Protein AF-A0A2D7NX02-F1 (afdb_monomer)

Mean predicted aligned error: 20.48 Å

Secondary structure (DSSP, 8-state):
-HHHHHHHHHHHHHHHHHHHHHHHHTHHHHHHHHHHHHHHHHHHHHHHHHHHHHHH----TT---TTS---SS-EEEEETTEEEEES--B----HHHH--S-SEEEEEETTEEEEEEEEEEE-TTS-EEEEEEEEEEEEEEE-TTS-EEEEE-HHHHTTEEEEEEEEEEEEEETTEEEEEEEEEE------HHHHHHHHHHHHHHHHHHHHHHHHTT---TTHHHHHHHHHHHHHHHHHHHHHSSTTTT-----TTS-TTGGGS-HHHHHHHHHHHHHHHHHHHHHHHH-HHHHHHHHHH-HHHHHHHHHHHHHHHHHHHHHHHHHHHHH--S---TTT-----HHHHHHHHHHHHHHHHHHHHHHHHHHHHHHHS-HHHHHHHHHHHHHHHHHSTTTT-HHHHHHHHHHHHHHHHHT----TTS--THHHHHHHHHHHHHHHHHHHHHHHHHHHHHHHHHHHHHHHHHT---HHHHHHHHHHHHHHHT-HHHHHHTT-TTT-HHHHHHHHHHHS-GGGGGEEEEEEEE-TTS-B-S--SS------THHHHTPEE-SSTTEEEEE-TTTS-EEEEEEEEEE-SS-EEEEEEEEEE-S-----TTHHHHS---TTS------EEEEEETTEEEEEESSS---SBSTTT-TT-SSEEEEEETTEEEEEEE-TTSPEEEEEEEPPPHHHHHHHHHHHHHHHHHHHHHHHHHHHHHS--S---HHHHHHHHHHHHHHHHHHHHHHHHHHHHHHHHHHHHHHHHHHHHHHHHHHHHHHHHHHHHTT--HHHHHHHHHHHHHHHTS--EEE-TTSBEEEES--HHHHTTSB-SBPPHHHIIIIIIS--SEEEEEEEETTEEEEEEEEEEE-SSSS-EEEEEEEEE---HHHHHHHHHHHHHHHHHHHHHHHHHHHHHHHHHHHHHHHHHHHHHHHHHHHTT--S----------SHHHHHHHHHHHHHHHHHHHHHHHHHHHHHHHHHHHHHHHHHHHHHHHHHHHHHHHHHHHHTTTS---HHHHHHHHHHHHHHHHHHHHHHHHHT-PPP--EEEEHHHHHHHHHHTT--TTEEEEEEE-S--EEEE-HHHHHHHHHHHHHHHHTT-SSSSEEEEEEEEEETTEEEEEEEE-SS---TTTGGGTTSTT--SSTT--S-HHHHHHHHHHHTT-EEEEEEETTTEEEEEEEEE--

Nearest PDB structures (foldseek):
  3sl2-assembly1_A  TM=9.189E-01  e=1.001E-09  Bacillus subtilis
  3a0w-assembly1_A  TM=8.840E-01  e=5.091E-09  Thermotoga maritima
  4q20-assembly1_A  TM=6.364E-01  e=1.798E-10  Caulobacter vibrioides CB15
  4gcz-assembly1_A  TM=3.694E-01  e=6.933E-14  Bacillus subtilis subsp. subtilis str. 168
  4i5s-assembly1_B  TM=4.166E-01  e=5.068E-12  Streptococcus mutans UA159

Sequence (1190 aa):
MSLRLIKIAILWFFSIGIIAFMLYVGKESKVSLKINQKISTTISNQLTDLQIFLDQSVFDEFTYPQDYFKSNYPIYGYRDGNLIFWNSNSYFPAYEKVKSDDKVRFIVDDNISIVCLKVSKQEDSGALLELYSIIPIASTFLSNDHQLINVFNKQLFSEVEVDFDALGFPVSYDSKILFKLSATPKRTVISSVNLVLLFVLVFNLFYTINFMSNFTAVKKLKSHFLILVLLLCFWIIYFVLMKMGGISSFILFEYQLIPNLISLNLEQVFFYFLFLLIILFKLTISLFKSKKAAQLALIRFRTFTAVFSFLSGIIIAHLLFSSIELIAHYSQVNLDVTESVLFTNHRVLYYIVLMLLSSCYFFLNHSFYKFFIKTFNFPQHIGFIVILLLSYFISPFGSQWYILISQLMIWGIMFLTDCSFQLNKLKYITLFYLMLISIFVSVMNARVIFISHERSELVQKQDYAIKIQISTDSIGEYFISSLGEKIENDPIISLRFKNELLATDVIEDRIRELQASYLNKYELKTYLLDANGNAYGFTRTEGDIFSKDLLLNAKTTIFNNIYSVPMIENGYHKYYSVIPIISETNKGEIVLEYTKKRHLIQTVFSSFFEVENNNSRKLKNYDYGIYENGILRHQLGNYKFPLKLSDSCSNSNDQGICTQENQSIYLTKTNDGRMLMIISSAYSNYAIFVNIAFVFILSLFFFGSIFFIMTRLRPIESFSLTNKIQLYVGLSFLVPTAIVSGLILSQLTSSYRAEINRSYQKKAVNIAQNFKKDLTLFFNNNTNKYQLTQKLLEIANLSRSDILLYGVTGKILGSSNHDVFDQNILSNNIHPLVYEHIINRRGQTKIIEENLAGIKFKTVYVAVYGHEIDELMGILAFPFFDSKNHVNDQQIEVFNNFMVFFTSIFILTLLVGYFGMKGIISPIKMIAERMRRTQFMSGYIAPLLYKEKDEIGMLVFEYNQMLSKLERSKDELAKIQKETAWRELAQQVAHEIKNPLTPMKLKIQQMQRSMKGTGANHEVLDSLLGQIDNLSSIADSFSSFAQLPAPQNKVFNFSKLVKETLSLYTSDQLQIHLEITEEVMVHADVDLMRQVLNNLILNAIQSYIEKPYYLEISLQVKAHKFLLTIKDRGQGISDLDIPNVFKPYFTTKENGTGIGLAFAKKGIEQAGGDIWFDTEKEVGTTFFITMPLA

pLDDT: mean 70.17, std 14.48, range [26.16, 93.81]

Radius of gyration: 57.94 Å; Cα contacts (8 Å, |Δi|>4): 1368; chains: 1; bounding box: 139×77×174 Å

Solvent-accessible surface area (backbone atoms only — not comparable to full-atom values): 67223 Å² total; per-residue (Å²): 120,70,71,60,59,50,52,50,52,50,53,51,53,52,50,53,51,52,50,52,50,60,64,58,71,60,42,66,70,53,51,52,50,52,51,34,50,51,52,39,49,51,52,52,51,52,53,49,54,50,46,54,48,64,73,67,55,76,89,60,87,88,74,78,68,92,79,79,75,89,63,97,51,45,39,39,30,25,50,77,83,42,80,77,44,56,73,47,39,58,47,73,79,59,63,81,80,68,67,65,91,61,51,66,44,65,47,78,53,101,38,38,33,32,39,40,36,50,48,73,50,73,44,97,86,70,47,47,37,37,40,37,34,46,46,72,49,31,38,52,42,80,41,83,84,77,42,79,43,70,50,58,36,54,89,81,43,69,76,42,44,67,47,85,30,98,86,30,55,75,34,49,53,94,93,41,75,62,53,41,36,34,71,47,70,53,83,75,69,72,38,73,64,53,55,49,48,52,50,53,48,53,51,48,51,50,49,53,51,52,49,53,61,54,52,79,71,56,92,72,81,72,62,63,59,56,53,50,49,51,51,49,50,56,46,48,51,54,47,49,51,68,69,64,64,73,46,74,84,64,56,87,67,65,95,82,80,68,87,69,74,77,68,65,58,63,67,54,60,48,50,54,50,53,50,54,48,53,49,51,54,48,50,50,52,56,66,71,69,38,69,66,61,50,57,62,47,51,75,80,40,49,66,61,55,48,53,50,51,50,54,50,45,53,53,51,47,51,53,49,51,50,50,55,49,50,51,36,70,71,48,89,65,85,75,49,53,81,82,44,78,80,78,47,76,66,54,53,50,50,54,52,52,51,49,53,52,44,48,48,48,49,54,52,54,49,56,45,48,57,55,51,59,77,74,54,58,76,76,59,53,56,56,51,53,52,50,50,56,50,50,46,70,74,34,97,60,59,87,51,62,65,61,54,54,54,53,51,49,53,51,48,56,45,65,78,59,71,67,74,87,48,87,90,60,73,49,63,63,54,63,61,47,52,48,53,49,19,52,52,39,7,55,54,47,28,51,42,35,51,58,31,46,59,51,53,52,49,52,44,52,50,54,50,49,50,56,62,67,58,52,72,58,53,63,56,53,49,53,54,46,55,39,42,58,51,55,64,69,32,69,65,47,64,61,37,74,73,45,86,91,74,26,60,69,56,42,53,52,48,52,62,67,67,45,60,48,79,55,66,54,31,46,79,45,76,43,43,24,41,76,86,60,46,80,54,73,85,63,95,75,72,98,66,81,78,57,74,71,66,58,74,76,32,47,75,53,97,50,84,58,34,33,39,34,82,37,88,81,79,70,41,50,33,38,37,36,59,38,69,44,84,52,102,88,52,51,30,35,41,36,38,37,34,40,68,50,94,76,79,73,84,28,60,73,60,54,70,75,56,75,67,59,95,81,64,71,86,70,78,90,62,30,36,34,38,25,50,98,51,33,56,75,40,74,47,66,90,71,84,73,66,64,54,60,84,85,84,64,92,84,49,95,61,60,40,77,46,77,55,97,68,28,41,35,41,40,38,61,42,97,89,71,32,38,40,37,38,42,44,80,42,87,52,72,65,54,47,51,30,37,24,26,48,43,26,56,54,37,46,52,52,54,49,49,52,49,54,51,48,43,70,78,47,71,69,95,64,71,52,68,70,40,51,53,53,50,49,56,52,47,66,52,50,52,55,51,53,51,51,53,51,51,50,54,50,50,49,53,53,49,52,55,53,49,49,56,51,50,54,44,54,50,49,48,53,51,42,62,65,44,38,62,58,52,53,47,41,76,73,58,77,53,57,69,66,62,56,30,51,49,34,35,51,51,18,63,76,66,61,29,43,35,37,32,25,34,74,87,35,38,62,74,43,40,44,59,49,48,48,48,77,60,54,58,36,33,63,45,56,46,41,74,49,47,48,39,36,67,72,64,64,38,60,68,50,79,46,83,45,74,56,101,87,49,71,34,32,30,38,36,31,58,29,57,50,94,80,58,95,44,67,63,26,34,41,33,37,45,40,60,75,57,62,66,72,51,43,55,60,49,28,53,54,50,41,54,46,36,38,54,53,42,53,52,50,53,50,51,49,50,51,51,54,56,53,47,54,65,59,48,53,59,55,51,52,52,53,55,51,55,58,55,62,76,63,80,78,67,91,85,72,79,74,89,66,92,57,92,49,75,65,31,52,52,43,50,54,52,44,51,53,50,55,52,52,54,52,54,50,55,52,50,52,51,52,52,52,53,52,52,50,34,54,51,42,38,52,53,23,52,62,55,47,63,61,46,55,58,50,50,51,53,51,54,48,49,58,62,73,44,70,89,53,100,65,74,58,68,61,57,52,52,51,48,52,52,47,51,48,52,46,51,38,34,52,52,49,28,51,65,46,57,67,65,85,74,68,60,41,78,43,56,50,48,56,52,54,53,59,58,52,62,79,65,72,46,102,53,47,50,73,48,79,46,70,83,65,86,41,47,28,53,33,31,66,68,60,52,50,50,34,51,49,41,54,53,50,50,45,61,67,39,47,92,69,84,71,41,54,41,41,37,38,41,46,80,56,95,69,27,38,40,40,36,46,34,27,64,19,44,36,55,55,82,89,47,61,90,40,55,60,38,71,65,42,61,96,50,100,86,52,62,17,39,57,52,25,48,32,45,53,55,34,46,75,47,69,24,50,70,53,72,53,61,40,64,73,54,10,36,34,40,39,37,36,35,50,56,96

Structure (mmCIF, N/CA/C/O backbone):
data_AF-A0A2D7NX02-F1
#
_entry.id   AF-A0A2D7NX02-F1
#
loop_
_atom_site.group_PDB
_atom_site.id
_atom_site.type_symbol
_atom_site.label_atom_id
_atom_site.label_alt_id
_atom_site.label_comp_id
_atom_site.label_asym_id
_atom_site.label_entity_id
_atom_site.label_seq_id
_atom_site.pdbx_PDB_ins_code
_atom_site.Cartn_x
_atom_site.Cartn_y
_atom_site.Cartn_z
_atom_site.occupancy
_atom_site.B_iso_or_equiv
_atom_site.auth_seq_id
_atom_site.auth_comp_id
_atom_site.auth_asym_id
_atom_site.auth_atom_id
_atom_site.pdbx_PDB_model_num
ATOM 1 N N . MET A 1 1 ? 26.135 -35.093 36.097 1.00 40.03 1 MET A N 1
ATOM 2 C CA . MET A 1 1 ? 26.124 -35.877 34.836 1.00 40.03 1 MET A CA 1
ATOM 3 C C . MET A 1 1 ? 25.812 -35.023 33.593 1.00 40.03 1 MET A C 1
ATOM 5 O O . MET A 1 1 ? 26.404 -35.269 32.552 1.00 40.03 1 MET A O 1
ATOM 9 N N . SER A 1 2 ? 24.987 -33.969 33.693 1.00 48.62 2 SER A N 1
ATOM 10 C CA . SER A 1 2 ? 24.584 -33.093 32.570 1.00 48.62 2 SER A CA 1
ATOM 11 C C . SER A 1 2 ? 25.717 -32.306 31.885 1.00 48.62 2 SER A C 1
ATOM 13 O O . SER A 1 2 ? 25.666 -32.099 30.678 1.00 48.62 2 SER A O 1
ATOM 15 N N . LEU A 1 3 ? 26.781 -31.916 32.602 1.00 37.94 3 LEU A N 1
ATOM 16 C CA . LEU A 1 3 ? 27.862 -31.094 32.027 1.00 37.94 3 LEU A CA 1
ATOM 17 C C . LEU A 1 3 ? 28.737 -31.821 30.982 1.00 37.94 3 LEU A C 1
ATOM 19 O O . LEU A 1 3 ? 29.302 -31.168 30.108 1.00 37.94 3 LEU A O 1
ATOM 23 N N . ARG A 1 4 ? 28.873 -33.156 31.060 1.00 40.62 4 ARG A N 1
ATOM 24 C CA . ARG A 1 4 ? 29.702 -33.942 30.119 1.00 40.62 4 ARG A CA 1
ATOM 25 C C . ARG A 1 4 ? 28.995 -34.174 28.781 1.00 40.62 4 ARG A C 1
ATOM 27 O O . ARG A 1 4 ? 29.615 -33.978 27.744 1.00 40.62 4 ARG A O 1
ATOM 34 N N . LEU A 1 5 ? 27.699 -34.488 28.805 1.00 42.81 5 LEU A N 1
ATOM 35 C CA . LEU A 1 5 ? 26.865 -34.618 27.600 1.00 42.81 5 LEU A CA 1
ATOM 36 C C . LEU A 1 5 ? 26.793 -33.307 26.804 1.00 42.81 5 LEU A C 1
ATOM 38 O O . LEU A 1 5 ? 26.832 -33.321 25.579 1.00 42.81 5 LEU A O 1
ATOM 42 N N . ILE A 1 6 ? 26.787 -32.165 27.497 1.00 47.53 6 ILE A N 1
ATOM 43 C CA . ILE A 1 6 ? 26.763 -30.840 26.862 1.00 47.53 6 ILE A CA 1
ATOM 44 C C . ILE A 1 6 ? 28.113 -30.500 26.209 1.00 47.53 6 ILE A C 1
ATOM 46 O O . ILE A 1 6 ? 28.130 -29.959 25.108 1.00 47.53 6 ILE A O 1
ATOM 50 N N . LYS A 1 7 ? 29.251 -30.866 26.820 1.00 45.34 7 LYS A N 1
ATOM 51 C CA . LYS A 1 7 ? 30.571 -30.711 26.177 1.00 45.34 7 LYS A CA 1
ATOM 52 C C . LYS A 1 7 ? 30.703 -31.568 24.914 1.00 45.34 7 LYS A C 1
ATOM 54 O O . LYS A 1 7 ? 31.284 -31.108 23.937 1.00 45.34 7 LYS A O 1
ATOM 59 N N . ILE A 1 8 ? 30.126 -32.771 24.921 1.00 50.88 8 ILE A N 1
ATOM 60 C CA . ILE A 1 8 ? 30.093 -33.667 23.756 1.00 50.88 8 ILE A CA 1
ATOM 61 C C . ILE A 1 8 ? 29.213 -33.076 22.646 1.00 50.88 8 ILE A C 1
ATOM 63 O O . ILE A 1 8 ? 29.632 -33.072 21.494 1.00 50.88 8 ILE A O 1
ATOM 67 N N . ALA A 1 9 ? 28.059 -32.490 22.985 1.00 49.72 9 ALA A N 1
ATOM 68 C CA . ALA A 1 9 ? 27.197 -31.803 22.020 1.00 49.72 9 ALA A CA 1
ATOM 69 C C . ALA A 1 9 ? 27.869 -30.564 21.395 1.00 49.72 9 ALA A C 1
ATOM 71 O O . ALA A 1 9 ? 27.716 -30.323 20.200 1.00 49.72 9 ALA A O 1
ATOM 72 N N . ILE A 1 10 ? 28.656 -29.811 22.175 1.00 47.22 10 ILE A N 1
ATOM 73 C CA . ILE A 1 10 ? 29.439 -28.664 21.683 1.00 47.22 10 ILE A CA 1
ATOM 74 C C . ILE A 1 10 ? 30.535 -29.128 20.713 1.00 47.22 10 ILE A C 1
ATOM 76 O O . ILE A 1 10 ? 30.680 -28.545 19.644 1.00 47.22 10 ILE A O 1
ATOM 80 N N . LEU A 1 11 ? 31.260 -30.202 21.041 1.00 50.28 11 LEU A N 1
ATOM 81 C CA . LEU A 1 11 ? 32.268 -30.806 20.158 1.00 50.28 11 LEU A CA 1
ATOM 82 C C . LEU A 1 11 ? 31.653 -31.375 18.866 1.00 50.28 11 LEU A C 1
ATOM 84 O O . LEU A 1 11 ? 32.238 -31.236 17.792 1.00 50.28 11 LEU A O 1
ATOM 88 N N . TRP A 1 12 ? 30.452 -31.951 18.948 1.00 59.09 12 TRP A N 1
ATOM 89 C CA . TRP A 1 12 ? 29.684 -32.418 17.788 1.00 59.09 12 TRP A CA 1
ATOM 90 C C . TRP A 1 12 ? 29.231 -31.267 16.880 1.00 59.09 12 TRP A C 1
ATOM 92 O O . TRP A 1 12 ? 29.401 -31.330 15.668 1.00 59.09 12 TRP A O 1
ATOM 102 N N . PHE A 1 13 ? 28.725 -30.169 17.445 1.00 50.59 13 PHE A N 1
ATOM 103 C CA . PHE A 1 13 ? 28.343 -28.999 16.646 1.00 50.59 13 PHE A CA 1
ATOM 104 C C . PHE A 1 13 ? 29.549 -28.294 16.013 1.00 50.59 13 PHE A C 1
ATOM 106 O O . PHE A 1 13 ? 29.460 -27.832 14.876 1.00 50.59 13 PHE A O 1
ATOM 113 N N . PHE A 1 14 ? 30.685 -28.239 16.716 1.00 49.25 14 PHE A N 1
ATOM 114 C CA . PHE A 1 14 ? 31.917 -27.639 16.198 1.00 49.25 14 PHE A CA 1
ATOM 115 C C . PHE A 1 14 ? 32.512 -28.467 15.049 1.00 49.25 14 PHE A C 1
ATOM 117 O O . PHE A 1 14 ? 32.925 -27.911 14.033 1.00 49.25 14 PHE A O 1
ATOM 124 N N . SER A 1 15 ? 32.487 -29.798 15.165 1.00 51.44 15 SER A N 1
ATOM 125 C CA . SER A 1 15 ? 32.921 -30.703 14.091 1.00 51.44 15 SER A CA 1
ATOM 126 C C . SER A 1 15 ? 31.988 -30.649 12.878 1.00 51.44 15 SER A C 1
ATOM 128 O O . SER A 1 15 ? 32.480 -30.551 11.758 1.00 51.44 15 SER A O 1
ATOM 130 N N . ILE A 1 16 ? 30.665 -30.583 13.071 1.00 55.69 16 ILE A N 1
ATOM 131 C CA . ILE A 1 16 ? 29.699 -30.367 11.976 1.00 55.69 16 ILE A CA 1
ATOM 132 C C . ILE A 1 16 ? 29.938 -29.019 11.278 1.00 55.69 16 ILE A C 1
ATOM 134 O O . ILE A 1 16 ? 29.881 -28.951 10.052 1.00 55.69 16 ILE A O 1
ATOM 138 N N . GLY A 1 17 ? 30.257 -27.958 12.029 1.00 46.97 17 GLY A N 1
ATOM 139 C CA . GLY A 1 17 ? 30.581 -26.639 11.474 1.00 46.97 17 GLY A CA 1
ATOM 140 C C . GLY A 1 17 ? 31.850 -26.636 10.614 1.00 46.97 17 GLY A C 1
ATOM 141 O O . GLY A 1 17 ? 31.854 -26.059 9.528 1.00 46.97 17 GLY A O 1
ATOM 142 N N . ILE A 1 18 ? 32.902 -27.333 11.054 1.00 52.50 18 ILE A N 1
ATOM 143 C CA . ILE A 1 18 ? 34.151 -27.492 10.290 1.00 52.50 18 ILE A CA 1
ATOM 144 C C . ILE A 1 18 ? 33.925 -28.357 9.043 1.00 52.50 18 ILE A C 1
ATOM 146 O O . ILE A 1 18 ? 34.430 -28.028 7.972 1.00 52.50 18 ILE A O 1
ATOM 150 N N . ILE A 1 19 ? 33.121 -29.419 9.145 1.00 52.28 19 ILE A N 1
ATOM 151 C CA . ILE A 1 19 ? 32.751 -30.264 8.000 1.00 52.28 19 ILE A CA 1
ATOM 152 C C . ILE A 1 19 ? 31.921 -29.462 6.984 1.00 52.28 19 ILE A C 1
ATOM 154 O O . ILE A 1 19 ? 32.179 -29.545 5.787 1.00 52.28 19 ILE A O 1
ATOM 158 N N . ALA A 1 20 ? 30.982 -28.625 7.435 1.00 46.94 20 ALA A N 1
ATOM 159 C CA . ALA A 1 20 ? 30.210 -27.736 6.566 1.00 46.94 20 ALA A CA 1
ATOM 160 C C . ALA A 1 20 ? 31.088 -26.664 5.890 1.00 46.94 20 ALA A C 1
ATOM 162 O O . ALA A 1 20 ? 30.881 -26.358 4.717 1.00 46.94 20 ALA A O 1
ATOM 163 N N . PHE A 1 21 ? 32.094 -26.136 6.596 1.00 46.31 21 PHE A N 1
ATOM 164 C CA . PHE A 1 21 ? 33.083 -25.204 6.045 1.00 46.31 21 PHE A CA 1
ATOM 165 C C . PHE A 1 21 ? 33.976 -25.874 4.988 1.00 46.31 21 PHE A C 1
ATOM 167 O O . PHE A 1 21 ? 34.123 -25.347 3.889 1.00 46.31 21 PHE A O 1
ATOM 174 N N . MET A 1 22 ? 34.485 -27.080 5.259 1.00 45.56 22 MET A N 1
ATOM 175 C CA . MET A 1 22 ? 35.245 -27.882 4.289 1.00 45.56 22 MET A CA 1
ATOM 176 C C . MET A 1 22 ? 34.403 -28.243 3.051 1.00 45.56 22 MET A C 1
ATOM 178 O O . MET A 1 22 ? 34.888 -28.165 1.925 1.00 45.56 22 MET A O 1
ATOM 182 N N . LEU A 1 23 ? 33.114 -28.560 3.228 1.00 48.41 23 LEU A N 1
ATOM 183 C CA . LEU A 1 23 ? 32.176 -28.816 2.125 1.00 48.41 23 LEU A CA 1
ATOM 184 C C . LEU A 1 23 ? 31.854 -27.560 1.294 1.00 48.41 23 LEU A C 1
ATOM 186 O O . LEU A 1 23 ? 31.461 -27.690 0.133 1.00 48.41 23 LEU A O 1
ATOM 190 N N . TYR A 1 24 ? 32.016 -26.363 1.867 1.00 48.12 24 TYR A N 1
ATOM 191 C CA . TYR A 1 24 ? 31.787 -25.082 1.194 1.00 48.12 24 TYR A CA 1
ATOM 192 C C . TYR A 1 24 ? 32.961 -24.665 0.293 1.00 48.12 24 TYR A C 1
ATOM 194 O O . TYR A 1 24 ? 32.735 -24.027 -0.734 1.00 48.12 24 TYR A O 1
ATOM 202 N N . VAL A 1 25 ? 34.194 -25.057 0.637 1.00 45.22 25 VAL A N 1
ATOM 203 C CA . VAL A 1 25 ? 35.420 -24.711 -0.110 1.00 45.22 25 VAL A CA 1
ATOM 204 C C . VAL A 1 25 ? 35.534 -25.476 -1.444 1.00 45.22 25 VAL A C 1
ATOM 206 O O . VAL A 1 25 ? 36.130 -24.975 -2.388 1.00 45.22 25 VAL A O 1
ATOM 209 N N . GLY A 1 26 ? 34.871 -26.626 -1.604 1.00 48.22 26 GLY A N 1
ATOM 210 C CA . GLY A 1 26 ? 34.865 -27.407 -2.856 1.00 48.22 26 GLY A CA 1
ATOM 211 C C . GLY A 1 26 ? 33.846 -26.968 -3.926 1.00 48.22 26 GLY A C 1
ATOM 212 O O . GLY A 1 26 ? 33.320 -27.824 -4.636 1.00 48.22 26 GLY A O 1
ATOM 213 N N . LYS A 1 27 ? 33.467 -25.683 -4.000 1.00 54.22 27 LYS A N 1
ATOM 214 C CA . LYS A 1 27 ? 32.298 -25.232 -4.787 1.00 54.22 27 LYS A CA 1
ATOM 215 C C . LYS A 1 27 ? 32.526 -25.072 -6.293 1.00 54.22 27 LYS A C 1
ATOM 217 O O . LYS A 1 27 ? 31.583 -25.327 -7.036 1.00 54.22 27 LYS A O 1
ATOM 222 N N . GLU A 1 28 ? 33.719 -24.708 -6.758 1.00 51.62 28 GLU A N 1
ATOM 223 C CA . GLU A 1 28 ? 33.943 -24.441 -8.192 1.00 51.62 28 GLU A CA 1
ATOM 224 C C . GLU A 1 28 ? 33.705 -25.685 -9.066 1.00 51.62 28 GLU A C 1
ATOM 226 O O . GLU A 1 28 ? 33.021 -25.597 -10.085 1.00 51.62 28 GLU A O 1
ATOM 231 N N . SER A 1 29 ? 34.129 -26.871 -8.611 1.00 56.34 29 SER A N 1
ATOM 232 C CA . SER A 1 29 ? 33.907 -28.134 -9.335 1.00 56.34 29 SER A CA 1
ATOM 233 C C . SER A 1 29 ? 32.454 -28.625 -9.301 1.00 56.34 29 SER A C 1
ATOM 235 O O . SER A 1 29 ? 32.002 -29.287 -10.229 1.00 56.34 29 SER A O 1
ATOM 237 N N . LYS A 1 30 ? 31.682 -28.301 -8.254 1.00 64.19 30 LYS A N 1
ATOM 238 C CA . LYS A 1 30 ? 30.248 -28.643 -8.182 1.00 64.19 30 LYS A CA 1
ATOM 239 C C . LYS A 1 30 ? 29.391 -27.704 -9.023 1.00 64.19 30 LYS A C 1
ATOM 241 O O . LYS A 1 30 ? 28.394 -28.142 -9.594 1.00 64.19 30 LYS A O 1
ATOM 246 N N . VAL A 1 31 ? 29.758 -26.424 -9.085 1.00 68.00 31 VAL A N 1
ATOM 247 C CA . VAL A 1 31 ? 29.065 -25.423 -9.905 1.00 68.00 31 VAL A CA 1
ATOM 248 C C . VAL A 1 31 ? 29.275 -25.721 -11.386 1.00 68.00 31 VAL A C 1
ATOM 250 O O . VAL A 1 31 ? 28.292 -25.749 -12.124 1.00 68.00 31 VAL A O 1
ATOM 253 N N . SER A 1 32 ? 30.504 -26.041 -11.805 1.00 68.56 32 SER A N 1
ATOM 254 C CA . SER A 1 32 ? 30.785 -26.442 -13.188 1.00 68.56 32 SER A CA 1
ATOM 255 C C . SER A 1 32 ? 30.007 -27.694 -13.599 1.00 68.56 32 SER A C 1
ATOM 257 O O . SER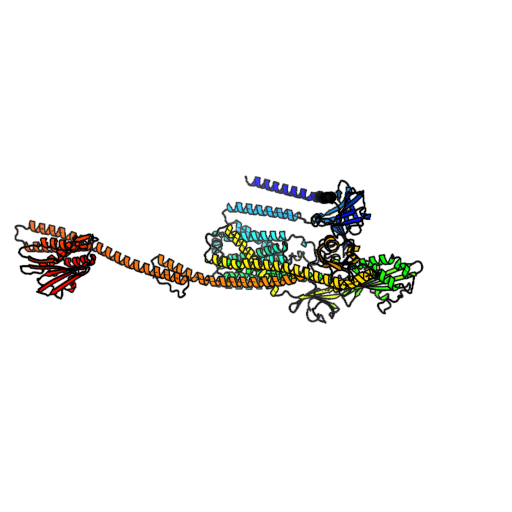 A 1 32 ? 29.385 -27.710 -14.659 1.00 68.56 32 SER A O 1
ATOM 259 N N . LEU A 1 33 ? 29.943 -28.708 -12.729 1.00 73.38 33 LEU A N 1
ATOM 260 C CA . LEU A 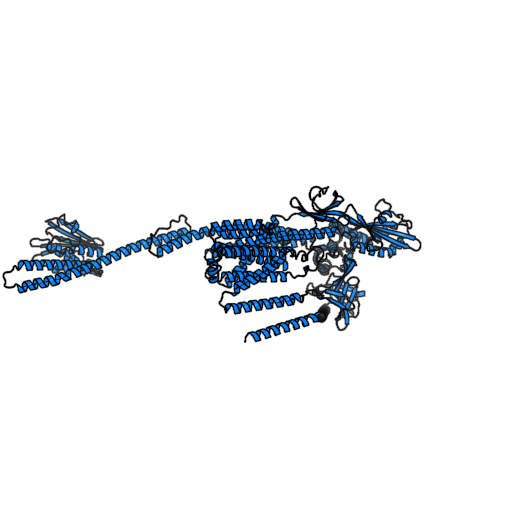1 33 ? 29.197 -29.945 -12.982 1.00 73.38 33 LEU A CA 1
ATOM 261 C C . LEU A 1 33 ? 27.681 -29.687 -13.069 1.00 73.38 33 LEU A C 1
ATOM 263 O O . LEU A 1 33 ? 27.028 -30.200 -13.974 1.00 73.38 33 LEU A O 1
ATOM 267 N N . LYS A 1 34 ? 27.127 -28.827 -12.201 1.00 77.94 34 LYS A N 1
ATOM 268 C CA . LYS A 1 34 ? 25.709 -28.418 -12.235 1.00 77.94 34 LYS A CA 1
ATOM 269 C C . LYS A 1 34 ? 25.368 -27.631 -13.506 1.00 77.94 34 LYS A C 1
ATOM 271 O O . LYS A 1 34 ? 24.319 -27.871 -14.099 1.00 77.94 34 LYS A O 1
ATOM 276 N N . ILE A 1 35 ? 26.238 -26.710 -13.930 1.00 78.00 35 ILE A N 1
ATOM 277 C CA . ILE A 1 35 ? 26.074 -25.952 -15.181 1.00 78.00 35 ILE A CA 1
ATOM 278 C C . ILE A 1 35 ? 26.115 -26.908 -16.374 1.00 78.00 35 ILE A C 1
ATOM 280 O O . ILE A 1 35 ? 25.203 -26.884 -17.198 1.00 78.00 35 ILE A O 1
ATOM 284 N N . ASN A 1 36 ? 27.115 -27.792 -16.433 1.00 81.00 36 ASN A N 1
ATOM 285 C CA . ASN A 1 36 ? 27.263 -28.739 -17.534 1.00 81.00 36 ASN A CA 1
ATOM 286 C C . ASN A 1 36 ? 26.072 -29.715 -17.605 1.00 81.00 36 ASN A C 1
ATOM 288 O O . ASN A 1 36 ? 25.518 -29.921 -18.678 1.00 81.00 36 ASN A O 1
ATOM 292 N N . GLN A 1 37 ? 25.595 -30.231 -16.462 1.00 81.69 37 GLN A N 1
ATOM 293 C CA . GLN A 1 37 ? 24.377 -31.053 -16.382 1.00 81.69 37 GLN A CA 1
ATOM 294 C C . GLN A 1 37 ? 23.123 -30.302 -16.837 1.00 81.69 37 GLN A C 1
ATOM 296 O O . GLN A 1 37 ? 22.271 -30.869 -17.516 1.00 81.69 37 GLN A O 1
ATOM 301 N N . LYS A 1 38 ? 22.978 -29.027 -16.464 1.00 82.94 38 LYS A N 1
ATOM 302 C CA . LYS A 1 38 ? 21.813 -28.223 -16.847 1.00 82.94 38 LYS A CA 1
ATOM 303 C C . LYS A 1 38 ? 21.802 -27.936 -18.347 1.00 82.94 38 LYS A C 1
ATOM 305 O O . LYS A 1 38 ? 20.756 -28.046 -18.979 1.00 82.94 38 LYS A O 1
ATOM 310 N N . ILE A 1 39 ? 22.954 -27.607 -18.926 1.00 82.81 39 ILE A N 1
ATOM 311 C CA . ILE A 1 39 ? 23.083 -27.385 -20.370 1.00 82.81 39 ILE A CA 1
ATOM 312 C C . ILE A 1 39 ? 22.852 -28.697 -21.126 1.00 82.81 39 ILE A C 1
ATOM 314 O O . ILE A 1 39 ? 22.047 -28.717 -22.052 1.00 82.81 39 ILE A O 1
ATOM 318 N N . SER A 1 40 ? 23.463 -29.806 -20.699 1.00 83.31 40 SER A N 1
ATOM 319 C CA . SER A 1 40 ? 23.300 -31.101 -21.367 1.00 83.31 40 SER A CA 1
ATOM 320 C C . SER A 1 40 ? 21.872 -31.648 -21.288 1.00 83.31 40 SER A C 1
ATOM 322 O O . SER A 1 40 ? 21.360 -32.139 -22.291 1.00 83.31 40 SER A O 1
ATOM 324 N N . THR A 1 41 ? 21.188 -31.503 -20.148 1.00 84.62 41 THR A N 1
ATOM 325 C CA . THR A 1 41 ? 19.761 -31.862 -20.027 1.00 84.62 41 THR A CA 1
ATOM 326 C C . THR A 1 41 ? 18.874 -30.967 -20.883 1.00 84.62 41 THR A C 1
ATOM 328 O O . THR A 1 41 ? 17.970 -31.472 -21.538 1.00 84.62 41 THR A O 1
ATOM 331 N N . THR A 1 42 ? 19.157 -29.663 -20.951 1.00 84.00 42 THR A N 1
ATOM 332 C CA . THR A 1 42 ? 18.419 -28.740 -21.829 1.00 84.00 42 THR A CA 1
ATOM 333 C C . THR A 1 42 ? 18.585 -29.119 -23.302 1.00 84.00 42 THR A C 1
ATOM 335 O O . THR A 1 42 ? 17.594 -29.206 -24.021 1.00 84.00 42 THR A O 1
ATOM 338 N N . ILE A 1 43 ? 19.817 -29.408 -23.737 1.00 85.31 43 ILE A N 1
ATOM 339 C CA . ILE A 1 43 ? 20.114 -29.872 -25.099 1.00 85.31 43 ILE A CA 1
ATOM 340 C C . ILE A 1 43 ? 19.392 -31.193 -25.389 1.00 85.31 43 ILE A C 1
ATOM 342 O O . ILE A 1 43 ? 18.733 -31.314 -26.417 1.00 85.31 43 ILE A O 1
ATOM 346 N N . SER A 1 44 ? 19.477 -32.169 -24.478 1.00 85.44 44 SER A N 1
ATOM 347 C CA . SER A 1 44 ? 18.849 -33.483 -24.656 1.00 85.44 44 SER A CA 1
ATOM 348 C C . SER A 1 44 ? 17.327 -33.391 -24.745 1.00 85.44 44 SER A C 1
ATOM 350 O O . SER A 1 44 ? 16.731 -34.020 -25.617 1.00 85.44 44 SER A O 1
ATOM 352 N N . ASN A 1 45 ? 16.696 -32.607 -23.867 1.00 84.62 45 ASN A N 1
ATOM 353 C CA . ASN A 1 45 ? 15.248 -32.409 -23.885 1.00 84.62 45 ASN A CA 1
ATOM 354 C C . ASN A 1 45 ? 14.817 -31.745 -25.194 1.00 84.62 45 ASN A C 1
ATOM 356 O O . ASN A 1 45 ? 13.943 -32.265 -25.873 1.00 84.62 45 ASN A O 1
ATOM 360 N N . GLN A 1 46 ? 15.498 -30.672 -25.603 1.00 84.19 46 GLN A N 1
ATOM 361 C CA . GLN A 1 46 ? 15.153 -29.954 -26.827 1.00 84.19 46 GLN A CA 1
ATOM 362 C C . GLN A 1 46 ? 15.372 -30.806 -28.090 1.00 84.19 46 GLN A C 1
ATOM 364 O O . GLN A 1 46 ? 14.563 -30.741 -29.008 1.00 84.19 46 GLN A O 1
ATOM 369 N N . LEU A 1 47 ? 16.422 -31.634 -28.149 1.00 84.31 47 LEU A N 1
ATOM 370 C CA . LEU A 1 47 ? 16.610 -32.598 -29.243 1.00 84.31 47 LEU A CA 1
ATOM 371 C C . LEU A 1 47 ? 15.502 -33.656 -29.278 1.00 84.31 47 LEU A C 1
ATOM 373 O O . LEU A 1 47 ? 15.048 -34.023 -30.358 1.00 84.31 47 LEU A O 1
ATOM 377 N N . THR A 1 48 ? 15.059 -34.129 -28.111 1.00 83.88 48 THR A N 1
ATOM 378 C CA . THR A 1 48 ? 13.955 -35.096 -28.009 1.00 83.88 48 THR A CA 1
ATOM 379 C C . THR A 1 48 ? 12.648 -34.464 -28.480 1.00 83.88 48 THR A C 1
ATOM 381 O O . THR A 1 48 ? 11.942 -35.054 -29.291 1.00 83.88 48 THR A O 1
ATOM 384 N N . ASP A 1 49 ? 12.370 -33.236 -28.044 1.00 80.88 49 ASP A N 1
ATOM 385 C CA . ASP A 1 49 ? 11.198 -32.464 -28.451 1.00 80.88 49 ASP A CA 1
ATOM 386 C C . ASP A 1 49 ? 11.201 -32.212 -29.973 1.00 80.88 49 ASP A C 1
ATOM 388 O O . ASP A 1 49 ? 10.183 -32.410 -30.637 1.00 80.88 49 ASP A O 1
ATOM 392 N N . LEU A 1 50 ? 12.351 -31.839 -30.551 1.00 80.88 50 LEU A N 1
ATOM 393 C CA . LEU A 1 50 ? 12.515 -31.680 -32.002 1.00 80.88 50 LEU A CA 1
ATOM 394 C C . LEU A 1 50 ? 12.282 -32.985 -32.768 1.00 80.88 50 LEU A C 1
ATOM 396 O O . LEU A 1 50 ? 11.640 -32.964 -33.814 1.00 80.88 50 LEU A O 1
ATOM 400 N N . GLN A 1 51 ? 12.793 -34.109 -32.260 1.00 81.19 51 GLN A N 1
ATOM 401 C CA . GLN A 1 51 ? 12.613 -35.424 -32.875 1.00 81.19 51 GLN A CA 1
ATOM 402 C C . GLN A 1 51 ? 11.139 -35.847 -32.847 1.00 81.19 51 GLN A C 1
ATOM 404 O O . GLN A 1 51 ? 10.599 -36.229 -33.879 1.00 81.19 51 GLN A O 1
ATOM 409 N N . ILE A 1 52 ? 10.462 -35.696 -31.701 1.00 79.12 52 ILE A N 1
ATOM 410 C CA . ILE A 1 52 ? 9.023 -35.967 -31.568 1.00 79.12 52 ILE A CA 1
ATOM 411 C C . ILE A 1 52 ? 8.229 -35.113 -32.558 1.00 79.12 52 ILE A C 1
ATOM 413 O O . ILE A 1 52 ? 7.332 -35.623 -33.225 1.00 79.12 52 ILE A O 1
ATOM 417 N N . PHE A 1 53 ? 8.568 -33.829 -32.686 1.00 75.44 53 PHE A N 1
ATOM 418 C CA . PHE A 1 53 ? 7.902 -32.940 -33.632 1.00 75.44 53 PHE A CA 1
ATOM 419 C C . PHE A 1 53 ? 8.115 -33.382 -35.081 1.00 75.44 53 PHE A C 1
ATOM 421 O O . PHE A 1 53 ? 7.159 -33.431 -35.852 1.00 75.44 53 PHE A O 1
ATOM 428 N N . LEU A 1 54 ? 9.343 -33.749 -35.447 1.00 77.25 54 LEU A N 1
ATOM 429 C CA . LEU A 1 54 ? 9.676 -34.256 -36.779 1.00 77.25 54 LEU A CA 1
ATOM 430 C C . LEU A 1 54 ? 8.959 -35.574 -37.110 1.00 77.25 54 LEU A C 1
ATOM 432 O O . LEU A 1 54 ? 8.632 -35.842 -38.264 1.00 77.25 54 LEU A O 1
ATOM 436 N N . ASP A 1 55 ? 8.706 -36.400 -36.096 1.00 73.88 55 ASP A N 1
ATOM 437 C CA . ASP A 1 55 ? 8.018 -37.679 -36.251 1.00 73.88 55 ASP A CA 1
ATOM 438 C C . ASP A 1 55 ? 6.490 -37.530 -36.301 1.00 73.88 55 ASP A C 1
ATOM 440 O O . ASP A 1 55 ? 5.831 -38.309 -36.988 1.00 73.88 55 ASP A O 1
ATOM 444 N N . GLN A 1 56 ? 5.930 -36.520 -35.625 1.00 67.88 56 GLN A N 1
ATOM 445 C CA . GLN A 1 56 ? 4.490 -36.226 -35.593 1.00 67.88 56 GLN A CA 1
ATOM 446 C C . GLN A 1 56 ? 4.001 -35.344 -36.750 1.00 67.88 56 GLN A C 1
ATOM 448 O O . GLN A 1 56 ? 2.808 -35.349 -37.055 1.00 67.88 56 GLN A O 1
ATOM 453 N N . SER A 1 57 ? 4.881 -34.560 -37.375 1.00 57.34 57 SER A N 1
ATOM 454 C CA . SER A 1 57 ? 4.497 -33.615 -38.425 1.00 57.34 57 SER A CA 1
ATOM 455 C C . SER A 1 57 ? 4.389 -34.297 -39.792 1.00 57.34 57 SER A C 1
ATOM 457 O O . SER A 1 57 ? 5.382 -34.592 -40.451 1.00 57.34 57 SER A O 1
ATOM 459 N N . VAL A 1 58 ? 3.152 -34.501 -40.251 1.00 53.28 58 VAL A N 1
ATOM 460 C CA . VAL A 1 58 ? 2.852 -34.575 -41.686 1.00 53.28 58 VAL A CA 1
ATOM 461 C C . VAL A 1 58 ? 2.799 -33.125 -42.160 1.00 53.28 58 VAL A C 1
ATOM 463 O O . VAL A 1 58 ? 1.848 -32.409 -41.851 1.00 53.28 58 VAL A O 1
ATOM 466 N N . PHE A 1 59 ? 3.857 -32.645 -42.812 1.00 54.50 59 PHE A N 1
ATOM 467 C CA . PHE A 1 59 ? 3.892 -31.308 -43.414 1.00 54.50 59 PHE A CA 1
ATOM 468 C C . PHE A 1 59 ? 3.011 -31.270 -44.678 1.00 54.50 59 PHE A C 1
ATOM 470 O O . PHE A 1 59 ? 3.518 -31.066 -45.784 1.00 54.50 59 PHE A O 1
ATOM 477 N N . ASP A 1 60 ? 1.703 -31.471 -44.504 1.00 46.59 60 ASP A N 1
ATOM 478 C CA . ASP A 1 60 ? 0.686 -31.112 -45.492 1.00 46.59 60 ASP A CA 1
ATOM 479 C C . ASP A 1 60 ? 0.385 -29.610 -45.363 1.00 46.59 60 ASP A C 1
ATOM 481 O O . ASP A 1 60 ? 0.376 -29.048 -44.264 1.00 46.59 60 ASP A O 1
ATOM 485 N N . GLU A 1 61 ? 0.222 -28.952 -46.511 1.00 46.97 61 GLU A N 1
ATOM 486 C CA . GLU A 1 61 ? 0.147 -27.500 -46.725 1.00 46.97 61 GLU A CA 1
ATOM 487 C C . GLU A 1 61 ? -0.331 -26.654 -45.520 1.00 46.97 61 GLU A C 1
ATOM 489 O O . GLU A 1 61 ? -1.516 -26.533 -45.229 1.00 46.97 61 GLU A O 1
ATOM 494 N N . PHE A 1 62 ? 0.627 -25.985 -44.865 1.00 48.94 62 PHE A N 1
ATOM 495 C CA . PHE A 1 62 ? 0.477 -24.729 -44.108 1.00 48.94 62 PHE A CA 1
ATOM 496 C C . PHE A 1 62 ? -0.624 -24.616 -43.029 1.00 48.94 62 PHE A C 1
ATOM 498 O O . PHE A 1 62 ? -0.940 -23.503 -42.590 1.00 48.94 62 PHE A O 1
ATOM 505 N N . THR A 1 63 ? -1.167 -25.716 -42.506 1.00 45.28 63 THR A N 1
ATOM 506 C CA . THR A 1 63 ? -1.995 -25.681 -41.288 1.00 45.28 63 THR A CA 1
ATOM 507 C C . THR A 1 63 ? -1.121 -25.630 -40.038 1.00 45.28 63 THR A C 1
ATOM 509 O O . THR A 1 63 ? -0.655 -26.655 -39.557 1.00 45.28 63 THR A O 1
ATOM 512 N N . TYR A 1 64 ? -0.912 -24.430 -39.489 1.00 53.22 64 TYR A N 1
ATOM 513 C CA . TYR A 1 64 ? -0.269 -24.217 -38.187 1.00 53.22 64 TYR A CA 1
ATOM 514 C C . TYR A 1 64 ? -1.218 -24.641 -37.048 1.00 53.22 64 TYR A C 1
ATOM 516 O O . TYR A 1 64 ? -2.190 -23.926 -36.775 1.00 53.22 64 TYR A O 1
ATOM 524 N N . PRO A 1 65 ? -0.971 -25.748 -36.323 1.00 46.28 65 PRO A N 1
ATOM 525 C CA . PRO A 1 65 ? -1.777 -26.089 -35.162 1.00 46.28 65 PRO A CA 1
ATOM 526 C C . PRO A 1 65 ? -1.347 -25.162 -34.018 1.00 46.28 65 PRO A C 1
ATOM 528 O O . PRO A 1 65 ? -0.231 -25.269 -33.511 1.00 46.28 65 PRO A O 1
ATOM 531 N N . GLN A 1 66 ? -2.224 -24.236 -33.617 1.00 44.34 66 GLN A N 1
ATOM 532 C CA . GLN A 1 66 ? -1.945 -23.204 -32.602 1.00 44.34 66 GLN A CA 1
ATOM 533 C C . GLN A 1 66 ? -1.526 -23.754 -31.220 1.00 44.34 66 GLN A C 1
ATOM 535 O O . GLN A 1 66 ? -1.025 -22.989 -30.397 1.00 44.34 66 GLN A O 1
ATOM 540 N N . ASP A 1 67 ? -1.676 -25.059 -30.977 1.00 46.97 67 ASP A N 1
ATOM 541 C CA . ASP A 1 67 ? -1.505 -25.673 -29.658 1.00 46.97 67 ASP A CA 1
ATOM 542 C C . ASP A 1 67 ? -0.245 -26.538 -29.489 1.00 46.97 67 ASP A C 1
ATOM 544 O O . ASP A 1 67 ? 0.103 -26.872 -28.356 1.00 46.97 67 ASP A O 1
ATOM 548 N N . TYR A 1 68 ? 0.471 -26.897 -30.560 1.00 47.94 68 TYR A N 1
ATOM 549 C CA . TYR A 1 68 ? 1.368 -28.059 -30.476 1.00 47.94 68 TYR A CA 1
ATOM 550 C C . TYR A 1 68 ? 2.816 -27.800 -30.045 1.00 47.94 68 TYR A C 1
ATOM 552 O O . TYR A 1 68 ? 3.486 -28.760 -29.682 1.00 47.94 68 TYR A O 1
ATOM 560 N N . PHE A 1 69 ? 3.317 -26.558 -29.984 1.00 54.72 69 PHE A N 1
ATOM 561 C CA . PHE A 1 69 ? 4.703 -26.339 -29.539 1.00 54.72 69 PHE A CA 1
ATOM 562 C C . PHE A 1 69 ? 4.927 -25.025 -28.775 1.00 54.72 69 PHE A C 1
ATOM 564 O O . PHE A 1 69 ? 5.303 -23.997 -29.334 1.00 54.72 69 PHE A O 1
ATOM 571 N N . LYS A 1 70 ? 4.770 -25.073 -27.447 1.00 54.78 70 LYS A N 1
ATOM 572 C CA . LYS A 1 70 ? 5.371 -24.092 -26.526 1.00 54.78 70 LYS A CA 1
ATOM 573 C C . LYS A 1 70 ? 6.792 -24.539 -26.174 1.00 54.78 70 LYS A C 1
ATOM 575 O O . LYS A 1 70 ? 7.043 -24.956 -25.047 1.00 54.78 70 LYS A O 1
ATOM 580 N N . SER A 1 71 ? 7.717 -24.491 -27.131 1.00 58.19 71 SER A N 1
ATOM 581 C CA . SER A 1 71 ? 9.136 -24.641 -26.785 1.00 58.19 71 SER A CA 1
ATOM 582 C C . SER A 1 71 ? 9.667 -23.342 -26.196 1.00 58.19 71 SER A C 1
ATOM 584 O O . SER A 1 71 ? 9.300 -22.250 -26.624 1.00 58.19 71 SER A O 1
ATOM 586 N N . ASN A 1 72 ? 10.553 -23.471 -25.211 1.00 65.12 72 ASN A N 1
ATOM 587 C CA . ASN A 1 72 ? 11.272 -22.338 -24.638 1.00 65.12 72 ASN A CA 1
ATOM 588 C C . ASN A 1 72 ? 12.300 -21.742 -25.615 1.00 65.12 72 ASN A C 1
ATOM 590 O O . ASN A 1 72 ? 12.797 -20.646 -25.355 1.00 65.12 72 ASN A O 1
ATOM 594 N N . TYR A 1 73 ? 12.618 -22.450 -26.708 1.00 75.31 73 TYR A N 1
ATOM 595 C CA . TYR A 1 73 ? 13.640 -22.059 -27.669 1.00 75.31 73 TYR A CA 1
ATOM 596 C C . TYR A 1 73 ? 13.090 -21.925 -29.101 1.00 75.31 73 TYR A C 1
ATOM 598 O O . TYR A 1 73 ? 12.176 -22.658 -29.492 1.00 75.31 73 TYR A O 1
ATOM 606 N N . PRO A 1 74 ? 13.659 -21.005 -29.900 1.00 75.94 74 PRO A N 1
ATOM 607 C CA . PRO A 1 74 ? 13.336 -20.836 -31.314 1.00 75.94 74 PRO A CA 1
ATOM 608 C C . PRO A 1 74 ? 13.593 -22.109 -32.122 1.00 75.94 74 PRO A C 1
ATOM 610 O O . PRO A 1 74 ? 14.599 -22.787 -31.903 1.00 75.94 74 PRO A O 1
ATOM 613 N N . ILE A 1 75 ? 12.706 -22.408 -33.067 1.00 78.56 75 ILE A N 1
ATOM 614 C CA . ILE A 1 75 ? 12.742 -23.555 -33.975 1.00 78.56 75 ILE A CA 1
ATOM 615 C C . ILE A 1 75 ? 12.448 -23.071 -35.387 1.00 78.56 75 ILE A C 1
ATOM 617 O O . ILE A 1 75 ? 11.531 -22.276 -35.593 1.00 78.56 75 ILE A O 1
ATOM 621 N N . TYR A 1 76 ? 13.221 -23.586 -36.335 1.00 80.81 76 TYR A N 1
ATOM 622 C CA . TYR A 1 76 ? 13.162 -23.275 -37.754 1.00 80.81 76 TYR A CA 1
ATOM 623 C C . TYR A 1 76 ? 13.209 -24.573 -38.557 1.00 80.81 76 TYR A C 1
ATOM 625 O O . TYR A 1 76 ? 14.070 -25.413 -38.315 1.00 80.81 76 TYR A O 1
ATOM 633 N N . GLY A 1 77 ? 12.282 -24.748 -39.492 1.00 80.50 77 GLY A N 1
ATOM 634 C CA . GLY A 1 77 ? 12.197 -25.914 -40.362 1.00 80.50 77 GLY A CA 1
ATOM 635 C C . GLY A 1 77 ? 12.514 -25.566 -41.802 1.00 80.50 77 GLY A C 1
ATOM 636 O O . GLY A 1 77 ? 11.971 -24.599 -42.338 1.00 80.50 77 GLY A O 1
ATOM 637 N N . TYR A 1 78 ? 13.368 -26.373 -42.418 1.00 81.00 78 TYR A N 1
ATOM 638 C CA . TYR A 1 78 ? 13.796 -26.256 -43.801 1.00 81.00 78 TYR A CA 1
ATOM 639 C C . TYR A 1 78 ? 13.441 -27.529 -44.567 1.00 81.00 78 TYR A C 1
ATOM 641 O O . TYR A 1 78 ? 13.623 -28.631 -44.057 1.00 81.00 78 TYR A O 1
ATOM 649 N N . ARG A 1 79 ? 12.967 -27.376 -45.803 1.00 80.81 79 ARG A N 1
ATOM 650 C CA . ARG A 1 79 ? 12.791 -28.468 -46.767 1.00 80.81 79 ARG A CA 1
ATOM 651 C C . ARG A 1 79 ? 13.691 -28.185 -47.960 1.00 80.81 79 ARG A C 1
ATOM 653 O O . ARG A 1 79 ? 13.548 -27.138 -48.589 1.00 80.81 79 ARG A O 1
ATOM 660 N N . ASP A 1 80 ? 14.661 -29.061 -48.204 1.00 78.94 80 ASP A N 1
ATOM 661 C CA . ASP A 1 80 ? 15.686 -28.902 -49.248 1.00 78.94 80 ASP A CA 1
ATOM 662 C C . ASP A 1 80 ? 16.380 -27.521 -49.220 1.00 78.94 80 ASP A C 1
ATOM 664 O O . ASP A 1 80 ? 16.671 -26.912 -50.248 1.00 78.94 80 ASP A O 1
ATOM 668 N N . GLY A 1 81 ? 16.622 -26.996 -48.014 1.00 73.81 81 GLY A N 1
ATOM 669 C CA . GLY A 1 81 ? 17.256 -25.691 -47.791 1.00 73.81 81 GLY A CA 1
ATOM 670 C C . GLY A 1 81 ? 16.319 -24.477 -47.845 1.00 73.81 81 GLY A C 1
ATOM 671 O O . GLY A 1 81 ? 16.750 -23.372 -47.520 1.00 73.81 81 GLY A O 1
ATOM 672 N N . ASN A 1 82 ? 15.034 -24.654 -48.168 1.00 78.62 82 ASN A N 1
ATOM 673 C CA . ASN A 1 82 ? 14.038 -23.580 -48.126 1.00 78.62 82 ASN A CA 1
ATOM 674 C C . ASN A 1 82 ? 13.328 -23.536 -46.773 1.00 78.62 82 ASN A C 1
ATOM 676 O O . ASN A 1 82 ? 12.819 -24.553 -46.308 1.00 78.62 82 ASN A O 1
ATOM 680 N N . LEU A 1 83 ? 13.257 -22.355 -46.155 1.00 78.44 83 LEU A N 1
ATOM 681 C CA . LEU A 1 83 ? 12.558 -22.164 -44.884 1.00 78.44 83 LEU A CA 1
ATOM 682 C C . LEU A 1 83 ? 11.045 -22.350 -45.072 1.00 78.44 83 LEU A C 1
ATOM 684 O O . LEU A 1 83 ? 10.410 -21.570 -45.777 1.00 78.44 83 LEU A O 1
ATOM 688 N N . ILE A 1 84 ? 10.477 -23.346 -44.396 1.00 75.75 84 ILE A N 1
ATOM 689 C CA . ILE A 1 84 ? 9.044 -23.673 -44.436 1.00 75.75 84 ILE A CA 1
ATOM 690 C C . ILE A 1 84 ? 8.320 -23.348 -43.124 1.00 75.75 84 ILE A C 1
ATOM 692 O O . ILE A 1 84 ? 7.111 -23.132 -43.130 1.00 75.75 84 ILE A O 1
ATOM 696 N N . PHE A 1 85 ? 9.038 -23.307 -41.998 1.00 75.81 85 PHE A N 1
ATOM 697 C CA . PHE A 1 85 ? 8.442 -23.177 -40.668 1.00 75.81 85 PHE A CA 1
ATOM 698 C C . PHE A 1 85 ? 9.345 -22.385 -39.722 1.00 75.81 85 PHE A C 1
ATOM 700 O O . PHE A 1 85 ? 10.557 -22.583 -39.713 1.00 75.81 85 PHE A O 1
ATOM 707 N N . TRP A 1 86 ? 8.762 -21.528 -38.884 1.00 80.75 86 TRP A N 1
ATOM 708 C CA . TRP A 1 86 ? 9.443 -20.931 -37.734 1.00 80.75 86 TRP A CA 1
ATOM 709 C C . TRP A 1 86 ? 8.449 -20.662 -36.599 1.00 80.75 86 TRP A C 1
ATOM 711 O O . TRP A 1 86 ? 7.275 -20.391 -36.848 1.00 80.75 86 TRP A O 1
ATOM 721 N N . ASN A 1 87 ? 8.899 -20.734 -35.343 1.00 75.19 87 ASN A N 1
ATOM 722 C CA . ASN A 1 87 ? 8.036 -20.558 -34.160 1.00 75.19 87 ASN A CA 1
ATOM 723 C C . ASN A 1 87 ? 8.324 -19.278 -33.340 1.00 75.19 87 ASN A C 1
ATOM 725 O O . ASN A 1 87 ? 7.617 -19.003 -32.373 1.00 75.19 87 ASN A O 1
ATOM 729 N N . SER A 1 88 ? 9.345 -18.502 -33.712 1.00 72.81 88 SER A N 1
ATOM 730 C CA . SER A 1 88 ? 9.837 -17.341 -32.960 1.00 72.81 88 SER A CA 1
ATOM 731 C C . SER A 1 88 ? 10.304 -16.237 -33.910 1.00 72.81 88 SER A C 1
ATOM 733 O O . SER A 1 88 ? 10.705 -16.514 -35.036 1.00 72.81 88 SER A O 1
ATOM 735 N N . ASN A 1 89 ? 10.274 -14.986 -33.451 1.00 73.19 89 ASN A N 1
ATOM 736 C CA . ASN A 1 89 ? 10.816 -13.816 -34.151 1.00 73.19 89 ASN A CA 1
ATOM 737 C C . ASN A 1 89 ? 12.238 -13.434 -33.691 1.00 73.19 89 ASN A C 1
ATOM 739 O O . ASN A 1 89 ? 12.773 -12.402 -34.093 1.00 73.19 89 ASN A O 1
ATOM 743 N N . SER A 1 90 ? 12.859 -14.251 -32.844 1.00 71.38 90 SER A N 1
ATOM 744 C CA . SER A 1 90 ? 14.268 -14.120 -32.462 1.00 71.38 90 SER A CA 1
ATOM 745 C C . SER A 1 90 ? 15.191 -14.415 -33.640 1.00 71.38 90 SER A C 1
ATOM 747 O O . SER A 1 90 ? 14.902 -15.330 -34.414 1.00 71.38 90 SER A O 1
ATOM 749 N N . TYR A 1 91 ? 16.330 -13.734 -33.713 1.00 72.56 91 TYR A N 1
ATOM 750 C CA . TYR A 1 91 ? 17.338 -13.979 -34.740 1.00 72.56 91 TYR A CA 1
ATOM 751 C C . TYR A 1 91 ? 17.716 -15.461 -34.917 1.00 72.56 91 TYR A C 1
ATOM 753 O O . TYR A 1 91 ? 17.837 -16.217 -33.948 1.00 72.56 91 TYR A O 1
ATOM 761 N N . PHE A 1 92 ? 17.913 -15.851 -36.177 1.00 72.12 92 PHE A N 1
ATOM 762 C CA . PHE A 1 92 ? 18.420 -17.155 -36.591 1.00 72.12 92 PHE A CA 1
ATOM 763 C C . PHE A 1 92 ? 19.467 -16.934 -37.693 1.00 72.12 92 PHE A C 1
ATOM 765 O O . PHE A 1 92 ? 19.147 -16.245 -38.668 1.00 72.12 92 PHE A O 1
ATOM 772 N N . PRO A 1 93 ? 20.691 -17.482 -37.569 1.00 72.94 93 PRO A N 1
ATOM 773 C CA . PRO A 1 93 ? 21.725 -17.315 -38.584 1.00 72.94 93 PRO A CA 1
ATOM 774 C C . PRO A 1 93 ? 21.297 -17.882 -39.935 1.00 72.94 93 PRO A C 1
ATOM 776 O O . PRO A 1 93 ? 20.511 -18.825 -40.009 1.00 72.94 93 PRO A O 1
ATOM 779 N N . ALA A 1 94 ? 21.854 -17.340 -41.017 1.00 74.62 94 ALA A N 1
ATOM 780 C CA . ALA A 1 94 ? 21.571 -17.826 -42.365 1.00 74.62 94 ALA A CA 1
ATOM 781 C C . ALA A 1 94 ? 21.801 -19.345 -42.478 1.00 74.62 94 ALA A C 1
ATOM 783 O O . ALA A 1 94 ? 22.769 -19.870 -41.922 1.00 74.62 94 ALA A O 1
ATOM 784 N N . TYR A 1 95 ? 20.944 -20.040 -43.236 1.00 78.00 95 TYR A N 1
ATOM 785 C CA . TYR A 1 95 ? 20.998 -21.499 -43.407 1.00 78.00 95 TYR A CA 1
ATOM 786 C C . TYR A 1 95 ? 22.407 -21.999 -43.771 1.00 78.00 95 TYR A C 1
ATOM 788 O O . TYR A 1 95 ? 22.868 -22.989 -43.214 1.00 78.00 95 TYR A O 1
ATOM 796 N N . GLU A 1 96 ? 23.144 -21.259 -44.604 1.00 77.19 96 GLU A N 1
ATOM 797 C CA . GLU A 1 96 ? 24.528 -21.571 -44.991 1.00 77.19 96 GLU A CA 1
ATOM 798 C C . GLU A 1 96 ? 25.505 -21.660 -43.807 1.00 77.19 96 GLU A C 1
ATOM 800 O O . GLU A 1 96 ? 26.388 -22.514 -43.805 1.00 77.19 96 GLU A O 1
ATOM 805 N N . LYS A 1 97 ? 25.333 -20.826 -42.772 1.00 74.56 97 LYS A N 1
ATOM 806 C CA . LYS A 1 97 ? 26.173 -20.846 -41.561 1.00 74.56 97 LYS A CA 1
ATOM 807 C C . LYS A 1 97 ? 25.828 -22.018 -40.636 1.00 74.56 97 LYS A C 1
ATOM 809 O O . LYS A 1 97 ? 26.674 -22.475 -39.866 1.00 74.56 97 LYS A O 1
ATOM 814 N N . VAL A 1 98 ? 24.585 -22.495 -40.701 1.00 76.69 98 VAL A N 1
ATOM 815 C CA . VAL A 1 98 ? 24.035 -23.513 -39.793 1.00 76.69 98 VAL A CA 1
ATOM 816 C C . VAL A 1 98 ? 24.092 -24.923 -40.396 1.00 76.69 98 VAL A C 1
ATOM 818 O O . VAL A 1 98 ? 24.175 -25.913 -39.660 1.00 76.69 98 VAL A O 1
ATOM 821 N N . LYS A 1 99 ? 24.112 -25.033 -41.729 1.00 76.44 99 LYS A N 1
ATOM 822 C CA . LYS A 1 99 ? 24.200 -26.298 -42.461 1.00 76.44 99 LYS A CA 1
ATOM 823 C C . LYS A 1 99 ? 25.445 -27.078 -42.029 1.00 76.44 99 LYS A C 1
ATOM 825 O O . LYS A 1 99 ? 26.581 -26.668 -42.255 1.00 76.44 99 LYS A O 1
ATOM 830 N N . SER A 1 100 ? 25.221 -28.205 -41.362 1.00 74.38 100 SER A N 1
ATOM 831 C CA . SER A 1 100 ? 26.264 -29.138 -40.932 1.00 74.38 100 SER A CA 1
ATOM 832 C C . SER A 1 100 ? 25.675 -30.526 -40.677 1.00 74.38 100 SER A C 1
ATOM 834 O O . SER A 1 100 ? 24.455 -30.666 -40.527 1.00 74.38 100 SER A O 1
ATOM 836 N N . ASP A 1 101 ? 26.544 -31.536 -40.636 1.00 71.69 101 ASP A N 1
ATOM 837 C CA . ASP A 1 101 ? 26.180 -32.927 -40.328 1.00 71.69 101 ASP A CA 1
ATOM 838 C C . ASP A 1 101 ? 26.083 -33.192 -38.814 1.00 71.69 101 ASP A C 1
ATOM 840 O O . ASP A 1 101 ? 25.484 -34.175 -38.379 1.00 71.69 101 ASP A O 1
ATOM 844 N N . ASP A 1 102 ? 26.632 -32.294 -37.990 1.00 78.56 102 ASP A N 1
ATOM 845 C CA . ASP A 1 102 ? 26.597 -32.391 -36.532 1.00 78.56 102 ASP A CA 1
ATOM 846 C C . ASP A 1 102 ? 25.188 -32.115 -35.970 1.00 78.56 102 ASP A C 1
ATOM 848 O O . ASP A 1 102 ? 24.568 -31.096 -36.274 1.00 78.56 102 ASP A O 1
ATOM 852 N N . LYS A 1 103 ? 24.711 -32.970 -35.051 1.00 82.38 103 LYS A N 1
ATOM 853 C CA . LYS A 1 103 ? 23.435 -32.756 -34.331 1.00 82.38 103 LYS A CA 1
ATOM 854 C C . LYS A 1 103 ? 23.465 -31.561 -33.372 1.00 82.38 103 LYS A C 1
ATOM 856 O O . LYS A 1 103 ? 22.422 -30.971 -33.106 1.00 82.38 103 LYS A O 1
ATOM 861 N N . VAL A 1 104 ? 24.635 -31.233 -32.818 1.00 84.75 104 VAL A N 1
ATOM 862 C CA . VAL A 1 104 ? 24.835 -30.136 -31.856 1.00 84.75 104 VAL A CA 1
ATOM 863 C C . VAL A 1 104 ? 26.109 -29.381 -32.207 1.00 84.75 104 VAL A C 1
ATOM 865 O O . VAL A 1 104 ? 27.184 -29.981 -32.295 1.00 84.75 104 VAL A O 1
ATOM 868 N N . ARG A 1 105 ? 26.006 -28.059 -32.361 1.00 85.19 105 ARG A N 1
ATOM 869 C CA . ARG A 1 105 ? 27.138 -27.194 -32.711 1.00 85.19 105 ARG A CA 1
ATOM 870 C C . ARG A 1 105 ? 27.077 -25.866 -31.966 1.00 85.19 105 ARG A C 1
ATOM 872 O O . ARG A 1 105 ? 26.019 -25.258 -31.869 1.00 85.19 105 ARG A O 1
ATOM 879 N N . PHE A 1 106 ? 28.219 -25.395 -31.473 1.00 83.50 106 PHE A N 1
ATOM 880 C CA . PHE A 1 106 ? 28.362 -24.028 -30.973 1.00 83.50 106 PHE A CA 1
ATOM 881 C C . PHE A 1 106 ? 28.771 -23.101 -32.123 1.00 83.50 106 PHE A C 1
ATOM 883 O O . PHE A 1 106 ? 29.697 -23.419 -32.872 1.00 83.50 106 PHE A O 1
ATOM 890 N N . ILE A 1 107 ? 28.055 -21.992 -32.287 1.00 81.56 107 ILE A N 1
ATOM 891 C CA . ILE A 1 107 ? 28.289 -20.983 -33.322 1.00 81.56 107 ILE A CA 1
ATOM 892 C C . ILE A 1 107 ? 28.415 -19.631 -32.620 1.00 81.56 107 ILE A C 1
ATOM 894 O O . ILE A 1 107 ? 27.583 -19.281 -31.781 1.00 81.56 107 ILE A O 1
ATOM 898 N N . VAL A 1 108 ? 29.459 -18.886 -32.967 1.00 75.00 108 VAL A N 1
ATOM 899 C CA . VAL A 1 108 ? 29.619 -17.478 -32.596 1.00 75.00 108 VAL A CA 1
ATOM 900 C C . VAL A 1 108 ? 29.376 -16.684 -33.869 1.00 75.00 108 VAL A C 1
ATOM 902 O O . VAL A 1 108 ? 30.121 -16.851 -34.832 1.00 75.00 108 VAL A O 1
ATOM 905 N N . ASP A 1 109 ? 28.301 -15.902 -33.891 1.00 69.12 109 ASP A N 1
ATOM 906 C CA . ASP A 1 109 ? 27.920 -15.081 -35.038 1.00 69.12 109 ASP A CA 1
ATOM 907 C C . ASP A 1 109 ? 27.846 -13.620 -34.595 1.00 69.12 109 ASP A C 1
ATOM 909 O O . ASP A 1 109 ? 26.935 -13.258 -33.850 1.00 69.12 109 ASP A O 1
ATOM 913 N N . ASP A 1 110 ? 28.848 -12.831 -34.996 1.00 67.94 110 ASP A N 1
ATOM 914 C CA . ASP A 1 110 ? 29.117 -11.430 -34.637 1.00 67.94 110 ASP A CA 1
ATOM 915 C C . ASP A 1 110 ? 28.851 -11.084 -33.159 1.00 67.94 110 ASP A C 1
ATOM 917 O O . ASP A 1 110 ? 29.766 -11.102 -32.333 1.00 67.94 110 ASP A O 1
ATOM 921 N N . ASN A 1 111 ? 27.588 -10.811 -32.821 1.00 68.06 111 ASN A N 1
ATOM 922 C CA . ASN A 1 111 ? 27.151 -10.335 -31.512 1.00 68.06 111 ASN A CA 1
ATOM 923 C C . ASN A 1 111 ? 26.430 -11.393 -30.652 1.00 68.06 111 ASN A C 1
ATOM 925 O O . ASN A 1 111 ? 25.982 -11.094 -29.543 1.00 68.06 111 ASN A O 1
ATOM 929 N N . ILE A 1 112 ? 26.259 -12.634 -31.130 1.00 71.62 112 ILE A N 1
ATOM 930 C CA . ILE A 1 112 ? 25.542 -13.688 -30.394 1.00 71.62 112 ILE A CA 1
ATOM 931 C C . ILE A 1 112 ? 26.307 -15.015 -30.430 1.00 71.62 112 ILE A C 1
ATOM 933 O O . ILE A 1 112 ? 26.684 -15.543 -31.472 1.00 71.62 112 ILE A O 1
ATOM 937 N N . SER A 1 113 ? 26.481 -15.598 -29.247 1.00 79.69 113 SER A N 1
ATOM 938 C CA . SER A 1 113 ? 26.972 -16.957 -29.039 1.00 79.69 113 SER A CA 1
ATOM 939 C C . SER A 1 113 ? 25.802 -17.910 -28.814 1.00 79.69 113 SER A C 1
ATOM 941 O O . SER A 1 113 ? 25.048 -17.766 -27.843 1.00 79.69 113 SER A O 1
ATOM 943 N N . ILE A 1 114 ? 25.659 -18.911 -29.681 1.00 83.31 114 ILE A N 1
ATOM 944 C CA . ILE A 1 114 ? 24.525 -19.837 -29.681 1.00 83.31 114 ILE A CA 1
ATOM 945 C C . ILE A 1 114 ? 24.954 -21.304 -29.755 1.00 83.31 114 ILE A C 1
ATOM 947 O O . ILE A 1 114 ? 25.966 -21.654 -30.357 1.00 83.31 114 ILE A O 1
ATOM 951 N N . VAL A 1 115 ? 24.135 -22.190 -29.189 1.00 84.69 115 VAL A N 1
ATOM 952 C CA . VAL A 1 115 ? 24.182 -23.629 -29.469 1.00 84.69 115 VAL A CA 1
ATOM 953 C C . VAL A 1 115 ? 23.042 -23.964 -30.421 1.00 84.69 115 VAL A C 1
ATOM 955 O O . VAL A 1 115 ? 21.873 -23.786 -30.083 1.00 84.69 115 VAL A O 1
ATOM 958 N N . CYS A 1 116 ? 23.387 -24.440 -31.610 1.00 85.38 116 CYS A N 1
ATOM 959 C CA . CYS A 1 116 ? 22.446 -24.905 -32.609 1.00 85.38 116 CYS A CA 1
ATOM 960 C C . CYS A 1 116 ? 22.254 -26.422 -32.513 1.00 85.38 116 CYS A C 1
ATOM 962 O O . CYS A 1 116 ? 23.220 -27.177 -32.378 1.00 85.38 116 CYS A O 1
ATOM 964 N N . LEU A 1 117 ? 20.995 -26.844 -32.580 1.00 87.00 117 LEU A N 1
ATOM 965 C CA . LEU A 1 117 ? 20.540 -28.228 -32.548 1.00 87.00 117 LEU A CA 1
ATOM 966 C C . LEU A 1 117 ? 19.897 -28.572 -33.885 1.00 87.00 117 LEU A C 1
ATOM 968 O O . LEU A 1 117 ? 19.104 -27.771 -34.373 1.00 87.00 117 LEU A O 1
ATOM 972 N N . LYS A 1 118 ? 20.200 -29.747 -34.439 1.00 87.62 118 LYS A N 1
ATOM 973 C CA . LYS A 1 118 ? 19.679 -30.225 -35.725 1.00 87.62 118 LYS A CA 1
ATOM 974 C C . LYS A 1 118 ? 19.050 -31.609 -35.590 1.00 87.62 118 LYS A C 1
ATOM 976 O O . LYS A 1 118 ? 19.659 -32.523 -35.031 1.00 87.62 118 LYS A O 1
ATOM 981 N N . VAL A 1 119 ? 17.878 -31.775 -36.198 1.00 86.31 119 VAL A N 1
ATOM 982 C CA . VAL A 1 119 ? 17.269 -33.078 -36.486 1.00 86.31 119 VAL A CA 1
ATOM 983 C C . VAL A 1 119 ? 16.825 -33.097 -37.947 1.00 86.31 119 VAL A C 1
ATOM 985 O O . VAL A 1 119 ? 16.312 -32.100 -38.442 1.00 86.31 119 VAL A O 1
ATOM 988 N N . SER A 1 120 ? 17.032 -34.207 -38.653 1.00 86.31 120 SER A N 1
ATOM 989 C CA . SER A 1 120 ? 16.653 -34.339 -40.061 1.00 86.31 120 SER A CA 1
ATOM 990 C C . SER A 1 120 ? 15.949 -35.661 -40.338 1.00 86.31 120 SER A C 1
ATOM 992 O O . SER A 1 120 ? 16.298 -36.684 -39.746 1.00 86.31 120 SER A O 1
ATOM 994 N N . LYS A 1 121 ? 14.990 -35.641 -41.262 1.00 83.94 121 LYS A N 1
ATOM 995 C CA . LYS A 1 121 ? 14.237 -36.804 -41.735 1.00 83.94 121 LYS A CA 1
ATOM 996 C C . LYS A 1 121 ? 14.095 -36.702 -43.245 1.00 83.94 121 LYS A C 1
ATOM 998 O O . LYS A 1 121 ? 13.879 -35.621 -43.782 1.00 83.94 121 LYS A O 1
ATOM 1003 N N . GLN A 1 122 ? 14.243 -37.829 -43.920 1.00 80.44 122 GLN A N 1
ATOM 1004 C CA . GLN A 1 122 ? 13.983 -37.916 -45.348 1.00 80.44 122 GLN A CA 1
ATOM 1005 C C . GLN A 1 122 ? 12.512 -38.294 -45.532 1.00 80.44 122 GLN A C 1
ATOM 1007 O O . GLN A 1 122 ? 12.055 -39.271 -44.937 1.00 80.44 122 GLN A O 1
ATOM 1012 N N . GLU A 1 123 ? 11.761 -37.479 -46.267 1.00 75.12 123 GLU A N 1
ATOM 1013 C CA . GLU A 1 123 ? 10.364 -37.769 -46.598 1.00 75.12 123 GLU A CA 1
ATOM 1014 C C . GLU A 1 123 ? 10.283 -38.876 -47.664 1.00 75.12 123 GLU A C 1
ATOM 1016 O O . GLU A 1 123 ? 11.216 -39.071 -48.447 1.00 75.12 123 GLU A O 1
ATOM 1021 N N . ASP A 1 124 ? 9.137 -39.559 -47.755 1.00 70.12 124 ASP A N 1
ATOM 1022 C CA . ASP A 1 124 ? 8.873 -40.570 -48.796 1.00 70.12 124 ASP A CA 1
ATOM 1023 C C . ASP A 1 124 ? 8.938 -39.978 -50.224 1.00 70.12 124 ASP A C 1
ATOM 1025 O O . ASP A 1 124 ? 9.152 -40.697 -51.198 1.00 70.12 124 ASP A O 1
ATOM 1029 N N . SER A 1 125 ? 8.802 -38.651 -50.344 1.00 66.88 125 SER A N 1
ATOM 1030 C CA . SER A 1 125 ? 8.970 -37.851 -51.566 1.00 66.88 125 SER A CA 1
ATOM 1031 C C . SER A 1 125 ? 10.434 -37.693 -52.015 1.00 66.88 125 SER A C 1
ATOM 1033 O O . SER A 1 125 ? 10.690 -37.207 -53.116 1.00 66.88 125 SER A O 1
ATOM 1035 N N . GLY A 1 126 ? 11.398 -38.082 -51.173 1.00 70.69 126 GLY A N 1
ATOM 1036 C CA . GLY A 1 126 ? 12.833 -37.879 -51.377 1.00 70.69 126 GLY A CA 1
ATOM 1037 C C . GLY A 1 126 ? 13.374 -36.543 -50.854 1.00 70.69 126 GLY A C 1
ATOM 1038 O O . GLY A 1 126 ? 14.595 -36.388 -50.806 1.00 70.69 126 GLY A O 1
ATOM 1039 N N . ALA A 1 127 ? 12.507 -35.616 -50.427 1.00 75.81 127 ALA A N 1
ATOM 1040 C CA . ALA A 1 127 ? 12.898 -34.320 -49.870 1.00 75.81 127 ALA A CA 1
ATOM 1041 C C . ALA A 1 127 ? 13.551 -34.465 -48.485 1.00 75.81 127 ALA A C 1
ATOM 1043 O O . ALA A 1 127 ? 13.110 -35.263 -47.647 1.00 75.81 127 ALA A O 1
ATOM 1044 N N . LEU A 1 128 ? 14.598 -33.678 -48.224 1.00 82.62 128 LEU A N 1
ATOM 1045 C CA . LEU A 1 128 ? 15.258 -33.629 -46.923 1.00 82.62 128 LEU A CA 1
ATOM 1046 C C . LEU A 1 128 ? 14.609 -32.549 -46.057 1.00 82.62 128 LEU A C 1
ATOM 1048 O O . LEU A 1 128 ? 14.714 -31.351 -46.333 1.00 82.62 128 LEU A O 1
ATOM 1052 N N . LEU A 1 129 ? 13.970 -32.985 -44.978 1.00 82.69 129 LEU A N 1
ATOM 1053 C CA . LEU A 1 129 ? 13.363 -32.122 -43.980 1.00 82.69 129 LEU A CA 1
ATOM 1054 C C . LEU A 1 129 ? 14.324 -31.957 -42.799 1.00 82.69 129 LEU A C 1
ATOM 1056 O O . LEU A 1 129 ? 14.688 -32.932 -42.142 1.00 82.69 129 LEU A O 1
ATOM 1060 N N . GLU A 1 130 ? 14.729 -30.723 -42.515 1.00 85.94 130 GLU A N 1
ATOM 1061 C CA . GLU A 1 130 ? 15.664 -30.378 -41.444 1.00 85.94 130 GLU A CA 1
ATOM 1062 C C . GLU A 1 130 ? 15.013 -29.399 -40.464 1.00 85.94 130 GLU A C 1
ATOM 1064 O O . GLU A 1 130 ? 14.553 -28.326 -40.845 1.00 85.94 130 GLU A O 1
ATOM 1069 N N . LEU A 1 131 ? 15.008 -29.739 -39.178 1.00 84.88 131 LEU A N 1
ATOM 1070 C CA . LEU A 1 131 ? 14.612 -28.842 -38.100 1.00 84.88 131 LEU A CA 1
ATOM 1071 C C . LEU A 1 131 ? 15.837 -28.394 -37.322 1.00 84.88 131 LEU A C 1
ATOM 1073 O O . LEU A 1 131 ? 16.658 -29.205 -36.889 1.00 84.88 131 LEU A O 1
ATOM 1077 N N . TYR A 1 132 ? 15.894 -27.095 -37.077 1.00 85.62 132 TYR A N 1
ATOM 1078 C CA . TYR A 1 132 ? 16.920 -26.454 -36.286 1.00 85.62 132 TYR A CA 1
ATOM 1079 C C . TYR A 1 132 ? 16.313 -25.780 -35.069 1.00 85.62 132 TYR A C 1
ATOM 1081 O O . TYR A 1 132 ? 15.271 -25.139 -35.172 1.00 85.62 132 TYR A O 1
ATOM 1089 N N . SER A 1 133 ? 16.990 -25.852 -33.928 1.00 85.94 133 SER A N 1
ATOM 1090 C CA . SER A 1 133 ? 16.671 -25.031 -32.759 1.00 85.94 133 SER A CA 1
ATOM 1091 C C . SER A 1 133 ? 17.904 -24.328 -32.226 1.00 85.94 133 SER A C 1
ATOM 1093 O O . SER A 1 133 ? 19.018 -24.837 -32.341 1.00 85.94 133 SER A O 1
ATOM 1095 N N . ILE A 1 134 ? 17.705 -23.144 -31.651 1.00 82.88 134 ILE A N 1
ATOM 1096 C CA . ILE A 1 134 ? 18.789 -22.311 -31.135 1.00 82.88 134 ILE A CA 1
ATOM 1097 C C . ILE A 1 134 ? 18.633 -22.106 -29.637 1.00 82.88 134 ILE A C 1
ATOM 1099 O O . ILE A 1 134 ? 17.632 -21.576 -29.167 1.00 82.88 134 ILE A O 1
ATOM 1103 N N . ILE A 1 135 ? 19.682 -22.433 -28.891 1.00 82.56 135 ILE A N 1
ATOM 1104 C CA . ILE A 1 135 ? 19.815 -22.086 -27.481 1.00 82.56 135 ILE A CA 1
ATOM 1105 C C . ILE A 1 135 ? 20.810 -20.921 -27.378 1.00 82.56 135 ILE A C 1
ATOM 1107 O O . ILE A 1 135 ? 22.011 -21.133 -27.568 1.00 82.56 135 ILE A O 1
ATOM 1111 N N . PRO A 1 136 ? 20.359 -19.689 -27.074 1.00 77.75 136 PRO A N 1
ATOM 1112 C CA . PRO A 1 136 ? 21.271 -18.570 -26.879 1.00 77.75 136 PRO A CA 1
ATOM 1113 C C . PRO A 1 136 ? 22.079 -18.768 -25.592 1.00 77.75 136 PRO A C 1
ATOM 1115 O O . PRO A 1 136 ? 21.506 -19.049 -24.535 1.00 77.75 136 PRO A O 1
ATOM 1118 N N . ILE A 1 137 ? 23.403 -18.623 -25.677 1.00 81.31 137 ILE A N 1
ATOM 1119 C CA . ILE A 1 137 ? 24.334 -18.744 -24.544 1.00 81.31 137 ILE A CA 1
ATOM 1120 C C . ILE A 1 137 ? 24.696 -17.364 -24.008 1.00 81.31 137 ILE A C 1
ATOM 1122 O O . ILE A 1 137 ? 24.556 -17.126 -22.807 1.00 81.31 137 ILE A O 1
ATOM 1126 N N . ALA A 1 138 ? 25.113 -16.458 -24.891 1.00 74.06 138 ALA A N 1
ATOM 1127 C CA . ALA A 1 138 ? 25.458 -15.085 -24.551 1.00 74.06 138 ALA A CA 1
ATOM 1128 C C . ALA A 1 138 ? 25.231 -14.153 -25.744 1.00 74.06 138 ALA A C 1
ATOM 1130 O O . ALA A 1 138 ? 25.347 -14.574 -26.892 1.00 74.06 138 ALA A O 1
ATOM 1131 N N . SER A 1 139 ? 24.939 -12.893 -25.459 1.00 69.31 139 SER A N 1
ATOM 1132 C CA . SER A 1 139 ? 24.909 -11.798 -26.430 1.00 69.31 139 SER A CA 1
ATOM 1133 C C . SER A 1 139 ? 25.961 -10.768 -26.039 1.00 69.31 139 SER A C 1
ATOM 1135 O O . SER A 1 139 ? 26.019 -10.385 -24.871 1.00 69.31 139 SER A O 1
ATOM 1137 N N . THR A 1 140 ? 26.792 -10.343 -26.977 1.00 66.50 140 THR A N 1
ATOM 1138 C CA . THR A 1 140 ? 27.891 -9.407 -26.753 1.00 66.50 140 THR A CA 1
ATOM 1139 C C . THR A 1 140 ? 27.451 -8.007 -27.182 1.00 66.50 140 THR A C 1
ATOM 1141 O O . THR A 1 140 ? 26.923 -7.810 -28.274 1.00 66.50 140 THR A O 1
ATOM 1144 N N . PHE A 1 141 ? 27.610 -7.024 -26.295 1.00 60.09 141 PHE A N 1
ATOM 1145 C CA . PHE A 1 141 ? 27.231 -5.633 -26.557 1.00 60.09 141 PHE A CA 1
ATOM 1146 C C . PHE A 1 141 ? 28.345 -4.678 -26.142 1.00 60.09 141 PHE A C 1
ATOM 1148 O O . PHE A 1 141 ? 29.096 -4.964 -25.211 1.00 60.09 141 PHE A O 1
ATOM 1155 N N . LEU A 1 142 ? 28.425 -3.516 -26.788 1.00 54.72 142 LEU A N 1
ATOM 1156 C CA . LEU A 1 142 ? 29.342 -2.453 -26.387 1.00 54.72 142 LEU A CA 1
ATOM 1157 C C . LEU A 1 142 ? 28.756 -1.667 -25.199 1.00 54.72 142 LEU A C 1
ATOM 1159 O O . LEU A 1 142 ? 27.638 -1.161 -25.275 1.00 54.72 142 LEU A O 1
ATOM 1163 N N . SER A 1 143 ? 29.503 -1.568 -24.100 1.00 52.06 143 SER A N 1
ATOM 1164 C CA . SER A 1 143 ? 29.146 -0.750 -22.934 1.00 52.06 143 SER A CA 1
ATOM 1165 C C . SER A 1 143 ? 29.488 0.729 -23.129 1.00 52.06 143 SER A C 1
ATOM 1167 O O . SER A 1 143 ? 30.402 1.059 -23.884 1.00 52.06 143 SER A O 1
ATOM 1169 N N . ASN A 1 144 ? 28.847 1.608 -22.347 1.00 43.84 144 ASN A N 1
ATOM 1170 C CA . ASN A 1 144 ? 29.181 3.038 -22.250 1.00 43.84 144 ASN A CA 1
ATOM 1171 C C . ASN A 1 144 ? 30.660 3.290 -21.886 1.00 43.84 144 ASN A C 1
ATOM 1173 O O . ASN A 1 144 ? 31.209 4.320 -22.273 1.00 43.84 144 ASN A O 1
ATOM 1177 N N . ASP A 1 145 ? 31.301 2.336 -21.199 1.00 46.53 145 ASP A N 1
ATOM 1178 C CA . ASP A 1 145 ? 32.720 2.368 -20.811 1.00 46.53 145 ASP A CA 1
ATOM 1179 C C . ASP A 1 145 ? 33.661 1.754 -21.873 1.00 46.53 145 ASP A C 1
ATOM 1181 O O . ASP A 1 145 ? 34.811 1.442 -21.574 1.00 46.53 145 ASP A O 1
ATOM 1185 N N . HIS A 1 146 ? 33.195 1.563 -23.114 1.00 49.84 146 HIS A N 1
ATOM 1186 C CA . HIS A 1 146 ? 33.978 1.021 -24.241 1.00 49.84 146 HIS A CA 1
ATOM 1187 C C . HIS A 1 146 ? 34.458 -0.433 -24.062 1.00 49.84 146 HIS A C 1
ATOM 1189 O O . HIS A 1 146 ? 35.381 -0.881 -24.739 1.00 49.84 146 HIS A O 1
ATOM 1195 N N . GLN A 1 147 ? 33.823 -1.197 -23.170 1.00 48.59 147 GLN A N 1
ATOM 1196 C CA . GLN A 1 147 ? 34.086 -2.627 -22.989 1.00 48.59 147 GLN A CA 1
ATOM 1197 C C . GLN A 1 147 ? 32.983 -3.465 -23.638 1.00 48.59 147 GLN A C 1
ATOM 1199 O O . GLN A 1 147 ? 31.799 -3.170 -23.471 1.00 48.59 147 GLN A O 1
ATOM 1204 N N . LEU A 1 148 ? 33.369 -4.525 -24.353 1.00 56.19 148 LEU A N 1
ATOM 1205 C CA . LEU A 1 148 ? 32.435 -5.557 -24.804 1.00 56.19 148 LEU A CA 1
ATOM 1206 C C . LEU A 1 148 ? 31.941 -6.332 -23.578 1.00 56.19 148 LEU A C 1
ATOM 1208 O O . LEU A 1 148 ? 32.717 -7.005 -22.905 1.00 56.19 148 LEU A O 1
ATOM 1212 N N . ILE A 1 149 ? 30.651 -6.217 -23.277 1.00 57.81 149 ILE A N 1
ATOM 1213 C CA . ILE A 1 149 ? 29.992 -6.942 -22.195 1.00 57.81 149 ILE A CA 1
ATOM 1214 C C . ILE A 1 149 ? 29.243 -8.130 -22.786 1.00 57.81 149 ILE A C 1
ATOM 1216 O O . ILE A 1 149 ? 28.335 -7.976 -23.604 1.00 57.81 149 ILE A O 1
ATOM 1220 N N . ASN A 1 150 ? 29.582 -9.320 -22.298 1.00 64.44 150 ASN A N 1
ATOM 1221 C CA . ASN A 1 150 ? 28.860 -10.551 -22.588 1.00 64.44 150 ASN A CA 1
ATOM 1222 C C . ASN A 1 150 ? 27.661 -10.674 -21.638 1.00 64.44 150 ASN A C 1
ATOM 1224 O O . ASN A 1 150 ? 27.802 -10.928 -20.442 1.00 64.44 150 ASN A O 1
ATOM 1228 N N . VAL A 1 151 ? 26.451 -10.514 -22.163 1.00 65.31 151 VAL A N 1
ATOM 1229 C CA . VAL A 1 151 ? 25.211 -10.768 -21.427 1.00 65.31 151 VAL A CA 1
ATOM 1230 C C . VAL A 1 151 ? 24.827 -12.233 -21.607 1.00 65.31 151 VAL A C 1
ATOM 1232 O O . VAL A 1 151 ? 24.285 -12.639 -22.633 1.00 65.31 151 VAL A O 1
ATOM 1235 N N . PHE A 1 152 ? 25.102 -13.044 -20.588 1.00 72.62 152 PHE A N 1
ATOM 1236 C CA . PHE A 1 152 ? 24.782 -14.472 -20.591 1.00 72.62 152 PHE A CA 1
ATOM 1237 C C . PHE A 1 152 ? 23.287 -14.747 -20.385 1.00 72.62 152 PHE A C 1
ATOM 1239 O O . PHE A 1 152 ? 22.577 -14.028 -19.673 1.00 72.62 152 PHE A O 1
ATOM 1246 N N . ASN A 1 153 ? 22.801 -15.845 -20.970 1.00 71.50 153 ASN A N 1
ATOM 1247 C CA . ASN A 1 153 ? 21.412 -16.273 -20.853 1.00 71.50 153 ASN A CA 1
ATOM 1248 C C . ASN A 1 153 ? 21.040 -16.559 -19.387 1.00 71.50 153 ASN A C 1
ATOM 1250 O O . ASN A 1 153 ? 21.419 -17.575 -18.796 1.00 71.50 153 ASN A O 1
ATOM 1254 N N . LYS A 1 154 ? 20.220 -15.673 -18.810 1.00 67.31 154 LYS A N 1
ATOM 1255 C CA . LYS A 1 154 ? 19.785 -15.744 -17.408 1.00 67.31 154 LYS A CA 1
ATOM 1256 C C . LYS A 1 154 ? 19.023 -17.028 -17.070 1.00 67.31 154 LYS A C 1
ATOM 1258 O O . LYS A 1 154 ? 19.064 -17.438 -15.916 1.00 67.31 154 LYS A O 1
ATOM 1263 N N . GLN A 1 155 ? 18.349 -17.681 -18.021 1.00 70.19 155 GLN A N 1
ATOM 1264 C CA . GLN A 1 155 ? 17.666 -18.957 -17.754 1.00 70.19 155 GLN A CA 1
ATOM 1265 C C . GLN A 1 155 ? 18.665 -20.086 -17.487 1.00 70.19 155 GLN A C 1
ATOM 1267 O O . GLN A 1 155 ? 18.437 -20.926 -16.612 1.00 70.19 155 GLN A O 1
ATOM 1272 N N . LEU A 1 156 ? 19.794 -20.086 -18.199 1.00 72.00 156 LEU A N 1
ATOM 1273 C CA . LEU A 1 156 ? 20.855 -21.074 -18.034 1.00 72.00 156 LEU A CA 1
ATOM 1274 C C . LEU A 1 156 ? 21.705 -20.754 -16.795 1.00 72.00 156 LEU A C 1
ATOM 1276 O O . LEU A 1 156 ? 21.885 -21.630 -15.944 1.00 72.00 156 LEU A O 1
ATOM 1280 N N . PHE A 1 157 ? 22.103 -19.488 -16.625 1.00 73.81 157 PHE A N 1
ATOM 1281 C CA . PHE A 1 157 ? 23.137 -19.057 -15.672 1.00 73.81 157 PHE A CA 1
ATOM 1282 C C . PHE A 1 157 ? 22.632 -18.188 -14.499 1.00 73.81 157 PHE A C 1
ATOM 1284 O O . PHE A 1 157 ? 23.402 -17.460 -13.887 1.00 73.81 157 PHE A O 1
ATOM 1291 N N . SER A 1 158 ? 21.345 -18.252 -14.135 1.00 62.75 158 SER A N 1
ATOM 1292 C CA . SER A 1 158 ? 20.713 -17.379 -13.118 1.00 62.75 158 SER A CA 1
ATOM 1293 C C . SER A 1 158 ? 21.485 -17.210 -11.795 1.00 62.75 158 SER A C 1
ATOM 1295 O O . SER A 1 158 ? 21.482 -16.121 -11.209 1.00 62.75 158 SER A O 1
ATOM 1297 N N . GLU A 1 159 ? 22.122 -18.283 -11.318 1.00 60.56 159 GLU A N 1
ATOM 1298 C CA . GLU A 1 159 ? 22.744 -18.392 -9.989 1.00 60.56 159 GLU A CA 1
ATOM 1299 C C . GLU A 1 159 ? 24.236 -18.002 -9.954 1.00 60.56 159 GLU A C 1
ATOM 1301 O O . GLU A 1 159 ? 24.827 -17.969 -8.875 1.00 60.56 159 GLU A O 1
ATOM 1306 N N . VAL A 1 160 ? 24.864 -17.732 -11.103 1.00 65.62 160 VAL A N 1
ATOM 1307 C CA . VAL A 1 160 ? 26.329 -17.671 -11.233 1.00 65.62 160 VAL A CA 1
ATOM 1308 C C . VAL A 1 160 ? 26.720 -16.548 -12.196 1.00 65.62 160 VAL A C 1
ATOM 1310 O O . VAL A 1 160 ? 26.022 -16.315 -13.179 1.00 65.62 160 VAL A O 1
ATOM 1313 N N . GLU A 1 161 ? 27.798 -15.826 -11.904 1.00 65.75 161 GLU A N 1
ATOM 1314 C CA . GLU A 1 161 ? 28.431 -14.931 -12.874 1.00 65.75 161 GLU A CA 1
ATOM 1315 C C . GLU A 1 161 ? 29.399 -15.755 -13.708 1.00 65.75 161 GLU A C 1
ATOM 1317 O O . GLU A 1 161 ? 30.205 -16.530 -13.196 1.00 65.75 161 GLU A O 1
ATOM 1322 N N . VAL A 1 162 ? 29.229 -15.667 -15.015 1.00 71.38 162 VAL A N 1
ATOM 1323 C CA . VAL A 1 162 ? 29.918 -16.522 -15.964 1.00 71.38 162 VAL A CA 1
ATOM 1324 C C . VAL A 1 162 ? 30.585 -15.611 -16.970 1.00 71.38 162 VAL A C 1
ATOM 1326 O O . VAL A 1 162 ? 29.987 -14.606 -17.346 1.00 71.38 162 VAL A O 1
ATOM 1329 N N . ASP A 1 163 ? 31.796 -15.961 -17.382 1.00 74.75 163 ASP A N 1
ATOM 1330 C CA . ASP A 1 163 ? 32.462 -15.317 -18.506 1.00 74.75 163 ASP A CA 1
ATOM 1331 C C . ASP A 1 163 ? 33.122 -16.360 -19.415 1.00 74.75 163 ASP A C 1
ATOM 1333 O O . ASP A 1 163 ? 33.389 -17.498 -19.004 1.00 74.75 163 ASP A O 1
ATOM 1337 N N . PHE A 1 164 ? 33.353 -15.993 -20.673 1.00 77.94 164 PHE A N 1
ATOM 1338 C CA . PHE A 1 164 ? 34.120 -16.830 -21.585 1.00 77.94 164 PHE A CA 1
ATOM 1339 C C . PHE A 1 164 ? 35.599 -16.730 -21.215 1.00 77.94 164 PHE A C 1
ATOM 1341 O O . PHE A 1 164 ? 36.196 -15.662 -21.282 1.00 77.94 164 PHE A O 1
ATOM 1348 N N . ASP A 1 165 ? 36.199 -17.859 -20.839 1.00 74.00 165 ASP A N 1
ATOM 1349 C CA . ASP A 1 165 ? 37.610 -17.928 -20.458 1.00 74.00 165 ASP A CA 1
ATOM 1350 C C . ASP A 1 165 ? 38.251 -19.184 -21.056 1.00 74.00 165 ASP A C 1
ATOM 1352 O O . ASP A 1 165 ? 37.763 -20.306 -20.877 1.00 74.00 165 ASP A O 1
ATOM 1356 N N . ALA A 1 166 ? 39.373 -19.004 -21.756 1.00 66.19 166 ALA A N 1
ATOM 1357 C CA . ALA A 1 166 ? 40.147 -20.087 -22.356 1.00 66.19 166 ALA A CA 1
ATOM 1358 C C . ALA A 1 166 ? 40.712 -21.071 -21.309 1.00 66.19 166 ALA A C 1
ATOM 1360 O O . ALA A 1 166 ? 40.921 -22.253 -21.626 1.00 66.19 166 ALA A O 1
ATOM 1361 N N . LEU A 1 167 ? 40.924 -20.602 -20.071 1.00 66.62 167 LEU A N 1
ATOM 1362 C CA . LEU A 1 167 ? 41.365 -21.390 -18.913 1.00 66.62 167 LEU A CA 1
ATOM 1363 C C . LEU A 1 167 ? 40.198 -21.946 -18.075 1.00 66.62 167 LEU A C 1
ATOM 1365 O O . LEU A 1 167 ? 40.427 -22.688 -17.119 1.00 66.62 167 LEU A O 1
ATOM 1369 N N . GLY A 1 168 ? 38.955 -21.627 -18.444 1.00 70.88 168 GLY A N 1
ATOM 1370 C CA . GLY A 1 168 ? 37.743 -22.087 -17.773 1.00 70.88 168 GLY A CA 1
ATOM 1371 C C . GLY A 1 168 ? 37.454 -23.588 -17.926 1.00 70.88 168 GLY A C 1
ATOM 1372 O O . GLY A 1 168 ? 38.118 -24.315 -18.673 1.00 70.88 168 GLY A O 1
ATOM 1373 N N . PHE A 1 169 ? 36.420 -24.076 -17.233 1.00 77.75 169 PHE A N 1
ATOM 1374 C CA . PHE A 1 169 ? 35.997 -25.475 -17.336 1.00 77.75 169 PHE A CA 1
ATOM 1375 C C . PHE A 1 169 ? 35.267 -25.737 -18.669 1.00 77.75 169 PHE A C 1
ATOM 1377 O O . PHE A 1 169 ? 34.519 -24.875 -19.141 1.00 77.75 169 PHE A O 1
ATOM 1384 N N . PRO A 1 170 ? 35.447 -26.920 -19.289 1.00 79.19 170 PRO A N 1
ATOM 1385 C CA . PRO A 1 170 ? 34.779 -27.257 -20.541 1.00 79.19 170 PRO A CA 1
ATOM 1386 C C . PRO A 1 170 ? 33.307 -27.618 -20.307 1.00 79.19 170 PRO A C 1
ATOM 1388 O O . PRO A 1 170 ? 32.989 -28.479 -19.484 1.00 79.19 170 PRO A O 1
ATOM 1391 N N . VAL A 1 171 ? 32.412 -26.995 -21.072 1.00 80.75 171 VAL A N 1
ATOM 1392 C CA . VAL A 1 171 ? 31.022 -27.432 -21.235 1.00 80.75 171 VAL A CA 1
ATOM 1393 C C . VAL A 1 171 ? 30.983 -28.400 -22.410 1.00 80.75 171 VAL A C 1
ATOM 1395 O O . VAL A 1 171 ? 31.414 -28.060 -23.515 1.00 80.75 171 VAL A O 1
ATOM 1398 N N . SER A 1 172 ? 30.498 -29.617 -22.178 1.00 81.00 172 SER A N 1
ATOM 1399 C CA . SER A 1 172 ? 30.505 -30.694 -23.166 1.00 81.00 172 SER A CA 1
ATOM 1400 C C . SER A 1 172 ? 29.157 -31.395 -23.263 1.00 81.00 172 SER A C 1
ATOM 1402 O O . SER A 1 172 ? 28.445 -31.572 -22.275 1.00 81.00 172 SER A O 1
ATOM 1404 N N . TYR A 1 173 ? 28.822 -31.820 -24.476 1.00 80.88 173 TYR A N 1
ATOM 1405 C CA . TYR A 1 173 ? 27.671 -32.665 -24.766 1.00 80.88 173 TYR A CA 1
ATOM 1406 C C . TYR A 1 173 ? 28.154 -33.855 -25.591 1.00 80.88 173 TYR A C 1
ATOM 1408 O O . TYR A 1 173 ? 28.916 -33.668 -26.536 1.00 80.88 173 TYR A O 1
ATOM 1416 N N . ASP A 1 174 ? 27.766 -35.065 -25.190 1.00 77.50 174 ASP A N 1
ATOM 1417 C CA . ASP A 1 174 ? 28.186 -36.325 -25.820 1.00 77.50 174 ASP A CA 1
ATOM 1418 C C . ASP A 1 174 ? 29.704 -36.404 -26.093 1.00 77.50 174 ASP A C 1
ATOM 1420 O O . ASP A 1 174 ? 30.175 -36.622 -27.205 1.00 77.50 174 ASP A O 1
ATOM 1424 N N . SER A 1 175 ? 30.508 -36.142 -25.057 1.00 72.50 175 SER A N 1
ATOM 1425 C CA . SER A 1 175 ? 31.986 -36.140 -25.104 1.00 72.50 175 SER A CA 1
ATOM 1426 C C . SER A 1 175 ? 32.638 -35.058 -25.984 1.00 72.50 175 SER A C 1
ATOM 1428 O O . SER A 1 175 ? 33.861 -34.921 -25.959 1.00 72.50 175 SER A O 1
ATOM 1430 N N . LYS A 1 176 ? 31.860 -34.239 -26.704 1.00 80.06 176 LYS A N 1
ATOM 1431 C CA . LYS A 1 176 ? 32.350 -33.114 -27.515 1.00 80.06 176 LYS A CA 1
ATOM 1432 C C . LYS A 1 176 ? 32.331 -31.820 -26.702 1.00 80.06 176 LYS A C 1
ATOM 1434 O O . LYS A 1 176 ? 31.309 -31.453 -26.122 1.00 80.06 176 LYS A O 1
ATOM 1439 N N . ILE A 1 177 ? 33.465 -31.119 -26.636 1.00 81.81 177 ILE A N 1
ATOM 1440 C CA . ILE A 1 177 ? 33.565 -29.824 -25.945 1.00 81.81 177 ILE A CA 1
ATOM 1441 C C . ILE A 1 177 ? 32.930 -28.753 -26.838 1.00 81.81 177 ILE A C 1
ATOM 1443 O O . ILE A 1 177 ? 33.348 -28.584 -27.980 1.00 81.81 177 ILE A O 1
ATOM 1447 N N . LEU A 1 178 ? 31.926 -28.044 -26.318 1.00 81.38 178 LEU A N 1
ATOM 1448 C CA . LEU A 1 178 ? 31.218 -26.981 -27.037 1.00 81.38 178 LEU A CA 1
ATOM 1449 C C . LEU A 1 178 ? 31.913 -25.626 -26.849 1.00 81.38 178 LEU A C 1
ATOM 1451 O O . LEU A 1 178 ? 32.178 -24.932 -27.823 1.00 81.38 178 LEU A O 1
ATOM 1455 N N . PHE A 1 179 ? 32.218 -25.260 -25.602 1.00 83.69 179 PHE A N 1
ATOM 1456 C CA . PHE A 1 179 ? 32.919 -24.026 -25.225 1.00 83.69 179 PHE A CA 1
ATOM 1457 C C . PHE A 1 179 ? 33.468 -24.142 -23.791 1.00 83.69 179 PHE A C 1
ATOM 1459 O O . PHE A 1 179 ? 33.162 -25.101 -23.076 1.00 83.69 179 PHE A O 1
ATOM 1466 N N . LYS A 1 180 ? 34.295 -23.182 -23.363 1.00 81.75 180 LYS A N 1
ATOM 1467 C CA . LYS A 1 180 ? 34.841 -23.106 -21.998 1.00 81.75 180 LYS A CA 1
ATOM 1468 C C . LYS A 1 180 ? 34.317 -21.870 -21.274 1.00 81.75 180 LYS A C 1
ATOM 1470 O O . LYS A 1 180 ? 34.196 -20.812 -21.886 1.00 81.75 180 LYS A O 1
ATOM 1475 N N . LEU A 1 181 ? 34.011 -22.017 -19.987 1.00 81.94 181 LEU A N 1
ATOM 1476 C CA . LEU A 1 181 ? 33.500 -20.940 -19.139 1.00 81.94 181 LEU A CA 1
ATOM 1477 C C . LEU A 1 181 ? 34.302 -20.827 -17.846 1.00 81.94 181 LEU A C 1
ATOM 1479 O O . LEU A 1 181 ? 34.648 -21.841 -17.236 1.00 81.94 181 LEU A O 1
ATOM 1483 N N . SER A 1 182 ? 34.517 -19.605 -17.371 1.00 78.31 182 SER A N 1
ATOM 1484 C CA . SER A 1 182 ? 34.802 -19.353 -15.961 1.00 78.31 182 SER A CA 1
ATOM 1485 C C . SER A 1 182 ? 33.479 -19.089 -15.240 1.00 78.31 182 SER A C 1
ATOM 1487 O O . SER A 1 182 ? 32.562 -18.476 -15.781 1.00 78.31 182 SER A O 1
ATOM 1489 N N . ALA A 1 183 ? 33.333 -19.621 -14.028 1.00 68.75 183 ALA A N 1
ATOM 1490 C CA . ALA A 1 183 ? 32.140 -19.428 -13.212 1.00 68.75 183 ALA A CA 1
ATOM 1491 C C . ALA A 1 183 ? 32.556 -18.898 -11.849 1.00 68.75 183 ALA A C 1
ATOM 1493 O O . ALA A 1 183 ? 33.079 -19.644 -11.019 1.00 68.75 183 ALA A O 1
ATOM 1494 N N . THR A 1 184 ? 32.271 -17.629 -11.596 1.00 62.50 184 THR A N 1
ATOM 1495 C CA . THR A 1 184 ? 32.351 -17.057 -10.261 1.00 62.50 184 THR A CA 1
ATOM 1496 C C . THR A 1 184 ? 30.953 -17.145 -9.644 1.00 62.50 184 THR A C 1
ATOM 1498 O O . THR A 1 184 ? 29.971 -16.646 -10.200 1.00 62.50 184 THR A O 1
ATOM 1501 N N . PRO A 1 185 ? 30.765 -17.833 -8.504 1.00 56.50 185 PRO A N 1
ATOM 1502 C CA . PRO A 1 185 ? 29.472 -17.792 -7.837 1.00 56.50 185 PRO A CA 1
ATOM 1503 C C . PRO A 1 185 ? 29.154 -16.327 -7.531 1.00 56.50 185 PRO A C 1
ATOM 1505 O O . PRO A 1 185 ? 29.974 -15.655 -6.897 1.00 56.50 185 PRO A O 1
ATOM 1508 N N . LYS A 1 186 ? 27.974 -15.845 -7.960 1.00 48.75 186 LYS A N 1
ATOM 1509 C CA . LYS A 1 186 ? 27.471 -14.522 -7.563 1.00 48.75 186 LYS A CA 1
ATOM 1510 C C . LYS A 1 186 ? 27.698 -14.401 -6.071 1.00 48.75 186 LYS A C 1
ATOM 1512 O O . LYS A 1 186 ? 27.245 -15.271 -5.324 1.00 48.75 186 LYS A O 1
ATOM 1517 N N . ARG A 1 187 ? 28.460 -13.392 -5.647 1.00 43.62 187 ARG A N 1
ATOM 1518 C CA . ARG A 1 187 ? 28.886 -13.201 -4.256 1.00 43.62 187 ARG A CA 1
ATOM 1519 C C . ARG A 1 187 ? 27.673 -13.054 -3.324 1.00 43.62 187 ARG A C 1
ATOM 1521 O O . ARG A 1 187 ? 27.378 -11.973 -2.839 1.00 43.62 187 ARG A O 1
ATOM 1528 N N . THR A 1 188 ? 27.031 -14.152 -2.944 1.00 42.81 188 THR A N 1
ATOM 1529 C CA . THR A 1 188 ? 26.435 -14.290 -1.619 1.00 42.81 188 THR A CA 1
ATOM 1530 C C . THR A 1 188 ? 27.548 -14.819 -0.743 1.00 42.81 188 THR A C 1
ATOM 1532 O O . THR A 1 188 ? 27.623 -16.007 -0.419 1.00 42.81 188 THR A O 1
ATOM 1535 N N . VAL A 1 189 ? 28.492 -13.937 -0.431 1.00 38.31 189 VAL A N 1
ATOM 1536 C CA . VAL A 1 189 ? 29.460 -14.196 0.620 1.00 38.31 189 VAL A CA 1
ATOM 1537 C C . VAL A 1 189 ? 28.632 -14.295 1.901 1.00 38.31 189 VAL A C 1
ATOM 1539 O O . VAL A 1 189 ? 28.378 -13.305 2.580 1.00 38.31 189 VAL A O 1
ATOM 1542 N N . ILE A 1 190 ? 28.180 -15.502 2.254 1.00 42.94 190 ILE A N 1
ATOM 1543 C CA . ILE A 1 190 ? 28.050 -15.830 3.668 1.00 42.94 190 ILE A CA 1
ATOM 1544 C C . ILE A 1 190 ? 29.496 -15.819 4.132 1.00 42.94 190 ILE A C 1
ATOM 1546 O O . ILE A 1 190 ? 30.214 -16.808 4.000 1.00 42.94 190 ILE A O 1
ATOM 1550 N N . SER A 1 191 ? 29.958 -14.635 4.527 1.00 45.56 191 SER A N 1
ATOM 1551 C CA . SER A 1 191 ? 31.301 -14.446 5.039 1.00 45.56 191 SER A CA 1
ATOM 1552 C C . SER A 1 191 ? 31.510 -15.474 6.140 1.00 45.56 191 SER A C 1
ATOM 1554 O O . SER A 1 191 ? 30.574 -15.848 6.855 1.00 45.56 191 SER A O 1
ATOM 1556 N N . SER A 1 192 ? 32.747 -15.926 6.310 1.00 41.72 192 SER A N 1
ATOM 1557 C CA . SER A 1 192 ? 33.153 -16.615 7.536 1.00 41.72 192 SER A CA 1
ATOM 1558 C C . SER A 1 192 ? 32.610 -15.882 8.774 1.00 41.72 192 SER A C 1
ATOM 1560 O O . SER A 1 192 ? 32.159 -16.522 9.714 1.00 41.72 192 SER A O 1
ATOM 1562 N N . VAL A 1 193 ? 32.506 -14.551 8.702 1.00 41.19 193 VAL A N 1
ATOM 1563 C CA . VAL A 1 193 ? 31.843 -13.673 9.674 1.00 41.19 193 VAL A CA 1
ATOM 1564 C C . VAL A 1 193 ? 30.345 -13.974 9.859 1.00 41.19 193 VAL A C 1
ATOM 1566 O O . VAL A 1 193 ? 29.917 -14.089 10.998 1.00 41.19 193 VAL A O 1
ATOM 1569 N N . ASN A 1 194 ? 29.545 -14.177 8.808 1.00 40.44 194 ASN A N 1
ATOM 1570 C CA . ASN A 1 194 ? 28.112 -14.512 8.901 1.00 40.44 194 ASN A CA 1
ATOM 1571 C C . ASN A 1 194 ? 27.858 -15.904 9.498 1.00 40.44 194 ASN A C 1
ATOM 1573 O O . ASN A 1 194 ? 26.913 -16.091 10.264 1.00 40.44 194 ASN A O 1
ATOM 1577 N N . LEU A 1 195 ? 28.710 -16.879 9.175 1.00 43.62 195 LEU A N 1
ATOM 1578 C CA . LEU A 1 195 ? 28.651 -18.228 9.746 1.00 43.62 195 LEU A CA 1
ATOM 1579 C C . LEU A 1 195 ? 29.085 -18.222 11.217 1.00 43.62 195 LEU A C 1
ATOM 1581 O O . LEU A 1 195 ? 28.395 -18.786 12.063 1.00 43.62 195 LEU A O 1
ATOM 1585 N N . VAL A 1 196 ? 30.170 -17.510 11.538 1.00 47.00 196 VAL A N 1
ATOM 1586 C CA . VAL A 1 196 ? 30.611 -17.263 12.919 1.00 47.00 196 VAL A CA 1
ATOM 1587 C C . VAL A 1 196 ? 29.534 -16.515 13.704 1.00 47.00 196 VAL A C 1
ATOM 1589 O O . VAL A 1 196 ? 29.259 -16.878 14.842 1.00 47.00 196 VAL A O 1
ATOM 1592 N N . LEU A 1 197 ? 28.854 -15.541 13.101 1.00 42.59 197 LEU A N 1
ATOM 1593 C CA . LEU A 1 197 ? 27.749 -14.810 13.717 1.00 42.59 197 LEU A CA 1
ATOM 1594 C C . LEU A 1 197 ? 26.541 -15.697 13.989 1.00 42.59 197 LEU A C 1
ATOM 1596 O O . LEU A 1 197 ? 26.012 -15.643 15.094 1.00 42.59 197 LEU A O 1
ATOM 1600 N N . LEU A 1 198 ? 26.136 -16.554 13.046 1.00 44.31 198 LEU A N 1
ATOM 1601 C CA . LEU A 1 198 ? 25.075 -17.538 13.272 1.00 44.31 198 LEU A CA 1
ATOM 1602 C C . LEU A 1 198 ? 25.448 -18.490 14.421 1.00 44.31 198 LEU A C 1
ATOM 1604 O O . LEU A 1 198 ? 24.620 -18.773 15.285 1.00 44.31 198 LEU A O 1
ATOM 1608 N N . PHE A 1 199 ? 26.712 -18.921 14.483 1.00 48.41 199 PHE A N 1
ATOM 1609 C CA . PHE A 1 199 ? 27.238 -19.743 15.574 1.00 48.41 199 PHE A CA 1
ATOM 1610 C C . PHE A 1 199 ? 27.226 -19.009 16.918 1.00 48.41 199 PHE A C 1
ATOM 1612 O O . PHE A 1 199 ? 26.781 -19.576 17.914 1.00 48.41 199 PHE A O 1
ATOM 1619 N N . VAL A 1 200 ? 27.643 -17.742 16.959 1.00 47.16 200 VAL A N 1
ATOM 1620 C CA . VAL A 1 200 ? 27.567 -16.886 18.151 1.00 47.16 200 VAL A CA 1
ATOM 1621 C C . VAL A 1 200 ? 26.110 -16.684 18.574 1.00 47.16 200 VAL A C 1
ATOM 1623 O O . VAL A 1 200 ? 25.816 -16.691 19.768 1.00 47.16 200 VAL A O 1
ATOM 1626 N N . LEU A 1 201 ? 25.178 -16.566 17.629 1.00 43.88 201 LEU A N 1
ATOM 1627 C CA . LEU A 1 201 ? 23.751 -16.369 17.888 1.00 43.88 201 LEU A CA 1
ATOM 1628 C C . LEU A 1 201 ? 23.108 -17.640 18.461 1.00 43.88 201 LEU A C 1
ATOM 1630 O O . LEU A 1 201 ? 22.427 -17.564 19.481 1.00 43.88 201 LEU A O 1
ATOM 1634 N N . VAL A 1 202 ? 23.399 -18.815 17.894 1.00 47.88 202 VAL A N 1
ATOM 1635 C CA . VAL A 1 202 ? 22.956 -20.120 18.423 1.00 47.88 202 VAL A CA 1
ATOM 1636 C C . VAL A 1 202 ? 23.595 -20.409 19.784 1.00 47.88 202 VAL A C 1
ATOM 1638 O O . VAL A 1 202 ? 22.907 -20.855 20.702 1.00 47.88 202 VAL A O 1
ATOM 1641 N N . PHE A 1 203 ? 24.880 -20.088 19.961 1.00 46.78 203 PHE A N 1
ATOM 1642 C CA . PHE A 1 203 ? 25.589 -20.234 21.233 1.00 46.78 203 PHE A CA 1
ATOM 1643 C C . PHE A 1 203 ? 24.990 -19.337 22.326 1.00 46.78 203 PHE A C 1
ATOM 1645 O O . PHE A 1 203 ? 24.755 -19.797 23.442 1.00 46.78 203 PHE A O 1
ATOM 1652 N N . ASN A 1 204 ? 24.653 -18.085 22.004 1.00 44.41 204 ASN A N 1
ATOM 1653 C CA . ASN A 1 204 ? 23.986 -17.169 22.932 1.00 44.41 204 ASN A CA 1
ATOM 1654 C C . ASN A 1 204 ? 22.520 -17.549 23.190 1.00 44.41 204 ASN A C 1
ATOM 1656 O O . ASN A 1 204 ? 22.047 -17.431 24.321 1.00 44.41 204 ASN A O 1
ATOM 1660 N N . LEU A 1 205 ? 21.790 -18.056 22.193 1.00 43.44 205 LEU A N 1
ATOM 1661 C CA . LEU A 1 205 ? 20.430 -18.573 22.375 1.00 43.44 205 LEU A CA 1
ATOM 1662 C C . LEU A 1 205 ? 20.439 -19.785 23.318 1.00 43.44 205 LEU A C 1
ATOM 1664 O O . LEU A 1 205 ? 19.652 -19.863 24.259 1.00 43.44 205 LEU A O 1
ATOM 1668 N N . PHE A 1 206 ? 21.399 -20.690 23.135 1.00 47.12 206 PHE A N 1
ATOM 1669 C CA . PHE A 1 206 ? 21.601 -21.830 24.018 1.00 47.12 206 PHE A CA 1
ATOM 1670 C C . PHE A 1 206 ? 22.016 -21.387 25.427 1.00 47.12 206 PHE A C 1
ATOM 1672 O O . PHE A 1 206 ? 21.440 -21.858 26.405 1.00 47.12 206 PHE A O 1
ATOM 1679 N N . TYR A 1 207 ? 22.942 -20.429 25.557 1.00 48.50 207 TYR A N 1
ATOM 1680 C CA . TYR A 1 207 ? 23.364 -19.894 26.855 1.00 48.50 207 TYR A CA 1
ATOM 1681 C C . TYR A 1 207 ? 22.213 -19.201 27.593 1.00 48.50 207 TYR A C 1
ATOM 1683 O O . TYR A 1 207 ? 22.017 -19.428 28.784 1.00 48.50 207 TYR A O 1
ATOM 1691 N N . THR A 1 208 ? 21.387 -18.420 26.894 1.00 45.84 208 THR A N 1
ATOM 1692 C CA . THR A 1 208 ? 20.215 -17.751 27.480 1.00 45.84 208 THR A CA 1
ATOM 1693 C C . THR A 1 208 ? 19.110 -18.736 27.870 1.00 45.84 208 THR A C 1
ATOM 1695 O O . THR A 1 208 ? 18.499 -18.556 28.924 1.00 45.84 208 THR A O 1
ATOM 1698 N N . ILE A 1 209 ? 18.874 -19.807 27.101 1.00 46.81 209 ILE A N 1
ATOM 1699 C CA . ILE A 1 209 ? 17.934 -20.888 27.460 1.00 46.81 209 ILE A CA 1
ATOM 1700 C C . ILE A 1 209 ? 18.446 -21.678 28.676 1.00 46.81 209 ILE A C 1
ATOM 1702 O O . ILE A 1 209 ? 17.690 -21.940 29.612 1.00 46.81 209 ILE A O 1
ATOM 1706 N N . ASN A 1 210 ? 19.739 -21.999 28.709 1.00 42.75 210 ASN A N 1
ATOM 1707 C CA . ASN A 1 210 ? 20.379 -22.730 29.805 1.00 42.75 210 ASN A CA 1
ATOM 1708 C C . ASN A 1 210 ? 20.417 -21.885 31.096 1.00 42.75 210 ASN A C 1
ATOM 1710 O O . ASN A 1 210 ? 20.134 -22.372 32.192 1.00 42.75 210 ASN A O 1
ATOM 1714 N N . PHE A 1 211 ? 20.642 -20.575 30.963 1.00 43.72 211 PHE A N 1
ATOM 1715 C CA . PHE A 1 211 ? 20.534 -19.620 32.062 1.00 43.72 211 PHE A CA 1
ATOM 1716 C C . PHE A 1 211 ? 19.090 -19.507 32.571 1.00 43.72 211 PHE A C 1
ATOM 1718 O O . PHE A 1 211 ? 18.882 -19.530 33.777 1.00 43.72 211 PHE A O 1
ATOM 1725 N N . MET A 1 212 ? 18.081 -19.488 31.689 1.00 41.59 212 MET A N 1
ATOM 1726 C CA . MET A 1 212 ? 16.656 -19.503 32.068 1.00 41.59 212 MET A CA 1
ATOM 1727 C C . MET A 1 212 ? 16.255 -20.779 32.828 1.00 41.59 212 MET A C 1
ATOM 1729 O O . MET A 1 212 ? 15.524 -20.685 33.813 1.00 41.59 212 MET A O 1
ATOM 1733 N N . SER A 1 213 ? 16.768 -21.945 32.418 1.00 43.31 213 SER A N 1
ATOM 1734 C CA . SER A 1 213 ? 16.542 -23.239 33.088 1.00 43.31 213 SER A CA 1
ATOM 1735 C C . SER A 1 213 ? 17.179 -23.293 34.482 1.00 43.31 213 SER A C 1
ATOM 1737 O O . SER A 1 213 ? 16.567 -23.756 35.445 1.00 43.31 213 SER A O 1
ATOM 1739 N N . ASN A 1 214 ? 18.396 -22.764 34.628 1.00 39.28 214 ASN A N 1
ATOM 1740 C CA . ASN A 1 214 ? 19.061 -22.671 35.931 1.00 39.28 214 ASN A CA 1
ATOM 1741 C C . ASN A 1 214 ? 18.435 -21.588 36.830 1.00 39.28 214 ASN A C 1
ATOM 1743 O O . ASN A 1 214 ? 18.482 -21.682 38.056 1.00 39.28 214 ASN A O 1
ATOM 1747 N N . PHE A 1 215 ? 17.786 -20.583 36.243 1.00 41.59 215 PHE A N 1
ATOM 1748 C CA . PHE A 1 215 ? 17.165 -19.476 36.965 1.00 41.59 215 PHE A CA 1
ATOM 1749 C C . PHE A 1 215 ? 15.815 -19.841 37.602 1.00 41.59 215 PHE A C 1
ATOM 1751 O O . PHE A 1 215 ? 15.475 -19.310 38.659 1.00 41.59 215 PHE A O 1
ATOM 1758 N N . THR A 1 216 ? 15.075 -20.808 37.047 1.00 46.06 216 THR A N 1
ATOM 1759 C CA . THR A 1 216 ? 13.914 -21.399 37.740 1.00 46.06 216 THR A CA 1
ATOM 1760 C C . THR A 1 216 ? 14.303 -22.169 39.006 1.00 46.06 216 THR A C 1
ATOM 1762 O O . THR A 1 216 ? 13.467 -22.331 39.894 1.00 46.06 216 THR A O 1
ATOM 1765 N N . ALA A 1 217 ? 15.570 -22.586 39.130 1.00 39.72 217 ALA A N 1
ATOM 1766 C CA . ALA A 1 217 ? 16.066 -23.370 40.258 1.00 39.72 217 ALA A CA 1
ATOM 1767 C C . ALA A 1 217 ? 16.666 -22.527 41.406 1.00 39.72 217 ALA A C 1
ATOM 1769 O O . ALA A 1 217 ? 16.701 -22.996 42.543 1.00 39.72 217 ALA A O 1
ATOM 1770 N N . VAL A 1 218 ? 17.100 -21.278 41.172 1.00 39.56 218 VAL A N 1
ATOM 1771 C CA . VAL A 1 218 ? 17.847 -20.497 42.182 1.00 39.56 218 VAL A CA 1
ATOM 1772 C C . VAL A 1 218 ? 17.055 -19.287 42.693 1.00 39.56 218 VAL A C 1
ATOM 1774 O O . VAL A 1 218 ? 17.111 -18.178 42.165 1.00 39.56 218 VAL A O 1
ATOM 1777 N N . LYS A 1 219 ? 16.355 -19.479 43.817 1.00 47.88 219 LYS A N 1
ATOM 1778 C CA . LYS A 1 219 ? 15.809 -18.398 44.657 1.00 47.88 219 LYS A CA 1
ATOM 1779 C C . LYS A 1 219 ? 16.940 -17.700 45.442 1.00 47.88 219 LYS A C 1
ATOM 1781 O O . LYS A 1 219 ? 17.239 -18.149 46.544 1.00 47.88 219 LYS A O 1
ATOM 1786 N N . LYS A 1 220 ? 17.516 -16.583 44.956 1.00 43.00 220 LYS A N 1
ATOM 1787 C CA . LYS A 1 220 ? 18.001 -15.449 45.803 1.00 43.00 220 LYS A CA 1
ATOM 1788 C C . LYS A 1 220 ? 18.506 -14.219 45.015 1.00 43.00 220 LYS A C 1
ATOM 1790 O O . LYS A 1 220 ? 19.090 -14.323 43.946 1.00 43.00 220 LYS A O 1
ATOM 1795 N N . LEU A 1 221 ? 18.283 -13.042 45.617 1.00 46.25 221 LEU A N 1
ATOM 1796 C CA . LEU A 1 221 ? 18.224 -11.684 45.039 1.00 46.25 221 LEU A CA 1
ATOM 1797 C C . LEU A 1 221 ? 19.549 -10.977 44.643 1.00 46.25 221 LEU A C 1
ATOM 1799 O O . LEU A 1 221 ? 19.476 -9.888 44.082 1.00 46.25 221 LEU A O 1
ATOM 1803 N N . LYS A 1 222 ? 20.750 -11.498 44.937 1.00 43.44 222 LYS A N 1
ATOM 1804 C CA . LYS A 1 222 ? 21.987 -10.675 44.869 1.00 43.44 222 LYS A CA 1
ATOM 1805 C C . LYS A 1 222 ? 22.643 -10.537 43.480 1.00 43.44 222 LYS A C 1
ATOM 1807 O O . LYS A 1 222 ? 23.353 -9.562 43.265 1.00 43.44 222 LYS A O 1
ATOM 1812 N N . SER A 1 223 ? 22.387 -11.425 42.514 1.00 45.34 223 SER A N 1
ATOM 1813 C CA . SER A 1 223 ? 23.066 -11.358 41.198 1.00 45.34 223 SER A CA 1
ATOM 1814 C C . SER A 1 223 ? 22.471 -10.338 40.217 1.00 45.34 223 SER A C 1
ATOM 1816 O O . SER A 1 223 ? 23.141 -9.942 39.268 1.00 45.34 223 SER A O 1
ATOM 1818 N N . HIS A 1 224 ? 21.246 -9.857 40.460 1.00 42.62 224 HIS A N 1
ATOM 1819 C CA . HIS A 1 224 ? 20.573 -8.904 39.567 1.00 42.62 224 HIS A CA 1
ATOM 1820 C C . HIS A 1 224 ? 21.239 -7.529 39.590 1.00 42.62 224 HIS A C 1
ATOM 1822 O O . HIS A 1 224 ? 21.308 -6.866 38.564 1.00 42.62 224 HIS A O 1
ATOM 1828 N N . PHE A 1 225 ? 21.763 -7.124 40.748 1.00 41.94 225 PHE A N 1
ATOM 1829 C CA . PHE A 1 225 ? 22.475 -5.860 40.903 1.00 41.94 225 PHE A CA 1
ATOM 1830 C C . PHE A 1 225 ? 23.841 -5.902 40.208 1.00 41.94 225 PHE A C 1
ATOM 1832 O O . PHE A 1 225 ? 24.209 -4.952 39.534 1.00 41.94 225 PHE A O 1
ATOM 1839 N N . LEU A 1 226 ? 24.551 -7.032 40.290 1.00 39.66 226 LEU A N 1
ATOM 1840 C CA . LEU A 1 226 ? 25.865 -7.199 39.662 1.00 39.66 226 LEU A CA 1
ATOM 1841 C C . LEU A 1 226 ? 25.772 -7.221 38.127 1.00 39.66 226 LEU A C 1
ATOM 1843 O O . LEU A 1 226 ? 26.599 -6.618 37.457 1.00 39.66 226 LEU A O 1
ATOM 1847 N N . ILE A 1 227 ? 24.734 -7.864 37.577 1.00 45.34 227 ILE A N 1
ATOM 1848 C CA . ILE A 1 227 ? 24.463 -7.896 36.130 1.00 45.34 227 ILE A CA 1
ATOM 1849 C C . ILE A 1 227 ? 23.973 -6.529 35.635 1.00 45.34 227 ILE A C 1
ATOM 1851 O O . ILE A 1 227 ? 24.384 -6.097 34.562 1.00 45.34 227 ILE A O 1
ATOM 1855 N N . LEU A 1 228 ? 23.148 -5.825 36.421 1.00 42.22 228 LEU A N 1
ATOM 1856 C CA . LEU A 1 228 ? 22.736 -4.455 36.113 1.00 42.22 228 LEU A CA 1
ATOM 1857 C C . LEU A 1 228 ? 23.951 -3.525 36.077 1.00 42.22 228 LEU A C 1
ATOM 1859 O O . LEU A 1 228 ? 24.080 -2.787 35.117 1.00 42.22 228 LEU A O 1
ATOM 1863 N N . VAL A 1 229 ? 24.856 -3.609 37.059 1.00 43.38 229 VAL A N 1
ATOM 1864 C CA . VAL A 1 229 ? 26.089 -2.806 37.126 1.00 43.38 229 VAL A CA 1
ATOM 1865 C C . VAL A 1 229 ? 27.059 -3.161 35.999 1.00 43.38 229 VAL A C 1
ATOM 1867 O O . VAL A 1 229 ? 27.587 -2.253 35.378 1.00 43.38 229 VAL A O 1
ATOM 1870 N N . LEU A 1 230 ? 27.249 -4.441 35.660 1.00 42.72 230 LEU A N 1
ATOM 1871 C CA . LEU A 1 230 ? 28.099 -4.851 34.532 1.00 42.72 230 LEU A CA 1
ATOM 1872 C C . LEU A 1 230 ? 27.549 -4.376 33.184 1.00 42.72 230 LEU A C 1
ATOM 1874 O O . LEU A 1 230 ? 28.316 -3.889 32.359 1.00 42.72 230 LEU A O 1
ATOM 1878 N N . LEU A 1 231 ? 26.231 -4.458 32.980 1.00 45.66 231 LEU A N 1
ATOM 1879 C CA . LEU A 1 231 ? 25.584 -3.920 31.784 1.00 45.66 231 LEU A CA 1
ATOM 1880 C C . LEU A 1 231 ? 25.656 -2.391 31.758 1.00 45.66 231 LEU A C 1
ATOM 1882 O O . LEU A 1 231 ? 25.977 -1.846 30.715 1.00 45.66 231 LEU A O 1
ATOM 1886 N N . LEU A 1 232 ? 25.448 -1.701 32.885 1.00 43.50 232 LEU A N 1
ATOM 1887 C CA . LEU A 1 232 ? 25.578 -0.241 32.990 1.00 43.50 232 LEU A CA 1
ATOM 1888 C C . LEU A 1 232 ? 27.020 0.224 32.781 1.00 43.50 232 LEU A C 1
ATOM 1890 O O . LEU A 1 232 ? 27.223 1.237 32.134 1.00 43.50 232 LEU A O 1
ATOM 1894 N N . CYS A 1 233 ? 28.017 -0.510 33.277 1.00 40.50 233 CYS A N 1
ATOM 1895 C CA . CYS A 1 233 ? 29.433 -0.228 33.055 1.00 40.50 233 CYS A CA 1
ATOM 1896 C C . CYS A 1 233 ? 29.817 -0.461 31.595 1.00 40.50 233 CYS A C 1
ATOM 1898 O O . CYS A 1 233 ? 30.453 0.402 31.005 1.00 40.50 233 CYS A O 1
ATOM 1900 N N . PHE A 1 234 ? 29.380 -1.564 30.982 1.00 45.09 234 PHE A N 1
ATOM 1901 C CA . PHE A 1 234 ? 29.597 -1.812 29.554 1.00 45.09 234 PHE A CA 1
ATOM 1902 C C . PHE A 1 234 ? 28.929 -0.728 28.691 1.00 45.09 234 PHE A C 1
ATOM 1904 O O . PHE A 1 234 ? 29.479 -0.293 27.683 1.00 45.09 234 PHE A O 1
ATOM 1911 N N . TRP A 1 235 ? 27.776 -0.225 29.137 1.00 43.81 235 TRP A N 1
ATOM 1912 C CA . TRP A 1 235 ? 27.022 0.829 28.465 1.00 43.81 235 TRP A CA 1
ATOM 1913 C C . TRP A 1 235 ? 27.596 2.236 28.700 1.00 43.81 235 TRP A C 1
ATOM 1915 O O . TRP A 1 235 ? 27.638 3.030 27.770 1.00 43.81 235 TRP A O 1
ATOM 1925 N N . ILE A 1 236 ? 28.110 2.539 29.898 1.00 41.50 236 ILE A N 1
ATOM 1926 C CA . ILE A 1 236 ? 28.867 3.766 30.194 1.00 41.50 236 ILE A CA 1
ATOM 1927 C C . ILE A 1 236 ? 30.179 3.763 29.411 1.00 41.50 236 ILE A C 1
ATOM 1929 O O . ILE A 1 236 ? 30.545 4.800 28.880 1.00 41.50 236 ILE A O 1
ATOM 1933 N N . ILE A 1 237 ? 30.858 2.622 29.275 1.00 42.31 237 ILE A N 1
ATOM 1934 C CA . ILE A 1 237 ? 32.062 2.488 28.443 1.00 42.31 237 ILE A CA 1
ATOM 1935 C C . ILE A 1 237 ? 31.713 2.753 26.973 1.00 42.31 237 ILE A C 1
ATOM 1937 O O . ILE A 1 237 ? 32.360 3.582 26.343 1.00 42.31 237 ILE A O 1
ATOM 1941 N N . TYR A 1 238 ? 30.641 2.151 26.450 1.00 44.00 238 TYR A N 1
ATOM 1942 C CA . TYR A 1 238 ? 30.132 2.433 25.101 1.00 44.00 238 TYR A CA 1
ATOM 1943 C C . TYR A 1 238 ? 29.742 3.916 24.911 1.00 44.00 238 TYR A C 1
ATOM 1945 O O . TYR A 1 238 ? 30.042 4.516 23.882 1.00 44.00 238 TYR A O 1
ATOM 1953 N N . PHE A 1 239 ? 29.137 4.545 25.922 1.00 40.00 239 PHE A N 1
ATOM 1954 C CA . PHE A 1 239 ? 28.718 5.951 25.902 1.00 40.00 239 PHE A CA 1
ATOM 1955 C C . PHE A 1 239 ? 29.885 6.945 26.039 1.00 40.00 239 PHE A C 1
ATOM 1957 O O . PHE A 1 239 ? 29.905 7.969 25.360 1.00 40.00 239 PHE A O 1
ATOM 1964 N N . VAL A 1 240 ? 30.878 6.652 26.881 1.00 38.41 240 VAL A N 1
ATOM 1965 C CA . VAL A 1 240 ? 32.120 7.433 27.012 1.00 38.41 240 VAL A CA 1
ATOM 1966 C C . VAL A 1 240 ? 32.930 7.335 25.717 1.00 38.41 240 VAL A C 1
ATOM 1968 O O . VAL A 1 240 ? 33.426 8.355 25.249 1.00 38.41 240 VAL A O 1
ATOM 1971 N N . LEU A 1 241 ? 32.959 6.163 25.071 1.00 35.56 241 LEU A N 1
ATOM 1972 C CA . LEU A 1 241 ? 33.552 5.975 23.741 1.00 35.56 241 LEU A CA 1
ATOM 1973 C C . LEU A 1 241 ? 32.821 6.772 22.643 1.00 35.56 241 LEU A C 1
ATOM 1975 O O . LEU A 1 241 ? 33.477 7.343 21.778 1.00 35.56 241 LEU A O 1
ATOM 1979 N N . MET A 1 242 ? 31.489 6.889 22.710 1.00 39.19 242 MET A N 1
ATOM 1980 C CA . MET A 1 242 ? 30.697 7.733 21.796 1.00 39.19 242 MET A CA 1
ATOM 1981 C C . MET A 1 242 ? 30.900 9.241 22.031 1.00 39.19 242 MET A C 1
ATOM 1983 O O . MET A 1 242 ? 30.824 10.023 21.088 1.00 39.19 242 MET A O 1
ATOM 1987 N N . LYS A 1 243 ? 31.146 9.673 23.279 1.00 35.84 243 LYS A N 1
ATOM 1988 C CA . LYS A 1 243 ? 31.217 11.098 23.663 1.00 35.84 243 LYS A CA 1
ATOM 1989 C C . LYS A 1 243 ? 32.637 11.684 23.628 1.00 35.84 243 LYS A C 1
ATOM 1991 O O . LYS A 1 243 ? 32.779 12.892 23.476 1.00 35.84 243 LYS A O 1
ATOM 1996 N N . MET A 1 244 ? 33.684 10.859 23.734 1.00 30.78 244 MET A N 1
ATOM 1997 C CA . MET A 1 244 ? 35.094 11.290 23.700 1.00 30.78 244 MET A CA 1
ATOM 1998 C C . MET A 1 244 ? 35.666 11.472 22.283 1.00 30.78 244 MET A C 1
ATOM 2000 O O . MET A 1 244 ? 36.860 11.277 22.085 1.00 30.78 244 MET A O 1
ATOM 2004 N N . GLY A 1 245 ? 34.849 11.815 21.282 1.00 29.25 245 GLY A N 1
ATOM 2005 C CA . GLY A 1 245 ? 35.331 12.207 19.945 1.00 29.25 245 GLY A CA 1
ATOM 2006 C C . GLY A 1 245 ? 36.150 11.156 19.171 1.00 29.25 245 GLY A C 1
ATOM 2007 O O . GLY A 1 245 ? 36.541 11.419 18.043 1.00 29.25 245 GLY A O 1
ATOM 2008 N N . GLY A 1 246 ? 36.375 9.958 19.722 1.00 29.53 246 GLY A N 1
ATOM 2009 C CA . GLY A 1 246 ? 37.234 8.906 19.163 1.00 29.53 246 GLY A CA 1
ATOM 2010 C C . GLY A 1 246 ? 36.593 8.065 18.059 1.00 29.53 246 GLY A C 1
ATOM 2011 O O . GLY A 1 246 ? 37.114 7.011 17.713 1.00 29.53 246 GLY A O 1
ATOM 2012 N N . ILE A 1 247 ? 35.455 8.511 17.527 1.00 35.31 247 ILE A N 1
ATOM 2013 C CA . ILE A 1 247 ? 34.752 7.897 16.393 1.00 35.31 247 ILE A CA 1
ATOM 2014 C C . ILE A 1 247 ? 34.577 8.909 15.244 1.00 35.31 247 ILE A C 1
ATOM 2016 O O . ILE A 1 247 ? 33.993 8.571 14.222 1.00 35.31 247 ILE A O 1
ATOM 2020 N N . SER A 1 248 ? 35.183 10.104 15.302 1.00 29.61 248 SER A N 1
ATOM 2021 C CA . SER A 1 248 ? 35.354 10.900 14.071 1.00 29.61 248 SER A CA 1
ATOM 2022 C C . SER A 1 248 ? 36.187 10.153 13.013 1.00 29.61 248 SER A C 1
ATOM 2024 O O . SER A 1 248 ? 36.039 10.417 11.828 1.00 29.61 248 SER A O 1
ATOM 2026 N N . SER A 1 249 ? 36.974 9.145 13.413 1.00 31.83 249 SER A N 1
ATOM 2027 C CA . SER A 1 249 ? 37.678 8.206 12.526 1.00 31.83 249 SER A CA 1
ATOM 2028 C C . SER A 1 249 ? 36.931 6.891 12.243 1.00 31.83 249 SER A C 1
ATOM 2030 O O . SER A 1 249 ? 37.397 6.087 11.443 1.00 31.83 249 SER A O 1
ATOM 2032 N N . PHE A 1 250 ? 35.760 6.668 12.853 1.00 31.45 250 PHE A N 1
ATOM 2033 C CA . PHE A 1 250 ? 34.801 5.628 12.447 1.00 31.45 250 PHE A CA 1
ATOM 2034 C C . PHE A 1 250 ? 33.571 6.243 11.752 1.00 31.45 250 PHE A C 1
ATOM 2036 O O . PHE A 1 250 ? 32.529 5.599 11.619 1.00 31.45 250 PHE A O 1
ATOM 2043 N N . ILE A 1 251 ? 33.722 7.469 11.231 1.00 32.78 251 ILE A N 1
ATOM 2044 C CA . ILE A 1 251 ? 32.982 7.948 10.062 1.00 32.78 251 ILE A CA 1
ATOM 2045 C C . ILE A 1 251 ? 33.488 7.119 8.876 1.00 32.78 251 ILE A C 1
ATOM 2047 O O . ILE A 1 251 ? 34.322 7.534 8.085 1.00 32.78 251 ILE A O 1
ATOM 2051 N N . LEU A 1 252 ? 32.990 5.889 8.778 1.00 32.12 252 LEU A N 1
ATOM 2052 C CA . LEU A 1 252 ? 33.203 4.995 7.640 1.00 32.12 252 LEU A CA 1
ATOM 2053 C C . LEU A 1 252 ? 32.268 5.347 6.466 1.00 32.12 252 LEU A C 1
ATOM 2055 O O . LEU A 1 252 ? 31.986 4.513 5.615 1.00 32.12 252 LEU A O 1
ATOM 2059 N N . PHE A 1 253 ? 31.769 6.583 6.441 1.00 36.16 253 PHE A N 1
ATOM 2060 C CA . PHE A 1 253 ? 30.876 7.119 5.423 1.00 36.16 253 PHE A CA 1
ATOM 2061 C C . PHE A 1 253 ? 31.112 8.623 5.264 1.00 36.16 253 PHE A C 1
ATOM 2063 O O . PHE A 1 253 ? 30.248 9.452 5.543 1.00 36.16 253 PHE A O 1
ATOM 2070 N N . GLU A 1 254 ? 32.300 8.976 4.779 1.00 26.16 254 GLU A N 1
ATOM 2071 C CA . GLU A 1 254 ? 32.357 10.038 3.780 1.00 26.16 254 GLU A CA 1
ATOM 2072 C C . GLU A 1 254 ? 31.660 9.510 2.519 1.00 26.16 254 GLU A C 1
ATOM 2074 O O . GLU A 1 254 ? 31.964 8.428 2.014 1.00 26.16 254 GLU A O 1
ATOM 2079 N N . TYR A 1 255 ? 30.667 10.263 2.055 1.00 34.53 255 TYR A N 1
ATOM 2080 C CA . TYR A 1 255 ? 29.659 9.881 1.062 1.00 34.53 255 TYR A CA 1
ATOM 2081 C C . TYR A 1 255 ? 30.218 9.607 -0.353 1.00 34.53 255 TYR A C 1
ATOM 2083 O O . TYR A 1 255 ? 29.455 9.324 -1.269 1.00 34.53 255 TYR A O 1
ATOM 2091 N N . GLN A 1 256 ? 31.537 9.663 -0.561 1.00 33.31 256 GLN A N 1
ATOM 2092 C CA . GLN A 1 256 ? 32.136 9.641 -1.899 1.00 33.31 256 GLN A CA 1
ATOM 2093 C C . GLN A 1 256 ? 32.977 8.411 -2.261 1.00 33.31 256 GLN A C 1
ATOM 2095 O O . GLN A 1 256 ? 33.343 8.303 -3.426 1.00 33.31 256 GLN A O 1
ATOM 2100 N N . LEU A 1 257 ? 33.269 7.461 -1.357 1.00 28.77 257 LEU A N 1
ATOM 2101 C CA . LEU A 1 257 ? 34.317 6.463 -1.662 1.00 28.77 257 LEU A CA 1
ATOM 2102 C C . LEU A 1 257 ? 34.047 4.979 -1.365 1.00 28.77 257 LEU A C 1
ATOM 2104 O O . LEU A 1 257 ? 34.958 4.177 -1.557 1.00 28.77 257 LEU A O 1
ATOM 2108 N N . ILE A 1 258 ? 32.841 4.540 -0.972 1.00 28.62 258 ILE A N 1
ATOM 2109 C CA . ILE A 1 258 ? 32.616 3.093 -0.741 1.00 28.62 258 ILE A CA 1
ATOM 2110 C C . ILE A 1 258 ? 31.275 2.578 -1.302 1.00 28.62 258 ILE A C 1
ATOM 2112 O O . ILE A 1 258 ? 30.273 2.546 -0.588 1.00 28.62 258 ILE A O 1
ATOM 2116 N N . PRO A 1 259 ? 31.263 2.035 -2.537 1.00 31.05 259 PRO A N 1
ATOM 2117 C CA . PRO A 1 259 ? 30.120 1.307 -3.102 1.00 31.05 259 PRO A CA 1
ATOM 2118 C C . PRO A 1 259 ? 29.855 -0.056 -2.429 1.00 31.05 259 PRO A C 1
ATOM 2120 O O . PRO A 1 259 ? 28.812 -0.662 -2.642 1.00 31.05 259 PRO A O 1
ATOM 2123 N N . ASN A 1 260 ? 30.781 -0.577 -1.612 1.00 28.66 260 ASN A N 1
ATOM 2124 C CA . ASN A 1 260 ? 30.768 -1.985 -1.178 1.00 28.66 260 ASN A CA 1
ATOM 2125 C C . ASN A 1 260 ? 30.276 -2.266 0.258 1.00 28.66 260 ASN A C 1
ATOM 2127 O O . ASN A 1 260 ? 30.051 -3.432 0.594 1.00 28.66 260 ASN A O 1
ATOM 2131 N N . LEU A 1 261 ? 30.018 -1.249 1.094 1.00 33.50 261 LEU A N 1
ATOM 2132 C CA . LEU A 1 261 ? 29.295 -1.441 2.371 1.00 33.50 261 LEU A CA 1
ATOM 2133 C C . LEU A 1 261 ? 27.781 -1.639 2.181 1.00 33.50 261 LEU A C 1
ATOM 2135 O O . LEU A 1 261 ? 27.075 -2.016 3.113 1.00 33.50 261 LEU A O 1
ATOM 2139 N N . ILE A 1 262 ? 27.316 -1.497 0.938 1.00 40.47 262 ILE A N 1
ATOM 2140 C CA . ILE A 1 262 ? 25.977 -1.832 0.436 1.00 40.47 262 ILE A CA 1
ATOM 2141 C C . ILE A 1 262 ? 25.669 -3.347 0.568 1.00 40.47 262 ILE A C 1
ATOM 2143 O O . ILE A 1 262 ? 24.527 -3.771 0.421 1.00 40.47 262 ILE A O 1
ATOM 2147 N N . SER A 1 263 ? 26.668 -4.173 0.908 1.00 37.19 263 SER A N 1
ATOM 2148 C CA . SER A 1 263 ? 26.566 -5.636 1.029 1.00 37.19 263 SER A CA 1
ATOM 2149 C C . SER A 1 263 ? 26.160 -6.172 2.412 1.00 37.19 263 SER A C 1
ATOM 2151 O O . SER A 1 263 ? 26.037 -7.390 2.579 1.00 37.19 263 SER A O 1
ATOM 2153 N N . LEU A 1 264 ? 25.941 -5.319 3.421 1.00 39.09 264 LEU A N 1
ATOM 2154 C CA . LEU A 1 264 ? 25.426 -5.790 4.710 1.00 39.09 264 LEU A CA 1
ATOM 2155 C C . LEU A 1 264 ? 23.938 -6.119 4.543 1.00 39.09 264 LEU A C 1
ATOM 2157 O O . LEU A 1 264 ? 23.088 -5.229 4.567 1.00 39.09 264 LEU A O 1
ATOM 2161 N N . ASN A 1 265 ? 23.630 -7.404 4.326 1.00 43.28 265 ASN A N 1
ATOM 2162 C CA . ASN A 1 265 ? 22.259 -7.877 4.151 1.00 43.28 265 ASN A CA 1
ATOM 2163 C C . ASN A 1 265 ? 21.396 -7.348 5.300 1.00 43.28 265 ASN A C 1
ATOM 2165 O O . ASN A 1 265 ? 21.596 -7.700 6.461 1.00 43.28 265 ASN A O 1
ATOM 2169 N N . LEU A 1 266 ? 20.425 -6.507 4.958 1.00 47.72 266 LEU A N 1
ATOM 2170 C CA . LEU A 1 266 ? 19.526 -5.800 5.874 1.00 47.72 266 LEU A CA 1
ATOM 2171 C C . LEU A 1 266 ? 18.754 -6.749 6.813 1.00 47.72 266 LEU A C 1
ATOM 2173 O O . LEU A 1 266 ? 18.344 -6.370 7.909 1.00 47.72 266 LEU A O 1
ATOM 2177 N N . GLU A 1 267 ? 18.642 -8.018 6.417 1.00 45.88 267 GLU A N 1
ATOM 2178 C CA . GLU A 1 267 ? 18.179 -9.139 7.236 1.00 45.88 267 GLU A CA 1
ATOM 2179 C C . GLU A 1 267 ? 18.986 -9.289 8.538 1.00 45.88 267 GLU A C 1
ATOM 2181 O O . GLU A 1 267 ? 18.420 -9.553 9.593 1.00 45.88 267 GLU A O 1
ATOM 2186 N N . GLN A 1 268 ? 20.298 -9.054 8.506 1.00 48.03 268 GLN A N 1
ATOM 2187 C CA . GLN A 1 268 ? 21.175 -9.124 9.676 1.00 48.03 268 GLN A CA 1
ATOM 2188 C C . GLN A 1 268 ? 20.902 -7.980 10.649 1.00 48.03 268 GLN A C 1
ATOM 2190 O O . GLN A 1 268 ? 20.763 -8.213 11.848 1.00 48.03 268 GLN A O 1
ATOM 2195 N N . VAL A 1 269 ? 20.752 -6.759 10.126 1.00 51.75 269 VAL A N 1
ATOM 2196 C CA . VAL A 1 269 ? 20.363 -5.574 10.904 1.00 51.75 269 VAL A CA 1
ATOM 2197 C C . VAL A 1 269 ? 19.011 -5.823 11.586 1.00 51.75 269 VAL A C 1
ATOM 2199 O O . VAL A 1 269 ? 18.873 -5.605 12.790 1.00 51.75 269 VAL A O 1
ATOM 2202 N N . PHE A 1 270 ? 18.051 -6.403 10.860 1.00 50.03 270 PHE A N 1
ATOM 2203 C CA . PHE A 1 270 ? 16.768 -6.845 11.408 1.00 50.03 270 PHE A CA 1
ATOM 2204 C C . PHE A 1 270 ? 16.917 -7.880 12.537 1.00 50.03 270 PHE A C 1
ATOM 2206 O O . PHE A 1 270 ? 16.310 -7.707 13.595 1.00 50.03 270 PHE A O 1
ATOM 2213 N N . PHE A 1 271 ? 17.742 -8.919 12.367 1.00 51.25 271 PHE A N 1
ATOM 2214 C CA . PHE A 1 271 ? 17.954 -9.933 13.406 1.00 51.25 271 PHE A CA 1
ATOM 2215 C C . PHE A 1 271 ? 18.594 -9.358 14.676 1.00 51.25 271 PHE A C 1
ATOM 2217 O O . PHE A 1 271 ? 18.162 -9.713 15.777 1.00 51.25 271 PHE A O 1
ATOM 2224 N N . TYR A 1 272 ? 19.556 -8.437 14.559 1.00 51.69 272 TYR A N 1
ATOM 2225 C CA . TYR A 1 272 ? 20.143 -7.762 15.723 1.00 51.69 272 TYR A CA 1
ATOM 2226 C C . TYR A 1 272 ? 19.116 -6.924 16.484 1.00 51.69 272 TYR A C 1
ATOM 2228 O O . TYR A 1 272 ? 19.064 -6.978 17.715 1.00 51.69 272 TYR A O 1
ATOM 2236 N N . PHE A 1 273 ? 18.258 -6.193 15.769 1.00 53.97 273 PHE A N 1
ATOM 2237 C CA . PHE A 1 273 ? 17.232 -5.367 16.399 1.00 53.97 273 PHE A CA 1
ATOM 2238 C C . PHE A 1 273 ? 16.094 -6.193 17.001 1.00 53.97 273 PHE A C 1
ATOM 2240 O O . PHE A 1 273 ? 15.681 -5.914 18.126 1.00 53.97 273 PHE A O 1
ATOM 2247 N N . LEU A 1 274 ? 15.641 -7.254 16.326 1.00 50.00 274 LEU A N 1
ATOM 2248 C CA . LEU A 1 274 ? 14.663 -8.202 16.869 1.00 50.00 274 LEU A CA 1
ATOM 2249 C C . LEU A 1 274 ? 15.195 -8.859 18.154 1.00 50.00 274 LEU A C 1
ATOM 2251 O O . LEU A 1 274 ? 14.470 -8.980 19.141 1.00 50.00 274 LEU A O 1
ATOM 2255 N N . PHE A 1 275 ? 16.474 -9.239 18.172 1.00 53.38 275 PHE A N 1
ATOM 2256 C CA . PHE A 1 275 ? 17.136 -9.810 19.344 1.00 53.38 275 PHE A CA 1
ATOM 2257 C C . PHE A 1 275 ? 17.213 -8.813 20.511 1.00 53.38 275 PHE A C 1
ATOM 2259 O O . PHE A 1 275 ? 16.827 -9.149 21.634 1.00 53.38 275 PHE A O 1
ATOM 2266 N N . LEU A 1 276 ? 17.628 -7.569 20.248 1.00 51.41 276 LEU A N 1
ATOM 2267 C CA . LEU A 1 276 ? 17.690 -6.498 21.249 1.00 51.41 276 LEU A CA 1
ATOM 2268 C C . LEU A 1 276 ? 16.300 -6.184 21.830 1.00 51.41 276 LEU A C 1
ATOM 2270 O O . LEU A 1 276 ? 16.143 -5.969 23.032 1.00 51.41 276 LEU A O 1
ATOM 2274 N N . LEU A 1 277 ? 15.271 -6.253 20.991 1.00 51.84 277 LEU A N 1
ATOM 2275 C CA . LEU A 1 277 ? 13.872 -6.039 21.339 1.00 51.84 277 LEU A CA 1
ATOM 2276 C C . LEU A 1 277 ? 13.288 -7.191 22.168 1.00 51.84 277 LEU A C 1
ATOM 2278 O O . LEU A 1 277 ? 12.616 -6.934 23.167 1.00 51.84 277 LEU A O 1
ATOM 2282 N N . ILE A 1 278 ? 13.598 -8.452 21.840 1.00 52.69 278 ILE A N 1
ATOM 2283 C CA . ILE A 1 278 ? 13.235 -9.622 22.661 1.00 52.69 278 ILE A CA 1
ATOM 2284 C C . ILE A 1 278 ? 13.890 -9.524 24.041 1.00 52.69 278 ILE A C 1
ATOM 2286 O O . ILE A 1 278 ? 13.239 -9.794 25.054 1.00 52.69 278 ILE A O 1
ATOM 2290 N N . ILE A 1 279 ? 15.158 -9.104 24.098 1.00 50.56 279 ILE A N 1
ATOM 2291 C CA . ILE A 1 279 ? 15.867 -8.876 25.358 1.00 50.56 279 ILE A CA 1
ATOM 2292 C C . ILE A 1 279 ? 15.166 -7.781 26.158 1.00 50.56 279 ILE A C 1
ATOM 2294 O O . ILE A 1 279 ? 14.780 -8.046 27.292 1.00 50.56 279 ILE A O 1
ATOM 2298 N N . LEU A 1 280 ? 14.919 -6.601 25.582 1.00 50.72 280 LEU A N 1
ATOM 2299 C CA . LEU A 1 280 ? 14.251 -5.480 26.257 1.00 50.72 280 LEU A CA 1
ATOM 2300 C C . LEU A 1 280 ? 12.832 -5.833 26.733 1.00 50.72 280 LEU A C 1
ATOM 2302 O O . LEU A 1 280 ? 12.451 -5.518 27.864 1.00 50.72 280 LEU A O 1
ATOM 2306 N N . PHE A 1 281 ? 12.055 -6.544 25.916 1.00 50.50 281 PHE A N 1
ATOM 2307 C CA . PHE A 1 281 ? 10.709 -7.002 26.263 1.00 50.50 281 PHE A CA 1
ATOM 2308 C C . PHE A 1 281 ? 10.725 -8.033 27.404 1.00 50.50 281 PHE A C 1
ATOM 2310 O O . PHE A 1 281 ? 9.895 -8.008 28.313 1.00 50.50 281 PHE A O 1
ATOM 2317 N N . LYS A 1 282 ? 11.714 -8.929 27.423 1.00 52.44 282 LYS A N 1
ATOM 2318 C CA . LYS A 1 282 ? 11.865 -9.917 28.497 1.00 52.44 282 LYS A CA 1
ATOM 2319 C C . LYS A 1 282 ? 12.431 -9.294 29.776 1.00 52.44 282 LYS A C 1
ATOM 2321 O O . LYS A 1 282 ? 12.028 -9.697 30.867 1.00 52.44 282 LYS A O 1
ATOM 2326 N N . LEU A 1 283 ? 13.301 -8.291 29.656 1.00 47.56 283 LEU A N 1
ATOM 2327 C CA . LEU A 1 283 ? 13.869 -7.518 30.765 1.00 47.56 283 LEU A CA 1
ATOM 2328 C C . LEU A 1 283 ? 12.774 -6.705 31.461 1.00 47.56 283 LEU A C 1
ATOM 2330 O O . LEU A 1 283 ? 12.650 -6.765 32.682 1.00 47.56 283 LEU A O 1
ATOM 2334 N N . THR A 1 284 ? 11.897 -6.061 30.689 1.00 48.78 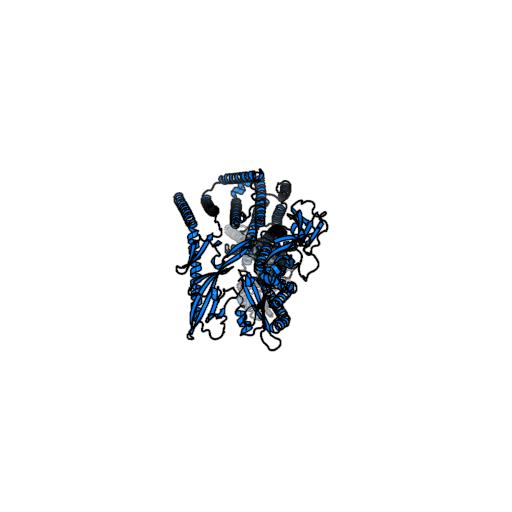284 THR A N 1
ATOM 2335 C CA . THR A 1 284 ? 10.702 -5.395 31.224 1.00 48.78 284 THR A CA 1
ATOM 2336 C C . THR A 1 284 ? 9.760 -6.399 31.895 1.00 48.78 284 THR A C 1
ATOM 2338 O O . THR A 1 284 ? 9.466 -6.246 33.078 1.00 48.78 284 THR A O 1
ATOM 2341 N N . ILE A 1 285 ? 9.362 -7.498 31.240 1.00 49.44 285 ILE A N 1
ATOM 2342 C CA . ILE A 1 285 ? 8.502 -8.527 31.869 1.00 49.44 285 ILE A CA 1
ATOM 2343 C C . ILE A 1 285 ? 9.114 -9.097 33.163 1.00 49.44 285 ILE A C 1
ATOM 2345 O O . ILE A 1 285 ? 8.389 -9.333 34.135 1.00 49.44 285 ILE A O 1
ATOM 2349 N N . SER A 1 286 ? 10.432 -9.313 33.190 1.00 48.00 286 SER A N 1
ATOM 2350 C CA . SER A 1 286 ? 11.171 -9.817 34.354 1.00 48.00 286 SER A CA 1
ATOM 2351 C C . SER A 1 286 ? 11.158 -8.820 35.519 1.00 48.00 286 SER A C 1
ATOM 2353 O O . SER A 1 286 ? 10.808 -9.193 36.643 1.00 48.00 286 SER A O 1
ATOM 2355 N N . LEU A 1 287 ? 11.425 -7.537 35.243 1.00 47.81 287 LEU A N 1
ATOM 2356 C CA . LEU A 1 287 ? 11.307 -6.453 36.223 1.00 47.81 287 LEU A CA 1
ATOM 2357 C C . LEU A 1 287 ? 9.873 -6.339 36.774 1.00 47.81 287 LEU A C 1
ATOM 2359 O O . LEU A 1 287 ? 9.685 -6.112 37.969 1.00 47.81 287 LEU A O 1
ATOM 2363 N N . PHE A 1 288 ? 8.855 -6.568 35.936 1.00 47.78 288 PHE A N 1
ATOM 2364 C CA . PHE A 1 288 ? 7.447 -6.355 36.292 1.00 47.78 288 PHE A CA 1
ATOM 2365 C C . PHE A 1 288 ? 6.727 -7.563 36.929 1.00 47.78 288 PHE A C 1
ATOM 2367 O O . PHE A 1 288 ? 5.702 -7.370 37.588 1.00 47.78 288 PHE A O 1
ATOM 2374 N N . LYS A 1 289 ? 7.228 -8.805 36.804 1.00 45.34 289 LYS A N 1
ATOM 2375 C CA . LYS A 1 289 ? 6.622 -9.993 37.458 1.00 45.34 289 LYS A CA 1
ATOM 2376 C C . LYS A 1 289 ? 6.966 -10.126 38.946 1.00 45.34 289 LYS A C 1
ATOM 2378 O O . LYS A 1 289 ? 6.241 -10.787 39.694 1.00 45.34 289 LYS A O 1
ATOM 2383 N N . SER A 1 290 ? 8.043 -9.497 39.406 1.00 47.38 290 SER A N 1
ATOM 2384 C CA . SER A 1 290 ? 8.530 -9.633 40.779 1.00 47.38 290 SER A CA 1
ATOM 2385 C C . SER A 1 290 ? 7.822 -8.678 41.753 1.00 47.38 290 SER A C 1
ATOM 2387 O O . SER A 1 290 ? 8.357 -7.639 42.141 1.00 47.38 290 SER A O 1
ATOM 2389 N N . LYS A 1 291 ? 6.613 -9.043 42.213 1.00 48.50 291 LYS A N 1
ATOM 2390 C CA . LYS A 1 291 ? 5.872 -8.282 43.249 1.00 48.50 291 LYS A CA 1
ATOM 2391 C C . LYS A 1 291 ? 6.714 -8.004 44.510 1.00 48.50 291 LYS A C 1
ATOM 2393 O O . LYS A 1 291 ? 6.570 -6.941 45.105 1.00 48.50 291 LYS A O 1
ATOM 2398 N N . LYS A 1 292 ? 7.611 -8.928 44.889 1.00 43.81 292 LYS A N 1
ATOM 2399 C CA . LYS A 1 292 ? 8.462 -8.818 46.089 1.00 43.81 292 LYS A CA 1
ATOM 2400 C C . LYS A 1 292 ? 9.696 -7.923 45.900 1.00 43.81 292 LYS A C 1
ATOM 2402 O O . LYS A 1 292 ? 10.037 -7.205 46.832 1.00 43.81 292 LYS A O 1
ATOM 2407 N N . ALA A 1 293 ? 10.345 -7.913 44.729 1.00 42.66 293 ALA A N 1
ATOM 2408 C CA . ALA A 1 293 ? 11.486 -7.013 44.492 1.00 42.66 293 ALA A CA 1
ATOM 2409 C C . ALA A 1 293 ? 11.035 -5.558 44.299 1.00 42.66 293 ALA A C 1
ATOM 2411 O O . ALA A 1 293 ? 11.689 -4.650 44.805 1.00 42.66 293 ALA A O 1
ATOM 2412 N N . ALA A 1 294 ? 9.881 -5.347 43.652 1.00 47.78 294 ALA A N 1
ATOM 2413 C CA . ALA A 1 294 ? 9.269 -4.027 43.545 1.00 47.78 294 ALA A CA 1
ATOM 2414 C C . ALA A 1 294 ? 8.933 -3.460 44.934 1.00 47.78 294 ALA A C 1
ATOM 2416 O O . ALA A 1 294 ? 9.354 -2.355 45.243 1.00 47.78 294 ALA A O 1
ATOM 2417 N N . GLN A 1 295 ? 8.273 -4.225 45.815 1.00 48.41 295 GLN A N 1
ATOM 2418 C CA . GLN A 1 295 ? 7.942 -3.757 47.171 1.00 48.41 295 GLN A CA 1
ATOM 2419 C C . GLN A 1 295 ? 9.175 -3.408 48.026 1.00 48.41 295 GLN A C 1
ATOM 2421 O O . GLN A 1 295 ? 9.144 -2.411 48.738 1.00 48.41 295 GLN A O 1
ATOM 2426 N N . LEU A 1 296 ? 10.269 -4.174 47.937 1.00 42.53 296 LEU A N 1
ATOM 2427 C CA . LEU A 1 296 ? 11.492 -3.927 48.718 1.00 42.53 296 LEU A CA 1
ATOM 2428 C C . LEU A 1 296 ? 12.306 -2.716 48.224 1.00 42.53 296 LEU A C 1
ATOM 2430 O O . LEU A 1 296 ? 12.861 -1.987 49.043 1.00 42.53 296 LEU A O 1
ATOM 2434 N N . ALA A 1 297 ? 12.352 -2.465 46.911 1.00 46.44 297 ALA A N 1
ATOM 2435 C CA . ALA A 1 297 ? 12.999 -1.275 46.349 1.00 46.44 297 ALA A CA 1
ATOM 2436 C C . ALA A 1 297 ? 12.145 0.002 46.523 1.00 46.44 297 ALA A C 1
ATOM 2438 O O . ALA A 1 297 ? 12.691 1.077 46.788 1.00 46.44 297 ALA A O 1
ATOM 2439 N N . LEU A 1 298 ? 10.808 -0.121 46.443 1.00 44.75 298 LEU A N 1
ATOM 2440 C CA . LEU A 1 298 ? 9.854 0.992 46.566 1.00 44.75 298 LEU A CA 1
ATOM 2441 C C . LEU A 1 298 ? 9.815 1.638 47.957 1.00 44.75 298 LEU A C 1
ATOM 2443 O O . LEU A 1 298 ? 9.416 2.794 48.054 1.00 44.75 298 LEU A O 1
ATOM 2447 N N . ILE A 1 299 ? 10.192 0.926 49.023 1.00 52.25 299 ILE A N 1
ATOM 2448 C CA . ILE A 1 299 ? 10.105 1.463 50.392 1.00 52.25 299 ILE A CA 1
ATOM 2449 C C . ILE A 1 299 ? 11.324 2.333 50.740 1.00 52.25 299 ILE A C 1
ATOM 2451 O O . ILE A 1 299 ? 11.180 3.292 51.489 1.00 52.25 299 ILE A O 1
ATOM 2455 N N . ARG A 1 300 ? 12.514 2.047 50.186 1.00 44.28 300 ARG A N 1
ATOM 2456 C CA . ARG A 1 300 ? 13.772 2.700 50.607 1.00 44.28 300 ARG A CA 1
ATOM 2457 C C . ARG A 1 300 ? 14.343 3.717 49.605 1.00 44.28 300 ARG A C 1
ATOM 2459 O O . ARG A 1 300 ? 15.032 4.631 50.031 1.00 44.28 300 ARG A O 1
ATOM 2466 N N . PHE A 1 301 ? 14.037 3.601 48.305 1.00 52.72 301 PHE A N 1
ATOM 2467 C CA . PHE A 1 301 ? 14.582 4.466 47.236 1.00 52.72 301 PHE A CA 1
ATOM 2468 C C . PHE A 1 301 ? 13.534 4.832 46.162 1.00 52.72 301 PHE A C 1
ATOM 2470 O O . PHE A 1 301 ? 13.805 4.789 44.958 1.00 52.72 301 PHE A O 1
ATOM 2477 N N . ARG A 1 302 ? 12.304 5.167 46.580 1.00 53.91 302 ARG A N 1
ATOM 2478 C CA . ARG A 1 302 ? 11.147 5.376 45.681 1.00 53.91 302 ARG A CA 1
ATOM 2479 C C . ARG A 1 302 ? 11.367 6.458 44.618 1.00 53.91 302 ARG A C 1
ATOM 2481 O O . ARG A 1 302 ? 10.978 6.280 43.471 1.00 53.91 302 ARG A O 1
ATOM 2488 N N . THR A 1 303 ? 11.999 7.567 44.990 1.00 55.25 303 THR A N 1
ATOM 2489 C CA . THR A 1 303 ? 12.276 8.694 44.086 1.00 55.25 303 THR A CA 1
ATOM 2490 C C . THR A 1 303 ? 13.402 8.368 43.108 1.00 55.25 303 THR A C 1
ATOM 2492 O O . THR A 1 303 ? 13.240 8.565 41.910 1.00 55.25 303 THR A O 1
ATOM 2495 N N . PHE A 1 304 ? 14.505 7.782 43.583 1.00 52.66 304 PHE A N 1
ATOM 2496 C CA . PHE A 1 304 ? 15.656 7.429 42.745 1.00 52.66 304 PHE A CA 1
ATOM 2497 C C . PHE A 1 304 ? 15.325 6.343 41.711 1.00 52.66 304 PHE A C 1
ATOM 2499 O O . PHE A 1 304 ? 15.652 6.475 40.535 1.00 52.66 304 PHE A O 1
ATOM 2506 N N . THR A 1 305 ? 14.615 5.288 42.123 1.00 52.94 305 THR A N 1
ATOM 2507 C CA . THR A 1 305 ? 14.189 4.208 41.213 1.00 52.94 305 THR A CA 1
ATOM 2508 C C . THR A 1 305 ? 13.194 4.691 40.159 1.00 52.94 305 THR A C 1
ATOM 2510 O O . THR A 1 305 ? 13.252 4.245 39.014 1.00 52.94 305 THR A O 1
ATOM 2513 N N . ALA A 1 306 ? 12.329 5.646 40.507 1.00 54.06 306 ALA A N 1
ATOM 2514 C CA . ALA A 1 306 ? 11.434 6.289 39.557 1.00 54.06 306 ALA A CA 1
ATOM 2515 C C . ALA A 1 306 ? 12.160 7.181 38.551 1.00 54.06 306 ALA A C 1
ATOM 2517 O O . ALA A 1 306 ? 11.944 7.027 37.352 1.00 54.06 306 ALA A O 1
ATOM 2518 N N . VAL A 1 307 ? 13.045 8.064 39.022 1.00 58.16 307 VAL A N 1
ATOM 2519 C CA . VAL A 1 307 ? 13.841 8.950 38.159 1.00 58.16 307 VAL A CA 1
ATOM 2520 C C . VAL A 1 307 ? 14.715 8.124 37.213 1.00 58.16 307 VAL A C 1
ATOM 2522 O O . VAL A 1 307 ? 14.747 8.394 36.019 1.00 58.16 307 VAL A O 1
ATOM 2525 N N . PHE A 1 308 ? 15.353 7.059 37.704 1.00 55.88 308 PHE A N 1
ATOM 2526 C CA . PHE A 1 308 ? 16.170 6.165 36.881 1.00 55.88 308 PHE A CA 1
ATOM 2527 C C . PHE A 1 308 ? 15.340 5.368 35.859 1.00 55.88 308 PHE A C 1
ATOM 2529 O O . PHE A 1 308 ? 15.722 5.260 34.692 1.00 55.88 308 PHE A O 1
ATOM 2536 N N . SER A 1 309 ? 14.176 4.836 36.254 1.00 56.53 309 SER A N 1
ATOM 2537 C CA . SER A 1 309 ? 13.262 4.159 35.320 1.00 56.53 309 SER A CA 1
ATOM 2538 C C . SER A 1 309 ? 12.718 5.112 34.251 1.00 56.53 309 SER A C 1
ATOM 2540 O O . SER A 1 309 ? 12.448 4.687 33.132 1.00 56.53 309 SER A O 1
ATOM 2542 N N . PHE A 1 310 ? 12.544 6.384 34.595 1.00 60.06 310 PHE A N 1
ATOM 2543 C CA . PHE A 1 310 ? 12.083 7.425 33.688 1.00 60.06 310 PHE A CA 1
ATOM 2544 C C . PHE A 1 310 ? 13.177 7.829 32.693 1.00 60.06 310 PHE A C 1
ATOM 2546 O O . PHE A 1 310 ? 12.942 7.814 31.488 1.00 60.06 310 PHE A O 1
ATOM 2553 N N . LEU A 1 311 ? 14.400 8.085 33.177 1.00 60.34 311 LEU A N 1
ATOM 2554 C CA . LEU A 1 311 ? 15.555 8.413 32.334 1.00 60.34 311 LEU A CA 1
ATOM 2555 C C . LEU A 1 311 ? 15.903 7.266 31.375 1.00 60.34 311 LEU A C 1
ATOM 2557 O O . LEU A 1 311 ? 16.116 7.490 30.187 1.00 60.34 311 LEU A O 1
ATOM 2561 N N . SER A 1 312 ? 15.914 6.026 31.876 1.00 59.41 312 SER A N 1
ATOM 2562 C CA . SER A 1 312 ? 16.139 4.840 31.039 1.00 59.41 312 SER A CA 1
ATOM 2563 C C . SER A 1 312 ? 15.036 4.650 29.997 1.00 59.41 312 SER A C 1
ATOM 2565 O O . SER A 1 312 ? 15.337 4.271 28.869 1.00 59.41 312 SER A O 1
ATOM 2567 N N . GLY A 1 313 ? 13.781 4.982 30.320 1.00 64.56 313 GLY A N 1
ATOM 2568 C CA . GLY A 1 313 ? 12.684 4.989 29.353 1.00 64.56 313 GLY A CA 1
ATOM 2569 C C . GLY A 1 313 ? 12.892 5.984 28.209 1.00 64.56 313 GLY A C 1
ATOM 2570 O O . GLY A 1 313 ? 12.704 5.619 27.051 1.00 64.56 313 GLY A O 1
ATOM 2571 N N . ILE A 1 314 ? 13.341 7.207 28.510 1.00 65.50 314 ILE A N 1
ATOM 2572 C CA . ILE A 1 314 ? 13.664 8.237 27.503 1.00 65.50 314 ILE A CA 1
ATOM 2573 C C . ILE A 1 314 ? 14.817 7.778 26.605 1.00 65.50 314 ILE A C 1
ATOM 2575 O O . ILE A 1 314 ? 14.730 7.865 25.382 1.00 65.50 314 ILE A O 1
ATOM 2579 N N . ILE A 1 315 ? 15.871 7.228 27.203 1.00 64.50 315 ILE A N 1
ATOM 2580 C CA . ILE A 1 315 ? 17.038 6.718 26.479 1.00 64.50 315 ILE A CA 1
ATOM 2581 C C . ILE A 1 315 ? 16.646 5.578 25.525 1.00 64.50 315 ILE A C 1
ATOM 2583 O O . ILE A 1 315 ? 17.031 5.584 24.358 1.00 64.50 315 ILE A O 1
ATOM 2587 N N . ILE A 1 316 ? 15.852 4.610 25.995 1.00 64.00 316 ILE A N 1
ATOM 2588 C CA . ILE A 1 316 ? 15.386 3.484 25.170 1.00 64.00 316 ILE A CA 1
ATOM 2589 C C . ILE A 1 316 ? 14.466 3.975 24.046 1.00 64.00 316 ILE A C 1
ATOM 2591 O O . ILE A 1 316 ? 14.574 3.495 22.919 1.00 64.00 316 ILE A O 1
ATOM 2595 N N . ALA A 1 317 ? 13.586 4.940 24.328 1.00 67.81 317 ALA A N 1
ATOM 2596 C CA . ALA A 1 317 ? 12.728 5.554 23.319 1.00 67.81 317 ALA A CA 1
ATOM 2597 C C . ALA A 1 317 ? 13.561 6.229 22.217 1.00 67.81 317 ALA A C 1
ATOM 2599 O O . ALA A 1 317 ? 13.315 6.002 21.034 1.00 67.81 317 ALA A O 1
ATOM 2600 N N . HIS A 1 318 ? 14.586 6.990 22.594 1.00 70.69 318 HIS A N 1
ATOM 2601 C CA . HIS A 1 318 ? 15.490 7.650 21.657 1.00 70.69 318 HIS A CA 1
ATOM 2602 C C . HIS A 1 318 ? 16.279 6.655 20.792 1.00 70.69 318 HIS A C 1
ATOM 2604 O O . HIS A 1 318 ? 16.359 6.825 19.576 1.00 70.69 318 HIS A O 1
ATOM 2610 N N . LEU A 1 319 ? 16.798 5.574 21.388 1.00 64.81 319 LEU A N 1
ATOM 2611 C CA . LEU A 1 319 ? 17.480 4.504 20.650 1.00 64.81 319 LEU A CA 1
ATOM 2612 C C . LEU A 1 319 ? 16.561 3.829 19.628 1.00 64.81 319 LEU A C 1
ATOM 2614 O O . LEU A 1 319 ? 16.953 3.617 18.483 1.00 64.81 319 LEU A O 1
ATOM 2618 N N . LEU A 1 320 ? 15.331 3.500 20.032 1.00 68.69 320 LEU A N 1
ATOM 2619 C CA . LEU A 1 320 ? 14.359 2.869 19.141 1.00 68.69 320 LEU A CA 1
ATOM 2620 C C . LEU A 1 320 ? 13.952 3.804 18.008 1.00 68.69 320 LEU A C 1
ATOM 2622 O O . LEU A 1 320 ? 13.913 3.376 16.859 1.00 68.69 320 LEU A O 1
ATOM 2626 N N . PHE A 1 321 ? 13.707 5.077 18.303 1.00 72.94 321 PHE A N 1
ATOM 2627 C CA . PHE A 1 321 ? 13.400 6.055 17.266 1.00 72.94 321 PHE A CA 1
ATOM 2628 C C . PHE A 1 321 ? 14.565 6.197 16.274 1.00 72.94 321 PHE A C 1
ATOM 2630 O O . PHE A 1 321 ? 14.361 6.088 15.067 1.00 72.94 321 PHE A O 1
ATOM 2637 N N . SER A 1 322 ? 15.795 6.327 16.779 1.00 68.50 322 SER A N 1
ATOM 2638 C CA . SER A 1 322 ? 17.002 6.411 15.946 1.00 68.50 322 SER A CA 1
ATOM 2639 C C . SER A 1 322 ? 17.181 5.168 15.070 1.00 68.50 322 SER A C 1
ATOM 2641 O O . SER A 1 322 ? 17.591 5.277 13.920 1.00 68.50 322 SER A O 1
ATOM 2643 N N . SER A 1 323 ? 16.827 3.979 15.573 1.00 68.06 323 SER A N 1
ATOM 2644 C CA . SER A 1 323 ? 16.887 2.742 14.782 1.00 68.06 323 SER A CA 1
ATOM 2645 C C . SER A 1 323 ? 15.886 2.721 13.622 1.00 68.06 323 SER A C 1
ATOM 2647 O O . SER A 1 323 ? 16.224 2.266 12.531 1.00 68.06 323 SER A O 1
ATOM 2649 N N . ILE A 1 324 ? 14.679 3.258 13.831 1.00 72.06 324 ILE A N 1
ATOM 2650 C CA . ILE A 1 324 ? 13.658 3.378 12.784 1.00 72.06 324 ILE A CA 1
ATOM 2651 C C . ILE A 1 324 ? 14.150 4.338 11.690 1.00 72.06 324 ILE A C 1
ATOM 2653 O O . ILE A 1 324 ? 14.043 4.031 10.504 1.00 72.06 324 ILE A O 1
ATOM 2657 N N . GLU A 1 325 ? 14.745 5.466 12.081 1.00 70.19 325 GLU A N 1
ATOM 2658 C CA . GLU A 1 325 ? 15.308 6.442 11.143 1.00 70.19 325 GLU A CA 1
ATOM 2659 C C . GLU A 1 325 ? 16.516 5.886 10.371 1.00 70.19 325 GLU A C 1
ATOM 2661 O O . GLU A 1 325 ? 16.667 6.144 9.176 1.00 70.19 325 GLU A O 1
ATOM 2666 N N . LEU A 1 326 ? 17.348 5.066 11.020 1.00 68.31 326 LEU A N 1
ATOM 2667 C CA . LEU A 1 326 ? 18.505 4.430 10.391 1.00 68.31 326 LEU A CA 1
ATOM 2668 C C . LEU A 1 326 ? 18.090 3.431 9.300 1.00 68.31 326 LEU A C 1
ATOM 2670 O O . LEU A 1 326 ? 18.688 3.406 8.227 1.00 68.31 326 LEU A O 1
ATOM 2674 N N . ILE A 1 327 ? 17.033 2.646 9.534 1.00 67.12 327 ILE A N 1
ATOM 2675 C CA . ILE A 1 327 ? 16.483 1.735 8.514 1.00 67.12 327 ILE A CA 1
ATOM 2676 C C . ILE A 1 327 ? 16.014 2.522 7.291 1.00 67.12 327 ILE A C 1
ATOM 2678 O O . ILE A 1 327 ? 16.256 2.093 6.169 1.00 67.12 327 ILE A O 1
ATOM 2682 N N . ALA A 1 328 ? 15.396 3.682 7.502 1.00 65.00 328 ALA A N 1
ATOM 2683 C CA . ALA A 1 328 ? 14.929 4.548 6.425 1.00 65.00 328 ALA A CA 1
ATOM 2684 C C . ALA A 1 328 ? 16.059 5.266 5.680 1.00 65.00 328 ALA A C 1
ATOM 2686 O O . ALA A 1 328 ? 15.915 5.585 4.502 1.00 65.00 328 ALA A O 1
ATOM 2687 N N . HIS A 1 329 ? 17.180 5.519 6.361 1.00 63.41 329 HIS A N 1
ATOM 2688 C CA . HIS A 1 329 ? 18.382 6.080 5.751 1.00 63.41 329 HIS A CA 1
ATOM 2689 C C . HIS A 1 329 ? 19.030 5.098 4.769 1.00 63.41 329 HIS A C 1
ATOM 2691 O O . HIS A 1 329 ? 19.421 5.495 3.676 1.00 63.41 329 HIS A O 1
ATOM 2697 N N . TYR A 1 330 ? 19.111 3.818 5.142 1.00 60.50 330 TYR A N 1
ATOM 2698 C CA . TYR A 1 330 ? 19.775 2.788 4.339 1.00 60.50 330 TYR A CA 1
ATOM 2699 C C . TYR A 1 330 ? 18.817 1.956 3.468 1.00 60.50 330 TYR A C 1
ATOM 2701 O O . TYR A 1 330 ? 19.269 1.101 2.703 1.00 60.50 330 TYR A O 1
ATOM 2709 N N . SER A 1 331 ? 17.498 2.167 3.550 1.00 61.06 331 SER A N 1
ATOM 2710 C CA . SER A 1 331 ? 16.541 1.453 2.704 1.00 61.06 331 SER A CA 1
ATOM 2711 C C . SER A 1 331 ? 16.663 1.913 1.254 1.00 61.06 331 SER A C 1
ATOM 2713 O O . SER A 1 331 ? 16.370 3.057 0.919 1.00 61.06 331 SER A O 1
ATOM 2715 N N . GLN A 1 332 ? 17.034 0.994 0.365 1.00 58.97 332 GLN A N 1
ATOM 2716 C CA . GLN A 1 332 ? 17.055 1.248 -1.078 1.00 58.97 332 GLN A CA 1
ATOM 2717 C C . GLN A 1 332 ? 15.661 1.198 -1.722 1.00 58.97 332 GLN A C 1
ATOM 2719 O O . GLN A 1 332 ? 15.508 1.583 -2.880 1.00 58.97 332 GLN A O 1
ATOM 2724 N N . VAL A 1 333 ? 14.659 0.706 -0.986 1.00 63.03 333 VAL A N 1
ATOM 2725 C CA . VAL A 1 333 ? 13.276 0.569 -1.444 1.00 63.03 333 VAL A CA 1
ATOM 2726 C C . VAL A 1 333 ? 12.515 1.854 -1.168 1.00 63.03 333 VAL A C 1
ATOM 2728 O O . VAL A 1 333 ? 12.488 2.327 -0.036 1.00 63.03 333 VAL A O 1
ATOM 2731 N N . ASN A 1 334 ? 11.840 2.368 -2.192 1.00 71.88 334 ASN A N 1
ATOM 2732 C CA . ASN A 1 334 ? 10.911 3.471 -2.030 1.00 71.88 334 ASN A CA 1
ATOM 2733 C C . ASN A 1 334 ? 9.684 3.022 -1.218 1.00 71.88 334 ASN A C 1
ATOM 2735 O O . ASN A 1 334 ? 8.929 2.138 -1.634 1.00 71.88 334 ASN A O 1
ATOM 2739 N N . LEU A 1 335 ? 9.519 3.610 -0.035 1.00 76.12 335 LEU A N 1
ATOM 2740 C CA . LEU A 1 335 ? 8.411 3.328 0.877 1.00 76.12 335 LEU A CA 1
ATOM 2741 C C . LEU A 1 335 ? 7.223 4.270 0.661 1.00 76.12 335 LEU A C 1
ATOM 2743 O O . LEU A 1 335 ? 6.193 4.095 1.306 1.00 76.12 335 LEU A O 1
ATOM 2747 N N . ASP A 1 336 ? 7.332 5.238 -0.242 1.00 81.69 336 ASP A N 1
ATOM 2748 C CA . ASP A 1 336 ? 6.253 6.166 -0.532 1.00 81.69 336 ASP A CA 1
ATOM 2749 C C . ASP A 1 336 ? 5.211 5.539 -1.464 1.00 81.69 336 ASP A C 1
ATOM 2751 O O . ASP A 1 336 ? 5.488 5.069 -2.573 1.00 81.69 336 ASP A O 1
ATOM 2755 N N . VAL A 1 337 ? 3.979 5.478 -0.975 1.00 80.44 337 VAL A N 1
ATOM 2756 C CA . VAL A 1 337 ? 2.828 4.942 -1.707 1.00 80.44 337 VAL A CA 1
ATOM 2757 C C . VAL A 1 337 ? 2.401 5.877 -2.837 1.00 80.44 337 VAL A C 1
ATOM 2759 O O . VAL A 1 337 ? 1.882 5.409 -3.849 1.00 80.44 337 VAL A O 1
ATOM 2762 N N . THR A 1 338 ? 2.691 7.175 -2.713 1.00 79.06 338 THR A N 1
ATOM 2763 C CA . THR A 1 338 ? 2.341 8.179 -3.722 1.00 79.06 338 THR A CA 1
ATOM 2764 C C . THR A 1 338 ? 3.235 8.170 -4.956 1.00 79.06 338 THR A C 1
ATOM 2766 O O . THR A 1 338 ? 2.936 8.859 -5.921 1.00 79.06 338 THR A O 1
ATOM 2769 N N . GLU A 1 339 ? 4.291 7.358 -4.970 1.00 74.31 339 GLU A N 1
ATOM 2770 C CA . GLU A 1 339 ? 5.152 7.186 -6.145 1.00 74.31 339 GLU A CA 1
ATOM 2771 C C . GLU A 1 339 ? 5.002 5.811 -6.799 1.00 74.31 339 GLU A C 1
ATOM 2773 O O . GLU A 1 339 ? 5.341 5.628 -7.968 1.00 74.31 339 GLU A O 1
ATOM 2778 N N . SER A 1 340 ? 4.524 4.807 -6.059 1.00 72.19 340 SER A N 1
ATOM 2779 C CA . SER A 1 340 ? 4.279 3.476 -6.616 1.00 72.19 340 SER A CA 1
ATOM 2780 C C . SER A 1 340 ? 3.301 2.664 -5.769 1.00 72.19 340 SER A C 1
ATOM 2782 O O . SER A 1 340 ? 3.477 2.534 -4.559 1.00 72.19 340 SER A O 1
ATOM 2784 N N . VAL A 1 341 ? 2.326 2.020 -6.423 1.00 65.88 341 VAL A N 1
ATOM 2785 C CA . VAL A 1 341 ? 1.376 1.075 -5.786 1.00 65.88 341 VAL A CA 1
ATOM 2786 C C . VAL A 1 341 ? 1.889 -0.376 -5.826 1.00 65.88 341 VAL A C 1
ATOM 2788 O O . VAL A 1 341 ? 1.331 -1.269 -5.193 1.00 65.88 341 VAL A O 1
ATOM 2791 N N . LEU A 1 342 ? 2.975 -0.655 -6.556 1.00 66.56 342 LEU A N 1
ATOM 2792 C CA . LEU A 1 342 ? 3.516 -2.011 -6.675 1.00 66.56 342 LEU A CA 1
ATOM 2793 C C . LEU A 1 342 ? 4.234 -2.442 -5.385 1.00 66.56 342 LEU A C 1
ATOM 2795 O O . LEU A 1 342 ? 5.195 -1.813 -4.933 1.00 66.56 342 LEU A O 1
ATOM 2799 N N . PHE A 1 343 ? 3.784 -3.565 -4.822 1.00 65.62 343 PHE A N 1
ATOM 2800 C CA . PHE A 1 343 ? 4.393 -4.194 -3.654 1.00 65.62 343 PHE A CA 1
ATOM 2801 C C . PHE A 1 343 ? 5.363 -5.289 -4.090 1.00 65.62 343 PHE A C 1
ATOM 2803 O O . PHE A 1 343 ? 4.958 -6.370 -4.510 1.00 65.62 343 PHE A O 1
ATOM 2810 N N . THR A 1 344 ? 6.661 -5.016 -3.971 1.00 69.88 344 THR A N 1
ATOM 2811 C CA . THR A 1 344 ? 7.683 -6.068 -4.020 1.00 69.88 344 THR A CA 1
ATOM 2812 C C . THR A 1 344 ? 7.739 -6.792 -2.673 1.00 69.88 344 THR A C 1
ATOM 2814 O O . THR A 1 344 ? 7.431 -6.204 -1.633 1.00 69.88 344 THR A O 1
ATOM 2817 N N . ASN A 1 345 ? 8.179 -8.055 -2.661 1.00 73.06 345 ASN A N 1
ATOM 2818 C CA . ASN A 1 345 ? 8.323 -8.833 -1.420 1.00 73.06 345 ASN A CA 1
ATOM 2819 C C . ASN A 1 345 ? 9.177 -8.093 -0.374 1.00 73.06 345 ASN A C 1
ATOM 2821 O O . ASN A 1 345 ? 8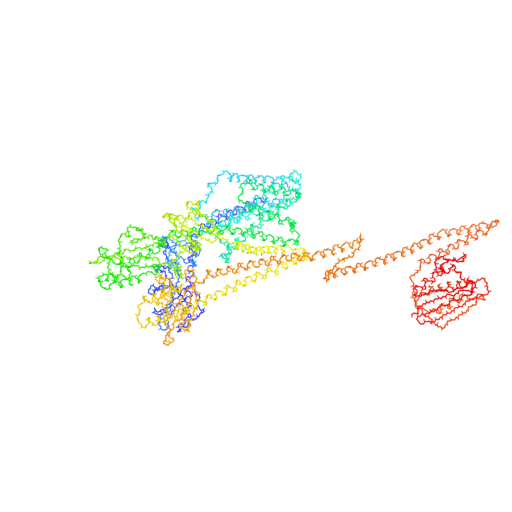.852 -8.091 0.812 1.00 73.06 345 ASN A O 1
ATOM 2825 N N . HIS A 1 346 ? 10.225 -7.395 -0.825 1.00 68.25 346 HIS A N 1
ATOM 2826 C CA . HIS A 1 346 ? 11.063 -6.563 0.035 1.00 68.25 346 HIS A CA 1
ATOM 2827 C C . HIS A 1 346 ? 10.278 -5.401 0.648 1.00 68.25 346 HIS A C 1
ATOM 2829 O O . HIS A 1 346 ? 10.350 -5.199 1.856 1.00 68.25 346 HIS A O 1
ATOM 2835 N N . ARG A 1 347 ? 9.475 -4.672 -0.138 1.00 77.12 347 ARG A N 1
ATOM 2836 C CA . ARG A 1 347 ? 8.663 -3.551 0.362 1.00 77.12 347 ARG A CA 1
ATOM 2837 C C . ARG A 1 347 ? 7.677 -3.983 1.449 1.00 77.12 347 ARG A C 1
ATOM 2839 O O . ARG A 1 347 ? 7.536 -3.295 2.456 1.00 77.12 347 ARG A O 1
ATOM 2846 N N . VAL A 1 348 ? 7.038 -5.141 1.278 1.00 78.56 348 VAL A N 1
ATOM 2847 C CA . VAL A 1 348 ? 6.142 -5.715 2.297 1.00 78.56 348 VAL A CA 1
ATOM 2848 C C . VAL A 1 348 ? 6.910 -6.023 3.583 1.00 78.56 348 VAL A C 1
ATOM 2850 O O . VAL A 1 348 ? 6.463 -5.647 4.667 1.00 78.56 348 VAL A O 1
ATOM 2853 N N . LEU A 1 349 ? 8.088 -6.646 3.468 1.00 74.75 349 LEU A N 1
ATOM 2854 C CA . LEU A 1 349 ? 8.954 -6.914 4.614 1.00 74.75 349 LEU A CA 1
ATOM 2855 C C . LEU A 1 349 ? 9.323 -5.614 5.349 1.00 74.75 349 LEU A C 1
ATOM 2857 O O . LEU A 1 349 ? 9.211 -5.566 6.571 1.00 74.75 349 LEU A O 1
ATOM 2861 N N . TYR A 1 350 ? 9.676 -4.544 4.629 1.00 77.19 350 TYR A N 1
ATOM 2862 C CA . TYR A 1 350 ? 9.994 -3.246 5.234 1.00 77.19 350 TYR A CA 1
ATOM 2863 C C . TYR A 1 350 ? 8.835 -2.664 6.047 1.00 77.19 350 TYR A C 1
ATOM 2865 O O . TYR A 1 350 ? 9.054 -2.264 7.191 1.00 77.19 350 TYR A O 1
ATOM 2873 N N . TYR A 1 351 ? 7.605 -2.660 5.518 1.00 82.19 351 TYR A N 1
ATOM 2874 C CA . TYR A 1 351 ? 6.447 -2.184 6.286 1.00 82.19 351 TYR A CA 1
ATOM 2875 C C . TYR A 1 351 ? 6.210 -3.018 7.548 1.00 82.19 351 TYR A C 1
ATOM 2877 O O . TYR A 1 351 ? 5.943 -2.449 8.604 1.00 82.19 351 TYR A O 1
ATOM 2885 N N . ILE A 1 352 ? 6.353 -4.346 7.475 1.00 79.81 352 ILE A N 1
ATOM 2886 C CA . ILE A 1 352 ? 6.201 -5.225 8.646 1.00 79.81 352 ILE A CA 1
ATOM 2887 C C . ILE A 1 352 ? 7.253 -4.897 9.714 1.00 79.81 352 ILE A C 1
ATOM 2889 O O . ILE A 1 352 ? 6.919 -4.776 10.894 1.00 79.81 352 ILE A O 1
ATOM 2893 N N . VAL A 1 353 ? 8.516 -4.726 9.315 1.00 76.81 353 VAL A N 1
ATOM 2894 C CA . VAL A 1 353 ? 9.619 -4.392 10.231 1.00 76.81 353 VAL A CA 1
ATOM 2895 C C . VAL A 1 353 ? 9.390 -3.038 10.895 1.00 76.81 353 VAL A C 1
ATOM 2897 O O . VAL A 1 353 ? 9.482 -2.922 12.118 1.00 76.81 353 VAL A O 1
ATOM 2900 N N . LEU A 1 354 ? 9.042 -2.029 10.100 1.00 79.94 354 LEU A N 1
ATOM 2901 C CA . LEU A 1 354 ? 8.731 -0.690 10.579 1.00 79.94 354 LEU A CA 1
ATOM 2902 C C . LEU A 1 354 ? 7.564 -0.705 11.573 1.00 79.94 354 LEU A C 1
ATOM 2904 O O . LEU A 1 354 ? 7.682 -0.166 12.674 1.00 79.94 354 LEU A O 1
ATOM 2908 N N . MET A 1 355 ? 6.481 -1.421 11.260 1.00 81.56 355 MET A N 1
ATOM 2909 C CA . MET A 1 355 ? 5.354 -1.585 12.177 1.00 81.56 355 MET A CA 1
ATOM 2910 C C . MET A 1 355 ? 5.741 -2.279 13.478 1.00 81.56 355 MET A C 1
ATOM 2912 O O . MET A 1 355 ? 5.326 -1.825 14.546 1.00 81.56 355 MET A O 1
ATOM 2916 N N . LEU A 1 356 ? 6.545 -3.343 13.428 1.00 78.31 356 LEU A N 1
ATOM 2917 C CA . LEU A 1 356 ? 7.026 -4.042 14.623 1.00 78.31 356 LEU A CA 1
ATOM 2918 C C . LEU A 1 356 ? 7.853 -3.117 15.525 1.00 78.31 356 LEU A C 1
ATOM 2920 O O . LEU A 1 356 ? 7.625 -3.078 16.738 1.00 78.31 356 LEU A O 1
ATOM 2924 N N . LEU A 1 357 ? 8.772 -2.342 14.945 1.00 76.94 357 LEU A N 1
ATOM 2925 C CA . LEU A 1 357 ? 9.612 -1.400 15.686 1.00 76.94 357 LEU A CA 1
ATOM 2926 C C . LEU A 1 357 ? 8.789 -0.262 16.299 1.00 76.94 357 LEU A C 1
ATOM 2928 O O . LEU A 1 357 ? 8.912 -0.004 17.499 1.00 76.94 357 LEU A O 1
ATOM 2932 N N . SER A 1 358 ? 7.887 0.359 15.529 1.00 82.06 358 SER A N 1
ATOM 2933 C CA . SER A 1 358 ? 6.980 1.396 16.042 1.00 82.06 358 SER A CA 1
ATOM 2934 C C . SER A 1 358 ? 6.060 0.861 17.147 1.00 82.06 358 SER A C 1
ATOM 2936 O O . SER A 1 358 ? 5.836 1.534 18.155 1.00 82.06 358 SER A O 1
ATOM 2938 N N . SER A 1 359 ? 5.565 -0.373 17.007 1.00 78.19 359 SER A N 1
ATOM 2939 C CA . SER A 1 359 ? 4.749 -1.038 18.035 1.00 78.19 359 SER A CA 1
ATOM 2940 C C . SER A 1 359 ? 5.532 -1.223 19.330 1.00 78.19 359 SER A C 1
ATOM 2942 O O . SER A 1 359 ? 5.018 -0.992 20.424 1.00 78.19 359 SER A O 1
ATOM 2944 N N . CYS A 1 360 ? 6.799 -1.620 19.227 1.00 75.81 360 CYS A N 1
ATOM 2945 C CA . CYS A 1 360 ? 7.639 -1.843 20.396 1.00 75.81 360 CYS A CA 1
ATOM 2946 C C . CYS A 1 360 ? 8.028 -0.542 21.088 1.00 75.81 360 CYS A C 1
ATOM 2948 O O . CYS A 1 360 ? 7.987 -0.490 22.319 1.00 75.81 360 CYS A O 1
ATOM 2950 N N . TYR A 1 361 ? 8.299 0.519 20.323 1.00 78.38 361 TYR A N 1
ATOM 2951 C CA . TYR A 1 361 ? 8.433 1.871 20.863 1.00 78.38 361 TYR A CA 1
ATOM 2952 C C . TYR A 1 361 ? 7.206 2.249 21.705 1.00 78.38 361 TYR A C 1
ATOM 2954 O O . TYR A 1 361 ? 7.347 2.707 22.843 1.00 78.38 361 TYR A O 1
ATOM 2962 N N . PHE A 1 362 ? 5.999 1.995 21.192 1.00 78.12 362 PHE A N 1
ATOM 2963 C CA . PHE A 1 362 ? 4.759 2.283 21.906 1.00 78.12 362 PHE A CA 1
ATOM 2964 C C . PHE A 1 362 ? 4.613 1.453 23.196 1.00 78.12 362 PHE A C 1
ATOM 2966 O O . PHE A 1 362 ? 4.385 2.015 24.269 1.00 78.12 362 PHE A O 1
ATOM 2973 N N . PHE A 1 363 ? 4.781 0.126 23.135 1.00 73.50 363 PHE A N 1
ATOM 2974 C CA . PHE A 1 363 ? 4.587 -0.755 24.299 1.00 73.50 363 PHE A CA 1
ATOM 2975 C C . PHE A 1 363 ? 5.620 -0.545 25.414 1.00 73.50 363 PHE A C 1
ATOM 2977 O O . PHE A 1 363 ? 5.292 -0.684 26.601 1.00 73.50 363 PHE A O 1
ATOM 2984 N N . LEU A 1 364 ? 6.862 -0.204 25.062 1.00 71.19 364 LEU A N 1
ATOM 2985 C CA . LEU A 1 364 ? 7.891 0.133 26.043 1.00 71.19 364 LEU A CA 1
ATOM 2986 C C . LEU A 1 364 ? 7.540 1.437 26.760 1.00 71.19 364 LEU A C 1
ATOM 2988 O O . LEU A 1 364 ? 7.458 1.442 27.990 1.00 71.19 364 LEU A O 1
ATOM 2992 N N . ASN A 1 365 ? 7.219 2.500 26.015 1.00 72.81 365 ASN A N 1
ATOM 2993 C CA . ASN A 1 365 ? 6.763 3.770 26.589 1.00 72.81 365 ASN A CA 1
ATOM 2994 C C . ASN A 1 365 ? 5.516 3.605 27.465 1.00 72.81 365 ASN A C 1
ATOM 2996 O O . ASN A 1 365 ? 5.445 4.164 28.560 1.00 72.81 365 ASN A O 1
ATOM 3000 N N . HIS A 1 366 ? 4.572 2.772 27.032 1.00 73.50 366 HIS A N 1
ATOM 3001 C CA . HIS A 1 366 ? 3.394 2.412 27.811 1.00 73.50 366 HIS A CA 1
ATOM 3002 C C . HIS A 1 366 ? 3.751 1.759 29.157 1.00 73.50 366 HIS A C 1
ATOM 3004 O O . HIS A 1 366 ? 3.205 2.116 30.205 1.00 73.50 366 HIS A O 1
ATOM 3010 N N . SER A 1 367 ? 4.685 0.803 29.144 1.00 67.94 367 SER A N 1
ATOM 3011 C CA . SER A 1 367 ? 5.134 0.095 30.348 1.00 67.94 367 SER A CA 1
ATOM 3012 C C . SER A 1 367 ? 5.805 1.039 31.352 1.00 67.94 367 SER A C 1
ATOM 3014 O O . SER A 1 367 ? 5.538 0.946 32.553 1.00 67.94 367 SER A O 1
ATOM 3016 N N . PHE A 1 368 ? 6.613 1.986 30.866 1.00 68.50 368 PHE A N 1
ATOM 3017 C CA . PHE A 1 368 ? 7.228 3.026 31.695 1.00 68.50 368 PHE A CA 1
ATOM 3018 C C . PHE A 1 368 ? 6.197 3.990 32.288 1.00 68.50 368 PHE A C 1
ATOM 3020 O O . PHE A 1 368 ? 6.220 4.253 33.490 1.00 68.50 368 PHE A O 1
ATOM 3027 N N . TYR A 1 369 ? 5.236 4.457 31.491 1.00 70.00 369 TYR A N 1
ATOM 3028 C CA . TYR A 1 369 ? 4.190 5.361 31.970 1.00 70.00 369 TYR A CA 1
ATOM 3029 C C . TYR A 1 369 ? 3.301 4.718 33.045 1.00 70.00 369 TYR A C 1
ATOM 3031 O O . TYR A 1 369 ? 2.977 5.333 34.062 1.00 70.00 369 TYR A O 1
ATOM 3039 N N . LYS A 1 370 ? 2.962 3.432 32.888 1.00 66.44 370 LYS A N 1
ATOM 3040 C CA . LYS A 1 370 ? 2.200 2.685 33.900 1.00 66.44 370 LYS A CA 1
ATOM 3041 C C . LYS A 1 370 ? 2.944 2.585 35.235 1.00 66.44 370 LYS A C 1
ATOM 3043 O O . LYS A 1 370 ? 2.317 2.626 36.295 1.00 66.44 370 LYS A O 1
ATOM 3048 N N . PHE A 1 371 ? 4.267 2.435 35.195 1.00 61.66 371 PHE A N 1
ATOM 3049 C CA . PHE A 1 371 ? 5.106 2.479 36.392 1.00 61.66 371 PHE A CA 1
ATOM 3050 C C . PHE A 1 371 ? 5.102 3.878 37.022 1.00 61.66 371 PHE A C 1
ATOM 3052 O O . PHE A 1 371 ? 4.983 4.005 38.241 1.00 61.66 371 PHE A O 1
ATOM 3059 N N . PHE A 1 372 ? 5.144 4.917 36.190 1.00 63.84 372 PHE A N 1
ATOM 3060 C CA . PHE A 1 372 ? 5.132 6.310 36.616 1.00 63.84 372 PHE A CA 1
ATOM 3061 C C . PHE A 1 372 ? 3.836 6.704 37.354 1.00 63.84 372 PHE A C 1
ATOM 3063 O O . PHE A 1 372 ? 3.924 7.170 38.491 1.00 63.84 372 PHE A O 1
ATOM 3070 N N . ILE A 1 373 ? 2.643 6.424 36.798 1.00 63.12 373 ILE A N 1
ATOM 3071 C CA . ILE A 1 373 ? 1.355 6.722 37.472 1.00 63.12 373 ILE A CA 1
ATOM 3072 C C . ILE A 1 373 ? 1.231 5.990 38.808 1.00 63.12 373 ILE A C 1
ATOM 3074 O O . ILE A 1 373 ? 0.778 6.552 39.797 1.00 63.12 373 ILE A O 1
ATOM 3078 N N . LYS A 1 374 ? 1.629 4.715 38.869 1.00 60.81 374 LYS A N 1
ATOM 3079 C CA . LYS A 1 374 ? 1.421 3.904 40.077 1.00 60.81 374 LYS A CA 1
ATOM 3080 C C . LYS A 1 374 ? 2.260 4.375 41.277 1.00 60.81 374 LYS A C 1
ATOM 3082 O O . LYS A 1 374 ? 2.026 3.921 42.395 1.00 60.81 374 LYS A O 1
ATOM 3087 N N . THR A 1 375 ? 3.246 5.239 41.043 1.00 59.25 375 THR A N 1
ATOM 3088 C CA . THR A 1 375 ? 4.267 5.615 42.029 1.00 59.25 375 THR A CA 1
ATOM 3089 C C . THR A 1 375 ? 4.084 7.036 42.587 1.00 59.25 375 THR A C 1
ATOM 3091 O O . THR A 1 375 ? 4.583 7.317 43.680 1.00 59.25 375 THR A O 1
ATOM 3094 N N . PHE A 1 376 ? 3.361 7.924 41.893 1.00 58.97 376 PHE A N 1
ATOM 3095 C CA . PHE A 1 376 ? 3.223 9.344 42.257 1.00 58.97 376 PHE A CA 1
ATOM 3096 C C . PHE A 1 376 ? 1.771 9.827 42.204 1.00 58.97 376 PHE A C 1
ATOM 3098 O O . PHE A 1 376 ? 0.941 9.239 41.523 1.00 58.97 376 PHE A O 1
ATOM 3105 N N . ASN A 1 377 ? 1.479 10.905 42.938 1.00 61.03 377 ASN A N 1
ATOM 3106 C CA . ASN A 1 377 ? 0.165 11.551 42.927 1.00 61.03 377 ASN A CA 1
ATOM 3107 C C . ASN A 1 377 ? 0.087 12.608 41.810 1.00 61.03 377 ASN A C 1
ATOM 3109 O O . ASN A 1 377 ? 1.103 13.184 41.422 1.00 61.03 377 ASN A O 1
ATOM 3113 N N . PHE A 1 378 ? -1.133 12.930 41.369 1.00 58.19 378 PHE A N 1
ATOM 3114 C CA . PHE A 1 378 ? -1.439 13.857 40.269 1.00 58.19 378 PHE A CA 1
ATOM 3115 C C . PHE A 1 378 ? -0.558 15.130 40.159 1.00 58.19 378 PHE A C 1
ATOM 3117 O O . PHE A 1 378 ? 0.010 15.347 39.088 1.00 58.19 378 PHE A O 1
ATOM 3124 N N . PRO A 1 379 ? -0.335 15.940 41.219 1.00 59.94 379 PRO A N 1
ATOM 3125 C CA . PRO A 1 379 ? 0.481 17.159 41.111 1.00 59.94 379 PRO A CA 1
ATOM 3126 C C . PRO A 1 379 ? 1.971 16.896 40.834 1.00 59.94 379 PRO A C 1
ATOM 3128 O O . PRO A 1 379 ? 2.651 17.725 40.235 1.00 59.94 379 PRO A O 1
ATOM 3131 N N . GLN A 1 380 ? 2.493 15.727 41.213 1.00 61.22 380 GLN A N 1
ATOM 3132 C CA . GLN A 1 380 ? 3.892 15.359 40.973 1.00 61.22 380 GLN A CA 1
ATOM 3133 C C . GLN A 1 380 ? 4.134 14.962 39.508 1.00 61.22 380 GLN A C 1
ATOM 3135 O O . GLN A 1 380 ? 5.254 15.091 39.020 1.00 61.22 380 GLN A O 1
ATOM 3140 N N . HIS A 1 381 ? 3.099 14.542 38.771 1.00 63.78 381 HIS A N 1
ATOM 3141 C CA . HIS A 1 381 ? 3.220 14.233 37.342 1.00 63.78 381 HIS A CA 1
ATOM 3142 C C . HIS A 1 381 ? 3.503 15.478 36.494 1.00 63.78 381 HIS A C 1
ATOM 3144 O O . HIS A 1 381 ? 4.323 15.413 35.581 1.00 63.78 381 HIS A O 1
ATOM 3150 N N . ILE A 1 382 ? 2.891 16.616 36.835 1.00 64.69 382 ILE A N 1
ATOM 3151 C CA . ILE A 1 382 ? 3.094 17.892 36.133 1.00 64.69 382 ILE A CA 1
ATOM 3152 C C . ILE A 1 382 ? 4.548 18.358 36.289 1.00 64.69 382 ILE A C 1
ATOM 3154 O O . ILE A 1 382 ? 5.193 18.693 35.298 1.00 64.69 382 ILE A O 1
ATOM 3158 N N . GLY A 1 383 ? 5.105 18.279 37.504 1.00 61.28 383 GLY A N 1
ATOM 3159 C CA . GLY A 1 383 ? 6.503 18.641 37.764 1.00 61.28 383 GLY A CA 1
ATOM 3160 C C . GLY A 1 383 ? 7.508 17.818 36.950 1.00 61.28 383 GLY A C 1
ATOM 3161 O O . GLY A 1 383 ? 8.473 18.362 36.425 1.00 61.28 383 GLY A O 1
ATOM 3162 N N . PHE A 1 384 ? 7.261 16.522 36.760 1.00 62.34 384 PHE A N 1
ATOM 3163 C CA . PHE A 1 384 ? 8.120 15.662 35.939 1.00 62.34 384 PHE A CA 1
ATOM 3164 C C . PHE A 1 384 ? 7.978 15.902 34.432 1.00 62.34 384 PHE A C 1
ATOM 3166 O O . PHE A 1 384 ? 8.970 15.769 33.723 1.00 62.34 384 PHE A O 1
ATOM 3173 N N . ILE A 1 385 ? 6.792 16.274 33.935 1.00 64.25 385 ILE A N 1
ATOM 3174 C CA . ILE A 1 385 ? 6.616 16.700 32.534 1.00 64.25 385 ILE A CA 1
ATOM 3175 C C . ILE A 1 385 ? 7.421 17.979 32.273 1.00 64.25 385 ILE A C 1
ATOM 3177 O O . ILE A 1 385 ? 8.113 18.070 31.261 1.00 64.25 385 ILE A O 1
ATOM 3181 N N . VAL A 1 386 ? 7.402 18.926 33.217 1.00 62.84 386 VAL A N 1
ATOM 3182 C CA . VAL A 1 386 ? 8.213 20.152 33.149 1.00 62.84 386 VAL A CA 1
ATOM 3183 C C . VAL A 1 386 ? 9.713 19.836 33.209 1.00 62.84 386 VAL A C 1
ATOM 3185 O O . VAL A 1 386 ? 10.477 20.364 32.406 1.00 62.84 386 VAL A O 1
ATOM 3188 N N . ILE A 1 387 ? 10.142 18.916 34.081 1.00 63.28 387 ILE A N 1
ATOM 3189 C CA . ILE A 1 387 ? 11.538 18.439 34.134 1.00 63.28 387 ILE A CA 1
ATOM 3190 C C . ILE A 1 387 ? 11.936 17.726 32.833 1.00 63.28 387 ILE A C 1
ATOM 3192 O O . ILE A 1 387 ? 13.066 17.884 32.384 1.00 63.28 387 ILE A O 1
ATOM 3196 N N . LEU A 1 388 ? 11.033 16.973 32.198 1.00 63.69 388 LEU A N 1
ATOM 3197 C CA . LEU A 1 388 ? 11.291 16.300 30.922 1.00 63.69 388 LEU A CA 1
ATOM 3198 C C . LEU A 1 388 ? 11.484 17.334 29.801 1.00 63.69 388 LEU A C 1
ATOM 3200 O O . LEU A 1 388 ? 12.487 17.266 29.090 1.00 63.69 388 LEU A O 1
ATOM 3204 N N . LEU A 1 389 ? 10.602 18.335 29.712 1.00 63.97 389 LEU A N 1
ATOM 3205 C CA . LEU A 1 389 ? 10.736 19.467 28.786 1.00 63.97 389 LEU A CA 1
ATOM 3206 C C . LEU A 1 389 ? 12.068 20.210 28.985 1.00 63.97 389 LEU A C 1
ATOM 3208 O O . LEU A 1 389 ? 12.803 20.414 28.021 1.00 63.97 389 LEU A O 1
ATOM 3212 N N . LEU A 1 390 ? 12.427 20.528 30.233 1.00 60.62 390 LEU A N 1
ATOM 3213 C CA . LEU A 1 390 ? 13.703 21.169 30.577 1.00 60.62 390 LEU A CA 1
ATOM 3214 C C . LEU A 1 390 ? 14.912 20.282 30.243 1.00 60.62 390 LEU A C 1
ATOM 3216 O O . LEU A 1 390 ? 15.898 20.765 29.692 1.00 60.62 390 LEU A O 1
ATOM 3220 N N . SER A 1 391 ? 14.838 18.977 30.521 1.00 60.75 391 SER A N 1
ATOM 3221 C CA . SER A 1 391 ? 15.930 18.037 30.244 1.00 60.75 391 SER A CA 1
ATOM 3222 C C . SER A 1 391 ? 16.225 17.908 28.752 1.00 60.75 391 SER A C 1
ATOM 3224 O O . SER A 1 391 ? 17.378 17.726 28.383 1.00 60.75 391 SER A O 1
ATOM 3226 N N . TYR A 1 392 ? 15.214 18.053 27.892 1.00 60.31 392 TYR A N 1
ATOM 3227 C CA . TYR A 1 392 ? 15.382 18.003 26.441 1.00 60.31 392 TYR A CA 1
ATOM 3228 C C . TYR A 1 392 ? 15.942 19.316 25.872 1.00 60.31 392 TYR A C 1
ATOM 3230 O O . TYR A 1 392 ? 16.683 19.275 24.895 1.00 60.31 392 TYR A O 1
ATOM 3238 N N . PHE A 1 393 ? 15.667 20.454 26.529 1.00 58.25 393 PHE A N 1
ATOM 3239 C CA . PHE A 1 393 ? 16.262 21.762 26.200 1.00 58.25 393 PHE A CA 1
ATOM 3240 C C . PHE A 1 393 ? 17.756 21.820 26.541 1.00 58.25 393 PHE A C 1
ATOM 3242 O O . PHE A 1 393 ? 18.518 22.473 25.838 1.00 58.25 393 PHE A O 1
ATOM 3249 N N . ILE A 1 394 ? 18.169 21.139 27.614 1.00 55.09 394 ILE A N 1
ATOM 3250 C CA . ILE A 1 394 ? 19.546 21.169 28.143 1.00 55.09 394 ILE A CA 1
ATOM 3251 C C . ILE A 1 394 ? 20.402 20.009 27.589 1.00 55.09 394 ILE A C 1
ATOM 3253 O O . ILE A 1 394 ? 21.630 20.024 27.652 1.00 55.09 394 ILE A O 1
ATOM 3257 N N . SER A 1 395 ? 19.760 18.975 27.053 1.00 52.09 395 SER A N 1
ATOM 3258 C CA . SER A 1 395 ? 20.402 17.762 26.556 1.00 52.09 395 SER A CA 1
ATOM 3259 C C . SER A 1 395 ? 21.139 17.968 25.217 1.00 52.09 395 SER A C 1
ATOM 3261 O O . SER A 1 395 ? 20.672 18.733 24.373 1.00 52.09 395 SER A O 1
ATOM 3263 N N . PRO A 1 396 ? 22.217 17.198 24.935 1.00 52.44 396 PRO A N 1
ATOM 3264 C CA . PRO A 1 396 ? 22.865 17.158 23.614 1.00 52.44 396 PRO A CA 1
ATOM 3265 C C . PRO A 1 396 ? 21.938 16.699 22.466 1.00 52.44 396 PRO A C 1
ATOM 3267 O O . PRO A 1 396 ? 22.336 16.735 21.308 1.00 52.44 396 PRO A O 1
ATOM 3270 N N . PHE A 1 397 ? 20.706 16.274 22.768 1.00 50.62 397 PHE A N 1
ATOM 3271 C CA . PHE A 1 397 ? 19.683 15.830 21.812 1.00 50.62 397 PHE A CA 1
ATOM 3272 C C . PHE A 1 397 ? 18.774 16.965 21.288 1.00 50.62 397 PHE A C 1
ATOM 3274 O O . PHE A 1 397 ? 17.747 16.686 20.666 1.00 50.62 397 PHE A O 1
ATOM 3281 N N . GLY A 1 398 ? 19.124 18.235 21.530 1.00 50.38 398 GLY A N 1
ATOM 3282 C CA . GLY A 1 398 ? 18.289 19.424 21.294 1.00 50.38 398 GLY A CA 1
ATOM 3283 C C . GLY A 1 398 ? 17.811 19.697 19.857 1.00 50.38 398 GLY A C 1
ATOM 3284 O O . GLY A 1 398 ? 17.033 20.621 19.660 1.00 50.38 398 GLY A O 1
ATOM 3285 N N . SER A 1 399 ? 18.204 18.917 18.846 1.00 57.84 399 SER A N 1
ATOM 3286 C CA . SER A 1 399 ? 17.613 18.976 17.493 1.00 57.84 399 SER A CA 1
ATOM 3287 C C . SER A 1 399 ? 16.450 17.991 17.287 1.00 57.84 399 SER A C 1
ATOM 3289 O O . SER A 1 399 ? 15.747 18.056 16.280 1.00 57.84 399 SER A O 1
ATOM 3291 N N . GLN A 1 400 ? 16.199 17.087 18.242 1.00 66.88 400 GLN A N 1
ATOM 3292 C CA . GLN A 1 400 ? 15.274 15.958 18.087 1.00 66.88 400 GLN A CA 1
ATOM 3293 C C . GLN A 1 400 ? 13.965 16.095 18.885 1.00 66.88 400 GLN A C 1
ATOM 3295 O O . GLN A 1 400 ? 13.448 15.117 19.432 1.00 66.88 400 GLN A O 1
ATOM 3300 N N . TRP A 1 401 ? 13.416 17.312 18.976 1.00 67.38 401 TRP A N 1
ATOM 3301 C CA . TRP A 1 401 ? 12.189 17.649 19.729 1.00 67.38 401 TRP A CA 1
ATOM 3302 C C . TRP A 1 401 ? 10.973 16.775 19.404 1.00 67.38 401 TRP A C 1
ATOM 3304 O O . TRP A 1 401 ? 10.089 16.555 20.229 1.00 67.38 401 TRP A O 1
ATOM 3314 N N . TYR A 1 402 ? 10.931 16.239 18.194 1.00 67.88 402 TYR A N 1
ATOM 3315 C CA . TYR A 1 402 ? 9.851 15.388 17.718 1.00 67.88 402 TYR A CA 1
ATOM 3316 C C . TYR A 1 402 ? 9.732 14.045 18.455 1.00 67.88 402 TYR A C 1
ATOM 3318 O O . TYR A 1 402 ? 8.623 13.525 18.583 1.00 67.88 402 TYR A O 1
ATOM 3326 N N . ILE A 1 403 ? 10.830 13.497 18.989 1.00 69.19 403 ILE A N 1
ATOM 3327 C CA . ILE A 1 403 ? 10.786 12.273 19.809 1.00 69.19 403 ILE A CA 1
ATOM 3328 C C . ILE A 1 403 ? 10.012 12.562 21.097 1.00 69.19 403 ILE A C 1
ATOM 3330 O O . ILE A 1 403 ? 9.149 11.780 21.497 1.00 69.19 403 ILE A O 1
ATOM 3334 N N . LEU A 1 404 ? 10.246 13.732 21.693 1.00 69.12 404 LEU A N 1
ATOM 3335 C CA . LEU A 1 404 ? 9.555 14.192 22.891 1.00 69.12 404 LEU A CA 1
ATOM 3336 C C . LEU A 1 404 ? 8.061 14.425 22.637 1.00 69.12 404 LEU A C 1
ATOM 3338 O O . LEU A 1 404 ? 7.238 13.959 23.423 1.00 69.12 404 LEU A O 1
ATOM 3342 N N . ILE A 1 405 ? 7.698 15.052 21.512 1.00 72.06 405 ILE A N 1
ATOM 3343 C CA . ILE A 1 405 ? 6.290 15.217 21.104 1.00 72.06 405 ILE A CA 1
ATOM 3344 C C . ILE A 1 405 ? 5.594 13.856 21.022 1.00 72.06 405 ILE A C 1
ATOM 3346 O O . ILE A 1 405 ? 4.501 13.684 21.557 1.00 72.06 405 ILE A O 1
ATOM 3350 N N . SER A 1 406 ? 6.239 12.860 20.415 1.00 71.38 406 SER A N 1
ATOM 3351 C CA . SER A 1 406 ? 5.645 11.530 20.291 1.00 71.38 406 SER A CA 1
ATOM 3352 C C . SER A 1 406 ? 5.478 10.797 21.622 1.00 71.38 406 SER A C 1
ATOM 3354 O O . SER A 1 406 ? 4.479 10.109 21.836 1.00 71.38 406 SER A O 1
ATOM 3356 N N . GLN A 1 407 ? 6.413 10.995 22.549 1.00 71.25 407 GLN A N 1
ATOM 3357 C CA . GLN A 1 407 ? 6.361 10.409 23.881 1.00 71.25 407 GLN A CA 1
ATOM 3358 C C . GLN A 1 407 ? 5.268 11.069 24.735 1.00 71.25 407 GLN A C 1
ATOM 3360 O O . GLN A 1 407 ? 4.485 10.369 25.380 1.00 71.25 407 GLN A O 1
ATOM 3365 N N . LEU A 1 408 ? 5.141 12.399 24.659 1.00 73.56 408 LEU A N 1
ATOM 3366 C CA . LEU A 1 408 ? 4.040 13.151 25.265 1.00 73.56 408 LEU A CA 1
ATOM 3367 C C . LEU A 1 408 ? 2.687 12.756 24.674 1.00 73.56 408 LEU A C 1
ATOM 3369 O O . LEU A 1 408 ? 1.717 12.644 25.417 1.00 73.56 408 LEU A O 1
ATOM 3373 N N . MET A 1 409 ? 2.615 12.490 23.368 1.00 71.44 409 MET A N 1
ATOM 3374 C CA . MET A 1 409 ? 1.389 12.041 22.712 1.00 71.44 409 MET A CA 1
ATOM 3375 C C . MET A 1 409 ? 0.947 10.670 23.242 1.00 71.44 409 MET A C 1
ATOM 3377 O O . MET A 1 409 ? -0.220 10.505 23.591 1.00 71.44 409 MET A O 1
ATOM 3381 N N . ILE A 1 410 ? 1.870 9.711 23.404 1.00 71.25 410 ILE A N 1
ATOM 3382 C CA . ILE A 1 410 ? 1.570 8.417 24.044 1.00 71.25 410 ILE A CA 1
ATOM 3383 C C . ILE A 1 410 ? 1.069 8.632 25.473 1.00 71.25 410 ILE A C 1
ATOM 3385 O O . ILE A 1 410 ? 0.060 8.048 25.866 1.00 71.25 410 ILE A O 1
ATOM 3389 N N . TRP A 1 411 ? 1.749 9.466 26.259 1.00 74.88 411 TRP A N 1
ATOM 3390 C CA . TRP A 1 411 ? 1.362 9.711 27.650 1.00 74.88 411 TRP A CA 1
ATOM 3391 C C . TRP A 1 411 ? 0.026 10.443 27.760 1.00 74.88 411 TRP A C 1
ATOM 3393 O O . TRP A 1 411 ? -0.764 10.105 28.634 1.00 74.88 411 TRP A O 1
ATOM 3403 N N . GLY A 1 412 ? -0.267 11.373 26.851 1.00 69.81 412 GLY A N 1
ATOM 3404 C CA . GLY A 1 412 ? -1.555 12.054 26.741 1.00 69.81 412 GLY A CA 1
ATOM 3405 C C . GLY A 1 412 ? -2.681 11.092 26.367 1.00 69.81 412 GLY A C 1
ATOM 3406 O O . GLY A 1 412 ? -3.712 11.071 27.035 1.00 69.81 412 GLY A O 1
ATOM 3407 N N . ILE A 1 413 ? -2.459 10.221 25.374 1.00 68.81 413 ILE A N 1
ATOM 3408 C CA . ILE A 1 413 ? -3.397 9.147 25.012 1.00 68.81 413 ILE A CA 1
ATOM 3409 C C . ILE A 1 413 ? -3.667 8.253 26.225 1.00 68.81 413 ILE A C 1
ATOM 3411 O O . ILE A 1 413 ? -4.809 7.895 26.506 1.00 68.81 413 ILE A O 1
ATOM 3415 N N . MET A 1 414 ? -2.628 7.892 26.973 1.00 68.62 414 MET A N 1
ATOM 3416 C CA . MET A 1 414 ? -2.774 7.049 28.153 1.00 68.62 414 MET A CA 1
ATOM 3417 C C . MET A 1 414 ? -3.479 7.744 29.318 1.00 68.62 414 MET A C 1
ATOM 3419 O O . MET A 1 414 ? -4.287 7.106 29.990 1.00 68.62 414 MET A O 1
ATOM 3423 N N . PHE A 1 415 ? -3.196 9.028 29.531 1.00 67.56 415 PHE A N 1
ATOM 3424 C CA . PHE A 1 415 ? -3.842 9.852 30.543 1.00 67.56 415 PHE A CA 1
ATOM 3425 C C . PHE A 1 415 ? -5.344 9.988 30.268 1.00 67.56 415 PHE A C 1
ATOM 3427 O O . PHE A 1 415 ? -6.158 9.749 31.150 1.00 67.56 415 PHE A O 1
ATOM 3434 N N . LEU A 1 416 ? -5.718 10.287 29.021 1.00 62.50 416 LEU A N 1
ATOM 3435 C CA . LEU A 1 416 ? -7.115 10.449 28.608 1.00 62.50 416 LEU A CA 1
ATOM 3436 C C . LEU A 1 416 ? -7.922 9.145 28.661 1.00 62.50 416 LEU A C 1
ATOM 3438 O O . LEU A 1 416 ? -9.149 9.182 28.736 1.00 62.50 416 LEU A O 1
ATOM 3442 N N . THR A 1 417 ? -7.258 7.991 28.569 1.00 63.09 417 THR A N 1
ATOM 3443 C CA . THR A 1 417 ? -7.940 6.697 28.438 1.00 63.09 417 THR A CA 1
ATOM 3444 C C . THR A 1 417 ? -8.008 5.887 29.732 1.00 63.09 417 THR A C 1
ATOM 3446 O O . THR A 1 417 ? -8.704 4.871 29.743 1.00 63.09 417 THR A O 1
ATOM 3449 N N . ASP A 1 418 ? -7.313 6.283 30.810 1.00 59.56 418 ASP A N 1
ATOM 3450 C CA . ASP A 1 418 ? -7.220 5.543 32.090 1.00 59.56 418 ASP A CA 1
ATOM 3451 C C . ASP A 1 418 ? -6.873 4.042 31.922 1.00 59.56 418 ASP A C 1
ATOM 3453 O O . ASP A 1 418 ? -7.134 3.171 32.765 1.00 59.56 418 ASP A O 1
ATOM 3457 N N . CYS A 1 419 ? -6.257 3.702 30.788 1.00 57.19 419 CYS A N 1
ATOM 3458 C CA . CYS A 1 419 ? -6.069 2.333 30.336 1.00 57.19 419 CYS A CA 1
ATOM 3459 C C . CYS A 1 419 ? -4.865 1.684 31.017 1.00 57.19 419 CYS A C 1
ATOM 3461 O O . CYS A 1 419 ? -3.775 1.564 30.453 1.00 57.19 419 CYS A O 1
ATOM 3463 N N . SER A 1 420 ? -5.066 1.185 32.236 1.00 51.28 420 SER A N 1
ATOM 3464 C CA . SER A 1 420 ? -4.108 0.267 32.850 1.00 51.28 420 SER A CA 1
ATOM 3465 C C . SER A 1 420 ? -4.243 -1.118 32.202 1.00 51.28 420 SER A C 1
ATOM 3467 O O . SER A 1 420 ? -5.135 -1.906 32.502 1.00 51.28 420 SER A O 1
ATOM 3469 N N . PHE A 1 421 ? -3.347 -1.417 31.266 1.00 47.03 421 PHE A N 1
ATOM 3470 C CA . PHE A 1 421 ? -3.295 -2.666 30.504 1.00 47.03 421 PHE A CA 1
ATOM 3471 C C . PHE A 1 421 ? -3.345 -3.892 31.433 1.00 47.03 421 PHE A C 1
ATOM 3473 O O . PHE A 1 421 ? -2.361 -4.236 32.099 1.00 47.03 421 PHE A O 1
ATOM 3480 N N . GLN A 1 422 ? -4.515 -4.524 31.531 1.00 46.81 422 GLN A N 1
ATOM 3481 C CA . GLN A 1 422 ? -4.703 -5.864 32.077 1.00 46.81 422 GLN A CA 1
ATOM 3482 C C . GLN A 1 422 ? -5.055 -6.779 30.900 1.00 46.81 422 GLN A C 1
ATOM 3484 O O . GLN A 1 422 ? -6.224 -7.055 30.660 1.00 46.81 422 GLN A O 1
ATOM 3489 N N . LEU A 1 423 ? -4.036 -7.280 30.189 1.00 45.69 423 LEU A N 1
ATOM 3490 C CA . LEU A 1 423 ? -4.172 -8.317 29.144 1.00 45.69 423 LEU A CA 1
ATOM 3491 C C . LEU A 1 423 ? -5.001 -9.533 29.595 1.00 45.69 423 LEU A C 1
ATOM 3493 O O . LEU A 1 423 ? -5.569 -10.233 28.768 1.00 45.69 423 LEU A O 1
ATOM 3497 N N . ASN A 1 424 ? -5.088 -9.779 30.905 1.00 41.62 424 ASN A N 1
ATOM 3498 C CA . ASN A 1 424 ? -5.845 -10.897 31.464 1.00 41.62 424 ASN A CA 1
ATOM 3499 C C . ASN A 1 424 ? -7.369 -10.676 31.480 1.00 41.62 424 ASN A C 1
ATOM 3501 O O . ASN A 1 424 ? -8.096 -11.629 31.725 1.00 41.62 424 ASN A O 1
ATOM 3505 N N . LYS A 1 425 ? -7.870 -9.449 31.268 1.00 49.84 425 LYS A N 1
ATOM 3506 C CA . LYS A 1 425 ? -9.310 -9.150 31.202 1.00 49.84 425 LYS A CA 1
ATOM 3507 C C . LYS A 1 425 ? -9.564 -8.232 30.011 1.00 49.84 425 LYS A C 1
ATOM 3509 O O . LYS A 1 425 ? -9.495 -7.013 30.139 1.00 49.84 425 LYS A O 1
ATOM 3514 N N . LEU A 1 426 ? -9.823 -8.828 28.849 1.00 51.31 426 LEU A N 1
ATOM 3515 C CA . LEU A 1 426 ? -10.114 -8.119 27.601 1.00 51.31 426 LEU A CA 1
ATOM 3516 C C . LEU A 1 426 ? -11.444 -7.359 27.722 1.00 51.31 426 LEU A C 1
ATOM 3518 O O . LEU A 1 426 ? -12.523 -7.905 27.508 1.00 51.31 426 LEU A O 1
ATOM 3522 N N . LYS A 1 427 ? -11.358 -6.095 28.144 1.00 53.38 427 LYS A N 1
ATOM 3523 C CA . LYS A 1 427 ? -12.479 -5.153 28.276 1.00 53.38 427 LYS A CA 1
ATOM 3524 C C . LYS A 1 427 ? -12.564 -4.245 27.047 1.00 53.38 427 LYS A C 1
ATOM 3526 O O . LYS A 1 427 ? -11.573 -4.074 26.361 1.00 53.38 427 LYS A O 1
ATOM 3531 N N . TYR A 1 428 ? -13.714 -3.597 26.861 1.00 54.88 428 TYR A N 1
ATOM 3532 C CA . TYR A 1 428 ? -14.050 -2.546 25.879 1.00 54.88 428 TYR A CA 1
ATOM 3533 C C . TYR A 1 428 ? -12.879 -1.708 25.364 1.00 54.88 428 TYR A C 1
ATOM 3535 O O . TYR A 1 428 ? -12.675 -1.533 24.168 1.00 54.88 428 TYR A O 1
ATOM 3543 N N . ILE A 1 429 ? -12.067 -1.252 26.308 1.00 58.16 429 ILE A N 1
ATOM 3544 C CA . ILE A 1 429 ? -10.846 -0.490 26.104 1.00 58.16 429 ILE A CA 1
ATOM 3545 C C . ILE A 1 429 ? -9.896 -1.103 25.065 1.00 58.16 429 ILE A C 1
ATOM 3547 O O . ILE A 1 429 ? -9.212 -0.355 24.383 1.00 58.16 429 ILE A O 1
ATOM 3551 N N . THR A 1 430 ? -9.836 -2.426 24.901 1.00 65.75 430 THR A N 1
ATOM 3552 C CA . THR A 1 430 ? -8.791 -3.073 24.099 1.00 65.75 430 THR A CA 1
ATOM 3553 C C . THR A 1 430 ? -8.886 -2.759 22.612 1.00 65.75 430 THR A C 1
ATOM 3555 O O . THR A 1 430 ? -7.849 -2.545 22.001 1.00 65.75 430 THR A O 1
ATOM 3558 N N . LEU A 1 431 ? -10.084 -2.693 22.022 1.00 65.44 431 LEU A N 1
ATOM 3559 C CA . LEU A 1 431 ? -10.226 -2.454 20.577 1.00 65.44 431 LEU A CA 1
ATOM 3560 C C . LEU A 1 431 ? -9.986 -0.979 20.220 1.00 65.44 431 LEU A C 1
ATOM 3562 O O . LEU A 1 431 ? -9.225 -0.676 19.306 1.00 65.44 431 LEU A O 1
ATOM 3566 N N . PHE A 1 432 ? -10.535 -0.062 21.022 1.00 69.69 432 PHE A N 1
ATOM 3567 C CA . PHE A 1 432 ? -10.234 1.371 20.934 1.00 69.69 432 PHE A CA 1
ATOM 3568 C C . PHE A 1 432 ? -8.737 1.658 21.147 1.00 69.69 432 PHE A C 1
ATOM 3570 O O . PHE A 1 432 ? -8.135 2.476 20.457 1.00 69.69 432 PHE A O 1
ATOM 3577 N N . TYR A 1 433 ? -8.106 0.930 22.066 1.00 71.81 433 TYR A N 1
ATOM 3578 C CA . TYR A 1 433 ? -6.677 1.031 22.326 1.00 71.81 433 TYR A CA 1
ATOM 3579 C C . TYR A 1 433 ? -5.821 0.490 21.167 1.00 71.81 433 TYR A C 1
ATOM 3581 O O . TYR A 1 433 ? -4.839 1.129 20.803 1.00 71.81 433 TYR A O 1
ATOM 3589 N N . LEU A 1 434 ? -6.204 -0.627 20.531 1.00 74.06 434 LEU A N 1
ATOM 3590 C CA . LEU A 1 434 ? -5.546 -1.124 19.309 1.00 74.06 434 LEU A CA 1
ATOM 3591 C C . LEU A 1 434 ? -5.636 -0.115 18.151 1.00 74.06 434 LEU A C 1
ATOM 3593 O O . LEU A 1 434 ? -4.675 0.041 17.397 1.00 74.06 434 LEU A O 1
ATOM 3597 N N . MET A 1 435 ? -6.746 0.618 18.036 1.00 73.88 435 MET A N 1
ATOM 3598 C CA . MET A 1 435 ? -6.879 1.705 17.060 1.00 73.88 435 MET A CA 1
ATOM 3599 C C . MET A 1 435 ? -5.908 2.852 17.361 1.00 73.88 435 MET A C 1
ATOM 3601 O O . MET A 1 435 ? -5.204 3.303 16.464 1.00 73.88 435 MET A O 1
ATOM 3605 N N . LEU A 1 436 ? -5.828 3.302 18.615 1.00 76.44 436 LEU A N 1
ATOM 3606 C CA . LEU A 1 436 ? -4.892 4.358 19.017 1.00 76.44 436 LEU A CA 1
ATOM 3607 C C . LEU A 1 436 ? -3.433 3.964 18.753 1.00 76.44 436 LEU A C 1
ATOM 3609 O O . LEU A 1 436 ? -2.649 4.797 18.299 1.00 76.44 436 LEU A O 1
ATOM 3613 N N . ILE A 1 437 ? -3.087 2.690 18.972 1.00 79.56 437 ILE A N 1
ATOM 3614 C CA . ILE A 1 437 ? -1.782 2.142 18.584 1.00 79.56 437 ILE A CA 1
ATOM 3615 C C . ILE A 1 437 ? -1.588 2.255 17.071 1.00 79.56 437 ILE A C 1
ATOM 3617 O O . ILE A 1 437 ? -0.546 2.724 16.625 1.00 79.56 437 ILE A O 1
ATOM 3621 N N . SER A 1 438 ? -2.588 1.857 16.285 1.00 85.12 438 SER A N 1
ATOM 3622 C CA . SER A 1 438 ? -2.527 1.896 14.819 1.00 85.12 438 SER A CA 1
ATOM 3623 C C . SER A 1 438 ? -2.325 3.328 14.307 1.00 85.12 438 SER A C 1
ATOM 3625 O O . SER A 1 438 ? -1.455 3.557 13.472 1.00 85.12 438 SER A O 1
ATOM 3627 N N . ILE A 1 439 ? -3.031 4.320 14.867 1.00 85.62 439 ILE A N 1
ATOM 3628 C CA . ILE A 1 439 ? -2.840 5.748 14.540 1.00 85.62 439 ILE A CA 1
ATOM 3629 C C . ILE A 1 439 ? -1.407 6.184 14.861 1.00 85.62 439 ILE A C 1
ATOM 3631 O O . ILE A 1 439 ? -0.736 6.771 14.015 1.00 85.62 439 ILE A O 1
ATOM 3635 N N . PHE A 1 440 ? -0.913 5.856 16.058 1.00 85.12 440 PHE A N 1
ATOM 3636 C CA . PHE A 1 440 ? 0.445 6.204 16.473 1.00 85.12 440 PHE A CA 1
ATOM 3637 C C . PHE A 1 440 ? 1.510 5.600 15.544 1.00 85.12 440 PHE A C 1
ATOM 3639 O O . PHE A 1 440 ? 2.397 6.308 15.067 1.00 85.12 440 PHE A O 1
ATOM 3646 N N . VAL A 1 441 ? 1.397 4.301 15.250 1.00 86.25 441 VAL A N 1
ATOM 3647 C CA . VAL A 1 441 ? 2.291 3.580 14.330 1.00 86.25 441 VAL A CA 1
ATOM 3648 C C . VAL A 1 441 ? 2.259 4.211 12.937 1.00 86.25 441 VAL A C 1
ATOM 3650 O O . VAL A 1 441 ? 3.294 4.299 12.280 1.00 86.25 441 VAL A O 1
ATOM 3653 N N . SER A 1 442 ? 1.102 4.699 12.499 1.00 88.75 442 SER A N 1
ATOM 3654 C CA . SER A 1 442 ? 0.934 5.303 11.174 1.00 88.75 442 SER A CA 1
ATOM 3655 C C . SER A 1 442 ? 1.587 6.669 11.059 1.00 88.75 442 SER A C 1
ATOM 3657 O O . SER A 1 442 ? 2.333 6.907 10.114 1.00 88.75 442 SER A O 1
ATOM 3659 N N . VAL A 1 443 ? 1.385 7.540 12.050 1.00 87.31 443 VAL A N 1
ATOM 3660 C CA . VAL A 1 443 ? 2.028 8.864 12.100 1.00 87.31 443 VAL A CA 1
ATOM 3661 C C . VAL A 1 443 ? 3.550 8.727 12.175 1.00 87.31 443 VAL A C 1
ATOM 3663 O O . VAL A 1 443 ? 4.274 9.436 11.477 1.00 87.31 443 VAL A O 1
ATOM 3666 N N . MET A 1 444 ? 4.039 7.778 12.980 1.00 83.50 444 MET A N 1
ATOM 3667 C CA . MET A 1 444 ? 5.467 7.481 13.079 1.00 83.50 444 MET A CA 1
ATOM 3668 C C . MET A 1 444 ? 6.061 7.062 11.739 1.00 83.50 444 MET A C 1
ATOM 3670 O O . MET A 1 444 ? 7.038 7.652 11.288 1.00 83.50 444 MET A O 1
ATOM 3674 N N . ASN A 1 445 ? 5.459 6.078 11.078 1.00 85.44 445 ASN A N 1
ATOM 3675 C CA . ASN A 1 445 ? 5.988 5.571 9.817 1.00 85.44 445 ASN A CA 1
ATOM 3676 C C . ASN A 1 445 ? 5.824 6.558 8.660 1.00 85.44 445 ASN A C 1
ATOM 3678 O O . ASN A 1 445 ? 6.710 6.630 7.819 1.00 85.44 445 ASN A O 1
ATOM 3682 N N . ALA A 1 446 ? 4.772 7.378 8.635 1.00 87.56 446 ALA A N 1
ATOM 3683 C CA . ALA A 1 446 ? 4.627 8.424 7.623 1.00 87.56 446 ALA A CA 1
ATOM 3684 C C . ALA A 1 446 ? 5.773 9.447 7.671 1.00 87.56 446 ALA A C 1
ATOM 3686 O O . ALA A 1 446 ? 6.288 9.848 6.631 1.00 87.56 446 ALA A O 1
ATOM 3687 N N . ARG A 1 447 ? 6.241 9.812 8.871 1.00 84.44 447 ARG A N 1
ATOM 3688 C CA . ARG A 1 447 ? 7.432 10.660 9.029 1.00 84.44 447 ARG A CA 1
ATOM 3689 C C . ARG A 1 447 ? 8.686 9.989 8.471 1.00 84.44 447 ARG A C 1
ATOM 3691 O O . ARG A 1 447 ? 9.513 10.630 7.834 1.00 84.44 447 ARG A O 1
ATOM 3698 N N . VAL A 1 448 ? 8.840 8.703 8.753 1.00 81.75 448 VAL A N 1
ATOM 3699 C CA . VAL A 1 448 ? 9.988 7.914 8.304 1.00 81.75 448 VAL A CA 1
ATOM 3700 C C . VAL A 1 448 ? 10.009 7.829 6.776 1.00 81.75 448 VAL A C 1
ATOM 3702 O O . VAL A 1 448 ? 11.061 8.008 6.168 1.00 81.75 448 VAL A O 1
ATOM 3705 N N . ILE A 1 449 ? 8.837 7.647 6.162 1.00 84.75 449 ILE A N 1
ATOM 3706 C CA . ILE A 1 449 ? 8.643 7.682 4.709 1.00 84.75 449 ILE A CA 1
ATOM 3707 C C . ILE A 1 449 ? 9.008 9.061 4.146 1.00 84.75 449 ILE A C 1
ATOM 3709 O O . ILE A 1 449 ? 9.759 9.122 3.182 1.00 84.75 449 ILE A O 1
ATOM 3713 N N . PHE A 1 450 ? 8.570 10.153 4.779 1.00 84.31 450 PHE A N 1
ATOM 3714 C CA . PHE A 1 450 ? 8.921 11.519 4.372 1.00 84.31 450 PHE A CA 1
ATOM 3715 C C . PHE A 1 450 ? 10.442 11.766 4.367 1.00 84.31 450 PHE A C 1
ATOM 3717 O O . PHE A 1 450 ? 10.991 12.210 3.364 1.00 84.31 450 PHE A O 1
ATOM 3724 N N . ILE A 1 451 ? 11.146 11.401 5.447 1.00 77.38 451 ILE A N 1
ATOM 3725 C CA . ILE A 1 451 ? 12.612 11.557 5.534 1.00 77.38 451 ILE A CA 1
ATOM 3726 C C . ILE A 1 451 ? 13.323 10.686 4.487 1.00 77.38 451 ILE A C 1
ATOM 3728 O O . ILE A 1 451 ? 14.332 11.090 3.905 1.00 77.38 451 ILE A O 1
ATOM 3732 N N . SER A 1 452 ? 12.817 9.472 4.257 1.00 77.81 452 SER A N 1
ATOM 3733 C CA . SER A 1 452 ? 13.343 8.574 3.225 1.00 77.81 452 SER A CA 1
ATOM 3734 C C . SER A 1 452 ? 13.151 9.161 1.823 1.00 77.81 452 SER A C 1
ATOM 3736 O O . SER A 1 452 ? 14.074 9.109 1.010 1.00 77.81 452 SER A O 1
ATOM 3738 N N . HIS A 1 453 ? 11.996 9.783 1.566 1.00 80.62 453 HIS A N 1
ATOM 3739 C CA . HIS A 1 453 ? 11.683 10.452 0.308 1.00 80.62 453 HIS A CA 1
ATOM 3740 C C . HIS A 1 453 ? 12.637 11.620 0.036 1.00 80.62 453 HIS A C 1
ATOM 3742 O O . HIS A 1 453 ? 13.296 11.601 -0.999 1.00 80.62 453 HIS A O 1
ATOM 3748 N N . GLU A 1 454 ? 12.789 12.579 0.961 1.00 76.06 454 GLU A N 1
ATOM 3749 C CA . GLU A 1 454 ? 13.679 13.742 0.762 1.00 76.06 454 GLU A CA 1
ATOM 3750 C C . GLU A 1 454 ? 15.115 13.318 0.423 1.00 76.06 454 GLU A C 1
ATOM 3752 O O . GLU A 1 454 ? 15.769 13.892 -0.449 1.00 76.06 454 GLU A O 1
ATOM 3757 N N . ARG A 1 455 ? 15.609 12.263 1.082 1.00 73.25 455 ARG A N 1
ATOM 3758 C CA . ARG A 1 455 ? 16.942 11.716 0.806 1.00 73.25 455 ARG A CA 1
ATOM 3759 C C . ARG A 1 455 ? 17.010 11.017 -0.543 1.00 73.25 455 ARG A C 1
ATOM 3761 O O . ARG A 1 455 ? 17.953 11.245 -1.293 1.00 73.25 455 ARG A O 1
ATOM 3768 N N . SER A 1 456 ? 16.040 10.159 -0.851 1.00 74.38 456 SER A N 1
ATOM 3769 C CA . SER A 1 456 ? 15.982 9.479 -2.148 1.00 74.38 456 SER A CA 1
ATOM 3770 C C . SER A 1 456 ? 15.909 10.488 -3.297 1.00 74.38 456 SER A C 1
ATOM 3772 O O . SER A 1 456 ? 16.592 10.318 -4.305 1.00 74.38 456 SER A O 1
ATOM 3774 N N . GLU A 1 457 ? 15.126 11.550 -3.128 1.00 76.00 457 GLU A N 1
ATOM 3775 C CA . GLU A 1 457 ? 14.990 12.640 -4.088 1.00 76.00 457 GLU A CA 1
ATOM 3776 C C . GLU A 1 457 ? 16.310 13.396 -4.281 1.00 76.00 457 GLU A C 1
ATOM 3778 O O . GLU A 1 457 ? 16.700 13.677 -5.413 1.00 76.00 457 GLU A O 1
ATOM 3783 N N . LEU A 1 458 ? 17.049 13.661 -3.203 1.00 74.69 458 LEU A N 1
ATOM 3784 C CA . LEU A 1 458 ? 18.382 14.254 -3.284 1.00 74.69 458 LEU A CA 1
ATOM 3785 C C . LEU A 1 458 ? 19.352 13.384 -4.089 1.00 74.69 458 LEU A C 1
ATOM 3787 O O . LEU A 1 458 ? 20.024 13.904 -4.978 1.00 74.69 458 LEU A O 1
ATOM 3791 N N . VAL A 1 459 ? 19.409 12.075 -3.815 1.00 73.50 459 VAL A N 1
ATOM 3792 C CA . VAL A 1 459 ? 20.278 11.151 -4.568 1.00 73.50 459 VAL A CA 1
ATOM 3793 C C . VAL A 1 459 ? 19.901 11.149 -6.049 1.00 73.50 459 VAL A C 1
ATOM 3795 O O . VAL A 1 459 ? 20.771 11.242 -6.904 1.00 73.50 459 VAL A O 1
ATOM 3798 N N . GLN A 1 460 ? 18.603 11.133 -6.367 1.00 73.88 460 GLN A N 1
ATOM 3799 C CA . GLN A 1 460 ? 18.142 11.199 -7.757 1.00 73.88 460 GLN A CA 1
ATOM 3800 C C . GLN A 1 460 ? 18.542 12.509 -8.447 1.00 73.88 460 GLN A C 1
ATOM 3802 O O . GLN A 1 460 ? 18.926 12.479 -9.613 1.00 73.88 460 GLN A O 1
ATOM 3807 N N . LYS A 1 461 ? 18.503 13.652 -7.752 1.00 75.31 461 LYS A N 1
ATOM 3808 C CA . LYS A 1 461 ? 18.989 14.931 -8.299 1.00 75.31 461 LYS A CA 1
ATOM 3809 C C . LYS A 1 461 ? 20.498 14.939 -8.516 1.00 75.31 461 LYS A C 1
ATOM 3811 O O . LYS A 1 461 ? 20.948 15.505 -9.507 1.00 75.31 461 LYS A O 1
ATOM 3816 N N . GLN A 1 462 ? 21.266 14.312 -7.625 1.00 74.31 462 GLN A N 1
ATOM 3817 C CA . GLN A 1 462 ? 22.712 14.138 -7.788 1.00 74.31 462 GLN A CA 1
ATOM 3818 C C . GLN A 1 462 ? 23.027 13.270 -9.008 1.00 74.31 462 GLN A C 1
ATOM 3820 O O . GLN A 1 462 ? 23.782 13.695 -9.876 1.00 74.31 462 GLN A O 1
ATOM 3825 N N . ASP A 1 463 ? 22.392 12.104 -9.122 1.00 67.06 463 ASP A N 1
ATOM 3826 C CA . ASP A 1 463 ? 22.564 11.200 -10.261 1.00 67.06 463 ASP A CA 1
ATOM 3827 C C . ASP A 1 463 ? 22.141 11.879 -11.580 1.00 67.06 463 ASP A C 1
ATOM 3829 O O . ASP A 1 463 ? 22.816 11.753 -12.603 1.00 67.06 463 ASP A O 1
ATOM 3833 N N . TYR A 1 464 ? 21.057 12.666 -11.560 1.00 71.81 464 TYR A N 1
ATOM 3834 C CA . TYR A 1 464 ? 20.598 13.434 -12.721 1.00 71.81 464 TYR A CA 1
ATOM 3835 C C . TYR A 1 464 ? 21.565 14.562 -13.089 1.00 71.81 464 TYR A C 1
ATOM 3837 O O . TYR A 1 464 ? 21.849 14.770 -14.268 1.00 71.81 464 TYR A O 1
ATOM 3845 N N . ALA A 1 465 ? 22.126 15.255 -12.095 1.00 69.88 465 ALA A N 1
ATOM 3846 C CA . ALA A 1 465 ? 23.174 16.240 -12.320 1.00 69.88 465 ALA A CA 1
ATOM 3847 C C . ALA A 1 465 ? 24.411 15.614 -12.966 1.00 69.88 465 ALA A C 1
ATOM 3849 O O . ALA A 1 465 ? 24.924 16.155 -13.943 1.00 69.88 465 ALA A O 1
ATOM 3850 N N . ILE A 1 466 ? 24.855 14.463 -12.455 1.00 66.56 466 ILE A N 1
ATOM 3851 C CA . ILE A 1 466 ? 25.986 13.707 -12.998 1.00 66.56 466 ILE A CA 1
ATOM 3852 C C . ILE A 1 466 ? 25.695 13.298 -14.451 1.00 66.56 466 ILE A C 1
ATOM 3854 O O . ILE A 1 466 ? 26.541 13.493 -15.320 1.00 66.56 466 ILE A O 1
ATOM 3858 N N . LYS A 1 467 ? 24.475 12.833 -14.756 1.00 65.56 467 LYS A N 1
ATOM 3859 C CA . LYS A 1 467 ? 24.049 12.506 -16.129 1.00 65.56 467 LYS A CA 1
ATOM 3860 C C . LYS A 1 467 ? 24.121 13.710 -17.075 1.00 65.56 467 LYS A C 1
ATOM 3862 O O . LYS A 1 467 ? 24.555 13.558 -18.213 1.00 65.56 467 LYS A O 1
ATOM 3867 N N . ILE A 1 468 ? 23.718 14.898 -16.621 1.00 65.06 468 ILE A N 1
ATOM 3868 C CA . ILE A 1 468 ? 23.839 16.140 -17.406 1.00 65.06 468 ILE A CA 1
ATOM 3869 C C . ILE A 1 468 ? 25.314 16.536 -17.580 1.00 65.06 468 ILE A C 1
ATOM 3871 O O . ILE A 1 468 ? 25.694 17.045 -18.631 1.00 65.06 468 ILE A O 1
ATOM 3875 N N . GLN A 1 469 ? 26.155 16.294 -16.573 1.00 61.34 469 GLN A N 1
ATOM 3876 C CA . GLN A 1 469 ? 27.581 16.630 -16.601 1.00 61.34 469 GLN A CA 1
ATOM 3877 C C . GLN A 1 469 ? 28.414 15.702 -17.508 1.00 61.34 469 GLN A C 1
ATOM 3879 O O . GLN A 1 469 ? 29.355 16.181 -18.135 1.00 61.34 469 GLN A O 1
ATOM 3884 N N . ILE A 1 470 ? 28.066 14.414 -17.631 1.00 57.91 470 ILE A N 1
ATOM 3885 C CA . ILE A 1 470 ? 28.783 13.397 -18.441 1.00 57.91 470 ILE A CA 1
ATOM 3886 C C . ILE A 1 470 ? 28.331 13.407 -19.924 1.00 57.91 470 ILE A C 1
ATOM 3888 O O . ILE A 1 470 ? 28.384 12.400 -20.607 1.00 57.91 470 ILE A O 1
ATOM 3892 N N . SER A 1 471 ? 27.854 14.527 -20.477 1.00 55.22 471 SER A N 1
ATOM 3893 C CA . SER A 1 471 ? 27.128 14.571 -21.771 1.00 55.22 471 SER A CA 1
ATOM 3894 C C . SER A 1 471 ? 27.879 14.161 -23.070 1.00 55.22 471 SER A C 1
ATOM 3896 O O . SER A 1 471 ? 27.391 14.463 -24.163 1.00 55.22 471 SER A O 1
ATOM 3898 N N . THR A 1 472 ? 29.018 13.468 -22.995 1.00 58.91 472 THR A N 1
ATOM 3899 C CA . THR A 1 472 ? 29.651 12.766 -24.124 1.00 58.91 472 THR A CA 1
ATOM 3900 C C . THR A 1 472 ? 28.947 11.430 -24.389 1.00 58.91 472 THR A C 1
ATOM 3902 O O . THR A 1 472 ? 28.909 10.549 -23.532 1.00 58.91 472 THR A O 1
ATOM 3905 N N . ASP A 1 473 ? 28.367 11.281 -25.576 1.00 65.00 473 ASP A N 1
ATOM 3906 C CA . ASP A 1 473 ? 27.704 10.068 -26.049 1.00 65.00 473 ASP A CA 1
ATOM 3907 C C . ASP A 1 473 ? 28.726 9.068 -26.608 1.00 65.00 473 ASP A C 1
ATOM 3909 O O . ASP A 1 473 ? 28.940 9.002 -27.817 1.00 65.00 473 ASP A O 1
ATOM 3913 N N . SER A 1 474 ? 29.356 8.284 -25.731 1.00 65.06 474 SER A N 1
ATOM 3914 C CA . SER A 1 474 ? 30.410 7.327 -26.109 1.00 65.06 474 SER A CA 1
ATOM 3915 C C . SER A 1 474 ? 29.963 6.292 -27.146 1.00 65.06 474 SER A C 1
ATOM 3917 O O . SER A 1 474 ? 30.714 5.954 -28.060 1.00 65.06 474 SER A O 1
ATOM 3919 N N . ILE A 1 475 ? 28.715 5.823 -27.061 1.00 66.62 475 ILE A N 1
ATOM 3920 C CA . ILE A 1 475 ? 28.135 4.922 -28.067 1.00 66.62 475 ILE A CA 1
ATOM 3921 C C . ILE A 1 475 ? 27.995 5.645 -29.418 1.00 66.62 475 ILE A C 1
ATOM 3923 O O . ILE A 1 475 ? 28.279 5.066 -30.467 1.00 66.62 475 ILE A O 1
ATOM 3927 N N . GLY A 1 476 ? 27.585 6.916 -29.412 1.00 72.50 476 GLY A N 1
ATOM 3928 C CA . GLY A 1 476 ? 27.543 7.743 -30.619 1.00 72.50 476 GLY A CA 1
ATOM 3929 C C . GLY A 1 476 ? 28.922 7.911 -31.239 1.00 72.50 476 GLY A C 1
ATOM 3930 O O . GLY A 1 476 ? 29.068 7.724 -32.442 1.00 72.50 476 GLY A O 1
ATOM 3931 N N . GLU A 1 477 ? 29.939 8.178 -30.421 1.00 76.94 477 GLU A N 1
ATOM 3932 C CA . GLU A 1 477 ? 31.336 8.279 -30.857 1.00 76.94 477 GLU A CA 1
ATOM 3933 C C . GLU A 1 477 ? 31.815 6.978 -31.529 1.00 76.94 477 GLU A C 1
ATOM 3935 O O . GLU A 1 477 ? 32.405 7.034 -32.609 1.00 76.94 477 GLU A O 1
ATOM 3940 N N . TYR A 1 478 ? 31.465 5.809 -30.980 1.00 76.38 478 TYR A N 1
ATOM 3941 C CA . TYR A 1 478 ? 31.750 4.511 -31.606 1.00 76.38 478 TYR A CA 1
ATOM 3942 C C . TYR A 1 478 ? 31.080 4.353 -32.977 1.00 76.38 478 TYR A C 1
ATOM 3944 O O . TYR A 1 478 ? 31.742 3.992 -33.950 1.00 76.38 478 TYR A O 1
ATOM 3952 N N . PHE A 1 479 ? 29.777 4.634 -33.086 1.00 75.56 479 PHE A N 1
ATOM 3953 C CA . PHE A 1 479 ? 29.070 4.490 -34.363 1.00 75.56 479 PHE A CA 1
ATOM 3954 C C . PHE A 1 479 ? 29.554 5.491 -35.416 1.00 75.56 479 PHE A C 1
ATOM 3956 O O . PHE A 1 479 ? 29.618 5.141 -36.594 1.00 75.56 479 PHE A O 1
ATOM 3963 N N . ILE A 1 480 ? 29.921 6.712 -35.010 1.00 83.00 480 ILE A N 1
ATOM 3964 C CA . ILE A 1 480 ? 30.543 7.699 -35.902 1.00 83.00 480 ILE A CA 1
ATOM 3965 C C . ILE A 1 480 ? 31.895 7.167 -36.400 1.00 83.00 480 ILE A C 1
ATOM 3967 O O . ILE A 1 480 ? 32.187 7.271 -37.590 1.00 83.00 480 ILE A O 1
ATOM 3971 N N . SER A 1 481 ? 32.687 6.544 -35.523 1.00 82.44 481 SER A N 1
ATOM 3972 C CA . SER A 1 481 ? 33.989 5.965 -35.879 1.00 82.44 481 SER A CA 1
ATOM 3973 C C . SER A 1 481 ? 33.841 4.787 -36.843 1.00 82.44 481 SER A C 1
ATOM 3975 O O . SER A 1 481 ? 34.487 4.767 -37.889 1.00 82.44 481 SER A O 1
ATOM 3977 N N . SER A 1 482 ? 32.925 3.859 -36.546 1.00 79.81 482 SER A N 1
ATOM 3978 C CA . SER A 1 482 ? 32.618 2.713 -37.409 1.00 79.81 482 SER A CA 1
ATOM 3979 C C . SER A 1 482 ? 32.100 3.144 -38.784 1.00 79.81 482 SER A C 1
ATOM 3981 O O . SER A 1 482 ? 32.435 2.529 -39.795 1.00 79.81 482 SER A O 1
ATOM 3983 N N . LEU A 1 483 ? 31.303 4.217 -38.853 1.00 83.25 483 LEU A N 1
ATOM 3984 C CA . LEU A 1 483 ? 30.874 4.773 -40.133 1.00 83.25 483 LEU A CA 1
ATOM 3985 C C . LEU A 1 483 ? 32.060 5.324 -40.934 1.00 83.25 483 LEU A C 1
ATOM 3987 O O . LEU A 1 483 ? 32.110 5.112 -42.142 1.00 83.25 483 LEU A O 1
ATOM 3991 N N . GLY A 1 484 ? 33.011 5.993 -40.278 1.00 81.94 484 GLY A N 1
ATOM 3992 C CA . GLY A 1 484 ? 34.221 6.491 -40.931 1.00 81.94 484 GLY A CA 1
ATOM 3993 C C . GLY A 1 484 ? 35.003 5.387 -41.641 1.00 81.94 484 GLY A C 1
ATOM 3994 O O . GLY A 1 484 ? 35.325 5.526 -42.818 1.00 81.94 484 GLY A O 1
ATOM 3995 N N . GLU A 1 485 ? 35.193 4.250 -40.969 1.00 80.75 485 GLU A N 1
ATOM 3996 C CA . GLU A 1 485 ? 35.858 3.067 -41.533 1.00 80.75 485 GLU A CA 1
ATOM 3997 C C . GLU A 1 485 ? 35.079 2.461 -42.717 1.00 80.75 485 GLU A C 1
ATOM 3999 O O . GLU A 1 485 ? 35.670 2.039 -43.714 1.00 80.75 485 GLU A O 1
ATOM 4004 N N . LYS A 1 486 ? 33.739 2.449 -42.655 1.00 82.06 486 LYS A N 1
ATOM 4005 C CA . LYS A 1 486 ? 32.893 1.992 -43.773 1.00 82.06 486 LYS A CA 1
ATOM 4006 C C . LYS A 1 486 ? 32.969 2.925 -44.980 1.00 82.06 486 LYS A C 1
ATOM 4008 O O . LYS A 1 486 ? 32.944 2.443 -46.106 1.00 82.06 486 LYS A O 1
ATOM 4013 N N . ILE A 1 487 ? 33.050 4.237 -44.755 1.00 83.44 487 ILE A N 1
ATOM 4014 C CA . ILE A 1 487 ? 33.144 5.244 -45.821 1.00 83.44 487 ILE A CA 1
ATOM 4015 C C . ILE A 1 487 ? 34.502 5.169 -46.520 1.00 83.44 487 ILE A C 1
ATOM 4017 O O . ILE A 1 487 ? 34.545 5.213 -47.748 1.00 83.44 487 ILE A O 1
ATOM 4021 N N . GLU A 1 488 ? 35.591 5.016 -45.761 1.00 81.75 488 GLU A N 1
ATOM 4022 C CA . GLU A 1 488 ? 36.950 4.891 -46.308 1.00 81.75 488 GLU A CA 1
ATOM 4023 C C . GLU A 1 488 ? 37.076 3.681 -47.252 1.00 81.75 488 GLU A C 1
ATOM 4025 O O . GLU A 1 488 ? 37.730 3.763 -48.292 1.00 81.75 488 GLU A O 1
ATOM 4030 N N . ASN A 1 489 ? 36.374 2.587 -46.935 1.00 81.00 489 ASN A N 1
ATOM 4031 C CA . ASN A 1 489 ? 36.399 1.339 -47.698 1.00 81.00 489 ASN A CA 1
ATOM 4032 C C . ASN A 1 489 ? 35.283 1.204 -48.760 1.00 81.00 489 ASN A C 1
ATOM 4034 O O . ASN A 1 489 ? 35.242 0.186 -49.458 1.00 81.00 489 ASN A O 1
ATOM 4038 N N . ASP A 1 490 ? 34.365 2.172 -48.912 1.00 83.06 490 ASP A N 1
ATOM 4039 C CA . ASP A 1 490 ? 33.244 2.040 -49.857 1.00 83.06 490 ASP A CA 1
ATOM 4040 C C . ASP A 1 490 ? 33.682 2.357 -51.315 1.00 83.06 490 ASP A C 1
ATOM 4042 O O . ASP A 1 490 ? 34.146 3.464 -51.635 1.00 83.06 490 ASP A O 1
ATOM 4046 N N . PRO A 1 491 ? 33.518 1.399 -52.252 1.00 78.12 491 PRO A N 1
ATOM 4047 C CA . PRO A 1 491 ? 33.960 1.555 -53.636 1.00 78.12 491 PRO A CA 1
ATOM 4048 C C . PRO A 1 491 ? 33.110 2.554 -54.437 1.00 78.12 491 PRO A C 1
ATOM 4050 O O . PRO A 1 491 ? 33.587 3.108 -55.424 1.00 78.12 491 PRO A O 1
ATOM 4053 N N . ILE A 1 492 ? 31.857 2.805 -54.045 1.00 79.75 492 ILE A N 1
ATOM 4054 C CA . ILE A 1 492 ? 30.967 3.764 -54.714 1.00 79.75 492 ILE A CA 1
ATOM 4055 C C . ILE A 1 492 ? 31.373 5.182 -54.325 1.00 79.75 492 ILE A C 1
ATOM 4057 O O . ILE A 1 492 ? 31.472 6.039 -55.204 1.00 79.75 492 ILE A O 1
ATOM 4061 N N . ILE A 1 493 ? 31.651 5.423 -53.041 1.00 79.50 493 ILE A N 1
ATOM 4062 C CA . ILE A 1 493 ? 32.082 6.736 -52.548 1.00 79.50 493 ILE A CA 1
ATOM 4063 C C . ILE A 1 493 ? 33.428 7.113 -53.176 1.00 79.50 493 ILE A C 1
ATOM 4065 O O . ILE A 1 493 ? 33.528 8.164 -53.808 1.00 79.50 493 ILE A O 1
ATOM 4069 N N . SER A 1 494 ? 34.428 6.230 -53.109 1.00 74.62 494 SER A N 1
ATOM 4070 C CA . SER A 1 494 ? 35.760 6.477 -53.688 1.00 74.62 494 SER A CA 1
ATOM 4071 C C . SER A 1 494 ? 35.744 6.677 -55.213 1.00 74.62 494 SER A C 1
ATOM 4073 O O . SER A 1 494 ? 36.491 7.504 -55.742 1.00 74.62 494 SER A O 1
ATOM 4075 N N . LEU A 1 495 ? 34.875 5.968 -55.944 1.00 73.56 495 LEU A N 1
ATOM 4076 C CA . LEU A 1 495 ? 34.751 6.092 -57.401 1.00 73.56 495 LEU A CA 1
ATOM 4077 C C . LEU A 1 495 ? 33.964 7.342 -57.818 1.00 73.56 495 LEU A C 1
ATOM 4079 O O . LEU A 1 495 ? 34.309 7.973 -58.817 1.00 73.56 495 LEU A O 1
ATOM 4083 N N . ARG A 1 496 ? 32.929 7.728 -57.060 1.00 74.50 496 ARG A N 1
ATOM 4084 C CA . ARG A 1 496 ? 32.119 8.929 -57.330 1.00 74.50 496 ARG A CA 1
ATOM 4085 C C . ARG A 1 496 ? 32.819 10.216 -56.918 1.00 74.50 496 ARG A C 1
ATOM 4087 O O . ARG A 1 496 ? 32.644 11.210 -57.614 1.00 74.50 496 ARG A O 1
ATOM 4094 N N . PHE A 1 497 ? 33.686 10.177 -55.907 1.00 73.19 497 PHE A N 1
ATOM 4095 C CA . PHE A 1 497 ? 34.534 11.308 -55.504 1.00 73.19 497 PHE A CA 1
ATOM 4096 C C . PHE A 1 497 ? 35.481 11.786 -56.632 1.00 73.19 497 PHE A C 1
ATOM 4098 O O . PHE A 1 497 ? 36.064 12.860 -56.544 1.00 73.19 497 PHE A O 1
ATOM 4105 N N . LYS A 1 498 ? 35.618 11.018 -57.729 1.00 67.31 498 LYS A N 1
ATOM 4106 C CA . LYS A 1 498 ? 36.400 11.382 -58.924 1.00 67.31 498 LYS A CA 1
ATOM 4107 C C . LYS A 1 498 ? 35.694 12.350 -59.893 1.00 67.31 498 LYS A C 1
ATOM 4109 O O . LYS A 1 498 ? 36.388 12.931 -60.721 1.00 67.31 498 LYS A O 1
ATOM 4114 N N . ASN A 1 499 ? 34.364 12.514 -59.841 1.00 66.00 499 ASN A N 1
ATOM 4115 C CA . ASN A 1 499 ? 33.589 13.251 -60.861 1.00 66.00 499 ASN A CA 1
ATOM 4116 C C . ASN A 1 499 ? 32.829 14.475 -60.297 1.00 66.00 499 ASN A C 1
ATOM 4118 O O . ASN A 1 499 ? 31.881 14.317 -59.536 1.00 66.00 499 ASN A O 1
ATOM 4122 N N . GLU A 1 500 ? 33.167 15.680 -60.775 1.00 56.56 500 GLU A N 1
ATOM 4123 C CA . GLU A 1 500 ? 32.738 16.994 -60.236 1.00 56.56 500 GLU A CA 1
ATOM 4124 C C . GLU A 1 500 ? 31.247 17.315 -60.208 1.00 56.56 500 GLU A C 1
ATOM 4126 O O . GLU A 1 500 ? 30.760 17.896 -59.243 1.00 56.56 500 GLU A O 1
ATOM 4131 N N . LEU A 1 501 ? 30.499 16.962 -61.248 1.00 54.25 501 LEU A N 1
ATOM 4132 C CA . LEU A 1 501 ? 29.209 17.618 -61.501 1.00 54.25 501 LEU A CA 1
ATOM 4133 C C . LEU A 1 501 ? 27.971 16.844 -61.011 1.00 54.25 501 LEU A C 1
ATOM 4135 O O . LEU A 1 501 ? 26.870 17.378 -61.084 1.00 54.25 501 LEU A O 1
ATOM 4139 N N . LEU A 1 502 ? 28.120 15.600 -60.534 1.00 53.81 502 LEU A N 1
ATOM 4140 C CA . LEU A 1 502 ? 26.993 14.702 -60.192 1.00 53.81 502 LEU A CA 1
ATOM 4141 C C . LEU A 1 502 ? 27.239 13.820 -58.947 1.00 53.81 502 LEU A C 1
ATOM 4143 O O . LEU A 1 502 ? 26.491 12.873 -58.702 1.00 53.81 502 LEU A O 1
ATOM 4147 N N . ALA A 1 503 ? 28.313 14.062 -58.192 1.00 58.50 503 ALA A N 1
ATOM 4148 C CA . ALA A 1 503 ? 28.742 13.167 -57.116 1.00 58.50 503 ALA A CA 1
ATOM 4149 C C . ALA A 1 503 ? 28.116 13.468 -55.747 1.00 58.50 503 ALA A C 1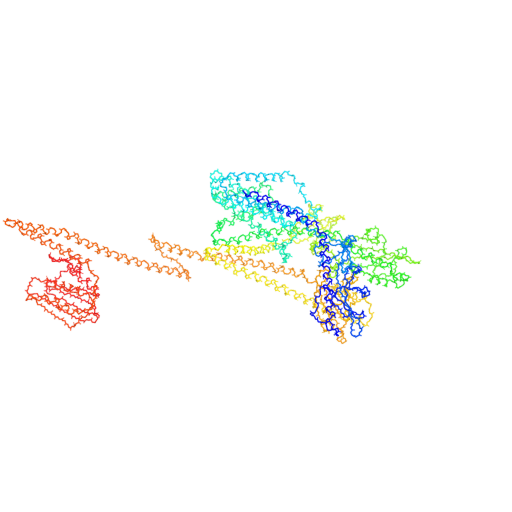
ATOM 4151 O O . ALA A 1 503 ? 27.959 12.541 -54.957 1.00 58.50 503 ALA A O 1
ATOM 4152 N N . THR A 1 504 ? 27.746 14.722 -55.467 1.00 65.31 504 THR A N 1
ATOM 4153 C CA . THR A 1 504 ? 27.360 15.171 -54.118 1.00 65.31 504 THR A CA 1
ATOM 4154 C C . THR A 1 504 ? 26.112 14.449 -53.610 1.00 65.31 504 THR A C 1
ATOM 4156 O O . THR A 1 504 ? 26.176 13.809 -52.566 1.00 65.31 504 THR A O 1
ATOM 4159 N N . ASP A 1 505 ? 25.027 14.430 -54.392 1.00 65.62 505 ASP A N 1
ATOM 4160 C CA . ASP A 1 505 ? 23.766 13.785 -53.991 1.00 65.62 505 ASP A CA 1
ATOM 4161 C C . ASP A 1 505 ? 23.928 12.271 -53.770 1.00 65.62 505 ASP A C 1
ATOM 4163 O O . ASP A 1 505 ? 23.420 11.710 -52.804 1.00 65.62 505 ASP A O 1
ATOM 4167 N N . VAL A 1 506 ? 24.693 11.598 -54.637 1.00 74.25 506 VAL A N 1
ATOM 4168 C CA . VAL A 1 506 ? 24.897 10.142 -54.566 1.00 74.25 506 VAL A CA 1
ATOM 4169 C C . VAL A 1 506 ? 25.786 9.757 -53.382 1.00 74.25 506 VAL A C 1
ATOM 4171 O O . VAL A 1 506 ? 25.541 8.737 -52.742 1.00 74.25 506 VAL A O 1
ATOM 4174 N N . ILE A 1 507 ? 26.820 10.553 -53.087 1.00 77.12 507 ILE A N 1
ATOM 4175 C CA . ILE A 1 507 ? 27.699 10.331 -51.933 1.00 77.12 507 ILE A CA 1
ATOM 4176 C C . ILE A 1 507 ? 26.933 10.591 -50.634 1.00 77.12 507 ILE A C 1
ATOM 4178 O O . ILE A 1 507 ? 27.024 9.778 -49.719 1.00 77.12 507 ILE A O 1
ATOM 4182 N N . GLU A 1 508 ? 26.144 11.665 -50.552 1.00 75.88 508 GLU A N 1
ATOM 4183 C CA . GLU A 1 508 ? 25.318 11.946 -49.374 1.00 75.88 508 GLU A CA 1
ATOM 4184 C C . GLU A 1 508 ? 24.270 10.856 -49.132 1.00 75.88 508 GLU A C 1
ATOM 4186 O O . GLU A 1 508 ? 24.149 10.367 -48.006 1.00 75.88 508 GLU A O 1
ATOM 4191 N N . ASP A 1 509 ? 23.560 10.418 -50.175 1.00 75.12 509 ASP A N 1
ATOM 4192 C CA . ASP A 1 509 ? 22.590 9.325 -50.071 1.00 75.12 509 ASP A CA 1
ATOM 4193 C C . ASP A 1 509 ? 23.268 8.014 -49.646 1.00 75.12 509 ASP A C 1
ATOM 4195 O O . ASP A 1 509 ? 22.743 7.297 -48.791 1.00 75.12 509 ASP A O 1
ATOM 4199 N N . ARG A 1 510 ? 24.470 7.723 -50.166 1.00 82.12 510 ARG A N 1
ATOM 4200 C CA . ARG A 1 510 ? 25.238 6.528 -49.791 1.00 82.12 510 ARG A CA 1
ATOM 4201 C C . ARG A 1 510 ? 25.751 6.589 -48.352 1.00 82.12 510 ARG A C 1
ATOM 4203 O O . ARG A 1 510 ? 25.654 5.597 -47.637 1.00 82.12 510 ARG A O 1
ATOM 4210 N N . ILE A 1 511 ? 26.246 7.740 -47.895 1.00 81.94 511 ILE A N 1
ATOM 4211 C CA . ILE A 1 511 ? 26.660 7.947 -46.497 1.00 81.94 511 ILE A CA 1
ATOM 4212 C C . ILE A 1 511 ? 25.464 7.750 -45.560 1.00 81.94 511 ILE A C 1
ATOM 4214 O O . ILE A 1 511 ? 25.586 7.068 -44.545 1.00 81.94 511 ILE A O 1
ATOM 4218 N N . ARG A 1 512 ? 24.292 8.289 -45.918 1.00 76.44 512 ARG A N 1
ATOM 4219 C CA . ARG A 1 512 ? 23.054 8.120 -45.141 1.00 76.44 512 ARG A CA 1
ATOM 4220 C C . ARG A 1 512 ? 22.524 6.686 -45.158 1.00 76.44 512 ARG A C 1
ATOM 4222 O O . ARG A 1 512 ? 21.844 6.300 -44.214 1.00 76.44 512 ARG A O 1
ATOM 4229 N N . GLU A 1 513 ? 22.812 5.907 -46.200 1.00 74.31 513 GLU A N 1
ATOM 4230 C CA . GLU A 1 513 ? 22.502 4.473 -46.265 1.00 74.31 513 GLU A CA 1
ATOM 4231 C C . GLU A 1 513 ? 23.441 3.636 -45.380 1.00 74.31 513 GLU A C 1
ATOM 4233 O O . GLU A 1 513 ? 23.000 2.683 -44.745 1.00 74.31 513 GLU A O 1
ATOM 4238 N N . LEU A 1 514 ? 24.727 3.998 -45.313 1.00 77.31 514 LEU A N 1
ATOM 4239 C CA . LEU A 1 514 ? 25.731 3.312 -44.488 1.00 77.31 514 LEU A CA 1
ATOM 4240 C C . LEU A 1 514 ? 25.636 3.667 -42.993 1.00 77.31 514 LEU A C 1
ATOM 4242 O O . LEU A 1 514 ? 26.142 2.921 -42.147 1.00 77.31 514 LEU A O 1
ATOM 4246 N N . GLN A 1 515 ? 25.029 4.811 -42.669 1.00 76.69 515 GLN A N 1
ATOM 4247 C CA . GLN A 1 515 ? 24.876 5.325 -41.310 1.00 76.69 515 GLN A CA 1
ATOM 4248 C C . GLN A 1 515 ? 24.006 4.398 -40.446 1.00 76.69 515 GLN A C 1
ATOM 4250 O O . GLN A 1 515 ? 22.899 4.022 -40.822 1.00 76.69 515 GLN A O 1
ATOM 4255 N N . ALA A 1 516 ? 24.481 4.087 -39.235 1.00 67.75 516 ALA A N 1
ATOM 4256 C CA . ALA A 1 516 ? 23.691 3.357 -38.244 1.00 67.75 516 ALA A CA 1
ATOM 4257 C C . ALA A 1 516 ? 22.456 4.168 -37.811 1.00 67.75 516 ALA A C 1
ATOM 4259 O O . ALA A 1 516 ? 22.534 5.385 -37.603 1.00 67.75 516 ALA A O 1
ATOM 4260 N N . SER A 1 517 ? 21.328 3.492 -37.587 1.00 64.50 517 SER A N 1
ATOM 4261 C CA . SER A 1 517 ? 20.069 4.113 -37.152 1.00 64.50 517 SER A CA 1
ATOM 4262 C C . SER A 1 517 ? 20.221 4.843 -35.815 1.00 64.50 517 SER A C 1
ATOM 4264 O O . SER A 1 517 ? 19.546 5.843 -35.580 1.00 64.50 517 SER A O 1
ATOM 4266 N N . TYR A 1 518 ? 21.150 4.408 -34.963 1.00 66.50 518 TYR A N 1
ATOM 4267 C CA . TYR A 1 518 ? 21.516 5.040 -33.702 1.00 66.50 518 TYR A CA 1
ATOM 4268 C C . TYR A 1 518 ? 21.907 6.507 -33.891 1.00 66.50 518 TYR A C 1
ATOM 4270 O O . TYR A 1 518 ? 21.552 7.367 -33.082 1.00 66.50 518 TYR A O 1
ATOM 4278 N N . LEU A 1 519 ? 22.588 6.819 -34.997 1.00 73.62 519 LEU A N 1
ATOM 4279 C CA . LEU A 1 519 ? 23.022 8.171 -35.323 1.00 73.62 519 LEU A CA 1
ATOM 4280 C C . LEU A 1 519 ? 21.886 9.047 -35.870 1.00 73.62 519 LEU A C 1
ATOM 4282 O O . LEU A 1 519 ? 22.079 10.252 -35.993 1.00 73.62 519 LEU A O 1
ATOM 4286 N N . ASN A 1 520 ? 20.681 8.512 -36.116 1.00 69.69 520 ASN A N 1
ATOM 4287 C CA . ASN A 1 520 ? 19.519 9.312 -36.538 1.00 69.69 520 ASN A CA 1
ATOM 4288 C C . ASN A 1 520 ? 19.088 10.348 -35.492 1.00 69.69 520 ASN A C 1
ATOM 4290 O O . ASN A 1 520 ? 18.368 11.295 -35.827 1.00 69.69 520 ASN A O 1
ATOM 4294 N N . LYS A 1 521 ? 19.529 10.196 -34.235 1.00 68.06 521 LYS A N 1
ATOM 4295 C CA . LYS A 1 521 ? 19.366 11.209 -33.180 1.00 68.06 521 LYS A CA 1
ATOM 4296 C C . LYS A 1 521 ? 20.207 12.465 -33.402 1.00 68.06 521 LYS A C 1
ATOM 4298 O O . LYS A 1 521 ? 19.983 13.471 -32.729 1.00 68.06 521 LYS A O 1
ATOM 4303 N N . TYR A 1 522 ? 21.144 12.415 -34.337 1.00 74.81 522 TYR A N 1
ATOM 4304 C CA . TYR A 1 522 ? 21.914 13.546 -34.808 1.00 74.81 522 TYR A CA 1
ATOM 4305 C C . TYR A 1 522 ? 21.406 13.990 -36.183 1.00 74.81 522 TYR A C 1
ATOM 4307 O O . TYR A 1 522 ? 20.918 13.210 -37.000 1.00 74.81 522 TYR A O 1
ATOM 4315 N N . GLU A 1 523 ? 21.463 15.287 -36.416 1.00 76.81 523 GLU A N 1
ATOM 4316 C CA . GLU A 1 523 ? 21.402 15.906 -37.723 1.00 76.81 523 GLU A CA 1
ATOM 4317 C C . GLU A 1 523 ? 22.809 15.851 -38.314 1.00 76.81 523 GLU A C 1
ATOM 4319 O O . GLU A 1 523 ? 23.751 16.368 -37.708 1.00 76.81 523 GLU A O 1
ATOM 4324 N N . LEU A 1 524 ? 22.936 15.156 -39.445 1.00 81.94 524 LEU A N 1
ATOM 4325 C CA . LEU A 1 524 ? 24.185 15.000 -40.175 1.00 81.94 524 LEU A CA 1
ATOM 4326 C C . LEU A 1 524 ? 24.292 16.101 -41.230 1.00 81.94 524 LEU A C 1
ATOM 4328 O O . LEU A 1 524 ? 23.417 16.215 -42.091 1.00 81.94 524 LEU A O 1
ATOM 4332 N N . LYS A 1 525 ? 25.390 16.851 -41.191 1.00 80.31 525 LYS A N 1
ATOM 4333 C CA . LYS A 1 525 ? 25.851 17.679 -42.305 1.00 80.31 525 LYS A CA 1
ATOM 4334 C C . LYS A 1 525 ? 27.146 17.102 -42.860 1.00 80.31 525 LYS A C 1
ATOM 4336 O O . LYS A 1 525 ? 28.035 16.709 -42.108 1.00 80.31 525 LYS A O 1
ATOM 4341 N N . THR A 1 526 ? 27.224 17.035 -44.175 1.00 79.50 526 THR A N 1
ATOM 4342 C CA . THR A 1 526 ? 28.331 16.464 -44.939 1.00 79.50 526 THR A CA 1
ATOM 4343 C C . THR A 1 526 ? 29.079 17.590 -45.631 1.00 79.50 526 THR A C 1
ATOM 4345 O O . THR A 1 526 ? 28.476 18.378 -46.350 1.00 79.50 526 THR A O 1
ATOM 4348 N N . TYR A 1 527 ? 30.391 17.661 -45.433 1.00 78.81 527 TYR A N 1
ATOM 4349 C CA . TYR A 1 527 ? 31.266 18.593 -46.135 1.00 78.81 527 TYR A CA 1
ATOM 4350 C C . TYR A 1 527 ? 32.312 17.790 -46.907 1.00 78.81 527 TYR A C 1
ATOM 4352 O O . TYR A 1 527 ? 33.034 16.982 -46.323 1.00 78.81 527 TYR A O 1
ATOM 4360 N N . LEU A 1 528 ? 32.385 17.990 -48.221 1.00 78.62 528 LEU A N 1
ATOM 4361 C CA . LEU A 1 528 ? 33.404 17.380 -49.075 1.00 78.62 528 LEU A CA 1
ATOM 4362 C C . LEU A 1 528 ? 34.525 18.401 -49.274 1.00 78.62 528 LEU A C 1
ATOM 4364 O O . LEU A 1 528 ? 34.256 19.505 -49.744 1.00 78.62 528 LEU A O 1
ATOM 4368 N N . LEU A 1 529 ? 35.755 18.056 -48.899 1.00 76.81 529 LEU A N 1
ATOM 4369 C CA . LEU A 1 529 ? 36.924 18.931 -48.972 1.00 76.81 529 LEU A CA 1
ATOM 4370 C C . LEU A 1 529 ? 37.953 18.388 -49.972 1.00 76.81 529 LEU A C 1
ATOM 4372 O O . LEU A 1 529 ? 38.233 17.186 -50.006 1.00 76.81 529 LEU A O 1
ATOM 4376 N N . ASP A 1 530 ? 38.543 19.282 -50.763 1.00 71.56 530 ASP A N 1
ATOM 4377 C CA . ASP A 1 530 ? 39.664 18.970 -51.655 1.00 71.56 530 ASP A CA 1
ATOM 4378 C C . ASP A 1 530 ? 41.007 18.854 -50.895 1.00 71.56 530 ASP A C 1
ATOM 4380 O O . ASP A 1 530 ? 41.091 19.067 -49.683 1.00 71.56 530 ASP A O 1
ATOM 4384 N N . ALA A 1 531 ? 42.096 18.544 -51.610 1.00 68.44 531 ALA A N 1
ATOM 4385 C CA . ALA A 1 531 ? 43.448 18.447 -51.041 1.00 68.44 531 ALA A CA 1
ATOM 4386 C C . ALA A 1 531 ? 43.950 19.749 -50.381 1.00 68.44 531 ALA A C 1
ATOM 4388 O O . ALA A 1 531 ? 44.880 19.707 -49.574 1.00 68.44 531 ALA A O 1
ATOM 4389 N N . ASN A 1 532 ? 43.357 20.894 -50.732 1.00 65.12 532 ASN A N 1
ATOM 4390 C CA . ASN A 1 532 ? 43.696 22.213 -50.207 1.00 65.12 532 ASN A CA 1
ATOM 4391 C C . ASN A 1 532 ? 42.792 22.613 -49.023 1.00 65.12 532 ASN A C 1
ATOM 4393 O O . ASN A 1 532 ? 43.015 23.661 -48.418 1.00 65.12 532 ASN A O 1
ATOM 4397 N N . GLY A 1 533 ? 41.807 21.780 -48.663 1.00 64.00 533 GLY A N 1
ATOM 4398 C CA . GLY A 1 533 ? 40.841 22.036 -47.597 1.00 64.00 533 GLY A CA 1
ATOM 4399 C C . GLY A 1 533 ? 39.674 22.939 -48.004 1.00 64.00 533 GLY A C 1
ATOM 4400 O O . GLY A 1 533 ? 38.959 23.407 -47.121 1.00 64.00 533 GLY A O 1
ATOM 4401 N N . ASN A 1 534 ? 39.469 23.190 -49.300 1.00 66.75 534 ASN A N 1
ATOM 4402 C CA . ASN A 1 534 ? 38.327 23.951 -49.800 1.00 66.75 534 ASN A CA 1
ATOM 4403 C C . ASN A 1 534 ? 37.111 23.040 -49.976 1.00 66.75 534 ASN A C 1
ATOM 4405 O O . ASN A 1 534 ? 37.239 21.904 -50.436 1.00 66.75 534 ASN A O 1
ATOM 4409 N N . ALA A 1 535 ? 35.926 23.555 -49.646 1.00 66.00 535 ALA A N 1
ATOM 4410 C CA . ALA A 1 535 ? 34.673 22.841 -49.858 1.00 66.00 535 ALA A CA 1
ATOM 4411 C C . ALA A 1 535 ? 34.358 22.676 -51.354 1.00 66.00 535 ALA A C 1
ATOM 4413 O O . ALA A 1 535 ? 34.543 23.600 -52.147 1.00 66.00 535 ALA A O 1
ATOM 4414 N N . TYR A 1 536 ? 33.851 21.503 -51.721 1.00 64.88 536 TYR A N 1
ATOM 4415 C CA . TYR A 1 536 ? 33.573 21.091 -53.091 1.00 64.88 536 TYR A CA 1
ATOM 4416 C C . TYR A 1 536 ? 32.125 20.592 -53.243 1.00 64.88 536 TYR A C 1
ATOM 4418 O O . TYR A 1 536 ? 31.668 19.742 -52.478 1.00 64.88 536 TYR A O 1
ATOM 4426 N N . GLY A 1 537 ? 31.411 21.089 -54.262 1.00 57.06 537 GLY A N 1
ATOM 4427 C CA . GLY A 1 537 ? 30.004 20.761 -54.549 1.00 57.06 537 GLY A CA 1
ATOM 4428 C C . GLY A 1 537 ? 28.973 21.663 -53.846 1.00 57.06 537 GLY A C 1
ATOM 4429 O O . GLY A 1 537 ? 29.291 22.391 -52.909 1.00 57.06 537 GLY A O 1
ATOM 4430 N N . PHE A 1 538 ? 27.719 21.633 -54.316 1.00 51.47 538 PHE A N 1
ATOM 4431 C CA . PHE A 1 538 ? 26.591 22.309 -53.658 1.00 51.47 538 PHE A CA 1
ATOM 4432 C C . PHE A 1 538 ? 26.030 21.399 -52.562 1.00 51.47 538 PHE A C 1
ATOM 4434 O O . PHE A 1 538 ? 25.241 20.502 -52.847 1.00 51.47 538 PHE A O 1
ATOM 4441 N N . THR A 1 539 ? 26.402 21.625 -51.306 1.00 49.59 539 THR A N 1
ATOM 4442 C CA . THR A 1 539 ? 25.668 21.034 -50.183 1.00 49.59 539 THR A CA 1
ATOM 4443 C C . THR A 1 539 ? 24.342 21.784 -50.025 1.00 49.59 539 THR A C 1
ATOM 4445 O O . THR A 1 539 ? 24.280 23.013 -50.084 1.00 49.59 539 THR A O 1
ATOM 4448 N N . ARG A 1 540 ? 23.233 21.054 -49.855 1.00 45.59 540 ARG A N 1
ATOM 4449 C CA . ARG A 1 540 ? 21.868 21.622 -49.786 1.00 45.59 540 ARG A CA 1
ATOM 4450 C C . ARG A 1 540 ? 21.632 22.547 -48.579 1.00 45.59 540 ARG A C 1
ATOM 4452 O O . ARG A 1 540 ? 20.579 23.173 -48.488 1.00 45.59 540 ARG A O 1
ATOM 4459 N N . THR A 1 541 ? 22.579 22.611 -47.646 1.00 46.19 541 THR A N 1
ATOM 4460 C CA . THR A 1 541 ? 22.475 23.312 -46.363 1.00 46.19 541 THR A CA 1
ATOM 4461 C C . THR A 1 541 ? 23.532 24.416 -46.259 1.00 46.19 541 THR A C 1
ATOM 4463 O O . THR A 1 541 ? 24.588 24.191 -45.687 1.00 46.19 541 THR A O 1
ATOM 4466 N N . GLU A 1 542 ? 23.221 25.574 -46.847 1.00 40.62 542 GLU A N 1
ATOM 4467 C CA . GLU A 1 542 ? 23.784 26.925 -46.633 1.00 40.62 542 GLU A CA 1
ATOM 4468 C C . GLU A 1 542 ? 25.295 27.114 -46.327 1.00 40.62 542 GLU A C 1
ATOM 4470 O O . GLU A 1 542 ? 25.795 26.787 -45.256 1.00 40.62 542 GLU A O 1
ATOM 4475 N N . GLY A 1 543 ? 25.964 27.876 -47.204 1.00 42.94 543 GLY A N 1
ATOM 4476 C CA . GLY A 1 543 ? 26.421 29.240 -46.878 1.00 42.94 543 GLY A CA 1
ATOM 4477 C C . GLY A 1 543 ? 27.814 29.460 -46.280 1.00 42.94 543 GLY A C 1
ATOM 4478 O O . GLY A 1 543 ? 28.442 30.449 -46.653 1.00 42.94 543 GLY A O 1
ATOM 4479 N N . ASP A 1 544 ? 28.318 28.582 -45.416 1.00 47.91 544 ASP A N 1
ATOM 4480 C CA . ASP A 1 544 ? 29.594 28.823 -44.728 1.00 47.91 544 ASP A CA 1
ATOM 4481 C C . ASP A 1 544 ? 30.705 27.889 -45.217 1.00 47.91 544 ASP A C 1
ATOM 4483 O O . ASP A 1 544 ? 30.577 26.665 -45.248 1.00 47.91 544 ASP A O 1
ATOM 4487 N N . ILE A 1 545 ? 31.841 28.489 -45.572 1.00 53.78 545 ILE A N 1
ATOM 4488 C CA . ILE A 1 545 ? 33.109 27.785 -45.750 1.00 53.78 545 ILE A CA 1
ATOM 4489 C C . ILE A 1 545 ? 33.425 27.123 -44.405 1.00 53.78 545 ILE A C 1
ATOM 4491 O O . ILE A 1 545 ? 33.691 27.821 -43.426 1.00 53.78 545 ILE A O 1
ATOM 4495 N N . PHE A 1 546 ? 33.385 25.789 -44.337 1.00 59.12 546 PHE A N 1
ATOM 4496 C CA . PHE A 1 546 ? 33.848 25.057 -43.159 1.00 59.12 546 PHE A CA 1
ATOM 4497 C C . PHE A 1 546 ? 35.301 25.464 -42.867 1.00 59.12 546 PHE A C 1
ATOM 4499 O O . PHE A 1 546 ? 36.211 25.127 -43.624 1.00 59.12 546 PHE A O 1
ATOM 4506 N N . SER A 1 547 ? 35.529 26.228 -41.796 1.00 59.69 547 SER A N 1
ATOM 4507 C CA . SER A 1 547 ? 36.870 26.656 -41.407 1.00 59.69 547 SER A CA 1
ATOM 4508 C C . SER A 1 547 ? 37.514 25.595 -40.516 1.00 59.69 547 SER A C 1
ATOM 4510 O O . SER A 1 547 ? 36.968 25.204 -39.481 1.00 59.69 547 SER A O 1
ATOM 4512 N N . LYS A 1 548 ? 38.724 25.148 -40.879 1.00 62.16 548 LYS A N 1
ATOM 4513 C CA . LYS A 1 548 ? 39.528 24.247 -40.028 1.00 62.16 548 LYS A CA 1
ATOM 4514 C C . LYS A 1 548 ? 39.825 24.855 -38.641 1.00 62.16 548 LYS A C 1
ATOM 4516 O O . LYS A 1 548 ? 40.128 24.108 -37.714 1.00 62.16 548 LYS A O 1
ATOM 4521 N N . ASP A 1 549 ? 39.639 26.166 -38.460 1.00 60.22 549 ASP A N 1
ATOM 4522 C CA . ASP A 1 549 ? 39.750 26.866 -37.172 1.00 60.22 549 ASP A CA 1
ATOM 4523 C C . ASP A 1 549 ? 38.761 26.362 -36.104 1.00 60.22 549 ASP A C 1
ATOM 4525 O O . ASP A 1 549 ? 39.076 26.379 -34.914 1.00 60.22 549 ASP A O 1
ATOM 4529 N N . LEU A 1 550 ? 37.589 25.845 -36.497 1.00 64.12 550 LEU A N 1
ATOM 4530 C CA . LEU A 1 550 ? 36.627 25.236 -35.565 1.00 64.12 550 LEU A CA 1
ATOM 4531 C C . LEU A 1 550 ? 37.173 23.963 -34.897 1.00 64.12 550 LEU A C 1
ATOM 4533 O O . LEU A 1 550 ? 36.809 23.667 -33.756 1.00 64.12 550 LEU A O 1
ATOM 4537 N N . LEU A 1 551 ? 38.069 23.235 -35.572 1.00 66.19 551 LEU A N 1
ATOM 4538 C CA . LEU A 1 551 ? 38.710 22.031 -35.037 1.00 66.19 551 LEU A CA 1
ATOM 4539 C C . LEU A 1 551 ? 39.840 22.359 -34.045 1.00 66.19 551 LEU A C 1
ATOM 4541 O O . LEU A 1 551 ? 40.146 21.523 -33.198 1.00 66.19 551 LEU A O 1
ATOM 4545 N N . LEU A 1 552 ? 40.414 23.573 -34.076 1.00 61.41 552 LEU A N 1
ATOM 4546 C CA . LEU A 1 552 ? 41.470 23.999 -33.138 1.00 61.41 552 LEU A CA 1
ATOM 4547 C C . LEU A 1 552 ? 40.973 24.098 -31.687 1.00 61.41 552 LEU A C 1
ATOM 4549 O O . LEU A 1 552 ? 41.743 23.879 -30.755 1.00 61.41 552 LEU A O 1
ATOM 4553 N N . ASN A 1 553 ? 39.684 24.393 -31.493 1.00 60.31 553 ASN A N 1
ATOM 4554 C CA . ASN A 1 553 ? 39.046 24.485 -30.175 1.00 60.31 553 ASN A CA 1
ATOM 4555 C C . ASN A 1 553 ? 38.353 23.177 -29.743 1.00 60.31 553 ASN A C 1
ATOM 4557 O O . ASN A 1 553 ? 37.694 23.139 -28.700 1.00 60.31 553 ASN A O 1
ATOM 4561 N N . ALA A 1 554 ? 38.457 22.112 -30.542 1.00 66.19 554 ALA A N 1
ATOM 4562 C CA . ALA A 1 554 ? 37.768 20.855 -30.295 1.00 66.19 554 ALA A CA 1
ATOM 4563 C C . ALA A 1 554 ? 38.596 19.904 -29.417 1.00 66.19 554 ALA A C 1
ATOM 4565 O O . ALA A 1 554 ? 39.815 19.801 -29.551 1.00 66.19 554 ALA A O 1
ATOM 4566 N N . LYS A 1 555 ? 37.931 19.162 -28.525 1.00 66.88 555 LYS A N 1
ATOM 4567 C CA . LYS A 1 555 ? 38.570 18.102 -27.731 1.00 66.88 555 LYS A CA 1
ATOM 4568 C C . LYS A 1 555 ? 38.567 16.801 -28.532 1.00 66.88 555 LYS A C 1
ATOM 4570 O O . LYS A 1 555 ? 37.505 16.369 -28.986 1.00 66.88 555 LYS A O 1
ATOM 4575 N N . THR A 1 556 ? 39.724 16.161 -28.678 1.00 67.88 556 THR A N 1
ATOM 4576 C CA . THR A 1 556 ? 39.833 14.816 -29.265 1.00 67.88 556 THR A CA 1
ATOM 4577 C C . THR A 1 556 ? 39.134 13.793 -28.375 1.00 67.88 556 THR A C 1
ATOM 4579 O O . THR A 1 556 ? 39.305 13.818 -27.154 1.00 67.88 556 THR A O 1
ATOM 4582 N N . THR A 1 557 ? 38.346 12.909 -28.979 1.00 70.81 557 THR A N 1
ATOM 4583 C CA . THR A 1 557 ? 37.704 11.791 -28.267 1.00 70.81 557 THR A CA 1
ATOM 4584 C C . THR A 1 557 ? 38.645 10.581 -28.166 1.00 70.81 557 THR A C 1
ATOM 4586 O O . THR A 1 557 ? 39.802 10.651 -28.581 1.00 70.81 557 THR A O 1
ATOM 4589 N N . ILE A 1 558 ? 38.167 9.474 -27.587 1.00 65.44 558 ILE A N 1
ATOM 4590 C CA . ILE A 1 558 ? 38.913 8.204 -27.491 1.00 65.44 558 ILE A CA 1
ATOM 4591 C C . ILE A 1 558 ? 39.107 7.570 -28.882 1.00 65.44 558 ILE A C 1
ATOM 4593 O O . ILE A 1 558 ? 40.076 6.844 -29.103 1.00 65.44 558 ILE A O 1
ATOM 4597 N N . PHE A 1 559 ? 38.210 7.864 -29.826 1.00 70.25 559 PHE A N 1
ATOM 4598 C CA . PHE A 1 559 ? 38.296 7.403 -31.206 1.00 70.25 559 PHE A CA 1
ATOM 4599 C C . PHE A 1 559 ? 39.085 8.396 -32.062 1.00 70.25 559 PHE A C 1
ATOM 4601 O O . PHE A 1 559 ? 38.816 9.602 -32.074 1.00 70.25 559 PHE A O 1
ATOM 4608 N N . ASN A 1 560 ? 40.055 7.873 -32.812 1.00 65.94 560 ASN A N 1
ATOM 4609 C CA . ASN A 1 560 ? 40.841 8.672 -33.745 1.00 65.94 560 ASN A CA 1
ATOM 4610 C C . ASN A 1 560 ? 39.922 9.303 -34.803 1.00 65.94 560 ASN A C 1
ATOM 4612 O O . ASN A 1 560 ? 38.950 8.689 -35.239 1.00 65.94 560 ASN A O 1
ATOM 4616 N N . ASN A 1 561 ? 40.245 10.532 -35.215 1.00 73.19 561 ASN A N 1
ATOM 4617 C CA . ASN A 1 561 ? 39.506 11.322 -36.207 1.00 73.19 561 ASN A CA 1
ATOM 4618 C C . ASN A 1 561 ? 38.107 11.812 -35.780 1.00 73.19 561 ASN A C 1
ATOM 4620 O O . ASN A 1 561 ? 37.345 12.267 -36.636 1.00 73.19 561 ASN A O 1
ATOM 4624 N N . ILE A 1 562 ? 37.772 11.768 -34.483 1.00 81.50 562 ILE A N 1
ATOM 4625 C CA . ILE A 1 562 ? 36.538 12.353 -33.935 1.00 81.50 562 ILE A CA 1
ATOM 4626 C C . ILE A 1 562 ? 36.858 13.460 -32.931 1.00 81.50 562 ILE A C 1
ATOM 4628 O O . ILE A 1 562 ? 37.550 13.263 -31.926 1.00 81.50 562 ILE A O 1
ATOM 4632 N N . TYR A 1 563 ? 36.273 14.624 -33.189 1.00 82.44 563 TYR A N 1
ATOM 4633 C CA . TYR A 1 563 ? 36.442 15.847 -32.425 1.00 82.44 563 TYR A CA 1
ATOM 4634 C C . TYR A 1 563 ? 35.111 16.264 -31.807 1.00 82.44 563 TYR A C 1
ATOM 4636 O O . TYR A 1 563 ? 34.095 16.358 -32.493 1.00 82.44 563 TYR A O 1
ATOM 4644 N N . SER A 1 564 ? 35.113 16.540 -30.506 1.00 77.38 564 SER A N 1
ATOM 4645 C CA . SER A 1 564 ? 33.938 17.022 -29.782 1.00 77.38 564 SER A CA 1
ATOM 4646 C C . SER A 1 564 ? 34.072 18.514 -29.475 1.00 77.38 564 SER A C 1
ATOM 4648 O O . SER A 1 564 ? 35.063 18.969 -28.899 1.00 77.38 564 SER A O 1
ATOM 4650 N N . VAL A 1 565 ? 33.057 19.291 -29.850 1.00 74.94 565 VAL A N 1
ATOM 4651 C CA . VAL A 1 565 ? 32.963 20.725 -29.558 1.00 74.94 565 VAL A CA 1
ATOM 4652 C C . VAL A 1 565 ? 31.766 20.946 -28.633 1.00 74.94 565 VAL A C 1
ATOM 4654 O O . VAL A 1 565 ? 30.630 20.688 -29.042 1.00 74.94 565 VAL A O 1
ATOM 4657 N N . PRO A 1 566 ? 31.969 21.401 -27.385 1.00 63.50 566 PRO A N 1
ATOM 4658 C CA . PRO A 1 566 ? 30.856 21.693 -26.491 1.00 63.50 566 PRO A CA 1
ATOM 4659 C C . PRO A 1 566 ? 30.061 22.890 -27.030 1.00 63.50 566 PRO A C 1
ATOM 4661 O O . PRO A 1 566 ? 30.617 23.968 -27.235 1.00 63.50 566 PRO A O 1
ATOM 4664 N N . MET A 1 567 ? 28.756 22.724 -27.257 1.00 61.72 567 MET A N 1
ATOM 4665 C CA . MET A 1 567 ? 27.895 23.830 -27.678 1.00 61.72 567 MET A CA 1
ATOM 4666 C C . MET A 1 567 ? 27.267 24.554 -26.494 1.00 61.72 567 MET A C 1
ATOM 4668 O O . MET A 1 567 ? 26.577 23.968 -25.658 1.00 61.72 567 MET A O 1
ATOM 4672 N N . ILE A 1 568 ? 27.478 25.870 -26.485 1.00 50.06 568 ILE A N 1
ATOM 4673 C CA . ILE A 1 568 ? 27.072 26.799 -25.425 1.00 50.06 568 ILE A CA 1
ATOM 4674 C C . ILE A 1 568 ? 25.539 26.946 -25.359 1.00 50.06 568 ILE A C 1
ATOM 4676 O O . ILE A 1 568 ? 24.991 27.128 -24.276 1.00 50.06 568 ILE A O 1
ATOM 4680 N N . GLU A 1 569 ? 24.835 26.806 -26.486 1.00 48.91 569 GLU A N 1
ATOM 4681 C CA . GLU A 1 569 ? 23.397 27.107 -26.581 1.00 48.91 569 GLU A CA 1
ATOM 4682 C C . GLU A 1 569 ? 22.468 25.993 -26.076 1.00 48.91 569 GLU A C 1
ATOM 4684 O O . GLU A 1 569 ? 21.386 26.301 -25.588 1.00 48.91 569 GLU A O 1
ATOM 4689 N N . ASN A 1 570 ? 22.868 24.715 -26.157 1.00 50.22 570 ASN A N 1
ATOM 4690 C CA . ASN A 1 570 ? 21.974 23.574 -25.877 1.00 50.22 570 ASN A CA 1
ATOM 4691 C C . ASN A 1 570 ? 22.542 22.554 -24.865 1.00 50.22 570 ASN A C 1
ATOM 4693 O O . ASN A 1 570 ? 21.887 21.553 -24.582 1.00 50.22 570 ASN A O 1
ATOM 4697 N N . GLY A 1 571 ? 23.761 22.756 -24.345 1.00 49.88 571 GLY A N 1
ATOM 4698 C CA . GLY A 1 571 ? 24.376 21.844 -23.368 1.00 49.88 571 GLY A CA 1
ATOM 4699 C C . GLY A 1 571 ? 24.769 20.463 -23.916 1.00 49.88 571 GLY A C 1
ATOM 4700 O O . GLY A 1 571 ? 24.985 19.547 -23.132 1.00 49.88 571 GLY A O 1
ATOM 4701 N N . TYR A 1 572 ? 24.864 20.310 -25.240 1.00 62.31 572 TYR A N 1
ATOM 4702 C CA . TYR A 1 572 ? 25.309 19.083 -25.909 1.00 62.31 572 TYR A CA 1
ATOM 4703 C C . TYR A 1 572 ? 26.629 19.304 -26.651 1.00 62.31 572 TYR A C 1
ATOM 4705 O O . TYR A 1 572 ? 26.975 20.431 -27.006 1.00 62.31 572 TYR A O 1
ATOM 4713 N N . HIS A 1 573 ? 27.344 18.217 -26.930 1.00 68.88 573 HIS A N 1
ATOM 4714 C CA . HIS A 1 573 ? 28.513 18.231 -27.803 1.00 68.88 573 HIS A CA 1
ATOM 4715 C C . HIS A 1 573 ? 28.078 18.126 -29.273 1.00 68.88 573 HIS A C 1
ATOM 4717 O O . HIS A 1 573 ? 27.225 17.303 -29.616 1.00 68.88 573 HIS A O 1
ATOM 4723 N N . LYS A 1 574 ? 28.659 18.963 -30.138 1.00 77.50 574 LYS A N 1
ATOM 4724 C CA . LYS A 1 574 ? 28.730 18.692 -31.578 1.00 77.50 574 LYS A CA 1
ATOM 4725 C C . LYS A 1 574 ? 29.910 17.767 -31.832 1.00 77.50 574 LYS A C 1
ATOM 4727 O O . LYS A 1 574 ? 30.983 17.987 -31.270 1.00 77.50 574 LYS A O 1
ATOM 4732 N N . TYR A 1 575 ? 29.709 16.772 -32.683 1.00 82.94 575 TYR A N 1
ATOM 4733 C CA . TYR A 1 575 ? 30.767 15.856 -33.088 1.00 82.94 575 TYR A CA 1
ATOM 4734 C C . TYR A 1 575 ? 31.161 16.126 -34.531 1.00 82.94 575 TYR A C 1
ATOM 4736 O O . TYR A 1 575 ? 30.295 16.246 -35.392 1.00 82.94 575 TYR A O 1
ATOM 4744 N N . TYR A 1 576 ? 32.460 16.197 -34.785 1.00 84.44 576 TYR A N 1
ATOM 4745 C CA . TYR A 1 576 ? 33.029 16.281 -36.121 1.00 84.44 576 TYR A CA 1
ATOM 4746 C C . TYR A 1 576 ? 33.873 15.039 -36.368 1.00 84.44 576 TYR A C 1
ATOM 4748 O O . TYR A 1 576 ? 34.745 14.726 -35.559 1.00 84.44 576 TYR A O 1
ATOM 4756 N N . SER A 1 577 ? 33.623 14.341 -37.470 1.00 85.75 577 SER A N 1
ATOM 4757 C CA . SER A 1 577 ? 34.460 13.235 -37.931 1.00 85.75 577 SER A CA 1
ATOM 4758 C C . SER A 1 577 ? 35.149 13.6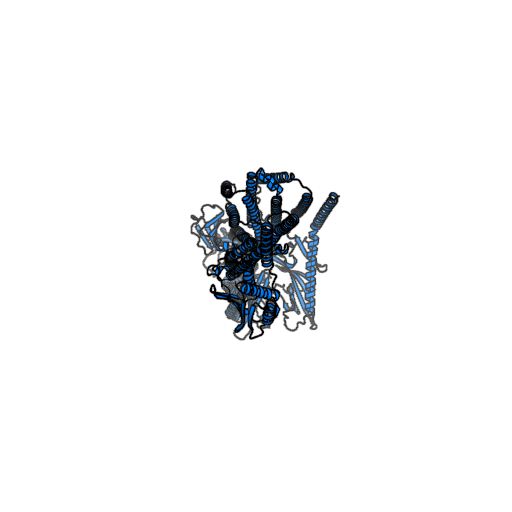24 -39.227 1.00 85.75 577 SER A C 1
ATOM 4760 O O . SER A 1 577 ? 34.481 14.090 -40.147 1.00 85.75 577 SER A O 1
ATOM 4762 N N . VAL A 1 578 ? 36.471 13.471 -39.283 1.00 83.50 578 VAL A N 1
ATOM 4763 C CA . VAL A 1 578 ? 37.286 13.824 -40.455 1.00 83.50 578 VAL A CA 1
ATOM 4764 C C . VAL A 1 578 ? 37.805 12.541 -41.096 1.00 83.50 578 VAL A C 1
ATOM 4766 O O . VAL A 1 578 ? 38.636 11.851 -40.516 1.00 83.50 578 VAL A O 1
ATOM 4769 N N . ILE A 1 579 ? 37.311 12.206 -42.283 1.00 85.25 579 ILE A N 1
ATOM 4770 C CA . ILE A 1 579 ? 37.601 10.938 -42.960 1.00 85.25 579 ILE A CA 1
ATOM 4771 C C . ILE A 1 579 ? 38.439 11.228 -44.211 1.00 85.25 579 ILE A C 1
ATOM 4773 O O . ILE A 1 579 ? 37.937 11.871 -45.137 1.00 85.25 579 ILE A O 1
ATOM 4777 N N . PRO A 1 580 ? 39.704 10.787 -44.274 1.00 80.25 580 PRO A N 1
ATOM 4778 C CA . PRO A 1 580 ? 40.522 10.965 -45.466 1.00 80.25 580 PRO A CA 1
ATOM 4779 C C . PRO A 1 580 ? 40.094 9.986 -46.570 1.00 80.25 580 PRO A C 1
ATOM 4781 O O . PRO A 1 580 ? 39.942 8.795 -46.327 1.00 80.25 580 PRO A O 1
ATOM 4784 N N . ILE A 1 581 ? 39.951 10.472 -47.804 1.00 76.94 581 ILE A N 1
ATOM 4785 C CA . ILE A 1 581 ? 39.783 9.637 -49.000 1.00 76.94 581 ILE A CA 1
ATOM 4786 C C . ILE A 1 581 ? 41.058 9.742 -49.832 1.00 76.94 581 ILE A C 1
ATOM 4788 O O . ILE A 1 581 ? 41.397 10.802 -50.369 1.00 76.94 581 ILE A O 1
ATOM 4792 N N . ILE A 1 582 ? 41.773 8.622 -49.946 1.00 68.75 582 ILE A N 1
ATOM 4793 C CA . ILE A 1 582 ? 43.018 8.525 -50.711 1.00 68.75 582 ILE A CA 1
ATOM 4794 C C . ILE A 1 582 ? 42.754 7.670 -51.953 1.00 68.75 582 ILE A C 1
ATOM 4796 O O . ILE A 1 582 ? 42.576 6.461 -51.857 1.00 68.75 582 ILE A O 1
ATOM 4800 N N . SER A 1 583 ? 42.760 8.292 -53.134 1.00 62.81 583 SER A N 1
ATOM 4801 C CA . SER A 1 583 ? 42.790 7.594 -54.426 1.00 62.81 583 SER A CA 1
ATOM 4802 C C . SER A 1 583 ? 44.113 7.894 -55.138 1.00 62.81 583 SER A C 1
ATOM 4804 O O . SER A 1 583 ? 44.733 8.925 -54.889 1.00 62.81 583 SER A O 1
ATOM 4806 N N . GLU A 1 584 ? 44.532 7.029 -56.069 1.00 59.50 584 GLU A N 1
ATOM 4807 C CA . GLU A 1 584 ? 45.828 7.116 -56.778 1.00 59.50 584 GLU A CA 1
ATOM 4808 C C . GLU A 1 584 ? 46.141 8.486 -57.423 1.00 59.50 584 GLU A C 1
ATOM 4810 O O . GLU A 1 584 ? 47.311 8.815 -57.606 1.00 59.50 584 GLU A O 1
ATOM 4815 N N . THR A 1 585 ? 45.126 9.304 -57.738 1.00 57.38 585 THR A N 1
ATOM 4816 C CA . THR A 1 585 ? 45.281 10.612 -58.403 1.00 57.38 585 THR A CA 1
ATOM 4817 C C . THR A 1 585 ? 44.683 11.809 -57.651 1.00 57.38 585 THR A C 1
ATOM 4819 O O . THR A 1 585 ? 45.048 12.932 -57.976 1.00 57.38 585 THR A O 1
ATOM 4822 N N . ASN A 1 586 ? 43.818 11.606 -56.646 1.00 62.09 586 ASN A N 1
ATOM 4823 C CA . ASN A 1 586 ? 43.158 12.676 -55.878 1.00 62.09 586 ASN A CA 1
ATOM 4824 C C . ASN A 1 586 ? 43.187 12.355 -54.374 1.00 62.09 586 ASN A C 1
ATOM 4826 O O . ASN A 1 586 ? 42.879 11.232 -53.970 1.00 62.09 586 ASN A O 1
ATOM 4830 N N . LYS A 1 587 ? 43.509 13.362 -53.554 1.00 68.19 587 LYS A N 1
ATOM 4831 C CA . LYS A 1 587 ? 43.398 13.328 -52.088 1.00 68.19 587 LYS A CA 1
ATOM 4832 C C . LYS A 1 587 ? 42.332 14.332 -51.657 1.00 68.19 587 LYS A C 1
ATOM 4834 O O . LYS A 1 587 ? 42.364 15.467 -52.119 1.00 68.19 587 LYS A O 1
ATOM 4839 N N . GLY A 1 588 ? 41.412 13.922 -50.796 1.00 73.81 588 GLY A N 1
ATOM 4840 C CA . GLY A 1 588 ? 40.387 14.797 -50.228 1.00 73.81 588 GLY A CA 1
ATOM 4841 C C . GLY A 1 588 ? 39.941 14.302 -48.859 1.00 73.81 588 GLY A C 1
ATOM 4842 O O . GLY A 1 588 ? 40.312 13.206 -48.439 1.00 73.81 588 GLY A O 1
ATOM 4843 N N . GLU A 1 589 ? 39.163 15.112 -48.155 1.00 80.94 589 GLU A N 1
ATOM 4844 C CA . GLU A 1 589 ? 38.641 14.794 -46.823 1.00 80.94 589 GLU A CA 1
ATOM 4845 C C . GLU A 1 589 ? 37.112 14.916 -46.843 1.00 80.94 589 GLU A C 1
ATOM 4847 O O . GLU A 1 589 ? 36.567 15.883 -47.368 1.00 80.94 589 GLU A O 1
ATOM 4852 N N . ILE A 1 590 ? 36.400 13.951 -46.264 1.00 83.19 590 ILE A N 1
ATOM 4853 C CA . ILE A 1 590 ? 34.978 14.095 -45.939 1.00 83.19 590 ILE A CA 1
ATOM 4854 C C . ILE A 1 590 ? 34.877 14.470 -44.467 1.00 83.19 590 ILE A C 1
ATOM 4856 O O . ILE A 1 590 ? 35.342 13.730 -43.601 1.00 83.19 590 ILE A O 1
ATOM 4860 N N . VAL A 1 591 ? 34.241 15.602 -44.174 1.00 83.38 591 VAL A N 1
ATOM 4861 C CA . VAL A 1 591 ? 33.923 16.006 -42.804 1.00 83.38 591 VAL A CA 1
ATOM 4862 C C . VAL A 1 591 ? 32.442 15.787 -42.543 1.00 83.38 591 VAL A C 1
ATOM 4864 O O . VAL A 1 591 ? 31.583 16.312 -43.249 1.00 83.38 591 VAL A O 1
ATOM 4867 N N . LEU A 1 592 ? 32.141 15.013 -41.506 1.00 85.88 592 LEU A N 1
ATOM 4868 C CA . LEU A 1 592 ? 30.786 14.773 -41.025 1.00 85.88 592 LEU A CA 1
ATOM 4869 C C . LEU A 1 592 ? 30.561 15.581 -39.748 1.00 85.88 592 LEU A C 1
ATOM 4871 O O . LEU A 1 592 ? 31.249 15.362 -38.752 1.00 85.88 592 LEU A O 1
ATOM 4875 N N . GLU A 1 593 ? 29.592 16.490 -39.758 1.00 85.00 593 GLU A N 1
ATOM 4876 C CA . GLU A 1 593 ? 29.124 17.202 -38.568 1.00 85.00 593 GLU A CA 1
ATOM 4877 C C . GLU A 1 593 ? 27.843 16.552 -38.051 1.00 85.00 593 GLU A C 1
ATOM 4879 O O . GLU A 1 593 ? 26.832 16.484 -38.748 1.00 85.00 593 GLU A O 1
ATOM 4884 N N . TYR A 1 594 ? 27.872 16.140 -36.790 1.00 83.19 594 TYR A N 1
ATOM 4885 C CA . TYR A 1 594 ? 26.739 15.582 -36.074 1.00 83.19 594 TYR A CA 1
ATOM 4886 C C . TYR A 1 594 ? 26.264 16.556 -34.998 1.00 83.19 594 TYR A C 1
ATOM 4888 O O . TYR A 1 594 ? 26.932 16.785 -33.984 1.00 83.19 594 TYR A O 1
ATOM 4896 N N . THR A 1 595 ? 25.060 17.092 -35.198 1.00 79.06 595 THR A N 1
ATOM 4897 C CA . THR A 1 595 ? 24.382 17.964 -34.231 1.00 79.06 595 THR A CA 1
ATOM 4898 C C . THR A 1 595 ? 23.197 17.238 -33.617 1.00 79.06 595 THR A C 1
ATOM 4900 O O . THR A 1 595 ? 22.303 16.797 -34.324 1.00 79.06 595 THR A O 1
ATOM 4903 N N . LYS A 1 596 ? 23.146 17.087 -32.292 1.00 72.31 596 LYS A N 1
ATOM 4904 C CA . LYS A 1 596 ? 22.052 16.348 -31.642 1.00 72.31 596 LYS A CA 1
ATOM 4905 C C . LYS A 1 596 ? 20.695 17.021 -31.910 1.00 72.31 596 LYS A C 1
ATOM 4907 O O . LYS A 1 596 ? 20.526 18.206 -31.623 1.00 72.31 596 LYS A O 1
ATOM 4912 N N . LYS A 1 597 ? 19.715 16.268 -32.424 1.00 67.25 597 LYS A N 1
ATOM 4913 C CA . LYS A 1 597 ? 18.349 16.758 -32.672 1.00 67.25 597 LYS A CA 1
ATOM 4914 C C . LYS A 1 597 ? 17.663 17.097 -31.344 1.00 67.25 597 LYS A C 1
ATOM 4916 O O . LYS A 1 597 ? 17.782 16.365 -30.363 1.00 67.25 597 LYS A O 1
ATOM 4921 N N . ARG A 1 598 ? 16.896 18.195 -31.318 1.00 52.69 598 ARG A N 1
ATOM 4922 C CA . ARG A 1 598 ? 16.225 18.725 -30.107 1.00 52.69 598 ARG A CA 1
ATOM 4923 C C . ARG A 1 598 ? 15.138 17.810 -29.519 1.00 52.69 598 ARG A C 1
ATOM 4925 O O . ARG A 1 598 ? 14.779 17.966 -28.355 1.00 52.69 598 ARG A O 1
ATOM 4932 N N . HIS A 1 599 ? 14.612 16.861 -30.291 1.00 50.03 599 HIS A N 1
ATOM 4933 C CA . HIS A 1 599 ? 13.574 15.930 -29.848 1.00 50.03 599 HIS A CA 1
ATOM 4934 C C . HIS A 1 599 ? 14.013 14.488 -30.092 1.00 50.03 599 HIS A C 1
ATOM 4936 O O . HIS A 1 599 ? 13.868 13.957 -31.188 1.00 50.03 599 HIS A O 1
ATOM 4942 N N . LEU A 1 600 ? 14.548 13.859 -29.047 1.00 49.88 600 LEU A N 1
ATOM 4943 C CA . LEU A 1 600 ? 14.749 12.416 -28.990 1.00 49.88 600 LEU A CA 1
ATOM 4944 C C . LEU A 1 600 ? 13.452 11.768 -28.508 1.00 49.88 600 LEU A C 1
ATOM 4946 O O . LEU A 1 600 ? 12.986 12.034 -27.401 1.00 49.88 600 LEU A O 1
ATOM 4950 N N . ILE A 1 601 ? 12.858 10.936 -29.353 1.00 49.72 601 ILE A N 1
ATOM 4951 C CA . ILE A 1 601 ? 11.718 10.105 -28.980 1.00 49.72 601 ILE A CA 1
ATOM 4952 C C . ILE A 1 601 ? 12.299 8.781 -28.493 1.00 49.72 601 ILE A C 1
ATOM 4954 O O . ILE A 1 601 ? 12.913 8.062 -29.274 1.00 49.72 601 ILE A O 1
ATOM 4958 N N . GLN A 1 602 ? 12.113 8.463 -27.210 1.00 53.81 602 GLN A N 1
ATOM 4959 C CA . GLN A 1 602 ? 12.368 7.112 -26.716 1.00 53.81 602 GLN A CA 1
ATOM 4960 C C . GLN A 1 602 ? 11.301 6.180 -27.294 1.00 53.81 602 GLN A C 1
ATOM 4962 O O . GLN A 1 602 ? 10.126 6.257 -26.925 1.00 53.81 602 GLN A O 1
ATOM 4967 N N . THR A 1 603 ? 11.708 5.332 -28.227 1.00 65.75 603 THR A N 1
ATOM 4968 C CA . THR A 1 603 ? 10.892 4.271 -28.805 1.00 65.75 603 THR A CA 1
ATOM 4969 C C . THR A 1 603 ? 11.240 2.925 -28.159 1.00 65.75 603 THR A C 1
ATOM 4971 O O . THR A 1 603 ? 12.123 2.839 -27.299 1.00 65.75 603 THR A O 1
ATOM 4974 N N . VAL A 1 604 ? 10.514 1.857 -28.507 1.00 70.06 604 VAL A N 1
ATOM 4975 C CA . VAL A 1 604 ? 10.753 0.531 -27.915 1.00 70.06 604 VAL A CA 1
ATOM 4976 C C . VAL A 1 604 ? 12.170 0.071 -28.231 1.00 70.06 604 VAL A C 1
ATOM 4978 O O . VAL A 1 604 ? 12.901 -0.321 -27.325 1.00 70.06 604 VAL A O 1
ATOM 4981 N N . PHE A 1 605 ? 12.591 0.211 -29.483 1.00 70.81 605 PHE A N 1
ATOM 4982 C CA . PHE A 1 605 ? 13.901 -0.219 -29.943 1.00 70.81 605 PHE A CA 1
ATOM 4983 C C . PHE A 1 605 ? 15.044 0.680 -29.474 1.00 70.81 605 PHE A C 1
ATOM 4985 O O . PHE A 1 605 ? 16.103 0.163 -29.127 1.00 70.81 605 PHE A O 1
ATOM 4992 N N . SER A 1 606 ? 14.838 1.997 -29.358 1.00 62.09 606 SER A N 1
ATOM 4993 C CA . SER A 1 606 ? 15.889 2.885 -28.839 1.00 62.09 606 SER A CA 1
ATOM 4994 C C . SER A 1 606 ? 16.247 2.582 -27.377 1.00 62.09 606 SER A C 1
ATOM 4996 O O . SER A 1 606 ? 17.400 2.730 -26.984 1.00 62.09 606 SER A O 1
ATOM 4998 N N . SER A 1 607 ? 15.281 2.115 -26.576 1.00 61.41 607 SER A N 1
ATOM 4999 C CA . SER A 1 607 ? 15.503 1.791 -25.159 1.00 61.41 607 SER A CA 1
ATOM 5000 C C . SER A 1 607 ? 16.373 0.549 -24.913 1.00 61.41 607 SER A C 1
ATOM 5002 O O . SER A 1 607 ? 16.904 0.398 -23.819 1.00 61.41 607 SER A O 1
ATOM 5004 N N . PHE A 1 608 ? 16.556 -0.331 -25.908 1.00 61.00 608 PHE A N 1
ATOM 5005 C CA . PHE A 1 608 ? 17.449 -1.493 -25.774 1.00 61.00 608 PHE A CA 1
ATOM 5006 C C . PHE A 1 608 ? 18.929 -1.107 -25.818 1.00 61.00 608 PHE A C 1
ATOM 5008 O O . PHE A 1 608 ? 19.751 -1.775 -25.197 1.00 61.00 608 PHE A O 1
ATOM 5015 N N . PHE A 1 609 ? 19.260 -0.041 -26.550 1.00 55.62 609 PHE A N 1
ATOM 5016 C CA . PHE A 1 609 ? 20.634 0.431 -26.726 1.00 55.62 609 PHE A CA 1
ATOM 5017 C C . PHE A 1 609 ? 21.037 1.481 -25.685 1.00 55.62 609 PHE A C 1
ATOM 5019 O O . PHE A 1 609 ? 22.223 1.723 -25.475 1.00 55.62 609 PHE A O 1
ATOM 5026 N N . GLU A 1 610 ? 20.068 2.077 -24.985 1.00 54.84 610 GLU A N 1
ATOM 5027 C CA . GLU A 1 610 ? 20.306 2.801 -23.737 1.00 54.84 610 GLU A CA 1
ATOM 5028 C C . GLU A 1 610 ? 20.453 1.773 -22.606 1.00 54.84 610 GLU A C 1
ATOM 5030 O O . GLU A 1 610 ? 19.515 1.523 -21.852 1.00 54.84 610 GLU A O 1
ATOM 5035 N N . VAL A 1 611 ? 21.622 1.128 -22.499 1.00 43.41 611 VAL A N 1
ATOM 5036 C CA . VAL A 1 611 ? 21.934 0.248 -21.363 1.00 43.41 611 VAL A CA 1
ATOM 5037 C C . VAL A 1 611 ? 22.024 1.110 -20.102 1.00 43.41 611 VAL A C 1
ATOM 5039 O O . VAL A 1 611 ? 23.093 1.547 -19.678 1.00 43.41 611 VAL A O 1
ATOM 5042 N N . GLU A 1 612 ? 20.874 1.380 -19.487 1.00 45.62 612 GLU A N 1
ATOM 5043 C CA . GLU A 1 612 ? 20.820 1.761 -18.087 1.00 45.62 612 GLU A CA 1
ATOM 5044 C C . GLU A 1 612 ? 21.360 0.574 -17.296 1.00 45.62 612 GLU A C 1
ATOM 5046 O O . GLU A 1 612 ? 20.857 -0.553 -17.367 1.00 45.62 612 GLU A O 1
ATOM 5051 N N . ASN A 1 613 ? 22.428 0.829 -16.544 1.00 36.94 613 ASN A N 1
ATOM 5052 C CA . ASN A 1 613 ? 22.901 -0.086 -15.525 1.00 36.94 613 ASN A CA 1
ATOM 5053 C C . ASN A 1 613 ? 21.672 -0.527 -14.714 1.00 36.94 613 ASN A C 1
ATOM 5055 O O . ASN A 1 613 ? 20.986 0.317 -14.149 1.00 36.94 613 ASN A O 1
ATOM 5059 N N . ASN A 1 614 ? 21.376 -1.829 -14.631 1.00 32.19 614 ASN A N 1
ATOM 5060 C CA . ASN A 1 614 ? 20.173 -2.366 -13.959 1.00 32.19 614 ASN A CA 1
ATOM 5061 C C . ASN A 1 614 ? 20.032 -1.951 -12.469 1.00 32.19 614 ASN A C 1
ATOM 5063 O O . ASN A 1 614 ? 19.045 -2.296 -11.821 1.00 32.19 614 ASN A O 1
ATOM 5067 N N . ASN A 1 615 ? 21.011 -1.217 -11.929 1.00 32.75 615 ASN A N 1
ATOM 5068 C CA . ASN A 1 615 ? 21.040 -0.656 -10.585 1.00 32.75 615 ASN A CA 1
ATOM 5069 C C . ASN A 1 615 ? 20.760 0.859 -10.519 1.00 32.75 615 ASN A C 1
ATOM 5071 O O . ASN A 1 615 ? 20.586 1.373 -9.413 1.00 32.75 615 ASN A O 1
ATOM 5075 N N . SER A 1 616 ? 20.706 1.593 -11.638 1.00 36.19 616 SER A N 1
ATOM 5076 C CA . SER A 1 616 ? 20.342 3.011 -11.611 1.00 36.19 616 SER A CA 1
ATOM 5077 C C . SER A 1 616 ? 18.830 3.138 -11.495 1.00 36.19 616 SER A C 1
ATOM 5079 O O . SER A 1 616 ? 18.069 2.721 -12.368 1.00 36.19 616 SER A O 1
ATOM 5081 N N . ARG A 1 617 ? 18.392 3.698 -10.368 1.00 45.66 617 ARG A N 1
ATOM 5082 C CA . ARG A 1 617 ? 17.007 4.107 -10.133 1.00 45.66 617 ARG A CA 1
ATOM 5083 C C . ARG A 1 617 ? 16.519 4.895 -11.346 1.00 45.66 617 ARG A C 1
ATOM 5085 O O . ARG A 1 617 ? 17.232 5.761 -11.836 1.00 45.66 617 ARG A O 1
ATOM 5092 N N . LYS A 1 618 ? 15.296 4.609 -11.789 1.00 47.00 618 LYS A N 1
ATOM 5093 C CA . LYS A 1 618 ? 14.626 5.337 -12.866 1.00 47.00 618 LYS A CA 1
ATOM 5094 C C . LYS A 1 618 ? 14.664 6.836 -12.557 1.00 47.00 618 LYS A C 1
ATOM 5096 O O . LYS A 1 618 ? 13.973 7.292 -11.646 1.00 47.00 618 LYS A O 1
ATOM 5101 N N . LEU A 1 619 ? 15.526 7.566 -13.253 1.00 50.94 619 LEU A N 1
ATOM 5102 C CA . LEU A 1 619 ? 15.749 8.985 -13.008 1.00 50.94 619 LEU A CA 1
ATOM 5103 C C . LEU A 1 619 ? 14.493 9.755 -13.416 1.00 50.94 619 LEU A C 1
ATOM 5105 O O . LEU A 1 619 ? 14.038 9.648 -14.555 1.00 50.94 619 LEU A O 1
ATOM 5109 N N . LYS A 1 620 ? 13.905 10.506 -12.480 1.00 57.78 620 LYS A N 1
ATOM 5110 C CA . LYS A 1 620 ? 12.844 11.463 -12.811 1.00 57.78 620 LYS A CA 1
ATOM 5111 C C . LYS A 1 620 ? 13.427 12.537 -13.733 1.00 57.78 620 LYS A C 1
ATOM 5113 O O . LYS A 1 620 ? 14.553 12.985 -13.528 1.00 57.78 620 LYS A O 1
ATOM 5118 N N . ASN A 1 621 ? 12.653 12.965 -14.727 1.00 64.44 621 ASN A N 1
ATOM 5119 C CA . ASN A 1 621 ? 13.009 14.140 -15.516 1.00 64.44 621 ASN A CA 1
ATOM 5120 C C . ASN A 1 621 ? 12.757 15.374 -14.652 1.00 64.44 621 ASN A C 1
ATOM 5122 O O . ASN A 1 621 ? 11.611 15.659 -14.307 1.00 64.44 621 ASN A O 1
ATOM 5126 N N . TYR A 1 622 ? 13.830 16.063 -14.282 1.00 73.81 622 TYR A N 1
ATOM 5127 C CA . TYR A 1 622 ? 13.758 17.298 -13.514 1.00 73.81 622 TYR A CA 1
ATOM 5128 C C . TYR A 1 622 ? 13.899 18.513 -14.423 1.00 73.81 622 TYR A C 1
ATOM 5130 O O . TYR A 1 622 ? 14.643 18.479 -15.411 1.00 73.81 622 TYR A O 1
ATOM 5138 N N . ASP A 1 623 ? 13.240 19.597 -14.025 1.00 78.56 623 ASP A N 1
ATOM 5139 C CA . ASP A 1 623 ? 13.464 20.912 -14.605 1.00 78.56 623 ASP A CA 1
ATOM 5140 C C . ASP A 1 623 ? 14.833 21.415 -14.127 1.00 78.56 623 ASP A C 1
ATOM 5142 O O . ASP A 1 623 ? 15.139 21.363 -12.930 1.00 78.56 623 ASP A O 1
ATOM 5146 N N . TYR A 1 624 ? 15.678 21.893 -15.041 1.00 79.75 624 TYR A N 1
ATOM 5147 C CA . TYR A 1 624 ? 17.013 22.379 -14.700 1.00 79.75 624 TYR A CA 1
ATOM 5148 C C . TYR A 1 624 ? 17.400 23.661 -15.441 1.00 79.75 624 TYR A C 1
ATOM 5150 O O . TYR A 1 624 ? 17.005 23.893 -16.582 1.00 79.75 624 TYR A O 1
ATOM 5158 N N . GLY A 1 625 ? 18.218 24.481 -14.787 1.00 77.94 625 GLY A N 1
ATOM 5159 C CA . GLY A 1 625 ? 18.799 25.711 -15.313 1.00 77.94 625 GLY A CA 1
ATOM 5160 C C . GLY A 1 625 ? 20.321 25.676 -15.206 1.00 77.94 625 GLY A C 1
ATOM 5161 O O . GLY A 1 625 ? 20.865 25.268 -14.181 1.00 77.94 625 GLY A O 1
ATOM 5162 N N . ILE A 1 626 ? 21.017 26.092 -16.261 1.00 76.31 626 ILE A N 1
ATOM 5163 C CA . ILE A 1 626 ? 22.477 26.219 -16.296 1.00 76.31 626 ILE A CA 1
ATOM 5164 C C . ILE A 1 626 ? 22.833 27.702 -16.240 1.00 76.31 626 ILE A C 1
ATOM 5166 O O . ILE A 1 626 ? 22.412 28.495 -17.088 1.00 76.31 626 ILE A O 1
ATOM 5170 N N . TYR A 1 627 ? 23.648 28.051 -15.251 1.00 74.88 627 TYR A N 1
ATOM 5171 C CA . TYR A 1 627 ? 24.142 29.394 -15.003 1.00 74.88 627 TYR A CA 1
ATOM 5172 C C . TYR A 1 627 ? 25.641 29.469 -15.257 1.00 74.88 627 TYR A C 1
ATOM 5174 O O . TYR A 1 627 ? 26.418 28.616 -14.828 1.00 74.88 627 TYR A O 1
ATOM 5182 N N . GLU A 1 628 ? 26.058 30.544 -15.904 1.00 73.56 628 GLU A N 1
ATOM 5183 C CA . GLU A 1 628 ? 27.455 30.862 -16.161 1.00 73.56 628 GLU A CA 1
ATOM 5184 C C . GLU A 1 628 ? 27.721 32.255 -15.596 1.00 73.56 628 GLU A C 1
ATOM 5186 O O . GLU A 1 628 ? 26.978 33.193 -15.883 1.00 73.56 628 GLU A O 1
ATOM 5191 N N . ASN A 1 629 ? 28.726 32.388 -14.727 1.00 69.62 629 ASN A N 1
ATOM 5192 C CA . ASN A 1 629 ? 29.025 33.644 -14.023 1.00 69.62 629 ASN A CA 1
ATOM 5193 C C . ASN A 1 629 ? 27.793 34.271 -13.327 1.00 69.62 629 ASN A C 1
ATOM 5195 O O . ASN A 1 629 ? 27.657 35.489 -13.248 1.00 69.62 629 ASN A O 1
ATOM 5199 N N . GLY A 1 630 ? 26.868 33.431 -12.845 1.00 67.69 630 GLY A N 1
ATOM 5200 C CA . GLY A 1 630 ? 25.647 33.855 -12.153 1.00 67.69 630 GLY A CA 1
ATOM 5201 C C . GLY A 1 630 ? 24.487 34.303 -13.053 1.00 67.69 630 GLY A C 1
ATOM 5202 O O . GLY A 1 630 ? 23.461 34.716 -12.515 1.00 67.69 630 GLY A O 1
ATOM 5203 N N . ILE A 1 631 ? 24.606 34.204 -14.383 1.00 76.06 631 ILE A N 1
ATOM 5204 C CA . ILE A 1 631 ? 23.548 34.536 -15.354 1.00 76.06 631 ILE A CA 1
ATOM 5205 C C . ILE A 1 631 ? 22.986 33.249 -15.963 1.00 76.06 631 ILE A C 1
ATOM 5207 O O . ILE A 1 631 ? 23.748 32.358 -16.345 1.00 76.06 631 ILE A O 1
ATOM 5211 N N . LEU A 1 632 ? 21.659 33.153 -16.065 1.00 75.88 632 LEU A N 1
ATOM 5212 C CA . LEU A 1 632 ? 20.987 32.025 -16.709 1.00 75.88 632 LEU A CA 1
ATOM 5213 C C . LEU A 1 632 ? 21.305 32.017 -18.210 1.00 75.88 632 LEU A C 1
ATOM 5215 O O . LEU A 1 632 ? 20.984 32.966 -18.925 1.00 75.88 632 LEU A O 1
ATOM 5219 N N . ARG A 1 633 ? 21.919 30.935 -18.691 1.00 72.81 633 ARG A N 1
ATOM 5220 C CA . ARG A 1 633 ? 22.187 30.721 -20.123 1.00 72.81 633 ARG A CA 1
ATOM 5221 C C . ARG A 1 633 ? 21.166 29.799 -20.759 1.00 72.81 633 ARG A C 1
ATOM 5223 O O . ARG A 1 633 ? 20.724 30.046 -21.874 1.00 72.81 633 ARG A O 1
ATOM 5230 N N . HIS A 1 634 ? 20.803 28.743 -20.040 1.00 67.75 634 HIS A N 1
ATOM 5231 C CA . HIS A 1 634 ? 19.962 27.680 -20.562 1.00 67.75 634 HIS A CA 1
ATOM 5232 C C . HIS A 1 634 ? 19.011 27.175 -19.483 1.00 67.75 634 HIS A C 1
ATOM 5234 O O . HIS A 1 634 ? 19.396 27.057 -18.322 1.00 67.75 634 HIS A O 1
ATOM 5240 N N . GLN A 1 635 ? 17.789 26.833 -19.876 1.00 73.88 635 GLN A N 1
ATOM 5241 C CA . GLN A 1 635 ? 16.809 26.177 -19.018 1.00 73.88 635 GLN A CA 1
ATOM 5242 C C . GLN A 1 635 ? 16.092 25.074 -19.791 1.00 73.88 635 GLN A C 1
ATOM 5244 O O . GLN A 1 635 ? 15.854 25.206 -20.991 1.00 73.88 635 GLN A O 1
ATOM 5249 N N . LEU A 1 636 ? 15.731 24.005 -19.094 1.00 67.25 636 LEU A N 1
ATOM 5250 C CA . LEU A 1 636 ? 14.944 22.906 -19.628 1.00 67.25 636 LEU A CA 1
ATOM 5251 C C . LEU A 1 636 ? 13.881 22.527 -18.604 1.00 67.25 636 LEU A C 1
ATOM 5253 O O . LEU A 1 636 ? 14.200 22.334 -17.434 1.00 67.25 636 LEU A O 1
ATOM 5257 N N . GLY A 1 637 ? 12.629 22.445 -19.047 1.00 67.75 637 GLY A N 1
ATOM 5258 C CA . GLY A 1 637 ? 11.487 22.233 -18.165 1.00 67.75 637 GLY A CA 1
ATOM 5259 C C . GLY A 1 637 ? 10.406 23.296 -18.312 1.00 67.75 637 GLY A C 1
ATOM 5260 O O . GLY A 1 637 ? 10.518 24.211 -19.130 1.00 67.75 637 GLY A O 1
ATOM 5261 N N . ASN A 1 638 ? 9.349 23.165 -17.516 1.00 70.44 638 ASN A N 1
ATOM 5262 C CA . ASN A 1 638 ? 8.239 24.122 -17.500 1.00 70.44 638 ASN A CA 1
ATOM 5263 C C . ASN A 1 638 ? 8.467 25.252 -16.487 1.00 70.44 638 ASN A C 1
ATOM 5265 O O . ASN A 1 638 ? 7.830 26.305 -16.573 1.00 70.44 638 ASN A O 1
ATOM 5269 N N . TYR A 1 639 ? 9.366 25.040 -15.525 1.00 74.38 639 TYR A N 1
ATOM 5270 C CA . TYR A 1 639 ? 9.753 26.042 -14.550 1.00 74.38 639 TYR A CA 1
ATOM 5271 C C . TYR A 1 639 ? 10.565 27.179 -15.185 1.00 74.38 639 TYR A C 1
ATOM 5273 O O . TYR A 1 639 ? 11.513 26.956 -15.937 1.00 74.38 639 TYR A O 1
ATOM 5281 N N . LYS A 1 640 ? 10.205 28.423 -14.850 1.00 78.38 640 LYS A N 1
ATOM 5282 C CA . LYS A 1 640 ? 10.905 29.627 -15.315 1.00 78.38 640 LYS A CA 1
ATOM 5283 C C . LYS A 1 640 ? 12.019 29.980 -14.335 1.00 78.38 640 LYS A C 1
ATOM 5285 O O . LYS A 1 640 ? 11.747 30.484 -13.247 1.00 78.38 640 LYS A O 1
ATOM 5290 N N . PHE A 1 641 ? 13.263 29.727 -14.727 1.00 78.31 641 PHE A N 1
ATOM 5291 C CA . PHE A 1 641 ? 14.425 30.006 -13.889 1.00 78.31 641 PHE A CA 1
ATOM 5292 C C . PHE A 1 641 ? 14.715 31.519 -13.809 1.00 78.31 641 PHE A C 1
ATOM 5294 O O . PHE A 1 641 ? 14.524 32.233 -14.798 1.00 78.31 641 PHE A O 1
ATOM 5301 N N . PRO A 1 642 ? 15.167 32.039 -12.651 1.00 76.12 642 PRO A N 1
ATOM 5302 C CA . PRO A 1 642 ? 15.542 33.446 -12.526 1.00 76.12 642 PRO A CA 1
ATOM 5303 C C . PRO A 1 642 ? 16.751 33.787 -13.411 1.00 76.12 642 PRO A C 1
ATOM 5305 O O . PRO A 1 642 ? 17.674 32.998 -13.561 1.00 76.12 642 PRO A O 1
ATOM 5308 N N . LEU A 1 643 ? 16.775 34.995 -13.986 1.00 76.12 643 LEU A N 1
ATOM 5309 C CA . LEU A 1 643 ? 17.836 35.428 -14.914 1.00 76.12 643 LEU A CA 1
ATOM 5310 C C . LEU A 1 643 ? 19.204 35.635 -14.236 1.00 76.12 643 LEU A C 1
ATOM 5312 O O . LEU A 1 643 ? 20.238 35.488 -14.888 1.00 76.12 643 LEU A O 1
ATOM 5316 N N . LYS A 1 644 ? 19.216 35.973 -12.942 1.00 74.31 644 LYS A N 1
ATOM 5317 C CA . LYS A 1 644 ? 20.419 36.086 -12.105 1.00 74.31 644 LYS A CA 1
ATOM 5318 C C . LYS A 1 644 ? 20.266 35.219 -10.860 1.00 74.31 644 LYS A C 1
ATOM 5320 O O . LYS A 1 644 ? 19.201 35.203 -10.252 1.00 74.31 644 LYS A O 1
ATOM 5325 N N . LEU A 1 645 ? 21.347 34.551 -10.462 1.00 66.50 645 LEU A N 1
ATOM 5326 C CA . LEU A 1 645 ? 21.376 33.617 -9.328 1.00 66.50 645 LEU A CA 1
ATOM 5327 C C . LEU A 1 645 ? 21.342 34.316 -7.943 1.00 66.50 645 LEU A C 1
ATOM 5329 O O . LEU A 1 645 ? 21.315 33.644 -6.917 1.00 66.50 645 LEU A O 1
ATOM 5333 N N . SER A 1 646 ? 21.392 35.654 -7.891 1.00 55.62 646 SER A N 1
ATOM 5334 C CA . SER A 1 646 ? 21.887 36.411 -6.729 1.00 55.62 646 SER A CA 1
ATOM 5335 C C . SER A 1 646 ? 20.926 36.645 -5.555 1.00 55.62 646 SER A C 1
ATOM 5337 O O . SER A 1 646 ? 21.395 37.185 -4.562 1.00 55.62 646 SER A O 1
ATOM 5339 N N . ASP A 1 647 ? 19.657 36.215 -5.584 1.00 55.09 647 ASP A N 1
ATOM 5340 C CA . ASP A 1 647 ? 18.696 36.584 -4.516 1.00 55.09 647 ASP A CA 1
ATOM 5341 C C . ASP A 1 647 ? 18.042 35.414 -3.749 1.00 55.09 647 ASP A C 1
ATOM 5343 O O . ASP A 1 647 ? 17.296 35.655 -2.801 1.00 55.09 647 ASP A O 1
ATOM 5347 N N . SER A 1 648 ? 18.315 34.145 -4.082 1.00 54.38 648 SER A N 1
ATOM 5348 C CA . SER A 1 648 ? 17.580 33.005 -3.489 1.00 54.38 648 SER A CA 1
ATOM 5349 C C . SER A 1 648 ? 18.404 31.965 -2.717 1.00 54.38 648 SER A C 1
ATOM 5351 O O . SER A 1 648 ? 17.836 31.258 -1.883 1.00 54.38 648 SER A O 1
ATOM 5353 N N . CYS A 1 649 ? 19.720 31.866 -2.943 1.00 58.09 649 CYS A N 1
ATOM 5354 C CA . CYS A 1 649 ? 20.577 30.792 -2.407 1.00 58.09 649 CYS A CA 1
ATOM 5355 C C . CYS A 1 649 ? 22.023 31.259 -2.158 1.00 58.09 649 CYS A C 1
ATOM 5357 O O . CYS A 1 649 ? 22.953 30.832 -2.836 1.00 58.09 649 CYS A O 1
ATOM 5359 N N . SER A 1 650 ? 22.244 32.164 -1.206 1.00 51.56 650 SER A N 1
ATOM 5360 C CA . SER A 1 650 ? 23.540 32.845 -1.031 1.00 51.56 650 SER A CA 1
ATOM 5361 C C . SER A 1 650 ? 24.619 32.070 -0.250 1.00 51.56 650 SER A C 1
ATOM 5363 O O . SER A 1 650 ? 25.746 32.547 -0.175 1.00 51.56 650 SER A O 1
ATOM 5365 N N . ASN A 1 651 ? 24.329 30.883 0.306 1.00 53.41 651 ASN A N 1
ATOM 5366 C CA . ASN A 1 651 ? 25.216 30.216 1.282 1.00 53.41 651 ASN A CA 1
ATOM 5367 C C . ASN A 1 651 ? 25.848 28.874 0.851 1.00 53.41 651 ASN A C 1
ATOM 5369 O O . ASN A 1 651 ? 26.480 28.222 1.680 1.00 53.41 651 ASN A O 1
ATOM 5373 N N . SER A 1 652 ? 25.728 28.436 -0.406 1.00 52.69 652 SER A N 1
ATOM 5374 C CA . SER A 1 652 ? 26.337 27.173 -0.866 1.00 52.69 652 SER A CA 1
ATOM 5375 C C . SER A 1 652 ? 27.357 27.412 -1.978 1.00 52.69 652 SER A C 1
ATOM 5377 O O . SER A 1 652 ? 27.001 27.420 -3.154 1.00 52.69 652 SER A O 1
ATOM 5379 N N . ASN A 1 653 ? 28.624 27.611 -1.608 1.00 52.34 653 ASN A N 1
ATOM 5380 C CA . ASN A 1 653 ? 29.678 27.982 -2.557 1.00 52.34 653 ASN A CA 1
ATOM 5381 C C . ASN A 1 653 ? 30.158 26.855 -3.489 1.00 52.34 653 ASN A C 1
ATOM 5383 O O . ASN A 1 653 ? 30.828 27.180 -4.458 1.00 52.34 653 ASN A O 1
ATOM 5387 N N . ASP A 1 654 ? 29.780 25.585 -3.287 1.00 55.03 654 ASP A N 1
ATOM 5388 C CA . ASP A 1 654 ? 30.193 24.502 -4.205 1.00 55.03 654 ASP A CA 1
ATOM 5389 C C . ASP A 1 654 ? 29.102 23.445 -4.479 1.00 55.03 654 ASP A C 1
ATOM 5391 O O . ASP A 1 654 ? 28.913 23.050 -5.631 1.00 55.03 654 ASP A O 1
ATOM 5395 N N . GLN A 1 655 ? 28.327 23.026 -3.467 1.00 60.97 655 GLN A N 1
ATOM 5396 C CA . GLN A 1 655 ? 27.135 22.172 -3.607 1.00 60.97 655 GLN A CA 1
ATOM 5397 C C . GLN A 1 655 ? 26.142 22.477 -2.479 1.00 60.97 655 GLN A C 1
ATOM 5399 O O . GLN A 1 655 ? 26.551 22.655 -1.330 1.00 60.97 655 GLN A O 1
ATOM 5404 N N . GLY A 1 656 ? 24.842 22.542 -2.771 1.00 63.16 656 GLY A N 1
ATOM 5405 C CA . GLY A 1 656 ? 23.852 22.879 -1.746 1.00 63.16 656 GLY A CA 1
ATOM 5406 C C . GLY A 1 656 ? 22.410 22.585 -2.121 1.00 63.16 656 GLY A C 1
ATOM 5407 O O . GLY A 1 656 ? 22.055 22.484 -3.294 1.00 63.16 656 GLY A O 1
ATOM 5408 N N . ILE A 1 657 ? 21.581 22.450 -1.087 1.00 66.00 657 ILE A N 1
ATOM 5409 C CA . ILE A 1 657 ? 20.129 22.329 -1.204 1.00 66.00 657 ILE A CA 1
ATOM 5410 C C . ILE A 1 657 ? 19.530 23.635 -0.703 1.00 66.00 657 ILE A C 1
ATOM 5412 O O . ILE A 1 657 ? 19.858 24.083 0.396 1.00 66.00 657 ILE A O 1
ATOM 5416 N N . CYS A 1 658 ? 18.615 24.202 -1.474 1.00 69.25 658 CYS A N 1
ATOM 5417 C CA . CYS A 1 658 ? 17.750 25.273 -1.007 1.00 69.25 658 CYS A CA 1
ATOM 5418 C C . CYS A 1 658 ? 16.295 24.853 -1.149 1.00 69.25 658 CYS A C 1
ATOM 5420 O O . CYS A 1 658 ? 15.923 24.173 -2.102 1.00 69.25 658 CYS A O 1
ATOM 5422 N N . THR A 1 659 ? 15.449 25.311 -0.238 1.00 62.59 659 THR A N 1
ATOM 5423 C CA . THR A 1 659 ? 13.997 25.164 -0.351 1.00 62.59 659 THR A CA 1
ATOM 5424 C C . THR A 1 659 ? 13.368 26.545 -0.460 1.00 62.59 659 THR A C 1
ATOM 5426 O O . THR A 1 659 ? 13.531 27.356 0.452 1.00 62.59 659 THR A O 1
ATOM 5429 N N . GLN A 1 660 ? 12.647 26.811 -1.547 1.00 64.94 660 GLN A N 1
ATOM 5430 C CA . GLN A 1 660 ? 11.870 28.040 -1.747 1.00 64.94 660 GLN A CA 1
ATOM 5431 C C . GLN A 1 660 ? 10.446 27.686 -2.163 1.00 64.94 660 GLN A C 1
ATOM 5433 O O . GLN A 1 660 ? 10.273 26.797 -2.984 1.00 64.94 660 GLN A O 1
ATOM 5438 N N . GLU A 1 661 ? 9.444 28.362 -1.587 1.00 60.91 661 GLU A N 1
ATOM 5439 C CA . GLU A 1 661 ? 8.026 28.315 -2.000 1.00 60.91 661 GLU A CA 1
ATOM 5440 C C . GLU A 1 661 ? 7.525 26.936 -2.478 1.00 60.91 661 GLU A C 1
ATOM 5442 O O . GLU A 1 661 ? 6.932 26.800 -3.546 1.00 60.91 661 GLU A O 1
ATOM 5447 N N . ASN A 1 662 ? 7.735 25.891 -1.667 1.00 64.44 662 ASN A N 1
ATOM 5448 C CA . ASN A 1 662 ? 7.277 24.528 -1.969 1.00 64.44 662 ASN A CA 1
ATOM 5449 C C . ASN A 1 662 ? 8.015 23.838 -3.140 1.00 64.44 662 ASN A C 1
ATOM 5451 O O . ASN A 1 662 ? 7.482 22.933 -3.786 1.00 64.44 662 ASN A O 1
ATOM 5455 N N . GLN A 1 663 ? 9.261 24.233 -3.388 1.00 72.12 663 GLN A N 1
ATOM 5456 C CA . GLN A 1 663 ? 10.173 23.623 -4.348 1.00 72.12 663 GLN A CA 1
ATOM 5457 C C . GLN A 1 663 ? 11.509 23.307 -3.684 1.00 72.12 663 GLN A C 1
ATOM 5459 O O . GLN A 1 663 ? 12.030 24.094 -2.887 1.00 72.12 663 GLN A O 1
ATOM 5464 N N . SER A 1 664 ? 12.074 22.148 -4.015 1.00 72.75 664 SER A N 1
ATOM 5465 C CA . SER A 1 664 ? 13.405 21.759 -3.565 1.00 72.75 664 SER A CA 1
ATOM 5466 C C . SER A 1 664 ? 14.400 21.949 -4.710 1.00 72.75 664 SER A C 1
ATOM 5468 O O . SER A 1 664 ? 14.266 21.395 -5.803 1.00 72.75 664 SER A O 1
ATOM 5470 N N . ILE A 1 665 ? 15.417 22.762 -4.455 1.00 77.25 665 ILE A N 1
ATOM 5471 C CA . ILE A 1 665 ? 16.432 23.183 -5.415 1.00 77.25 665 ILE A CA 1
ATOM 5472 C C . ILE A 1 665 ? 17.743 22.502 -5.034 1.00 77.25 665 ILE A C 1
ATOM 5474 O O . ILE A 1 665 ? 18.169 22.573 -3.883 1.00 77.25 665 ILE A O 1
ATOM 5478 N N . TYR A 1 666 ? 18.392 21.862 -5.999 1.00 80.19 666 TYR A N 1
ATOM 5479 C CA . TYR A 1 666 ? 19.737 21.316 -5.863 1.00 80.19 666 TYR A CA 1
ATOM 5480 C C . TYR A 1 666 ? 20.702 22.091 -6.760 1.00 80.19 666 TYR A C 1
ATOM 5482 O O . TYR A 1 666 ? 20.446 22.251 -7.953 1.00 80.19 666 TYR A O 1
ATOM 5490 N N . LEU A 1 667 ? 21.794 22.582 -6.178 1.00 77.44 667 LEU A N 1
ATOM 5491 C CA . LEU A 1 667 ? 22.835 23.349 -6.857 1.00 77.44 667 LEU A CA 1
ATOM 5492 C C . LEU A 1 667 ? 24.136 22.549 -6.871 1.00 77.44 667 LEU A C 1
ATOM 5494 O O . LEU A 1 667 ? 24.580 22.065 -5.827 1.00 77.44 667 LEU A O 1
ATOM 5498 N N . THR A 1 668 ? 24.765 22.447 -8.039 1.00 77.88 668 THR A N 1
ATOM 5499 C CA . THR A 1 668 ? 26.086 21.826 -8.190 1.00 77.88 668 THR A CA 1
ATOM 5500 C C . THR A 1 668 ? 26.918 22.523 -9.256 1.00 77.88 668 THR A C 1
ATOM 5502 O O . THR A 1 668 ? 26.385 23.019 -10.249 1.00 77.88 668 THR A O 1
ATOM 5505 N N . LYS A 1 669 ? 28.236 22.558 -9.072 1.00 71.75 669 LYS A N 1
ATOM 5506 C CA . LYS A 1 669 ? 29.177 23.096 -10.055 1.00 71.75 669 LYS A CA 1
ATOM 5507 C C . LYS A 1 669 ? 29.609 22.005 -11.038 1.00 71.75 669 LYS A C 1
ATOM 5509 O O . LYS A 1 669 ? 29.881 20.873 -10.654 1.00 71.75 669 LYS A O 1
ATOM 5514 N N . THR A 1 670 ? 29.645 22.344 -12.319 1.00 64.75 670 THR A N 1
ATOM 5515 C CA . THR A 1 670 ? 30.153 21.492 -13.404 1.00 64.75 670 THR A CA 1
ATOM 5516 C C . THR A 1 670 ? 31.677 21.599 -13.511 1.00 64.75 670 THR A C 1
ATOM 5518 O O . THR A 1 670 ? 32.257 22.607 -13.101 1.00 64.75 670 THR A O 1
ATOM 5521 N N . ASN A 1 671 ? 32.324 20.599 -14.119 1.00 60.97 671 ASN A N 1
ATOM 5522 C CA . ASN A 1 671 ? 33.779 20.582 -14.336 1.00 60.97 671 ASN A CA 1
ATOM 5523 C C . ASN A 1 671 ? 34.285 21.777 -15.171 1.00 60.97 671 ASN A C 1
ATOM 5525 O O . ASN A 1 671 ? 35.422 22.202 -14.997 1.00 60.97 671 ASN A O 1
ATOM 5529 N N . ASP A 1 672 ? 33.429 22.364 -16.015 1.00 58.75 672 ASP A N 1
ATOM 5530 C CA . ASP A 1 672 ? 33.737 23.561 -16.813 1.00 58.75 672 ASP A CA 1
ATOM 5531 C C . ASP A 1 672 ? 33.513 24.882 -16.039 1.00 58.75 672 ASP A C 1
ATOM 5533 O O . ASP A 1 672 ? 33.567 25.963 -16.617 1.00 58.75 672 ASP A O 1
ATOM 5537 N N . GLY A 1 673 ? 33.197 24.822 -14.739 1.00 62.12 673 GLY A N 1
ATOM 5538 C CA . GLY A 1 673 ? 32.988 25.993 -13.878 1.00 62.12 673 GLY A CA 1
ATOM 5539 C C . GLY A 1 673 ? 31.568 26.580 -13.870 1.00 62.12 673 GLY A C 1
ATOM 5540 O O . GLY A 1 673 ? 31.306 27.498 -13.094 1.00 62.12 673 GLY A O 1
ATOM 5541 N N . ARG A 1 674 ? 30.635 26.044 -14.671 1.00 70.00 674 ARG A N 1
ATOM 5542 C CA . ARG A 1 674 ? 29.214 26.464 -14.731 1.00 70.00 674 ARG A CA 1
ATOM 5543 C C . ARG A 1 674 ? 28.418 25.916 -13.543 1.00 70.00 674 ARG A C 1
ATOM 5545 O O . ARG A 1 674 ? 28.718 24.820 -13.079 1.00 70.00 674 ARG A O 1
ATOM 5552 N N . MET A 1 675 ? 27.382 26.618 -13.091 1.00 71.00 675 MET A N 1
ATOM 5553 C CA . MET A 1 675 ? 26.483 26.176 -12.014 1.00 71.00 675 MET A CA 1
ATOM 5554 C C . MET A 1 675 ? 25.214 25.544 -12.594 1.00 71.00 675 MET A C 1
ATOM 5556 O O . MET A 1 675 ? 24.510 26.165 -13.386 1.00 71.00 675 MET A O 1
ATOM 5560 N N . LEU A 1 676 ? 24.904 24.318 -12.187 1.00 73.94 676 LEU A N 1
ATOM 5561 C CA . LEU A 1 676 ? 23.687 23.595 -12.536 1.00 73.94 676 LEU A CA 1
ATOM 5562 C C . LEU A 1 676 ? 22.690 23.687 -11.377 1.00 73.94 676 LEU A C 1
ATOM 5564 O O . LEU A 1 676 ? 23.016 23.345 -10.241 1.00 73.94 676 LEU A O 1
ATOM 5568 N N . MET A 1 677 ? 21.473 24.128 -11.680 1.00 75.50 677 MET A N 1
ATOM 5569 C CA . MET A 1 677 ? 20.348 24.220 -10.756 1.00 75.50 677 MET A CA 1
ATOM 5570 C C . MET A 1 677 ? 19.277 23.223 -11.184 1.00 75.50 677 MET A C 1
ATOM 5572 O O . MET A 1 677 ? 18.789 23.303 -12.303 1.00 75.50 677 MET A O 1
ATOM 5576 N N . ILE A 1 678 ? 18.898 22.302 -10.305 1.00 76.88 678 ILE A N 1
ATOM 5577 C CA . ILE A 1 678 ? 17.864 21.291 -10.552 1.00 76.88 678 ILE A CA 1
ATOM 5578 C C . ILE A 1 678 ? 16.709 21.527 -9.588 1.00 76.88 678 ILE A C 1
ATOM 5580 O O . ILE A 1 678 ? 16.929 21.670 -8.386 1.00 76.88 678 ILE A O 1
ATOM 5584 N N . ILE A 1 679 ? 15.481 21.540 -10.101 1.00 76.75 679 ILE A N 1
ATOM 5585 C CA . ILE A 1 679 ? 14.273 21.839 -9.330 1.00 76.75 679 ILE A CA 1
ATOM 5586 C C . ILE A 1 679 ? 13.324 20.648 -9.350 1.00 76.75 679 ILE A C 1
ATOM 5588 O O . ILE A 1 679 ? 13.141 19.980 -10.367 1.00 76.75 679 ILE A O 1
ATOM 5592 N N . SER A 1 680 ? 12.694 20.400 -8.205 1.00 77.38 680 SER A N 1
ATOM 5593 C CA . SER A 1 680 ? 11.536 19.518 -8.107 1.00 77.38 680 SER A CA 1
ATOM 5594 C C . SER A 1 680 ? 10.461 20.101 -7.195 1.00 77.38 680 SER A C 1
ATOM 5596 O O . SER A 1 680 ? 10.714 20.987 -6.373 1.00 77.38 680 SER A O 1
ATOM 5598 N N . SER A 1 681 ? 9.238 19.597 -7.359 1.00 71.69 681 SER A N 1
ATOM 5599 C CA . SER A 1 681 ? 8.120 19.886 -6.464 1.00 71.69 681 SER A CA 1
ATOM 5600 C C . SER A 1 681 ? 8.411 19.358 -5.063 1.00 71.69 681 SER A C 1
ATOM 5602 O O . SER A 1 681 ? 8.806 18.202 -4.926 1.00 71.69 681 SER A O 1
ATOM 5604 N N . ALA A 1 682 ? 8.155 20.157 -4.027 1.00 69.50 682 ALA A N 1
ATOM 5605 C CA . ALA A 1 682 ? 8.240 19.668 -2.659 1.00 69.50 682 ALA A CA 1
ATOM 5606 C C . ALA A 1 682 ? 7.194 18.581 -2.383 1.00 69.50 682 ALA A C 1
ATOM 5608 O O . ALA A 1 682 ? 6.127 18.515 -3.005 1.00 69.50 682 ALA A O 1
ATOM 5609 N N . TYR A 1 683 ? 7.501 17.754 -1.389 1.00 77.25 683 TYR A N 1
ATOM 5610 C CA . TYR A 1 683 ? 6.608 16.713 -0.916 1.00 77.25 683 TYR A CA 1
ATOM 5611 C C . TYR A 1 683 ? 5.275 17.297 -0.434 1.00 77.25 683 TYR A C 1
ATOM 5613 O O . TYR A 1 683 ? 5.228 18.123 0.479 1.00 77.25 683 TYR A O 1
ATOM 5621 N N . SER A 1 684 ? 4.170 16.866 -1.042 1.00 81.62 684 SER A N 1
ATOM 5622 C CA . SER A 1 684 ? 2.859 17.434 -0.731 1.00 81.62 684 SER A CA 1
ATOM 5623 C C . SER A 1 684 ? 2.355 17.015 0.657 1.00 81.62 684 SER A C 1
ATOM 5625 O O . SER A 1 684 ? 2.494 15.865 1.078 1.00 81.62 684 SER A O 1
ATOM 5627 N N . ASN A 1 685 ? 1.654 17.920 1.351 1.00 85.12 685 ASN A N 1
ATOM 5628 C CA . ASN A 1 685 ? 0.942 17.574 2.591 1.00 85.12 685 ASN A CA 1
ATOM 5629 C C . ASN A 1 685 ? -0.080 16.451 2.363 1.00 85.12 685 ASN A C 1
ATOM 5631 O O . ASN A 1 685 ? -0.285 15.603 3.230 1.00 85.12 685 ASN A O 1
ATOM 5635 N N . TYR A 1 686 ? -0.691 16.419 1.175 1.00 84.12 686 TYR A N 1
ATOM 5636 C CA . TYR A 1 686 ? -1.583 15.344 0.760 1.00 84.12 686 TYR A CA 1
ATOM 5637 C C . TYR A 1 686 ? -0.878 13.977 0.782 1.00 84.12 686 TYR A C 1
ATOM 5639 O O . TYR A 1 686 ? -1.414 13.025 1.348 1.00 84.12 686 TYR A O 1
ATOM 5647 N N . ALA A 1 687 ? 0.360 13.890 0.284 1.00 84.62 687 ALA A N 1
ATOM 5648 C CA . ALA A 1 687 ? 1.144 12.658 0.314 1.00 84.62 687 ALA A CA 1
ATOM 5649 C C . ALA A 1 687 ? 1.458 12.177 1.740 1.00 84.62 687 ALA A C 1
ATOM 5651 O O . ALA A 1 687 ? 1.467 10.969 1.995 1.00 84.62 687 ALA A O 1
ATOM 5652 N N . ILE A 1 688 ? 1.640 13.088 2.705 1.00 87.75 688 ILE A N 1
ATOM 5653 C CA . ILE A 1 688 ? 1.767 12.716 4.126 1.00 87.75 688 ILE A CA 1
ATOM 5654 C C . ILE A 1 688 ? 0.484 12.016 4.601 1.00 87.75 688 ILE A C 1
ATOM 5656 O O . ILE A 1 688 ? 0.555 10.929 5.175 1.00 87.75 688 ILE A O 1
ATOM 5660 N N . PHE A 1 689 ? -0.689 12.599 4.331 1.00 88.44 689 PHE A N 1
ATOM 5661 C CA . PHE A 1 689 ? -1.977 12.022 4.735 1.00 88.44 689 PHE A CA 1
ATOM 5662 C C . PHE A 1 689 ? -2.250 10.663 4.092 1.00 88.44 689 PHE A C 1
ATOM 5664 O O . PHE A 1 689 ? -2.707 9.749 4.779 1.00 88.44 689 PHE A O 1
ATOM 5671 N N . VAL A 1 690 ? -1.931 10.505 2.807 1.00 88.50 690 VAL A N 1
ATOM 5672 C CA . VAL A 1 690 ? -2.073 9.229 2.095 1.00 88.50 690 VAL A CA 1
ATOM 5673 C C . VAL A 1 690 ? -1.218 8.142 2.744 1.00 88.50 690 VAL A C 1
ATOM 5675 O O . VAL A 1 690 ? -1.710 7.046 3.014 1.00 88.50 690 VAL A O 1
ATOM 5678 N N . ASN A 1 691 ? 0.046 8.440 3.055 1.00 89.25 691 ASN A N 1
ATOM 5679 C CA . ASN A 1 691 ? 0.926 7.471 3.703 1.00 89.25 691 ASN A CA 1
ATOM 5680 C C . ASN A 1 691 ? 0.463 7.137 5.134 1.00 89.25 691 ASN A C 1
ATOM 5682 O O . ASN A 1 691 ? 0.523 5.972 5.530 1.00 89.25 691 ASN A O 1
ATOM 5686 N N . ILE A 1 692 ? -0.075 8.106 5.891 1.00 90.31 692 ILE A N 1
ATOM 5687 C CA . ILE A 1 692 ? -0.720 7.835 7.191 1.00 90.31 692 ILE A CA 1
ATOM 5688 C C . ILE A 1 692 ? -1.904 6.876 7.008 1.00 90.31 692 ILE A C 1
ATOM 5690 O O . ILE A 1 692 ? -1.992 5.879 7.721 1.00 90.31 692 ILE A O 1
ATOM 5694 N N . ALA A 1 693 ? -2.796 7.153 6.056 1.00 89.31 693 ALA A N 1
ATOM 5695 C CA . ALA A 1 693 ? -3.980 6.342 5.783 1.00 89.31 693 ALA A CA 1
ATOM 5696 C C . ALA A 1 693 ? -3.620 4.899 5.392 1.00 89.31 693 ALA A C 1
ATOM 5698 O O . ALA A 1 693 ? -4.155 3.935 5.947 1.00 89.31 693 ALA A O 1
ATOM 5699 N N . PHE A 1 694 ? -2.645 4.744 4.497 1.00 87.25 694 PHE A N 1
ATOM 5700 C CA . PHE A 1 694 ? -2.179 3.439 4.045 1.00 87.25 694 PHE A CA 1
ATOM 5701 C C . PHE A 1 694 ? -1.591 2.599 5.191 1.00 87.25 694 PHE A C 1
ATOM 5703 O O . PHE A 1 694 ? -2.005 1.458 5.420 1.00 87.25 694 PHE A O 1
ATOM 5710 N N . VAL A 1 695 ? -0.653 3.168 5.959 1.00 88.44 695 VAL A N 1
ATOM 5711 C CA . VAL A 1 695 ? -0.027 2.470 7.095 1.00 88.44 695 VAL A CA 1
ATOM 5712 C C . VAL A 1 695 ? -1.060 2.173 8.192 1.00 88.44 695 VAL A C 1
ATOM 5714 O O . VAL A 1 695 ? -0.976 1.142 8.866 1.00 88.44 695 VAL A O 1
ATOM 5717 N N . PHE A 1 696 ? -2.079 3.017 8.345 1.00 88.62 696 PHE A N 1
ATOM 5718 C CA . PHE A 1 696 ? -3.159 2.808 9.306 1.00 88.62 696 PHE A CA 1
ATOM 5719 C C . PHE A 1 696 ? -3.995 1.577 8.979 1.00 88.62 696 PHE A C 1
ATOM 5721 O O . PHE A 1 696 ? -4.174 0.716 9.841 1.00 88.62 696 PHE A O 1
ATOM 5728 N N . ILE A 1 697 ? -4.429 1.427 7.728 1.00 84.12 697 ILE A N 1
ATOM 5729 C CA . ILE A 1 697 ? -5.170 0.236 7.299 1.00 84.12 697 ILE A CA 1
ATOM 5730 C C . ILE A 1 697 ? -4.308 -1.020 7.479 1.00 84.12 697 ILE A C 1
ATOM 5732 O O . ILE A 1 697 ? -4.765 -2.011 8.052 1.00 84.12 697 ILE A O 1
ATOM 5736 N N . LEU A 1 698 ? -3.039 -0.975 7.064 1.00 85.38 698 LEU A N 1
ATOM 5737 C CA . LEU A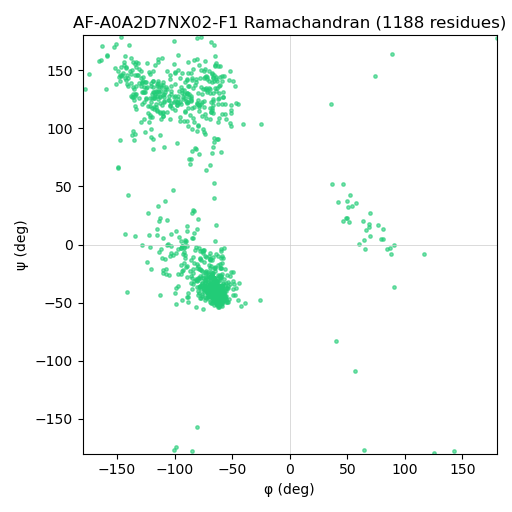 1 698 ? -2.148 -2.133 7.158 1.00 85.38 698 LEU A CA 1
ATOM 5738 C C . LEU A 1 698 ? -1.843 -2.506 8.625 1.00 85.38 698 LEU A C 1
ATOM 5740 O O . LEU A 1 698 ? -1.817 -3.690 8.969 1.00 85.38 698 LEU A O 1
ATOM 5744 N N . SER A 1 699 ? -1.721 -1.521 9.521 1.00 84.81 699 SER A N 1
ATOM 5745 C CA . SER A 1 699 ? -1.512 -1.767 10.954 1.00 84.81 699 SER A CA 1
ATOM 5746 C C . SER A 1 699 ? -2.762 -2.322 11.638 1.00 84.81 699 SER A C 1
ATOM 5748 O O . SER A 1 699 ? -2.641 -3.229 12.461 1.00 84.81 699 SER A O 1
ATOM 5750 N N . LEU A 1 700 ? -3.965 -1.887 11.248 1.00 81.81 700 LEU A N 1
ATOM 5751 C CA . LEU A 1 700 ? -5.215 -2.485 11.725 1.00 81.81 700 LEU A CA 1
ATOM 5752 C C . LEU A 1 700 ? -5.317 -3.970 11.363 1.00 81.81 700 LEU A C 1
ATOM 5754 O O . LEU A 1 700 ? -5.673 -4.780 12.220 1.00 81.81 700 LEU A O 1
ATOM 5758 N N . PHE A 1 701 ? -4.964 -4.346 10.130 1.00 80.44 701 PHE A N 1
ATOM 5759 C CA . PHE A 1 701 ? -4.911 -5.754 9.723 1.00 80.44 701 PHE A CA 1
ATOM 5760 C C . PHE A 1 701 ? -3.870 -6.541 10.522 1.00 80.44 701 PHE A C 1
ATOM 5762 O O . PHE A 1 701 ? -4.156 -7.649 10.985 1.00 80.44 701 PHE A O 1
ATOM 5769 N N . PHE A 1 702 ? -2.684 -5.967 10.731 1.00 81.50 702 PHE A N 1
ATOM 5770 C CA . PHE A 1 702 ? -1.611 -6.590 11.502 1.00 81.50 702 PHE A CA 1
ATOM 5771 C C . PHE A 1 702 ? -2.027 -6.855 12.959 1.00 81.50 702 PHE A C 1
ATOM 5773 O O . PHE A 1 702 ? -1.984 -7.995 13.430 1.00 81.50 702 PHE A O 1
ATOM 5780 N N . PHE A 1 703 ? -2.509 -5.832 13.668 1.00 77.69 703 PHE A N 1
ATOM 5781 C CA . PHE A 1 703 ? -2.954 -5.970 15.054 1.00 77.69 703 PHE A CA 1
ATOM 5782 C C . PHE A 1 703 ? -4.236 -6.790 15.190 1.00 77.69 703 PHE A C 1
ATOM 5784 O O . PHE A 1 703 ? -4.365 -7.548 16.152 1.00 77.69 703 PHE A O 1
ATOM 5791 N N . GLY A 1 704 ? -5.159 -6.688 14.231 1.00 74.56 704 GLY A N 1
ATOM 5792 C CA . GLY A 1 704 ? -6.362 -7.517 14.165 1.00 74.56 704 GLY A CA 1
ATOM 5793 C C . GLY A 1 704 ? -6.030 -9.002 14.008 1.00 74.56 704 GLY A C 1
ATOM 5794 O O . GLY A 1 704 ? -6.606 -9.839 14.702 1.00 74.56 704 GLY A O 1
ATOM 5795 N N . SER A 1 705 ? -5.034 -9.331 13.180 1.00 76.25 705 SER A N 1
ATOM 5796 C CA . SER A 1 705 ? -4.543 -10.703 13.000 1.00 76.25 705 SER A CA 1
ATOM 5797 C C . SER A 1 705 ? -3.865 -11.234 14.262 1.00 76.25 705 SER A C 1
ATOM 5799 O O . SER A 1 705 ? -4.158 -12.347 14.696 1.00 76.25 705 SER A O 1
ATOM 5801 N N . ILE A 1 706 ? -3.015 -10.427 14.910 1.00 73.12 706 ILE A N 1
ATOM 5802 C CA . ILE A 1 706 ? -2.410 -10.781 16.206 1.00 73.12 706 ILE A CA 1
ATOM 5803 C C . ILE A 1 706 ? -3.500 -11.023 17.249 1.00 73.12 706 ILE A C 1
ATOM 5805 O O . ILE A 1 706 ? -3.459 -12.024 17.963 1.00 73.12 706 ILE A O 1
ATOM 5809 N N . PHE A 1 707 ? -4.493 -10.137 17.318 1.00 73.25 707 PHE A N 1
ATOM 5810 C CA . PHE A 1 707 ? -5.621 -10.271 18.228 1.00 73.25 707 PHE A CA 1
ATOM 5811 C C . PHE A 1 707 ? -6.381 -11.581 17.983 1.00 73.25 707 PHE A C 1
ATOM 5813 O O . PHE A 1 707 ? -6.603 -12.332 18.930 1.00 73.25 707 PHE A O 1
ATOM 5820 N N . PHE A 1 708 ? -6.695 -11.907 16.726 1.00 72.50 708 PHE A N 1
ATOM 5821 C CA . PHE A 1 708 ? -7.356 -13.156 16.337 1.00 72.50 708 PHE A CA 1
ATOM 5822 C C . PHE A 1 708 ? -6.532 -14.411 16.679 1.00 72.50 708 PHE A C 1
ATOM 5824 O O . PHE A 1 708 ? -7.062 -15.404 17.175 1.00 72.50 708 PHE A O 1
ATOM 5831 N N . ILE A 1 709 ? -5.213 -14.376 16.477 1.00 69.44 709 ILE A N 1
ATOM 5832 C CA . ILE A 1 709 ? -4.324 -15.481 16.862 1.00 69.44 709 ILE A CA 1
ATOM 5833 C C . ILE A 1 709 ? -4.297 -15.637 18.389 1.00 69.44 709 ILE A C 1
ATOM 5835 O O . ILE A 1 709 ? -4.381 -16.754 18.905 1.00 69.44 709 ILE A O 1
ATOM 5839 N N . MET A 1 710 ? -4.226 -14.529 19.133 1.00 64.44 710 MET A N 1
ATOM 5840 C CA . MET A 1 710 ? -4.236 -14.552 20.596 1.00 64.44 710 MET A CA 1
ATOM 5841 C C . MET A 1 710 ? -5.548 -15.109 21.157 1.00 64.44 710 MET A C 1
ATOM 5843 O O . MET A 1 710 ? -5.497 -15.886 22.112 1.00 64.44 710 MET A O 1
ATOM 5847 N N . THR A 1 711 ? -6.700 -14.770 20.564 1.00 67.12 711 THR A N 1
ATOM 5848 C CA . THR A 1 711 ? -8.005 -15.303 20.994 1.00 67.12 711 THR A CA 1
ATOM 5849 C C . THR A 1 711 ? -8.133 -16.806 20.732 1.00 67.12 711 THR A C 1
ATOM 5851 O O . THR A 1 711 ? -8.803 -17.497 21.496 1.00 67.12 711 THR A O 1
ATOM 5854 N N . ARG A 1 712 ? -7.455 -17.336 19.702 1.00 66.69 712 ARG A N 1
ATOM 5855 C CA . ARG A 1 712 ? -7.414 -18.776 19.398 1.00 66.69 712 ARG A CA 1
ATOM 5856 C C . ARG A 1 712 ? -6.472 -19.556 20.317 1.00 66.69 712 ARG A C 1
ATOM 5858 O O . ARG A 1 712 ? -6.797 -20.670 20.712 1.00 66.69 712 ARG A O 1
ATOM 5865 N N . LEU A 1 713 ? -5.317 -18.982 20.665 1.00 68.00 713 LEU A N 1
ATOM 5866 C CA . LEU A 1 713 ? -4.337 -19.611 21.564 1.00 68.00 713 LEU A CA 1
ATOM 5867 C C . LEU A 1 713 ? -4.766 -19.576 23.037 1.00 68.00 713 LEU A C 1
ATOM 5869 O O . LEU A 1 713 ? -4.367 -20.437 23.820 1.00 68.00 713 LEU A O 1
ATOM 5873 N N . ARG A 1 714 ? -5.547 -18.568 23.433 1.00 63.09 714 ARG A N 1
ATOM 5874 C CA . ARG A 1 714 ? -6.162 -18.466 24.759 1.00 63.09 714 ARG A CA 1
ATOM 5875 C C . ARG A 1 714 ? -7.623 -18.055 24.591 1.00 63.09 714 ARG A C 1
ATOM 5877 O O . ARG A 1 714 ? -7.880 -16.851 24.490 1.00 63.09 714 ARG A O 1
ATOM 5884 N N . PRO A 1 715 ? -8.564 -19.017 24.558 1.00 58.56 715 PRO A N 1
ATOM 5885 C CA . PRO A 1 715 ? -9.976 -18.695 24.449 1.00 58.56 715 PRO A CA 1
ATOM 5886 C C . PRO A 1 715 ? -10.374 -17.794 25.615 1.00 58.56 715 PRO A C 1
ATOM 5888 O O . PRO A 1 715 ? -10.077 -18.056 26.780 1.00 58.56 715 PRO A O 1
ATOM 5891 N N . ILE A 1 716 ? -10.980 -16.668 25.270 1.00 60.97 716 ILE A N 1
ATOM 5892 C CA . ILE A 1 716 ? -11.315 -15.613 26.216 1.00 60.97 716 ILE A CA 1
ATOM 5893 C C . ILE A 1 716 ? -12.573 -16.054 26.952 1.00 60.97 716 ILE A C 1
ATOM 5895 O O . ILE A 1 716 ? -13.611 -16.239 26.324 1.00 60.97 716 ILE A O 1
ATOM 5899 N N . GLU A 1 717 ? -12.484 -16.190 28.275 1.00 54.75 717 GLU A N 1
ATOM 5900 C CA . GLU A 1 717 ? -13.556 -16.751 29.113 1.00 54.75 717 GLU A CA 1
ATOM 5901 C C . GLU A 1 717 ? -14.880 -15.966 29.049 1.00 54.75 717 GLU A C 1
ATOM 5903 O O . GLU A 1 717 ? -15.923 -16.499 29.405 1.00 54.75 717 GLU A O 1
ATOM 5908 N N . SER A 1 718 ? -14.882 -14.718 28.566 1.00 58.44 718 SER A N 1
ATOM 5909 C CA . SER A 1 718 ? -16.068 -14.062 27.991 1.00 58.44 718 SER A CA 1
ATOM 5910 C C . SER A 1 718 ? -15.732 -12.663 27.471 1.00 58.44 718 SER A C 1
ATOM 5912 O O . SER A 1 718 ? -15.113 -11.848 28.154 1.00 58.44 718 SER A O 1
ATOM 5914 N N . PHE A 1 719 ? -16.188 -12.345 26.260 1.00 59.41 719 PHE A N 1
ATOM 5915 C CA . PHE A 1 719 ? -16.305 -10.954 25.824 1.00 59.41 719 PHE A CA 1
ATOM 5916 C C . PHE A 1 719 ? -17.575 -10.343 26.417 1.00 59.41 719 PHE A C 1
ATOM 5918 O O . PHE A 1 719 ? -18.656 -10.911 26.249 1.00 59.41 719 PHE A O 1
ATOM 5925 N N . SER A 1 720 ? -17.476 -9.161 27.034 1.00 64.62 720 SER A N 1
ATOM 5926 C CA . SER A 1 720 ? -18.668 -8.362 27.342 1.00 64.62 720 SER A CA 1
ATOM 5927 C C . SER A 1 720 ? -19.424 -8.032 26.053 1.00 64.62 720 SER A C 1
ATOM 5929 O O . SER A 1 720 ? -18.796 -7.805 25.017 1.00 64.62 720 SER A O 1
ATOM 5931 N N . LEU A 1 721 ? -20.759 -7.975 26.118 1.00 67.44 721 LEU A N 1
ATOM 5932 C CA . LEU A 1 721 ? -21.644 -7.667 24.982 1.00 67.44 721 LEU A CA 1
ATOM 5933 C C . LEU A 1 721 ? -21.165 -6.431 24.200 1.00 67.44 721 LEU A C 1
ATOM 5935 O O . LEU A 1 721 ? -21.025 -6.461 22.983 1.00 67.44 721 LEU A O 1
ATOM 5939 N N . THR A 1 722 ? -20.776 -5.397 24.939 1.00 63.56 722 THR A N 1
ATOM 5940 C CA . THR A 1 722 ? -20.095 -4.191 24.470 1.00 63.56 722 THR A CA 1
ATOM 5941 C C . THR A 1 722 ? -18.939 -4.439 23.498 1.00 63.56 722 THR A C 1
ATOM 5943 O O . THR A 1 722 ? -18.847 -3.793 22.459 1.00 63.56 722 THR A O 1
ATOM 5946 N N . ASN A 1 723 ? -18.045 -5.371 23.828 1.00 65.62 723 ASN A N 1
ATOM 5947 C CA . ASN A 1 723 ? -16.841 -5.621 23.038 1.00 65.62 723 ASN A CA 1
ATOM 5948 C C . ASN A 1 723 ? -17.191 -6.403 21.777 1.00 65.62 723 ASN A C 1
ATOM 5950 O O . ASN A 1 723 ? -16.556 -6.200 20.750 1.00 65.62 723 ASN A O 1
ATOM 5954 N N . LYS A 1 724 ? -18.194 -7.290 21.860 1.00 69.62 724 LYS A N 1
ATOM 5955 C CA . LYS A 1 724 ? -18.689 -8.040 20.703 1.00 69.62 724 LYS A CA 1
ATOM 5956 C C . LYS A 1 724 ? -19.302 -7.091 19.681 1.00 69.62 724 LYS A C 1
ATOM 5958 O O . LYS A 1 724 ? -18.897 -7.120 18.529 1.00 69.62 724 LYS A O 1
ATOM 5963 N N . ILE A 1 725 ? -20.196 -6.204 20.122 1.00 69.12 725 ILE A N 1
ATOM 5964 C CA . ILE A 1 725 ? -20.864 -5.234 19.244 1.00 69.12 725 ILE A CA 1
ATOM 5965 C C . ILE A 1 725 ? -19.839 -4.327 18.561 1.00 69.12 725 ILE A C 1
ATOM 5967 O O . ILE A 1 725 ? -19.862 -4.199 17.344 1.00 69.12 725 ILE A O 1
ATOM 5971 N N . GLN A 1 726 ? -18.889 -3.755 19.302 1.00 65.81 726 GLN A N 1
ATOM 5972 C CA . GLN A 1 726 ? -17.868 -2.899 18.690 1.00 65.81 726 GLN A CA 1
ATOM 5973 C C . GLN A 1 726 ? -16.923 -3.641 17.751 1.00 65.81 726 GLN A C 1
ATOM 5975 O O . GLN A 1 726 ? -16.507 -3.077 16.744 1.00 65.81 726 GLN A O 1
ATOM 5980 N N . LEU A 1 727 ? -16.582 -4.892 18.060 1.00 70.38 727 LEU A N 1
ATOM 5981 C CA . LEU A 1 727 ? -15.791 -5.723 17.161 1.00 70.38 727 LEU A CA 1
ATOM 5982 C C . LEU A 1 727 ? -16.566 -6.021 15.873 1.00 70.38 727 LEU A C 1
ATOM 5984 O O . LEU A 1 727 ? -15.981 -5.942 14.797 1.00 70.38 727 LEU A O 1
ATOM 5988 N N . TYR A 1 728 ? -17.869 -6.302 15.965 1.00 75.00 728 TYR A N 1
ATOM 5989 C CA . TYR A 1 728 ? -18.719 -6.516 14.794 1.00 75.00 728 TYR A CA 1
ATOM 5990 C C . TYR A 1 728 ? -18.877 -5.248 13.960 1.00 75.00 728 TYR A C 1
ATOM 5992 O O . TYR A 1 728 ? -18.694 -5.329 12.753 1.00 75.00 728 TYR A O 1
ATOM 6000 N N . VAL A 1 729 ? -19.113 -4.088 14.583 1.00 74.38 729 VAL A N 1
ATOM 6001 C CA . VAL A 1 729 ? -19.163 -2.796 13.879 1.00 74.38 729 VAL A CA 1
ATOM 6002 C C . VAL A 1 729 ? -17.804 -2.471 13.249 1.00 74.38 729 VAL A C 1
ATOM 6004 O O . VAL A 1 729 ? -17.728 -2.100 12.090 1.00 74.38 729 VAL A O 1
ATOM 6007 N N . GLY A 1 730 ? -16.691 -2.662 13.957 1.00 69.38 730 GLY A N 1
ATOM 6008 C CA . GLY A 1 730 ? -15.362 -2.432 13.382 1.00 69.38 730 GLY A CA 1
ATOM 6009 C C . GLY A 1 730 ? -15.080 -3.333 12.173 1.00 69.38 730 GLY A C 1
ATOM 6010 O O . GLY A 1 730 ? -14.640 -2.854 11.127 1.00 69.38 730 GLY A O 1
ATOM 6011 N N . LEU A 1 731 ? -15.375 -4.632 12.282 1.00 72.56 731 LEU A N 1
ATOM 6012 C CA . LEU A 1 731 ? -15.184 -5.591 11.189 1.00 72.56 731 LEU A CA 1
ATOM 6013 C C . LEU A 1 731 ? -16.153 -5.371 10.022 1.00 72.56 731 LEU A C 1
ATOM 6015 O O . LEU A 1 731 ? -15.743 -5.553 8.876 1.00 72.56 731 LEU A O 1
ATOM 6019 N N . SER A 1 732 ? -17.398 -4.958 10.289 1.00 74.81 732 SER A N 1
ATOM 6020 C CA . SER A 1 732 ? -18.413 -4.734 9.254 1.00 74.81 732 SER A CA 1
ATOM 6021 C C . SER A 1 732 ? -18.049 -3.593 8.314 1.00 74.81 732 SER A C 1
ATOM 6023 O O . SER A 1 732 ? -18.529 -3.578 7.190 1.00 74.81 732 SER A O 1
ATOM 6025 N N . PHE A 1 733 ? -17.189 -2.665 8.738 1.00 73.31 733 PHE A N 1
ATOM 6026 C CA . PHE A 1 733 ? -16.678 -1.610 7.866 1.00 73.31 733 PHE A CA 1
ATOM 6027 C C . PHE A 1 733 ? -15.285 -1.924 7.317 1.00 73.31 733 PHE A C 1
ATOM 6029 O O . PHE A 1 733 ? -15.035 -1.655 6.145 1.00 73.31 733 PHE A O 1
ATOM 6036 N N . LEU A 1 734 ? -14.392 -2.542 8.100 1.00 72.88 734 LEU A N 1
ATOM 6037 C CA . LEU A 1 734 ? -13.021 -2.835 7.661 1.00 72.88 734 LEU A CA 1
ATOM 6038 C C . LEU A 1 734 ? -12.967 -3.845 6.507 1.00 72.88 734 LEU A C 1
ATOM 6040 O O . LEU A 1 734 ? -12.274 -3.612 5.516 1.00 72.88 734 LEU A O 1
ATOM 6044 N N . VAL A 1 735 ? -13.694 -4.963 6.621 1.00 76.75 735 VAL A N 1
ATOM 6045 C CA . VAL A 1 735 ? -13.617 -6.057 5.639 1.00 76.75 735 VAL A CA 1
ATOM 6046 C C . VAL A 1 735 ? -14.201 -5.642 4.282 1.00 76.75 735 VAL A C 1
ATOM 6048 O O . VAL A 1 735 ? -13.488 -5.785 3.287 1.00 76.75 735 VAL A O 1
ATOM 6051 N N . PRO A 1 736 ? -15.419 -5.064 4.192 1.00 79.19 736 PRO A N 1
ATOM 6052 C CA . PRO A 1 736 ? -15.948 -4.606 2.908 1.00 79.19 736 PRO A CA 1
ATOM 6053 C C . PRO A 1 736 ? -15.094 -3.506 2.285 1.00 79.19 736 PRO A C 1
ATOM 6055 O O . PRO A 1 736 ? -14.840 -3.550 1.089 1.00 79.19 736 PRO A O 1
ATOM 6058 N N . THR A 1 737 ? -14.578 -2.571 3.087 1.00 73.75 737 THR A N 1
ATOM 6059 C CA . THR A 1 737 ? -13.682 -1.502 2.621 1.00 73.75 737 THR A CA 1
ATOM 6060 C C . THR A 1 737 ? -12.432 -2.053 1.936 1.00 73.75 737 THR A C 1
ATOM 6062 O O . THR A 1 737 ? -12.082 -1.621 0.837 1.00 73.75 737 THR A O 1
ATOM 6065 N N . ALA A 1 738 ? -11.771 -3.040 2.544 1.00 71.69 738 ALA A N 1
ATOM 6066 C CA . ALA A 1 738 ? -10.594 -3.667 1.954 1.00 71.69 738 ALA A CA 1
ATOM 6067 C C . ALA A 1 738 ? -10.932 -4.462 0.682 1.00 71.69 738 ALA A C 1
ATOM 6069 O O . ALA A 1 738 ? -10.206 -4.370 -0.308 1.00 71.69 738 ALA A O 1
ATOM 6070 N N . ILE A 1 739 ? -12.052 -5.197 0.682 1.00 79.94 739 ILE A N 1
ATOM 6071 C CA . ILE A 1 739 ? -12.506 -5.968 -0.486 1.00 79.94 739 ILE A CA 1
ATOM 6072 C C . ILE A 1 739 ? -12.845 -5.030 -1.647 1.00 79.94 739 ILE A C 1
ATOM 6074 O O . ILE A 1 739 ? -12.348 -5.230 -2.751 1.00 79.94 739 ILE A O 1
ATOM 6078 N N . VAL A 1 740 ? -13.639 -3.986 -1.400 1.00 77.81 740 VAL A N 1
ATOM 6079 C CA . VAL A 1 740 ? -14.028 -2.991 -2.408 1.00 77.81 740 VAL A CA 1
ATOM 6080 C C . VAL A 1 740 ? -12.794 -2.275 -2.954 1.00 77.81 740 VAL A C 1
ATOM 6082 O O . VAL A 1 740 ? -12.663 -2.161 -4.168 1.00 77.81 740 VAL A O 1
ATOM 6085 N N . SER A 1 741 ? -11.846 -1.879 -2.097 1.00 71.75 741 SER A N 1
ATOM 6086 C CA . SER A 1 741 ? -10.594 -1.248 -2.542 1.00 71.75 741 SER A CA 1
ATOM 6087 C C . SER A 1 741 ? -9.781 -2.167 -3.463 1.00 71.75 741 SER A C 1
ATOM 6089 O O . SER A 1 741 ? -9.302 -1.730 -4.508 1.00 71.75 741 SER A O 1
ATOM 6091 N N . GLY A 1 742 ? -9.660 -3.455 -3.113 1.00 71.62 742 GLY A N 1
ATOM 6092 C CA . GLY A 1 742 ? -8.966 -4.449 -3.937 1.00 71.62 742 GLY A CA 1
ATOM 6093 C C . GLY A 1 742 ? -9.677 -4.742 -5.262 1.00 71.62 742 GLY A C 1
ATOM 6094 O O . GLY A 1 742 ? -9.026 -4.814 -6.305 1.00 71.62 742 GLY A O 1
ATOM 6095 N N . LEU A 1 743 ? -11.009 -4.864 -5.243 1.00 79.31 743 LEU A N 1
ATOM 6096 C CA . LEU A 1 743 ? -11.825 -5.082 -6.442 1.00 79.31 743 LEU A CA 1
ATOM 6097 C C . LEU A 1 743 ? -11.757 -3.890 -7.396 1.00 79.31 743 LEU A C 1
ATOM 6099 O O . LEU A 1 743 ? -11.569 -4.090 -8.592 1.00 79.31 743 LEU A O 1
ATOM 6103 N N . ILE A 1 744 ? -11.855 -2.664 -6.878 1.00 74.38 744 ILE A N 1
ATOM 6104 C CA . ILE A 1 744 ? -11.750 -1.441 -7.676 1.00 74.38 744 ILE A CA 1
ATOM 6105 C C . ILE A 1 744 ? -10.358 -1.336 -8.307 1.00 74.38 744 ILE A C 1
ATOM 6107 O O . ILE A 1 744 ? -10.266 -1.130 -9.514 1.00 74.38 744 ILE A O 1
ATOM 6111 N N . LEU A 1 745 ? -9.281 -1.552 -7.539 1.00 71.69 745 LEU A N 1
ATOM 6112 C CA . LEU A 1 745 ? -7.911 -1.519 -8.064 1.00 71.69 745 LEU A CA 1
ATOM 6113 C C . LEU A 1 745 ? -7.691 -2.576 -9.157 1.00 71.69 745 LEU A C 1
ATOM 6115 O O . LEU A 1 745 ? -7.092 -2.286 -10.195 1.00 71.69 745 LEU A O 1
ATOM 6119 N N . SER A 1 746 ? -8.204 -3.790 -8.945 1.00 77.44 746 SER A N 1
ATOM 6120 C CA . SER A 1 746 ? -8.153 -4.877 -9.927 1.00 77.44 746 SER A CA 1
ATOM 6121 C C . SER A 1 746 ? -8.930 -4.526 -11.201 1.00 77.44 746 SER A C 1
ATOM 6123 O O . SER A 1 746 ? -8.389 -4.605 -12.307 1.00 77.44 746 SER A O 1
ATOM 6125 N N . GLN A 1 747 ? -10.172 -4.055 -11.054 1.00 79.88 747 GLN A N 1
ATOM 6126 C CA . GLN A 1 747 ? -11.045 -3.707 -12.172 1.00 79.88 747 GLN A CA 1
ATOM 6127 C C . GLN A 1 747 ? -10.500 -2.525 -12.978 1.00 79.88 747 GLN A C 1
ATOM 6129 O O . GLN A 1 747 ? -10.470 -2.597 -14.205 1.00 79.88 747 GLN A O 1
ATOM 6134 N N . LEU A 1 748 ? -10.014 -1.472 -12.313 1.00 73.00 748 LEU A N 1
ATOM 6135 C CA . LEU A 1 748 ? -9.340 -0.344 -12.961 1.00 73.00 748 LEU A CA 1
ATOM 6136 C C . LEU A 1 748 ? -8.107 -0.818 -13.719 1.00 73.00 748 LEU A C 1
ATOM 6138 O O . LEU A 1 748 ? -7.935 -0.461 -14.879 1.00 73.00 748 LEU A O 1
ATOM 6142 N N . THR A 1 749 ? -7.279 -1.668 -13.107 1.00 72.31 749 THR A N 1
ATOM 6143 C CA . THR A 1 749 ? -6.077 -2.198 -13.764 1.00 72.31 749 THR A CA 1
ATOM 6144 C C . THR A 1 749 ? -6.432 -2.962 -15.037 1.00 72.31 749 THR A C 1
ATOM 6146 O O . THR A 1 749 ? -5.798 -2.759 -16.073 1.00 72.31 749 THR A O 1
ATOM 6149 N N . SER A 1 750 ? -7.459 -3.813 -14.988 1.00 79.88 750 SER A N 1
ATOM 6150 C CA . SER A 1 750 ? -7.932 -4.550 -16.162 1.00 79.88 750 SER A CA 1
ATOM 6151 C C . SER A 1 750 ? -8.518 -3.615 -17.226 1.00 79.88 750 SER A C 1
ATOM 6153 O O . SER A 1 750 ? -8.177 -3.731 -18.404 1.00 79.88 750 SER A O 1
ATOM 6155 N N . SER A 1 751 ? -9.356 -2.659 -16.814 1.00 82.19 751 SER A N 1
ATOM 6156 C CA . SER A 1 751 ? -10.004 -1.694 -17.708 1.00 82.19 751 SER A CA 1
ATOM 6157 C C . SER A 1 751 ? -8.984 -0.822 -18.439 1.00 82.19 751 SER A C 1
ATOM 6159 O O . SER A 1 751 ? -9.021 -0.737 -19.664 1.00 82.19 751 SER A O 1
ATOM 6161 N N . TYR A 1 752 ? -8.016 -0.253 -17.716 1.00 75.00 752 TYR A N 1
ATOM 6162 C CA . TYR A 1 752 ? -6.970 0.583 -18.303 1.00 75.00 752 TYR A CA 1
ATOM 6163 C C . TYR A 1 752 ? -6.090 -0.188 -19.284 1.00 75.00 752 TYR A C 1
ATOM 6165 O O . TYR A 1 752 ? -5.812 0.297 -20.378 1.00 75.00 752 TYR A O 1
ATOM 6173 N N . ARG A 1 753 ? -5.679 -1.418 -18.942 1.00 77.19 753 ARG A N 1
ATOM 6174 C CA . ARG A 1 753 ? -4.898 -2.257 -19.868 1.00 77.19 753 ARG A CA 1
ATOM 6175 C C . ARG A 1 753 ? -5.666 -2.538 -21.160 1.00 77.19 753 ARG A C 1
ATOM 6177 O O . ARG A 1 753 ? -5.078 -2.505 -22.240 1.00 77.19 753 ARG A O 1
ATOM 6184 N N . ALA A 1 754 ? -6.970 -2.798 -21.061 1.00 83.31 754 ALA A N 1
ATOM 6185 C CA . ALA A 1 754 ? -7.822 -3.003 -22.227 1.00 83.31 754 ALA A CA 1
ATOM 6186 C C . ALA A 1 754 ? -7.971 -1.722 -23.067 1.00 83.31 754 ALA A C 1
ATOM 6188 O O . ALA A 1 754 ? -7.923 -1.785 -24.297 1.00 83.31 754 ALA A O 1
ATOM 6189 N N . GLU A 1 755 ? -8.118 -0.567 -22.420 1.00 83.69 755 GLU A N 1
ATOM 6190 C CA . GLU A 1 755 ? -8.213 0.735 -23.081 1.00 83.69 755 GLU A CA 1
ATOM 6191 C C . GLU A 1 755 ? -6.926 1.107 -23.824 1.00 83.69 755 GLU A C 1
ATOM 6193 O O . GLU A 1 755 ? -6.988 1.526 -24.978 1.00 83.69 755 GLU A O 1
ATOM 6198 N N . ILE A 1 756 ? -5.762 0.856 -23.226 1.00 78.12 756 ILE A N 1
ATOM 6199 C CA . ILE A 1 756 ? -4.455 1.070 -23.860 1.00 78.12 756 ILE A CA 1
ATOM 6200 C C . ILE A 1 756 ? -4.297 0.200 -25.096 1.00 78.12 756 ILE A C 1
ATOM 6202 O O . ILE A 1 756 ? -4.012 0.727 -26.169 1.00 78.12 756 ILE A O 1
ATOM 6206 N N . ASN A 1 757 ? -4.554 -1.107 -24.982 1.00 85.12 757 ASN A N 1
ATOM 6207 C CA . ASN A 1 757 ? -4.489 -2.011 -26.131 1.00 85.12 757 ASN A CA 1
ATOM 6208 C C . ASN A 1 757 ? -5.396 -1.517 -27.276 1.00 85.12 757 ASN A C 1
ATOM 6210 O O . ASN A 1 757 ? -4.964 -1.474 -28.426 1.00 85.12 757 ASN A O 1
ATOM 6214 N N . ARG A 1 758 ? -6.631 -1.085 -26.969 1.00 87.50 758 ARG A N 1
ATOM 6215 C CA . ARG A 1 758 ? -7.564 -0.522 -27.964 1.00 87.50 758 ARG A CA 1
ATOM 6216 C C . ARG A 1 758 ? -7.071 0.799 -28.555 1.00 87.50 758 ARG A C 1
ATOM 6218 O O . ARG A 1 758 ? -7.234 1.017 -29.752 1.00 87.50 758 ARG A O 1
ATOM 6225 N N . SER A 1 759 ? -6.501 1.680 -27.737 1.00 86.06 759 SER A N 1
ATOM 6226 C CA . SER A 1 759 ? -5.982 2.983 -28.161 1.00 86.06 759 SER A CA 1
ATOM 6227 C C . SER A 1 759 ? -4.815 2.824 -29.140 1.00 86.06 759 SER A C 1
ATOM 6229 O O . SER A 1 759 ? -4.856 3.372 -30.244 1.00 86.06 759 SER A O 1
ATOM 6231 N N . TYR A 1 760 ? -3.830 1.983 -28.801 1.00 85.12 760 TYR A N 1
ATOM 6232 C CA . TYR A 1 760 ? -2.707 1.672 -29.690 1.00 85.12 760 TYR A CA 1
ATOM 6233 C C . TYR A 1 760 ? -3.156 0.937 -30.954 1.00 85.12 760 TYR A C 1
ATOM 6235 O O . TYR A 1 760 ? -2.674 1.257 -32.037 1.00 85.12 760 TYR A O 1
ATOM 6243 N N . GLN A 1 761 ? -4.128 0.025 -30.856 1.00 89.06 761 GLN A N 1
ATOM 6244 C CA . GLN A 1 761 ? -4.692 -0.641 -32.030 1.00 89.06 761 GLN A CA 1
ATOM 6245 C C . GLN A 1 761 ? -5.373 0.348 -32.987 1.00 89.06 761 GLN A C 1
ATOM 6247 O O . GLN A 1 761 ? -5.090 0.326 -34.181 1.00 89.06 761 GLN A O 1
ATOM 6252 N N . LYS A 1 762 ? -6.217 1.259 -32.481 1.00 89.75 762 LYS A N 1
ATOM 6253 C CA . LYS A 1 762 ? -6.844 2.315 -33.297 1.00 89.75 762 LYS A CA 1
ATOM 6254 C C . LYS A 1 762 ? -5.801 3.218 -33.954 1.00 89.75 762 LYS A C 1
ATOM 6256 O O . LYS A 1 762 ? -5.915 3.532 -35.135 1.00 89.75 762 LYS A O 1
ATOM 6261 N N . LYS A 1 763 ? -4.772 3.613 -33.201 1.00 88.12 763 LYS A N 1
ATOM 6262 C CA . LYS A 1 763 ? -3.672 4.438 -33.709 1.00 88.12 763 LYS A CA 1
ATOM 6263 C C . LYS A 1 763 ? -2.915 3.734 -34.838 1.00 88.12 763 LYS A C 1
ATOM 6265 O O . LYS A 1 763 ? -2.705 4.341 -35.882 1.00 88.12 763 LYS A O 1
ATOM 6270 N N . ALA A 1 764 ? -2.567 2.463 -34.650 1.00 89.19 764 ALA A N 1
ATOM 6271 C CA . ALA A 1 764 ? -1.898 1.638 -35.651 1.00 89.19 764 ALA A CA 1
ATOM 6272 C C . ALA A 1 764 ? -2.736 1.491 -36.932 1.00 89.19 764 ALA A C 1
ATOM 6274 O O . ALA A 1 764 ? -2.213 1.666 -38.028 1.00 89.19 764 ALA A O 1
ATOM 6275 N N . VAL A 1 765 ? -4.048 1.251 -36.802 1.00 90.94 765 VAL A N 1
ATOM 6276 C CA . VAL A 1 765 ? -4.974 1.171 -37.947 1.00 90.94 765 VAL A CA 1
ATOM 6277 C C . VAL A 1 765 ? -5.045 2.490 -38.713 1.00 90.94 765 VAL A C 1
ATOM 6279 O O . VAL A 1 765 ? -4.940 2.483 -39.935 1.00 90.94 765 VAL A O 1
ATOM 6282 N N . ASN A 1 766 ? -5.157 3.625 -38.021 1.00 89.81 766 ASN A N 1
ATOM 6283 C CA . ASN A 1 766 ? -5.195 4.935 -38.674 1.00 89.81 766 ASN A CA 1
ATOM 6284 C C . ASN A 1 766 ? -3.891 5.240 -39.424 1.00 89.81 766 ASN A C 1
ATOM 6286 O O . ASN A 1 766 ? -3.922 5.741 -40.546 1.00 89.81 766 ASN A O 1
ATOM 6290 N N . ILE A 1 767 ? -2.739 4.917 -38.825 1.00 88.31 767 ILE A N 1
ATOM 6291 C CA . ILE A 1 767 ? -1.439 5.083 -39.486 1.00 88.31 767 ILE A CA 1
ATOM 6292 C C . ILE A 1 767 ? -1.356 4.183 -40.721 1.00 88.31 767 ILE A C 1
ATOM 6294 O O . ILE A 1 767 ? -0.967 4.652 -41.786 1.00 88.31 767 ILE A O 1
ATOM 6298 N N . ALA A 1 768 ? -1.771 2.923 -40.602 1.00 88.31 768 ALA A N 1
ATOM 6299 C CA . ALA A 1 768 ? -1.781 1.973 -41.706 1.00 88.31 768 ALA A CA 1
ATOM 6300 C C . ALA A 1 768 ? -2.668 2.424 -42.876 1.00 88.31 768 ALA A C 1
ATOM 6302 O O . ALA A 1 768 ? -2.261 2.328 -44.032 1.00 88.31 768 ALA A O 1
ATOM 6303 N N . GLN A 1 769 ? -3.848 2.973 -42.584 1.00 86.50 769 GLN A N 1
ATOM 6304 C CA . GLN A 1 769 ? -4.745 3.527 -43.599 1.00 86.50 769 GLN A CA 1
ATOM 6305 C C . GLN A 1 769 ? -4.143 4.743 -44.308 1.00 86.50 769 GLN A C 1
ATOM 6307 O O . GLN A 1 769 ? -4.235 4.834 -45.530 1.00 86.50 769 GLN A O 1
ATOM 6312 N N . ASN A 1 770 ? -3.487 5.644 -43.574 1.00 86.44 770 ASN A N 1
ATOM 6313 C CA . ASN A 1 770 ? -2.820 6.805 -44.168 1.00 86.44 770 ASN A CA 1
ATOM 6314 C C . ASN A 1 770 ? -1.600 6.394 -45.009 1.00 86.44 770 ASN A C 1
ATOM 6316 O O . ASN A 1 770 ? -1.386 6.939 -46.089 1.00 86.44 770 ASN A O 1
ATOM 6320 N N . PHE A 1 771 ? -0.848 5.388 -44.555 1.00 86.25 771 PHE A N 1
ATOM 6321 C CA . PHE A 1 771 ? 0.337 4.878 -45.246 1.00 86.25 771 PHE A CA 1
ATOM 6322 C C . PHE A 1 771 ? 0.010 4.029 -46.482 1.00 86.25 771 PHE A C 1
ATOM 6324 O O . PHE A 1 771 ? 0.873 3.814 -47.330 1.00 86.25 771 PHE A O 1
ATOM 6331 N N . LYS A 1 772 ? -1.244 3.579 -46.637 1.00 85.62 772 LYS A N 1
ATOM 6332 C CA . LYS A 1 772 ? -1.710 2.817 -47.806 1.00 85.62 772 LYS A CA 1
ATOM 6333 C C . LYS A 1 772 ? -1.326 3.486 -49.127 1.00 85.62 772 LYS A C 1
ATOM 6335 O O . LYS A 1 772 ? -0.869 2.803 -50.037 1.00 85.62 772 LYS A O 1
ATOM 6340 N N . LYS A 1 773 ? -1.480 4.812 -49.232 1.00 82.12 773 LYS A N 1
ATOM 6341 C CA . LYS A 1 773 ? -1.146 5.564 -50.452 1.00 82.12 773 LYS A CA 1
ATOM 6342 C C . LYS A 1 773 ? 0.358 5.521 -50.754 1.00 82.12 773 LYS A C 1
ATOM 6344 O O . LYS A 1 773 ? 0.747 5.293 -51.897 1.00 82.12 773 LYS A O 1
ATOM 6349 N N . ASP A 1 774 ? 1.195 5.677 -49.736 1.00 82.75 774 ASP A N 1
ATOM 6350 C CA . ASP A 1 774 ? 2.652 5.638 -49.887 1.00 82.75 774 ASP A CA 1
ATOM 6351 C C . ASP A 1 774 ? 3.142 4.226 -50.250 1.00 82.75 774 ASP A C 1
ATOM 6353 O O . ASP A 1 774 ? 3.999 4.071 -51.119 1.00 82.75 774 ASP A O 1
ATOM 6357 N N . LEU A 1 775 ? 2.527 3.185 -49.676 1.00 82.00 775 LEU A N 1
ATOM 6358 C CA . LEU A 1 775 ? 2.771 1.785 -50.045 1.00 82.00 775 LEU A CA 1
ATOM 6359 C C . LEU A 1 775 ? 2.382 1.482 -51.494 1.00 82.00 775 LEU A C 1
ATOM 6361 O O . LEU A 1 775 ? 3.155 0.847 -52.208 1.00 82.00 775 LEU A O 1
ATOM 6365 N N . THR A 1 776 ? 1.220 1.964 -51.953 1.00 79.50 776 THR A N 1
ATOM 6366 C CA . THR A 1 776 ? 0.810 1.788 -53.358 1.00 79.50 776 THR A CA 1
ATOM 6367 C C . THR A 1 776 ? 1.793 2.449 -54.322 1.00 79.50 776 THR A C 1
ATOM 6369 O O . THR A 1 776 ? 2.108 1.883 -55.364 1.00 79.50 776 THR A O 1
ATOM 6372 N N . LEU A 1 777 ? 2.333 3.619 -53.961 1.00 78.88 777 LEU A N 1
ATOM 6373 C CA . LEU A 1 777 ? 3.360 4.293 -54.755 1.00 78.88 777 LEU A CA 1
ATOM 6374 C C . LEU A 1 777 ? 4.680 3.514 -54.756 1.00 78.88 777 LEU A C 1
ATOM 6376 O O . LEU A 1 777 ? 5.336 3.453 -55.791 1.00 78.88 777 LEU A O 1
ATOM 6380 N N . PHE A 1 778 ? 5.054 2.892 -53.635 1.00 80.62 778 PHE A N 1
ATOM 6381 C CA . PHE A 1 778 ? 6.272 2.087 -53.546 1.00 80.62 778 PHE A CA 1
ATOM 6382 C C . PHE A 1 778 ? 6.256 0.878 -54.483 1.00 80.62 778 PHE A C 1
ATOM 6384 O O . PHE A 1 778 ? 7.197 0.686 -55.251 1.00 80.62 778 PHE A O 1
ATOM 6391 N N . PHE A 1 779 ? 5.166 0.108 -54.478 1.00 77.75 779 PHE A N 1
ATOM 6392 C CA . PHE A 1 779 ? 5.046 -1.066 -55.343 1.00 77.75 779 PHE A CA 1
ATOM 6393 C C . PHE A 1 779 ? 4.853 -0.717 -56.828 1.00 77.75 779 PHE A C 1
ATOM 6395 O O . PHE A 1 779 ? 5.315 -1.470 -57.680 1.00 77.75 779 PHE A O 1
ATOM 6402 N N . ASN A 1 780 ? 4.235 0.428 -57.151 1.00 76.31 780 ASN A N 1
ATOM 6403 C CA . ASN A 1 780 ? 3.970 0.819 -58.541 1.00 76.31 780 ASN A CA 1
ATOM 6404 C C . ASN A 1 780 ? 5.145 1.543 -59.232 1.00 76.31 780 ASN A C 1
ATOM 6406 O O . ASN A 1 780 ? 5.254 1.465 -60.452 1.00 76.31 780 ASN A O 1
ATOM 6410 N N . ASN A 1 781 ? 6.005 2.259 -58.492 1.00 62.72 781 ASN A N 1
ATOM 6411 C CA . ASN A 1 781 ? 6.969 3.220 -59.061 1.00 62.72 781 ASN A CA 1
ATOM 6412 C C . ASN A 1 781 ? 8.450 2.959 -58.712 1.00 62.72 781 ASN A C 1
ATOM 6414 O O . ASN A 1 781 ? 9.222 3.915 -58.694 1.00 62.72 781 ASN A O 1
ATOM 6418 N N . ASN A 1 782 ? 8.879 1.715 -58.443 1.00 59.12 782 ASN A N 1
ATOM 6419 C CA . ASN A 1 782 ? 10.294 1.352 -58.189 1.00 59.12 782 ASN A CA 1
ATOM 6420 C C . ASN A 1 782 ? 11.047 2.366 -57.289 1.00 59.12 782 ASN A C 1
ATOM 6422 O O . ASN A 1 782 ? 12.218 2.681 -57.520 1.00 59.12 782 ASN A O 1
ATOM 6426 N N . THR A 1 783 ? 10.369 2.946 -56.292 1.00 61.41 783 THR A N 1
ATOM 6427 C CA . THR A 1 783 ? 10.989 3.963 -55.440 1.00 61.41 783 THR A CA 1
ATOM 6428 C C . THR A 1 783 ? 12.101 3.323 -54.621 1.00 61.41 783 THR A C 1
ATOM 6430 O O . THR A 1 783 ? 12.020 2.168 -54.198 1.00 61.41 783 THR A O 1
ATOM 6433 N N . ASN A 1 784 ? 13.184 4.074 -54.420 1.00 70.38 784 ASN A N 1
ATOM 6434 C CA . ASN A 1 784 ? 14.354 3.563 -53.722 1.00 70.38 784 ASN A CA 1
ATOM 6435 C C . ASN A 1 784 ? 13.970 3.172 -52.280 1.00 70.38 784 ASN A C 1
ATOM 6437 O O . ASN A 1 784 ? 13.279 3.930 -51.594 1.00 70.38 784 ASN A O 1
ATOM 6441 N N . LYS A 1 785 ? 14.450 2.015 -51.801 1.00 72.75 785 LYS A N 1
ATOM 6442 C CA . LYS A 1 785 ? 14.234 1.499 -50.435 1.00 72.75 785 LYS A CA 1
ATOM 6443 C C . LYS A 1 785 ? 14.521 2.564 -49.369 1.00 72.75 785 LYS A C 1
ATOM 6445 O O . LYS A 1 785 ? 13.816 2.647 -48.368 1.00 72.75 785 LYS A O 1
ATOM 6450 N N . TYR A 1 786 ? 15.496 3.435 -49.627 1.00 72.25 786 TYR A N 1
ATOM 6451 C CA . TYR A 1 786 ? 15.805 4.586 -48.782 1.00 72.25 786 TYR A CA 1
ATOM 6452 C C . TYR A 1 786 ? 14.615 5.545 -48.576 1.00 72.25 786 TYR A C 1
ATOM 6454 O O . TYR A 1 786 ? 14.321 5.923 -47.443 1.00 72.25 786 TYR A O 1
ATOM 6462 N N . GLN A 1 787 ? 13.883 5.908 -49.637 1.00 75.81 787 GLN A N 1
ATOM 6463 C CA . GLN A 1 787 ? 12.740 6.830 -49.553 1.00 75.81 787 GLN A CA 1
ATOM 6464 C C . GLN A 1 787 ? 11.590 6.242 -48.725 1.00 75.81 787 GLN A C 1
ATOM 6466 O O . GLN A 1 787 ? 10.957 6.957 -47.945 1.00 75.81 787 GLN A O 1
ATOM 6471 N N . LEU A 1 788 ? 11.361 4.931 -48.844 1.00 81.06 788 LEU A N 1
ATOM 6472 C CA . LEU A 1 788 ? 10.399 4.203 -48.017 1.00 81.06 788 LEU A CA 1
ATOM 6473 C C . LEU A 1 788 ? 10.796 4.262 -46.535 1.00 81.06 788 LEU A C 1
ATOM 6475 O O . LEU A 1 788 ? 9.975 4.610 -45.688 1.00 81.06 788 LEU A O 1
ATOM 6479 N N . THR A 1 789 ? 12.065 3.984 -46.225 1.00 79.75 789 THR A N 1
ATOM 6480 C CA . THR A 1 789 ? 12.601 4.060 -44.859 1.00 79.75 789 THR A CA 1
ATOM 6481 C C . THR A 1 789 ? 12.498 5.474 -44.280 1.00 79.75 789 THR A C 1
ATOM 6483 O O . THR A 1 789 ? 12.115 5.627 -43.123 1.00 79.75 789 THR A O 1
ATOM 6486 N N . GLN A 1 790 ? 12.743 6.521 -45.077 1.00 76.75 790 GLN A N 1
ATOM 6487 C CA . GLN A 1 790 ? 12.563 7.913 -44.645 1.00 76.75 790 GLN A CA 1
ATOM 6488 C C . GLN A 1 790 ? 11.103 8.234 -44.305 1.00 76.75 790 GLN A C 1
ATOM 6490 O O . GLN A 1 790 ? 10.840 8.865 -43.280 1.00 76.75 790 GLN A O 1
ATOM 6495 N N . LYS A 1 791 ? 10.133 7.750 -45.093 1.00 82.62 791 LYS A N 1
ATOM 6496 C CA . LYS A 1 791 ? 8.718 7.906 -44.728 1.00 82.62 791 LYS A CA 1
ATOM 6497 C C . LYS A 1 791 ? 8.329 7.115 -43.488 1.00 82.62 791 LYS A C 1
ATOM 6499 O O . LYS A 1 791 ? 7.601 7.648 -42.653 1.00 82.62 791 LYS A O 1
ATOM 6504 N N . LEU A 1 792 ? 8.846 5.900 -43.309 1.00 84.94 792 LEU A N 1
ATOM 6505 C CA . LEU A 1 792 ? 8.645 5.144 -42.070 1.00 84.94 792 LEU A CA 1
ATOM 6506 C C . LEU A 1 792 ? 9.219 5.891 -40.857 1.00 84.94 792 LEU A C 1
ATOM 6508 O O . LEU A 1 792 ? 8.549 5.969 -39.831 1.00 84.94 792 LEU A O 1
ATOM 6512 N N . LEU A 1 793 ? 10.404 6.495 -40.984 1.00 79.12 793 LEU A N 1
ATOM 6513 C CA . LEU A 1 793 ? 11.018 7.341 -39.956 1.00 79.12 793 LEU A CA 1
ATOM 6514 C C . LEU A 1 793 ? 10.184 8.592 -39.648 1.00 79.12 793 LEU A C 1
ATOM 6516 O O . LEU A 1 793 ? 9.996 8.935 -38.482 1.00 79.12 793 LEU A O 1
ATOM 6520 N N . GLU A 1 794 ? 9.653 9.273 -40.662 1.00 80.94 794 GLU A N 1
ATOM 6521 C CA . GLU A 1 794 ? 8.792 10.448 -40.480 1.00 80.94 794 GLU A CA 1
ATOM 6522 C C . GLU A 1 794 ? 7.511 10.092 -39.717 1.00 80.94 794 GLU A C 1
ATOM 6524 O O . GLU A 1 794 ? 7.158 10.749 -38.734 1.00 80.94 794 GLU A O 1
ATOM 6529 N N . ILE A 1 795 ? 6.849 9.004 -40.115 1.00 82.69 795 ILE A N 1
ATOM 6530 C CA . ILE A 1 795 ? 5.639 8.517 -39.449 1.00 82.69 795 ILE A CA 1
ATOM 6531 C C . ILE A 1 795 ? 5.974 8.019 -38.039 1.00 82.69 795 ILE A C 1
ATOM 6533 O O . ILE A 1 795 ? 5.212 8.282 -37.109 1.00 82.69 795 ILE A O 1
ATOM 6537 N N . ALA A 1 796 ? 7.112 7.353 -37.836 1.00 81.25 796 ALA A N 1
ATOM 6538 C CA . ALA A 1 796 ? 7.579 6.924 -36.518 1.00 81.25 796 ALA A CA 1
ATOM 6539 C C . ALA A 1 796 ? 7.811 8.123 -35.584 1.00 81.25 796 ALA A C 1
ATOM 6541 O O . ALA A 1 796 ? 7.345 8.125 -34.442 1.00 81.25 796 ALA A O 1
ATOM 6542 N N . ASN A 1 797 ? 8.424 9.195 -36.095 1.00 75.81 797 ASN A N 1
ATOM 6543 C CA . ASN A 1 797 ? 8.656 10.429 -35.347 1.00 75.81 797 ASN A CA 1
ATOM 6544 C C . ASN A 1 797 ? 7.346 11.159 -35.004 1.00 75.81 797 ASN A C 1
ATOM 6546 O O . ASN A 1 797 ? 7.138 11.560 -33.857 1.00 75.81 797 ASN A O 1
ATOM 6550 N N . LEU A 1 798 ? 6.418 11.284 -35.957 1.00 77.25 798 LEU A N 1
ATOM 6551 C CA . LEU A 1 798 ? 5.102 11.893 -35.715 1.00 77.25 798 LEU A CA 1
ATOM 6552 C C . LEU A 1 798 ? 4.248 11.053 -34.754 1.00 77.25 798 LEU A C 1
ATOM 6554 O O . LEU A 1 798 ? 3.556 11.587 -33.886 1.00 77.25 798 LEU A O 1
ATOM 6558 N N . SER A 1 799 ? 4.305 9.728 -34.888 1.00 74.38 799 SER A N 1
ATOM 6559 C CA . SER A 1 799 ? 3.533 8.793 -34.071 1.00 74.38 799 SER A CA 1
ATOM 6560 C C . SER A 1 799 ? 4.186 8.470 -32.726 1.00 74.38 799 SER A C 1
ATOM 6562 O O . SER A 1 799 ? 3.512 7.909 -31.861 1.00 74.38 799 SER A O 1
ATOM 6564 N N . ARG A 1 800 ? 5.444 8.859 -32.500 1.00 73.38 800 ARG A N 1
ATOM 6565 C CA . ARG A 1 800 ? 6.240 8.514 -31.312 1.00 73.38 800 ARG A CA 1
ATOM 6566 C C . ARG A 1 800 ? 6.278 7.004 -31.026 1.00 73.38 800 ARG A C 1
ATOM 6568 O O . ARG A 1 800 ? 6.091 6.582 -29.887 1.00 73.38 800 ARG A O 1
ATOM 6575 N N . SER A 1 801 ? 6.437 6.195 -32.067 1.00 77.56 801 SER A N 1
ATOM 6576 C CA . SER A 1 801 ? 6.495 4.730 -31.995 1.00 77.56 801 SER A CA 1
ATOM 6577 C C . SER A 1 801 ? 7.421 4.220 -33.083 1.00 77.56 801 SER A C 1
ATOM 6579 O O . SER A 1 801 ? 7.423 4.790 -34.170 1.00 77.56 801 SER A O 1
ATOM 6581 N N . ASP A 1 802 ? 8.147 3.129 -32.832 1.00 82.94 802 ASP A N 1
ATOM 6582 C CA . ASP A 1 802 ? 8.800 2.437 -33.943 1.00 82.94 802 ASP A CA 1
ATOM 6583 C C . ASP A 1 802 ? 7.741 1.851 -34.880 1.00 82.94 802 ASP A C 1
ATOM 6585 O O . ASP A 1 802 ? 6.608 1.567 -34.468 1.00 82.94 802 ASP A O 1
ATOM 6589 N N . ILE A 1 803 ? 8.121 1.700 -36.145 1.00 88.44 803 ILE A N 1
ATOM 6590 C CA . ILE A 1 803 ? 7.287 1.148 -37.206 1.00 88.44 803 ILE A CA 1
ATOM 6591 C C . ILE A 1 803 ? 8.125 0.158 -38.003 1.00 88.44 803 ILE A C 1
ATOM 6593 O O . ILE A 1 803 ? 9.181 0.502 -38.534 1.00 88.44 803 ILE A O 1
ATOM 6597 N N . LEU A 1 804 ? 7.623 -1.066 -38.105 1.00 89.88 804 LEU A N 1
ATOM 6598 C CA . LEU A 1 804 ? 8.174 -2.115 -38.953 1.00 89.88 804 LEU A CA 1
ATOM 6599 C C . LEU A 1 804 ? 7.215 -2.369 -40.106 1.00 89.88 804 LEU A C 1
ATOM 6601 O O . LEU A 1 804 ? 6.003 -2.405 -39.902 1.00 89.88 804 LEU A O 1
ATOM 6605 N N . LEU A 1 805 ? 7.748 -2.581 -41.301 1.00 90.94 805 LEU A N 1
ATOM 6606 C CA . LEU A 1 805 ? 6.973 -2.939 -42.478 1.00 90.94 805 LEU A CA 1
ATOM 6607 C C . LEU A 1 805 ? 7.416 -4.309 -42.979 1.00 90.94 805 LEU A C 1
ATOM 6609 O O . LEU A 1 805 ? 8.553 -4.475 -43.413 1.00 90.94 805 LEU A O 1
ATOM 6613 N N . TYR A 1 806 ? 6.497 -5.266 -42.978 1.00 90.62 806 TYR A N 1
ATOM 6614 C CA . TYR A 1 806 ? 6.679 -6.595 -43.552 1.00 90.62 806 TYR A CA 1
ATOM 6615 C C . TYR A 1 806 ? 5.942 -6.705 -44.887 1.00 90.62 806 TYR A C 1
ATOM 6617 O O . TYR A 1 806 ? 4.847 -6.167 -45.050 1.00 90.62 806 TYR A O 1
ATOM 6625 N N . GLY A 1 807 ? 6.535 -7.412 -45.842 1.00 86.06 807 GLY A N 1
ATOM 6626 C CA . GLY A 1 807 ? 5.901 -7.741 -47.114 1.00 86.06 807 GLY A CA 1
ATOM 6627 C C . GLY A 1 807 ? 4.951 -8.932 -47.003 1.00 86.06 807 GLY A C 1
ATOM 6628 O O . GLY A 1 807 ? 4.846 -9.579 -45.961 1.00 86.06 807 GLY A O 1
ATOM 6629 N N . VAL A 1 808 ? 4.298 -9.262 -48.117 1.00 84.38 808 VAL A N 1
ATOM 6630 C CA . VAL A 1 808 ? 3.328 -10.372 -48.227 1.00 84.38 808 VAL A CA 1
ATOM 6631 C C . VAL A 1 808 ? 3.956 -11.737 -47.922 1.00 84.38 808 VAL A C 1
ATOM 6633 O O . VAL A 1 808 ? 3.297 -12.644 -47.428 1.00 84.38 808 VAL A O 1
ATOM 6636 N N . THR A 1 809 ? 5.263 -11.874 -48.149 1.00 82.00 809 THR A N 1
ATOM 6637 C CA . THR A 1 809 ? 6.043 -13.079 -47.829 1.00 82.00 809 THR A CA 1
ATOM 6638 C C . THR A 1 809 ? 6.413 -13.191 -46.347 1.00 82.00 809 THR A C 1
ATOM 6640 O O . THR A 1 809 ? 7.032 -14.173 -45.948 1.00 82.00 809 THR A O 1
ATOM 6643 N N . GLY A 1 810 ? 6.068 -12.197 -45.521 1.00 79.88 810 GLY A N 1
ATOM 6644 C CA . GLY A 1 810 ? 6.429 -12.145 -44.104 1.00 79.88 810 GLY A CA 1
ATOM 6645 C C . GLY A 1 810 ? 7.862 -11.680 -43.828 1.00 79.88 810 GLY A C 1
ATOM 6646 O O . GLY A 1 810 ? 8.264 -11.674 -42.668 1.00 79.88 810 GLY A O 1
ATOM 6647 N N . LYS A 1 811 ? 8.627 -11.270 -44.850 1.00 85.25 811 LYS A N 1
ATOM 6648 C CA . LYS A 1 811 ? 9.966 -10.672 -44.697 1.00 85.25 811 LYS A CA 1
ATOM 6649 C C . LYS A 1 811 ? 9.891 -9.157 -44.528 1.00 85.25 811 LYS A C 1
ATOM 6651 O O . LYS A 1 811 ? 9.017 -8.514 -45.107 1.00 85.25 811 LYS A O 1
ATOM 6656 N N . ILE A 1 812 ? 10.812 -8.579 -43.763 1.00 86.75 812 ILE A N 1
ATOM 6657 C CA . ILE A 1 812 ? 10.884 -7.131 -43.559 1.00 86.75 812 ILE A CA 1
ATOM 6658 C C . ILE A 1 812 ? 11.255 -6.392 -44.858 1.00 86.75 812 ILE A C 1
ATOM 6660 O O . ILE A 1 812 ? 12.205 -6.750 -45.551 1.00 86.75 812 ILE A O 1
ATOM 6664 N N . LEU A 1 813 ? 10.485 -5.357 -45.191 1.00 86.12 813 LEU A N 1
ATOM 6665 C CA . LEU A 1 813 ? 10.732 -4.435 -46.304 1.00 86.12 813 LEU A CA 1
ATOM 6666 C C . LEU A 1 813 ? 11.434 -3.160 -45.824 1.00 86.12 813 LEU A C 1
ATOM 6668 O O . LEU A 1 813 ? 12.300 -2.634 -46.523 1.00 86.12 813 LEU A O 1
ATOM 6672 N N . GLY A 1 814 ? 11.091 -2.687 -44.622 1.00 84.56 814 GLY A N 1
ATOM 6673 C CA . GLY A 1 814 ? 11.684 -1.501 -44.009 1.00 84.56 814 GLY A CA 1
ATOM 6674 C C . GLY A 1 814 ? 11.401 -1.406 -42.509 1.00 84.56 814 GLY A C 1
ATOM 6675 O O . GLY A 1 814 ? 10.452 -2.004 -42.002 1.00 84.56 814 GLY A O 1
ATOM 6676 N N . SER A 1 815 ? 12.233 -0.644 -41.802 1.00 86.19 815 SER A N 1
ATOM 6677 C CA . SER A 1 815 ? 12.135 -0.404 -40.359 1.00 86.19 815 SER A CA 1
ATOM 6678 C C . SER A 1 815 ? 12.459 1.054 -40.055 1.00 86.19 815 SER A C 1
ATOM 6680 O O . SER A 1 815 ? 13.366 1.615 -40.665 1.00 86.19 815 SER A O 1
ATOM 6682 N N . SER A 1 816 ? 11.776 1.656 -39.081 1.00 82.31 816 SER A N 1
ATOM 6683 C CA . SER A 1 816 ? 12.191 2.942 -38.507 1.00 82.31 816 SER A CA 1
ATOM 6684 C C . SER A 1 816 ? 13.479 2.838 -37.678 1.00 82.31 816 SER A C 1
ATOM 6686 O O . SER A 1 816 ? 14.132 3.846 -37.437 1.00 82.31 816 SER A O 1
ATOM 6688 N N . ASN A 1 817 ? 13.845 1.639 -37.221 1.00 76.75 817 ASN A N 1
ATOM 6689 C CA . ASN A 1 817 ? 15.095 1.371 -36.514 1.00 76.75 817 ASN A CA 1
ATOM 6690 C C . ASN A 1 817 ? 15.714 0.078 -37.062 1.00 76.75 817 ASN A C 1
ATOM 6692 O O . ASN A 1 817 ? 15.280 -1.026 -36.722 1.00 76.75 817 ASN A O 1
ATOM 6696 N N . HIS A 1 818 ? 16.666 0.219 -37.982 1.00 74.69 818 HIS A N 1
ATOM 6697 C CA . HIS A 1 818 ? 17.257 -0.910 -38.698 1.00 74.69 818 HIS A CA 1
ATOM 6698 C C . HIS A 1 818 ? 18.342 -1.626 -37.873 1.00 74.69 818 HIS A C 1
ATOM 6700 O O . HIS A 1 818 ? 18.575 -2.816 -38.073 1.00 74.69 818 HIS A O 1
ATOM 6706 N N . ASP A 1 819 ? 18.905 -0.965 -36.854 1.00 69.50 819 ASP A N 1
ATOM 6707 C CA . ASP A 1 819 ? 20.017 -1.497 -36.049 1.00 69.50 819 ASP A CA 1
ATOM 6708 C C . ASP A 1 819 ? 19.667 -2.794 -35.321 1.00 69.50 819 ASP A C 1
ATOM 6710 O O . ASP A 1 819 ? 20.525 -3.644 -35.109 1.00 69.50 819 ASP A O 1
ATOM 6714 N N . VAL A 1 820 ? 18.398 -2.975 -34.951 1.00 71.38 820 VAL A N 1
ATOM 6715 C CA . VAL A 1 820 ? 17.933 -4.202 -34.286 1.00 71.38 820 VAL A CA 1
ATOM 6716 C C . VAL A 1 820 ? 18.024 -5.416 -35.221 1.00 71.38 820 VAL A C 1
ATOM 6718 O O . VAL A 1 820 ? 18.200 -6.543 -34.760 1.00 71.38 820 VAL A O 1
ATOM 6721 N N . PHE A 1 821 ? 17.932 -5.199 -36.533 1.00 75.19 821 PHE A N 1
ATOM 6722 C CA . PHE A 1 821 ? 18.089 -6.243 -37.544 1.00 75.19 821 PHE A CA 1
ATOM 6723 C C . PHE A 1 821 ? 19.558 -6.394 -37.953 1.00 75.19 821 PHE A C 1
ATOM 6725 O O . PHE A 1 821 ? 20.040 -7.520 -38.022 1.00 75.19 821 PHE A O 1
ATOM 6732 N N . ASP A 1 822 ? 20.293 -5.287 -38.123 1.00 68.50 822 ASP A N 1
ATOM 6733 C CA . ASP A 1 822 ? 21.723 -5.315 -38.483 1.00 68.50 822 ASP A CA 1
ATOM 6734 C C . ASP A 1 822 ? 22.597 -5.940 -37.393 1.00 68.50 822 ASP A C 1
ATOM 6736 O O . ASP A 1 822 ? 23.563 -6.639 -37.687 1.00 68.50 822 ASP A O 1
ATOM 6740 N N . GLN A 1 823 ? 22.246 -5.731 -36.123 1.00 64.75 823 GLN A N 1
ATOM 6741 C CA . GLN A 1 823 ? 22.920 -6.366 -34.990 1.00 64.75 823 GLN A CA 1
ATOM 6742 C C . GLN A 1 823 ? 22.407 -7.779 -34.701 1.00 64.75 823 GLN A C 1
ATOM 6744 O O . GLN A 1 823 ? 22.748 -8.343 -33.661 1.00 64.75 823 GLN A O 1
ATOM 6749 N N . ASN A 1 824 ? 21.590 -8.355 -35.592 1.00 69.75 824 ASN A N 1
ATOM 6750 C CA . ASN A 1 824 ? 21.075 -9.712 -35.462 1.00 69.75 824 ASN A CA 1
ATOM 6751 C C . ASN A 1 824 ? 20.296 -9.933 -34.145 1.00 69.75 824 ASN A C 1
ATOM 6753 O O . ASN A 1 824 ? 20.361 -11.003 -33.547 1.00 69.75 824 ASN A O 1
ATOM 6757 N N . ILE A 1 825 ? 19.557 -8.926 -33.662 1.00 68.56 825 ILE A N 1
ATOM 6758 C CA . ILE A 1 825 ? 18.753 -9.024 -32.428 1.00 68.56 825 ILE A CA 1
ATOM 6759 C C . ILE A 1 825 ? 17.349 -9.563 -32.749 1.00 68.56 825 ILE A C 1
ATOM 6761 O O . ILE A 1 825 ? 16.852 -10.466 -32.069 1.00 68.56 825 ILE A O 1
ATOM 6765 N N . LEU A 1 826 ? 16.716 -9.037 -33.804 1.00 75.19 826 LEU A N 1
ATOM 6766 C CA . LEU A 1 826 ? 15.428 -9.500 -34.330 1.00 75.19 826 LEU A CA 1
ATOM 6767 C C . LEU A 1 826 ? 15.592 -10.262 -35.648 1.00 75.19 826 LEU A C 1
ATOM 6769 O O . LEU A 1 826 ? 16.480 -9.982 -36.447 1.00 75.19 826 LEU A O 1
ATOM 6773 N N . SER A 1 827 ? 14.699 -11.224 -35.888 1.00 78.69 827 SER A N 1
ATOM 6774 C CA . SER A 1 827 ? 14.600 -11.917 -37.172 1.00 78.69 827 SER A CA 1
ATOM 6775 C C . SER A 1 827 ? 13.995 -11.011 -38.243 1.00 78.69 827 SER A C 1
ATOM 6777 O O . SER A 1 827 ? 13.055 -10.261 -37.982 1.00 78.69 827 SER A O 1
ATOM 6779 N N . ASN A 1 828 ? 14.462 -11.162 -39.483 1.00 82.62 828 ASN A N 1
ATOM 6780 C CA . ASN A 1 828 ? 13.867 -10.516 -40.656 1.00 82.62 828 ASN A CA 1
ATOM 6781 C C . ASN A 1 828 ? 12.458 -11.041 -40.983 1.00 82.62 828 ASN A C 1
ATOM 6783 O O . ASN A 1 828 ? 11.774 -10.459 -41.826 1.00 82.62 828 ASN A O 1
ATOM 6787 N N . ASN A 1 829 ? 12.024 -12.129 -40.338 1.00 84.06 829 ASN A N 1
ATOM 6788 C CA . ASN A 1 829 ? 10.706 -12.723 -40.524 1.00 84.06 829 ASN A CA 1
ATOM 6789 C C . ASN A 1 829 ? 9.711 -12.231 -39.464 1.00 84.06 829 ASN A C 1
ATOM 6791 O O . ASN A 1 829 ? 10.042 -12.073 -38.288 1.00 84.06 829 ASN A O 1
ATOM 6795 N N . ILE A 1 830 ? 8.461 -12.037 -39.881 1.00 85.69 830 ILE A N 1
ATOM 6796 C CA . ILE A 1 830 ? 7.352 -11.663 -39.004 1.00 85.69 830 ILE A CA 1
ATOM 6797 C C . ILE A 1 830 ? 7.045 -12.770 -37.987 1.00 85.69 830 ILE A C 1
ATOM 6799 O O . ILE A 1 830 ? 7.284 -13.956 -38.226 1.00 85.69 830 ILE A O 1
ATOM 6803 N N . HIS A 1 831 ? 6.459 -12.400 -36.849 1.00 85.25 831 HIS A N 1
ATOM 6804 C CA . HIS A 1 831 ? 6.030 -13.366 -35.845 1.00 85.25 831 HIS A CA 1
ATOM 6805 C C . HIS A 1 831 ? 5.019 -14.383 -36.440 1.00 85.25 831 HIS A C 1
ATOM 6807 O O . HIS A 1 831 ? 4.024 -13.978 -37.048 1.00 85.25 831 HIS A O 1
ATOM 6813 N N . PRO A 1 832 ? 5.193 -15.703 -36.237 1.00 80.38 832 PRO A N 1
ATOM 6814 C CA . PRO A 1 832 ? 4.439 -16.741 -36.958 1.00 80.38 832 PRO A CA 1
ATOM 6815 C C . PRO A 1 832 ? 2.932 -16.728 -36.681 1.00 80.38 832 PRO A C 1
ATOM 6817 O O . PRO A 1 832 ? 2.132 -16.891 -37.596 1.00 80.38 832 PRO A O 1
ATOM 6820 N N . LEU A 1 833 ? 2.513 -16.430 -35.444 1.00 81.25 833 LEU A N 1
ATOM 6821 C CA . LEU A 1 833 ? 1.088 -16.229 -35.125 1.00 81.25 833 LEU A CA 1
ATOM 6822 C C . LEU A 1 833 ? 0.445 -15.071 -35.913 1.00 81.25 833 LEU A C 1
ATOM 6824 O O . LEU A 1 833 ? -0.768 -15.062 -36.105 1.00 81.25 833 LEU A O 1
ATOM 6828 N N . VAL A 1 834 ? 1.232 -14.082 -36.348 1.00 85.31 834 VAL A N 1
ATOM 6829 C CA . VAL A 1 834 ? 0.753 -12.996 -37.216 1.00 85.31 834 VAL A CA 1
ATOM 6830 C C . VAL A 1 834 ? 0.677 -13.475 -38.649 1.00 85.31 834 VAL A C 1
ATOM 6832 O O . VAL A 1 834 ? -0.316 -13.194 -39.307 1.00 85.31 834 VAL A O 1
ATOM 6835 N N . TYR A 1 835 ? 1.692 -14.205 -39.115 1.00 84.19 835 TYR A N 1
ATOM 6836 C CA . TYR A 1 835 ? 1.692 -14.811 -40.444 1.00 84.19 835 TYR A CA 1
ATOM 6837 C C . TYR A 1 835 ? 0.425 -15.657 -40.643 1.00 84.19 835 TYR A C 1
ATOM 6839 O O . TYR A 1 835 ? -0.344 -15.452 -41.576 1.00 84.19 835 TYR A O 1
ATOM 6847 N N . GLU A 1 836 ? 0.126 -16.520 -39.676 1.00 80.31 836 GLU A N 1
ATOM 6848 C CA . GLU A 1 836 ? -1.074 -17.354 -39.655 1.00 80.31 836 GLU A CA 1
ATOM 6849 C C . GLU A 1 836 ? -2.368 -16.523 -39.630 1.00 80.31 836 GLU A C 1
ATOM 6851 O O . GLU A 1 836 ? -3.272 -16.729 -40.438 1.00 80.31 836 GLU A O 1
ATOM 6856 N N . HIS A 1 837 ? -2.457 -15.540 -38.731 1.00 84.88 837 HIS A N 1
ATOM 6857 C CA . HIS A 1 837 ? -3.690 -14.784 -38.541 1.00 84.88 837 HIS A CA 1
ATOM 6858 C C . HIS A 1 837 ? -3.971 -13.772 -39.660 1.00 84.88 837 HIS A C 1
ATOM 6860 O O . HIS A 1 837 ? -5.122 -13.615 -40.054 1.00 84.88 837 HIS A O 1
ATOM 6866 N N . ILE A 1 838 ? -2.953 -13.060 -40.142 1.00 86.12 838 ILE A N 1
ATOM 6867 C CA . ILE A 1 838 ? -3.090 -11.959 -41.105 1.00 86.12 838 ILE A CA 1
ATOM 6868 C C . ILE A 1 838 ? -2.920 -12.450 -42.543 1.00 86.12 838 ILE A C 1
ATOM 6870 O O . ILE A 1 838 ? -3.753 -12.116 -43.379 1.00 86.12 838 ILE A O 1
ATOM 6874 N N . ILE A 1 839 ? -1.887 -13.248 -42.838 1.00 84.31 839 ILE A N 1
ATOM 6875 C CA . ILE A 1 839 ? -1.604 -13.695 -44.213 1.00 84.31 839 ILE A CA 1
ATOM 6876 C C . ILE A 1 839 ? -2.507 -14.880 -44.571 1.00 84.31 839 ILE A C 1
ATOM 6878 O O . ILE A 1 839 ? -3.262 -14.796 -45.536 1.00 84.31 839 ILE A O 1
ATOM 6882 N N . ASN A 1 840 ? -2.515 -15.944 -43.758 1.00 80.81 840 ASN A N 1
ATOM 6883 C CA . ASN A 1 840 ? -3.281 -17.157 -44.085 1.00 80.81 840 ASN A CA 1
ATOM 6884 C C . ASN A 1 840 ? -4.789 -16.999 -43.817 1.00 80.81 840 ASN A C 1
ATOM 6886 O O . ASN A 1 840 ? -5.607 -17.359 -44.660 1.00 80.81 840 ASN A O 1
ATOM 6890 N N . ARG A 1 841 ? -5.182 -16.449 -42.657 1.00 83.00 841 ARG A N 1
ATOM 6891 C CA . ARG A 1 841 ? -6.604 -16.267 -42.282 1.00 83.00 841 ARG A CA 1
ATOM 6892 C C . ARG A 1 841 ? -7.216 -14.923 -42.699 1.00 83.00 841 ARG A C 1
ATOM 6894 O O . ARG A 1 841 ? -8.377 -14.679 -42.374 1.00 83.00 841 ARG A O 1
ATOM 6901 N N . ARG A 1 842 ? -6.466 -14.048 -43.383 1.00 82.75 842 ARG A N 1
ATOM 6902 C CA . ARG A 1 842 ? -6.904 -12.694 -43.796 1.00 82.75 842 ARG A CA 1
ATOM 6903 C C . ARG A 1 842 ? -7.427 -11.807 -42.651 1.00 82.75 842 ARG A C 1
ATOM 6905 O O . ARG A 1 842 ? -8.333 -10.993 -42.826 1.00 82.75 842 ARG A O 1
ATOM 6912 N N . GLY A 1 843 ? -6.872 -11.948 -41.449 1.00 83.44 843 GLY A N 1
ATOM 6913 C CA . GLY A 1 843 ? -7.174 -11.080 -40.311 1.00 83.44 843 GLY A CA 1
ATOM 6914 C C . GLY A 1 843 ? -6.662 -9.649 -40.516 1.00 83.44 843 GLY A C 1
ATOM 6915 O O . GLY A 1 843 ? -5.624 -9.427 -41.130 1.00 83.44 843 GLY A O 1
ATOM 6916 N N . GLN A 1 844 ? -7.372 -8.653 -39.978 1.00 86.19 844 GLN A N 1
ATOM 6917 C CA . GLN A 1 844 ? -6.998 -7.240 -40.157 1.00 86.19 844 GLN A CA 1
ATOM 6918 C C . GLN A 1 844 ? -5.955 -6.750 -39.147 1.00 86.19 844 GLN A C 1
ATOM 6920 O O . GLN A 1 844 ? -5.079 -5.960 -39.494 1.00 86.19 844 GLN A O 1
ATOM 6925 N N . THR A 1 845 ? -6.043 -7.190 -37.888 1.00 91.81 845 THR A N 1
ATOM 6926 C CA . THR A 1 845 ? -5.137 -6.737 -36.823 1.00 91.81 845 THR A CA 1
ATOM 6927 C C . THR A 1 845 ? -4.886 -7.824 -35.789 1.00 91.81 845 THR A C 1
ATOM 6929 O O . THR A 1 845 ? -5.824 -8.523 -35.405 1.00 91.81 845 THR A O 1
ATOM 6932 N N . LYS A 1 846 ? -3.670 -7.898 -35.244 1.00 90.88 846 LYS A N 1
ATOM 6933 C CA . LYS A 1 846 ? -3.325 -8.799 -34.135 1.00 90.88 846 LYS A CA 1
ATOM 6934 C C . LYS A 1 846 ? -2.385 -8.108 -33.152 1.00 90.88 846 LYS A C 1
ATOM 6936 O O . LYS A 1 846 ? -1.434 -7.464 -33.570 1.00 90.88 846 LYS A O 1
ATOM 6941 N N . ILE A 1 847 ? -2.630 -8.269 -31.852 1.00 89.06 847 ILE A N 1
ATOM 6942 C CA . ILE A 1 847 ? -1.699 -7.835 -30.802 1.00 89.06 847 ILE A CA 1
ATOM 6943 C C . ILE A 1 847 ? -0.973 -9.067 -30.270 1.00 89.06 847 ILE A C 1
ATOM 6945 O O . ILE A 1 847 ? -1.626 -10.056 -29.925 1.00 89.06 847 ILE A O 1
ATOM 6949 N N . ILE A 1 848 ? 0.354 -9.001 -30.199 1.00 87.19 848 ILE A N 1
ATOM 6950 C CA . ILE A 1 848 ? 1.208 -10.058 -29.644 1.00 87.19 848 ILE A CA 1
ATOM 6951 C C . ILE A 1 848 ? 2.081 -9.470 -28.539 1.00 87.19 848 ILE A C 1
ATOM 6953 O O . ILE A 1 848 ? 2.546 -8.342 -28.658 1.00 87.19 848 ILE A O 1
ATOM 6957 N N . GLU A 1 849 ? 2.262 -10.220 -27.451 1.00 84.38 849 GLU A N 1
ATOM 6958 C CA . GLU A 1 849 ? 3.269 -9.922 -26.429 1.00 84.38 849 GLU A CA 1
ATOM 6959 C C . GLU A 1 849 ? 4.582 -10.593 -26.833 1.00 84.38 849 GLU A C 1
ATOM 6961 O O . GLU A 1 849 ? 4.631 -11.807 -27.026 1.00 84.38 849 GLU A O 1
ATOM 6966 N N . GLU A 1 850 ? 5.634 -9.797 -26.957 1.00 77.44 850 GLU A N 1
ATOM 6967 C CA . GLU A 1 850 ? 6.964 -10.217 -27.375 1.00 77.44 850 GLU A CA 1
ATOM 6968 C C . GLU A 1 850 ? 7.970 -9.976 -26.245 1.00 77.44 850 GLU A C 1
ATOM 6970 O O . GLU A 1 850 ? 7.777 -9.130 -25.365 1.00 77.44 850 GLU A O 1
ATOM 6975 N N . ASN A 1 851 ? 9.051 -10.752 -26.243 1.00 70.69 851 ASN A N 1
ATOM 6976 C CA . ASN A 1 851 ? 10.104 -10.655 -25.242 1.00 70.69 851 ASN A CA 1
ATOM 6977 C C . ASN A 1 851 ? 11.471 -10.666 -25.929 1.00 70.69 851 ASN A C 1
ATOM 6979 O O . ASN A 1 851 ? 11.853 -11.673 -26.519 1.00 70.69 851 ASN A O 1
ATOM 6983 N N . LEU A 1 852 ? 12.214 -9.569 -25.803 1.00 64.62 852 LEU A N 1
ATOM 6984 C CA . LEU A 1 852 ? 13.579 -9.415 -26.313 1.00 64.62 852 LEU A CA 1
ATOM 6985 C C . LEU A 1 852 ? 14.513 -9.127 -25.142 1.00 64.62 852 LEU A C 1
ATOM 6987 O O . LEU A 1 852 ? 14.217 -8.257 -24.332 1.00 64.62 852 LEU A O 1
ATOM 6991 N N . ALA A 1 853 ? 15.624 -9.859 -25.015 1.00 53.72 853 ALA A N 1
ATOM 6992 C CA . ALA A 1 853 ? 16.647 -9.641 -23.977 1.00 53.72 853 ALA A CA 1
ATOM 6993 C C . ALA A 1 853 ? 16.119 -9.526 -22.516 1.00 53.72 853 ALA A C 1
ATOM 6995 O O . ALA A 1 853 ? 16.780 -8.971 -21.638 1.00 53.72 853 ALA A O 1
ATOM 6996 N N . GLY A 1 854 ? 14.929 -10.071 -22.221 1.00 53.66 854 GLY A N 1
ATOM 6997 C CA . GLY A 1 854 ? 14.263 -9.974 -20.914 1.00 53.66 854 GLY A CA 1
ATOM 6998 C C . GLY A 1 854 ? 13.326 -8.769 -20.740 1.00 53.66 854 GLY A C 1
ATOM 6999 O O . GLY A 1 854 ? 12.703 -8.641 -19.683 1.00 53.66 854 GLY A O 1
ATOM 7000 N N . ILE A 1 855 ? 13.196 -7.913 -21.755 1.00 58.62 855 ILE A N 1
ATOM 7001 C CA . ILE A 1 855 ? 12.239 -6.810 -21.826 1.00 58.62 855 ILE A CA 1
ATOM 7002 C C . ILE A 1 855 ? 10.995 -7.284 -22.579 1.00 58.62 855 ILE A C 1
ATOM 7004 O O . ILE A 1 855 ? 11.053 -7.698 -23.736 1.00 58.62 855 ILE A O 1
ATOM 7008 N N . LYS A 1 856 ? 9.846 -7.183 -21.908 1.00 72.50 856 LYS A N 1
ATOM 7009 C CA . LYS A 1 856 ? 8.539 -7.506 -22.482 1.00 72.50 856 LYS A CA 1
ATOM 7010 C C . LYS A 1 856 ? 7.874 -6.265 -23.058 1.00 72.50 856 LYS A C 1
ATOM 7012 O O . LYS A 1 856 ? 7.734 -5.262 -22.354 1.00 72.50 856 LYS A O 1
ATOM 7017 N N . PHE A 1 857 ? 7.403 -6.372 -24.288 1.00 79.62 857 PHE A N 1
ATOM 7018 C CA . PHE A 1 857 ? 6.640 -5.340 -24.981 1.00 79.62 857 PHE A CA 1
ATOM 7019 C C . PHE A 1 857 ? 5.508 -5.990 -25.780 1.00 79.62 857 PHE A C 1
ATOM 7021 O O . PHE A 1 857 ? 5.404 -7.213 -25.853 1.00 79.62 857 PHE A O 1
ATOM 7028 N N . LYS A 1 858 ? 4.610 -5.179 -26.330 1.00 86.62 858 LYS A N 1
ATOM 7029 C CA . LYS A 1 858 ? 3.545 -5.656 -27.209 1.00 86.62 858 LYS A CA 1
ATOM 7030 C C . LYS A 1 858 ? 3.694 -5.026 -28.572 1.00 86.62 858 LYS A C 1
ATOM 7032 O O . LYS A 1 858 ? 4.107 -3.881 -28.674 1.00 86.62 858 LYS A O 1
ATOM 7037 N N . THR A 1 859 ? 3.280 -5.740 -29.600 1.00 89.19 859 THR A N 1
ATOM 7038 C CA . THR A 1 859 ? 3.303 -5.237 -30.970 1.00 89.19 859 THR A CA 1
ATOM 7039 C C . THR A 1 859 ? 1.908 -5.342 -31.554 1.00 89.19 859 THR A C 1
ATOM 7041 O O . THR A 1 859 ? 1.290 -6.410 -31.511 1.00 89.19 859 THR A O 1
ATOM 7044 N N . VAL A 1 860 ? 1.387 -4.226 -32.074 1.00 92.56 860 VAL A N 1
ATOM 7045 C CA . VAL A 1 860 ? 0.175 -4.242 -32.899 1.00 92.56 860 VAL A CA 1
ATOM 7046 C C . VAL A 1 860 ? 0.586 -4.470 -34.344 1.00 92.56 860 VAL A C 1
ATOM 7048 O O . VAL A 1 860 ? 1.251 -3.624 -34.930 1.00 92.56 860 VAL A O 1
ATOM 7051 N N . TYR A 1 861 ? 0.146 -5.577 -34.925 1.00 92.50 861 TYR A N 1
ATOM 7052 C CA . TYR A 1 861 ? 0.273 -5.861 -36.347 1.00 92.50 861 TYR A CA 1
ATOM 7053 C C . TYR A 1 861 ? -1.015 -5.474 -37.065 1.00 92.50 861 TYR A C 1
ATOM 7055 O O . TYR A 1 861 ? -2.103 -5.839 -36.611 1.00 92.50 861 TYR A O 1
ATOM 7063 N N . VAL A 1 862 ? -0.894 -4.746 -38.171 1.00 93.44 862 VAL A N 1
ATOM 7064 C CA . VAL A 1 862 ? -2.008 -4.252 -38.982 1.00 93.44 862 VAL A CA 1
ATOM 7065 C C . VAL A 1 862 ? -1.761 -4.577 -40.448 1.00 93.44 862 VAL A C 1
ATOM 7067 O O . VAL A 1 862 ? -0.725 -4.220 -41.003 1.00 93.44 862 VAL A O 1
ATOM 7070 N N . ALA A 1 863 ? -2.731 -5.237 -41.072 1.00 91.62 863 ALA A N 1
ATOM 7071 C CA . ALA A 1 863 ? -2.734 -5.522 -42.499 1.00 91.62 863 ALA A CA 1
ATOM 7072 C C . ALA A 1 863 ? -3.013 -4.251 -43.317 1.00 91.62 863 ALA A C 1
ATOM 7074 O O . ALA A 1 863 ? -3.942 -3.502 -43.005 1.00 91.62 863 ALA A O 1
ATOM 7075 N N . VAL A 1 864 ? -2.246 -4.027 -44.385 1.00 89.62 864 VAL A N 1
ATOM 7076 C CA . VAL A 1 864 ? -2.467 -2.940 -45.347 1.00 89.62 864 VAL A CA 1
ATOM 7077 C C . VAL A 1 864 ? -2.876 -3.540 -46.687 1.00 89.62 864 VAL A C 1
ATOM 7079 O O . VAL A 1 864 ? -2.079 -4.212 -47.338 1.00 89.62 864 VAL A O 1
ATOM 7082 N N . TYR A 1 865 ? -4.119 -3.288 -47.099 1.00 84.69 865 TYR A N 1
ATOM 7083 C CA . TYR A 1 865 ? -4.688 -3.781 -48.359 1.00 84.69 865 TYR A CA 1
ATOM 7084 C C . TYR A 1 865 ? -4.676 -2.709 -49.453 1.00 84.69 865 TYR A C 1
ATOM 7086 O O . TYR A 1 865 ? -4.857 -1.525 -49.150 1.00 84.69 865 TYR A O 1
ATOM 7094 N N . GLY A 1 866 ? -4.518 -3.123 -50.712 1.00 74.94 866 GLY A N 1
ATOM 7095 C CA . GLY A 1 866 ? -4.482 -2.274 -51.907 1.00 74.94 866 GLY A CA 1
ATOM 7096 C C . GLY A 1 866 ? -5.776 -1.538 -52.262 1.00 74.94 866 GLY A C 1
ATOM 7097 O O . GLY A 1 866 ? -6.805 -1.687 -51.604 1.00 74.94 866 GLY A O 1
ATOM 7098 N N . HIS A 1 867 ? -5.698 -0.629 -53.242 1.00 65.25 867 HIS A N 1
ATOM 7099 C CA . HIS A 1 867 ? -6.846 0.171 -53.710 1.00 65.25 867 HIS A CA 1
ATOM 7100 C C . HIS A 1 867 ? -7.689 -0.575 -54.753 1.00 65.25 867 HIS A C 1
ATOM 7102 O O . HIS A 1 867 ? -8.908 -0.435 -54.766 1.00 65.25 867 HIS A O 1
ATOM 7108 N N . GLU A 1 868 ? -7.041 -1.391 -55.582 1.00 58.47 868 GLU A N 1
ATOM 7109 C CA . GLU A 1 868 ? -7.678 -2.219 -56.596 1.00 58.47 868 GLU A CA 1
ATOM 7110 C C . GLU A 1 868 ? -7.510 -3.675 -56.170 1.00 58.47 868 GLU A C 1
ATOM 7112 O O . GLU A 1 868 ? -6.408 -4.207 -56.202 1.00 58.47 868 GLU A O 1
ATOM 7117 N N . ILE A 1 869 ? -8.614 -4.287 -55.733 1.00 56.97 869 ILE A N 1
ATOM 7118 C CA . ILE A 1 869 ? -8.699 -5.667 -55.233 1.00 56.97 869 ILE A CA 1
ATOM 7119 C C . ILE A 1 869 ? -8.097 -5.818 -53.821 1.00 56.97 869 ILE A C 1
ATOM 7121 O O . ILE A 1 869 ? -7.159 -5.134 -53.426 1.00 56.97 869 ILE A O 1
ATOM 7125 N N . ASP A 1 870 ? -8.718 -6.691 -53.028 1.00 63.91 870 ASP A N 1
ATOM 7126 C CA . ASP A 1 870 ? -8.462 -7.022 -51.615 1.00 63.91 870 ASP A CA 1
ATOM 7127 C C . ASP A 1 870 ? -7.086 -7.708 -51.397 1.00 63.91 870 ASP A C 1
ATOM 7129 O O . ASP A 1 870 ? -6.952 -8.697 -50.675 1.00 63.91 870 ASP A O 1
ATOM 7133 N N . GLU A 1 871 ? -6.055 -7.234 -52.099 1.00 79.94 871 GLU A N 1
ATOM 7134 C CA . GLU A 1 871 ? -4.698 -7.761 -52.097 1.00 79.94 871 GLU A CA 1
ATOM 7135 C C . GLU A 1 871 ? -3.907 -7.151 -50.938 1.00 79.94 871 GLU A C 1
ATOM 7137 O O . GLU A 1 871 ? -3.815 -5.928 -50.775 1.00 79.94 871 GLU A O 1
ATOM 7142 N N . LEU A 1 872 ? -3.358 -8.023 -50.093 1.00 84.62 872 LEU A N 1
ATOM 7143 C CA . LEU A 1 872 ? -2.490 -7.639 -48.989 1.00 84.62 872 LEU A CA 1
ATOM 7144 C C . LEU A 1 872 ? -1.180 -7.099 -49.568 1.00 84.62 872 LEU A C 1
ATOM 7146 O O . LEU A 1 872 ? -0.413 -7.856 -50.145 1.00 84.62 872 LEU A O 1
ATOM 7150 N N . MET A 1 873 ? -0.903 -5.810 -49.383 1.00 84.88 873 MET A N 1
ATOM 7151 C CA . MET A 1 873 ? 0.342 -5.180 -49.845 1.00 84.88 873 MET A CA 1
ATOM 7152 C C . MET A 1 873 ? 1.471 -5.330 -48.826 1.00 84.88 873 MET A C 1
ATOM 7154 O O . MET A 1 873 ? 2.643 -5.447 -49.179 1.00 84.88 873 MET A O 1
ATOM 7158 N N . GLY A 1 874 ? 1.128 -5.331 -47.540 1.00 88.38 874 GLY A N 1
ATOM 7159 C CA . GLY A 1 874 ? 2.096 -5.474 -46.465 1.00 88.38 874 GLY A CA 1
ATOM 7160 C C . GLY A 1 874 ? 1.449 -5.439 -45.090 1.00 88.38 874 GLY A C 1
ATOM 7161 O O . GLY A 1 874 ? 0.239 -5.263 -44.945 1.00 88.38 874 GLY A O 1
ATOM 7162 N N . ILE A 1 875 ? 2.273 -5.615 -44.065 1.00 91.69 875 ILE A N 1
ATOM 7163 C CA . ILE A 1 875 ? 1.860 -5.629 -42.665 1.00 91.69 875 ILE A CA 1
ATOM 7164 C C . ILE A 1 875 ? 2.719 -4.626 -41.915 1.00 91.69 875 ILE A C 1
ATOM 7166 O O . ILE A 1 875 ? 3.944 -4.739 -41.894 1.00 91.69 875 ILE A O 1
ATOM 7170 N N . LEU A 1 876 ? 2.074 -3.659 -41.275 1.00 91.69 876 LEU A N 1
ATOM 7171 C CA . LEU A 1 876 ? 2.744 -2.721 -40.388 1.00 91.69 876 LEU A CA 1
ATOM 7172 C C . LEU A 1 876 ? 2.718 -3.247 -38.959 1.00 91.69 876 LEU A C 1
ATOM 7174 O O . LEU A 1 876 ? 1.666 -3.654 -38.467 1.00 91.69 876 LEU A O 1
ATOM 7178 N N . ALA A 1 877 ? 3.860 -3.204 -38.284 1.00 90.88 877 ALA A N 1
ATOM 7179 C CA . ALA A 1 877 ? 3.985 -3.563 -36.883 1.00 90.88 877 ALA A CA 1
ATOM 7180 C C . ALA A 1 877 ? 4.384 -2.344 -36.047 1.00 90.88 877 ALA A C 1
ATOM 7182 O O . ALA A 1 877 ? 5.330 -1.629 -36.374 1.00 90.88 877 ALA A O 1
ATOM 7183 N N . PHE A 1 878 ? 3.655 -2.136 -34.954 1.00 88.88 878 PHE A N 1
ATOM 7184 C CA . PHE A 1 878 ? 3.817 -1.015 -34.036 1.00 88.88 878 PHE A CA 1
ATOM 7185 C C . PHE A 1 878 ? 4.137 -1.554 -32.641 1.00 88.88 878 PHE A C 1
ATOM 7187 O O . PHE A 1 878 ? 3.207 -1.894 -31.897 1.00 88.88 878 PHE A O 1
ATOM 7194 N N . PRO A 1 879 ? 5.422 -1.704 -32.284 1.00 87.19 879 PRO A N 1
ATOM 7195 C CA . PRO A 1 879 ? 5.816 -2.086 -30.940 1.00 87.19 879 PRO A CA 1
ATOM 7196 C C . PRO A 1 879 ? 5.549 -0.939 -29.960 1.00 87.19 879 PRO A C 1
ATOM 7198 O O . PRO A 1 879 ? 5.881 0.221 -30.197 1.00 87.19 879 PRO A O 1
ATOM 7201 N N . PHE A 1 880 ? 4.959 -1.275 -28.822 1.00 82.75 880 PHE A N 1
ATOM 7202 C CA . PHE A 1 880 ? 4.690 -0.371 -27.720 1.00 82.75 880 PHE A CA 1
ATOM 7203 C C . PHE A 1 880 ? 4.929 -1.089 -26.391 1.00 82.75 880 PHE A C 1
ATOM 7205 O O . PHE A 1 880 ? 4.669 -2.284 -26.227 1.00 82.75 880 PHE A O 1
ATOM 7212 N N . PHE A 1 881 ? 5.413 -0.351 -25.397 1.00 74.88 881 PHE A N 1
ATOM 7213 C CA . PHE A 1 881 ? 5.405 -0.859 -24.033 1.00 74.88 881 PHE A CA 1
ATOM 7214 C C . PHE A 1 881 ? 3.974 -0.866 -23.506 1.00 74.88 881 PHE A C 1
ATOM 7216 O O . PHE A 1 881 ? 3.230 0.091 -23.728 1.00 74.88 881 PHE A O 1
ATOM 7223 N N . ASP A 1 882 ? 3.615 -1.886 -22.718 1.00 64.31 882 ASP A N 1
ATOM 7224 C CA . ASP A 1 882 ? 2.547 -1.703 -21.735 1.00 64.31 882 ASP A CA 1
ATOM 7225 C C . ASP A 1 882 ? 2.929 -0.443 -20.969 1.00 64.31 882 ASP A C 1
ATOM 7227 O O . ASP A 1 882 ? 3.992 -0.423 -20.346 1.00 64.31 882 ASP A O 1
ATOM 7231 N N . SER A 1 883 ? 2.146 0.627 -21.105 1.00 57.72 883 SER A N 1
ATOM 7232 C CA . SER A 1 883 ? 2.499 1.960 -20.625 1.00 57.72 883 SER A CA 1
ATOM 7233 C C . SER A 1 883 ? 2.479 1.983 -19.097 1.00 57.72 883 SER A C 1
ATOM 7235 O O . SER A 1 883 ? 1.620 2.604 -18.483 1.00 57.72 883 SER A O 1
ATOM 7237 N N . LYS A 1 884 ? 3.425 1.286 -18.462 1.00 52.81 884 LYS A N 1
ATOM 7238 C CA . LYS A 1 884 ? 3.563 1.161 -17.013 1.00 52.81 884 LYS A CA 1
ATOM 7239 C C . LYS A 1 884 ? 3.660 2.537 -16.376 1.00 52.81 884 LYS A C 1
ATOM 7241 O O . LYS A 1 884 ? 3.172 2.713 -15.277 1.00 52.81 884 LYS A O 1
ATOM 7246 N N . ASN A 1 885 ? 4.257 3.505 -17.069 1.00 51.22 885 ASN A N 1
ATOM 7247 C CA . ASN A 1 885 ? 4.549 4.818 -16.502 1.00 51.22 885 ASN A CA 1
ATOM 7248 C C . ASN A 1 885 ? 3.271 5.655 -16.397 1.00 51.22 885 ASN A C 1
ATOM 7250 O O . ASN A 1 885 ? 2.884 6.019 -15.299 1.00 51.22 885 ASN A O 1
ATOM 7254 N N . HIS A 1 886 ? 2.551 5.847 -17.506 1.00 50.38 886 HIS A N 1
ATOM 7255 C CA . HIS A 1 886 ? 1.333 6.661 -17.493 1.00 50.38 886 HIS A CA 1
ATOM 7256 C C . HIS A 1 886 ? 0.144 5.959 -16.811 1.00 50.38 886 HIS A C 1
ATOM 7258 O O . HIS A 1 886 ? -0.687 6.611 -16.187 1.00 50.38 886 HIS A O 1
ATOM 7264 N N . VAL A 1 887 ? 0.086 4.620 -16.875 1.00 54.62 887 VAL A N 1
ATOM 7265 C CA . VAL A 1 887 ? -0.907 3.826 -16.129 1.00 54.62 887 VAL A CA 1
ATOM 7266 C C . VAL A 1 887 ? -0.686 3.940 -14.629 1.00 54.62 887 VAL A C 1
ATOM 7268 O O . VAL A 1 887 ? -1.659 4.065 -13.891 1.00 54.62 887 VAL A O 1
ATOM 7271 N N . ASN A 1 888 ? 0.569 3.895 -14.171 1.00 61.75 888 ASN A N 1
ATOM 7272 C CA . ASN A 1 888 ? 0.858 3.967 -12.746 1.00 61.75 888 ASN A CA 1
ATOM 7273 C C . ASN A 1 888 ? 0.442 5.315 -12.159 1.00 61.75 888 ASN A C 1
ATOM 7275 O O . ASN A 1 888 ? -0.131 5.307 -11.081 1.00 61.75 888 ASN A O 1
ATOM 7279 N N . ASP A 1 889 ? 0.664 6.437 -12.847 1.00 65.62 889 ASP A N 1
ATOM 7280 C CA . ASP A 1 889 ? 0.374 7.765 -12.284 1.00 65.62 889 ASP A CA 1
ATOM 7281 C C . ASP A 1 889 ? -1.123 7.946 -11.970 1.00 65.62 889 ASP A C 1
ATOM 7283 O O . ASP A 1 889 ? -1.488 8.290 -10.844 1.00 65.62 889 ASP A O 1
ATOM 7287 N N . GLN A 1 890 ? -2.011 7.606 -12.914 1.00 65.56 890 GLN A N 1
ATOM 7288 C CA . GLN A 1 890 ? -3.462 7.647 -12.673 1.00 65.56 890 GLN A CA 1
ATOM 7289 C C . GLN A 1 890 ? -3.912 6.594 -11.647 1.00 65.56 890 GLN A C 1
ATOM 7291 O O . GLN A 1 890 ? -4.789 6.858 -10.823 1.00 65.56 890 GLN A O 1
ATOM 7296 N N . GLN A 1 891 ? -3.307 5.399 -11.650 1.00 69.19 891 GLN A N 1
ATOM 7297 C CA . GLN A 1 891 ? -3.596 4.368 -10.646 1.00 69.19 891 GLN A CA 1
ATOM 7298 C C . GLN A 1 891 ? -3.211 4.807 -9.235 1.00 69.19 891 GLN A C 1
ATOM 7300 O O . GLN A 1 891 ? -3.964 4.553 -8.297 1.00 69.19 891 GLN A O 1
ATOM 7305 N N . ILE A 1 892 ? -2.053 5.449 -9.090 1.00 72.88 892 ILE A N 1
ATOM 7306 C CA . ILE A 1 892 ? -1.552 5.998 -7.835 1.00 72.88 892 ILE A CA 1
ATOM 7307 C C . ILE A 1 892 ? -2.530 7.050 -7.321 1.00 72.88 892 ILE A C 1
ATOM 7309 O O . ILE A 1 892 ? -2.943 6.969 -6.170 1.00 72.88 892 ILE A O 1
ATOM 7313 N N . GLU A 1 893 ? -2.949 8.000 -8.159 1.00 75.31 893 GLU A N 1
ATOM 7314 C CA . GLU A 1 893 ? -3.866 9.062 -7.738 1.00 75.31 893 GLU A CA 1
ATOM 7315 C C . GLU A 1 893 ? -5.208 8.500 -7.255 1.00 75.31 893 GLU A C 1
ATOM 7317 O O . GLU A 1 893 ? -5.672 8.815 -6.155 1.00 75.31 893 GLU A O 1
ATOM 7322 N N . VAL A 1 894 ? -5.802 7.596 -8.038 1.00 76.19 894 VAL A N 1
ATOM 7323 C CA . VAL A 1 894 ? -7.067 6.949 -7.686 1.00 76.19 894 VAL A CA 1
ATOM 7324 C C . VAL A 1 894 ? -6.919 6.125 -6.401 1.00 76.19 894 VAL A C 1
ATOM 7326 O O . VAL A 1 894 ? -7.743 6.241 -5.493 1.00 76.19 894 VAL A O 1
ATOM 7329 N N . PHE A 1 895 ? -5.846 5.340 -6.274 1.00 76.75 895 PHE A N 1
ATOM 7330 C CA . PHE A 1 895 ? -5.545 4.562 -5.070 1.00 76.75 895 PHE A CA 1
ATOM 7331 C C . PHE A 1 895 ? -5.368 5.448 -3.830 1.00 76.75 895 PHE A C 1
ATOM 7333 O O . PHE A 1 895 ? -5.921 5.144 -2.772 1.00 76.75 895 PHE A O 1
ATOM 7340 N N . ASN A 1 896 ? -4.648 6.562 -3.961 1.00 81.31 896 ASN A N 1
ATOM 7341 C CA . ASN A 1 896 ? -4.414 7.527 -2.890 1.00 81.31 896 ASN A CA 1
ATOM 7342 C C . ASN A 1 896 ? -5.733 8.144 -2.403 1.00 81.31 896 ASN A C 1
ATOM 7344 O O . ASN A 1 896 ? -6.000 8.147 -1.198 1.00 81.31 896 ASN A O 1
ATOM 7348 N N . ASN A 1 897 ? -6.589 8.577 -3.338 1.00 83.25 897 ASN A N 1
ATOM 7349 C CA . ASN A 1 897 ? -7.913 9.125 -3.034 1.00 83.25 897 ASN A CA 1
ATOM 7350 C C . ASN A 1 897 ? -8.777 8.100 -2.284 1.00 83.25 897 ASN A C 1
ATOM 7352 O O . ASN A 1 897 ? -9.415 8.438 -1.284 1.00 83.25 897 ASN A O 1
ATOM 7356 N N . PHE A 1 898 ? -8.748 6.833 -2.707 1.00 79.00 898 PHE A N 1
ATOM 7357 C CA . PHE A 1 898 ? -9.456 5.759 -2.013 1.00 79.00 898 PHE A CA 1
ATOM 7358 C C . PHE A 1 898 ? -8.914 5.509 -0.606 1.00 79.00 898 PHE A C 1
ATOM 7360 O O . PHE A 1 898 ? -9.704 5.416 0.334 1.00 79.00 898 PHE A O 1
ATOM 7367 N N . MET A 1 899 ? -7.593 5.434 -0.431 1.00 79.00 899 MET A N 1
ATOM 7368 C CA . MET A 1 899 ? -6.980 5.191 0.879 1.00 79.00 899 MET A CA 1
ATOM 7369 C C . MET A 1 899 ? -7.383 6.254 1.901 1.00 79.00 899 MET A C 1
ATOM 7371 O O . MET A 1 899 ? -7.758 5.915 3.030 1.00 79.00 899 MET A O 1
ATOM 7375 N N . VAL A 1 900 ? -7.368 7.527 1.499 1.00 84.06 900 VAL A N 1
ATOM 7376 C CA . VAL A 1 900 ? -7.803 8.641 2.350 1.00 84.06 900 VAL A CA 1
ATOM 7377 C C . VAL A 1 900 ? -9.300 8.542 2.645 1.00 84.06 900 VAL A C 1
ATOM 7379 O O . VAL A 1 900 ? -9.683 8.514 3.815 1.00 84.06 900 VAL A O 1
ATOM 7382 N N . PHE A 1 901 ? -10.142 8.409 1.615 1.00 84.25 901 PHE A N 1
ATOM 7383 C CA . PHE A 1 901 ? -11.600 8.332 1.756 1.00 84.25 901 PHE A CA 1
ATOM 7384 C C . PHE A 1 901 ? -12.046 7.217 2.713 1.00 84.25 901 PHE A C 1
ATOM 7386 O O . PHE A 1 901 ? -12.813 7.447 3.653 1.00 84.25 901 PHE A O 1
ATOM 7393 N N . PHE A 1 902 ? -11.519 6.009 2.521 1.00 77.81 902 PHE A N 1
ATOM 7394 C CA . PHE A 1 902 ? -11.864 4.852 3.336 1.00 77.81 902 PHE A CA 1
ATOM 7395 C C . PHE A 1 902 ? -11.353 4.958 4.771 1.00 77.81 902 PHE A C 1
ATOM 7397 O O . PHE A 1 902 ? -12.064 4.580 5.705 1.00 77.81 902 PHE A O 1
ATOM 7404 N N . THR A 1 903 ? -10.162 5.525 4.972 1.00 81.75 903 THR A N 1
ATOM 7405 C CA . THR A 1 903 ? -9.641 5.790 6.318 1.00 81.75 903 THR A CA 1
ATOM 7406 C C . THR A 1 903 ? -10.520 6.797 7.058 1.00 81.75 903 THR A C 1
ATOM 7408 O O . THR A 1 903 ? -10.866 6.571 8.219 1.00 81.75 903 THR A O 1
ATOM 7411 N N . SER A 1 904 ? -10.954 7.868 6.389 1.00 83.44 904 SER A N 1
ATOM 7412 C CA . SER A 1 904 ? -11.853 8.872 6.968 1.00 83.44 904 SER A CA 1
ATOM 7413 C C . SER A 1 904 ? -13.206 8.278 7.369 1.00 83.44 904 SER A C 1
ATOM 7415 O O . SER A 1 904 ? -13.650 8.487 8.500 1.00 83.44 904 SER A O 1
ATOM 7417 N N . ILE A 1 905 ? -13.839 7.485 6.494 1.00 82.62 905 ILE A N 1
ATOM 7418 C CA . ILE A 1 905 ? -15.109 6.803 6.802 1.00 82.62 905 ILE A CA 1
ATOM 7419 C C . ILE A 1 905 ? -14.943 5.818 7.955 1.00 82.62 905 ILE A C 1
ATOM 7421 O O . ILE A 1 905 ? -15.799 5.748 8.841 1.00 82.62 905 ILE A O 1
ATOM 7425 N N . PHE A 1 906 ? -13.845 5.066 7.977 1.00 79.75 906 PHE A N 1
ATOM 7426 C CA . PHE A 1 906 ? -13.584 4.104 9.038 1.00 79.75 906 PHE A CA 1
ATOM 7427 C C . PHE A 1 906 ? -13.423 4.790 10.402 1.00 79.75 906 PHE A C 1
ATOM 7429 O O . PHE A 1 906 ? -14.054 4.375 11.376 1.00 79.75 906 PHE A O 1
ATOM 7436 N N . ILE A 1 907 ? -12.649 5.880 10.473 1.00 80.31 907 ILE A N 1
ATOM 7437 C CA . ILE A 1 907 ? -12.490 6.677 11.700 1.00 80.31 907 ILE A CA 1
ATOM 7438 C C . ILE A 1 907 ? -13.838 7.260 12.142 1.00 80.31 907 ILE A C 1
ATOM 7440 O O . ILE A 1 907 ? -14.188 7.151 13.319 1.00 80.31 907 ILE A O 1
ATOM 7444 N N . LEU A 1 908 ? -14.621 7.824 11.215 1.00 83.19 908 LEU A N 1
ATOM 7445 C CA . LEU A 1 908 ? -15.953 8.360 11.509 1.00 83.19 908 LEU A CA 1
ATOM 7446 C C . LEU A 1 908 ? -16.876 7.279 12.087 1.00 83.19 908 LEU A C 1
ATOM 7448 O O . LEU A 1 908 ? -17.514 7.488 13.118 1.00 83.19 908 LEU A O 1
ATOM 7452 N N . THR A 1 909 ? -16.897 6.102 11.468 1.00 78.06 909 THR A N 1
ATOM 7453 C CA . THR A 1 909 ? -17.741 4.982 11.898 1.00 78.06 909 THR A CA 1
ATOM 7454 C C . THR A 1 909 ? -17.336 4.461 13.275 1.00 78.06 909 THR A C 1
ATOM 7456 O O . THR A 1 909 ? -18.192 4.146 14.101 1.00 78.06 909 THR A O 1
ATOM 7459 N N . LEU A 1 910 ? -16.036 4.426 13.575 1.00 74.06 910 LEU A N 1
ATOM 7460 C CA . LEU A 1 910 ? -15.551 4.065 14.905 1.00 74.06 910 LEU A CA 1
ATOM 7461 C C . LEU A 1 910 ? -15.899 5.110 15.966 1.00 74.06 910 LEU A C 1
ATOM 7463 O O . LEU A 1 910 ? -16.257 4.729 17.081 1.00 74.06 910 LEU A O 1
ATOM 7467 N N . LEU A 1 911 ? -15.831 6.405 15.642 1.00 76.75 911 LEU A N 1
ATOM 7468 C CA . LEU A 1 911 ? -16.261 7.469 16.553 1.00 76.75 911 LEU A CA 1
ATOM 7469 C C . LEU A 1 911 ? -17.755 7.343 16.862 1.00 76.75 911 LEU A C 1
ATOM 7471 O O . LEU A 1 911 ? -18.132 7.295 18.035 1.00 76.75 911 LEU A O 1
ATOM 7475 N N . VAL A 1 912 ? -18.591 7.194 15.832 1.00 79.94 912 VAL A N 1
ATOM 7476 C CA . VAL A 1 912 ? -20.036 6.964 15.990 1.00 79.94 912 VAL A CA 1
ATOM 7477 C C . VAL A 1 912 ? -20.297 5.693 16.802 1.00 79.94 912 VAL A C 1
ATOM 7479 O O . VAL A 1 912 ? -21.086 5.722 17.744 1.00 79.94 912 VAL A O 1
ATOM 7482 N N . GLY A 1 913 ? -19.579 4.599 16.530 1.00 75.19 913 GLY A N 1
ATOM 7483 C CA . GLY A 1 913 ? -19.682 3.354 17.293 1.00 75.19 913 GLY A CA 1
ATOM 7484 C C . GLY A 1 913 ? -19.254 3.488 18.761 1.00 75.19 913 GLY A C 1
ATOM 7485 O O . GLY A 1 913 ? -19.870 2.889 19.644 1.00 75.19 913 GLY A O 1
ATOM 7486 N N . TYR A 1 914 ? -18.229 4.291 19.063 1.00 73.62 914 TYR A N 1
ATOM 7487 C CA . TYR A 1 914 ? -17.792 4.574 20.435 1.00 73.62 914 TYR A CA 1
ATOM 7488 C C . TYR A 1 914 ? -18.846 5.371 21.213 1.00 73.62 914 TYR A C 1
ATOM 7490 O O . TYR A 1 914 ? -19.201 4.996 22.335 1.00 73.62 914 TYR A O 1
ATOM 7498 N N . PHE A 1 915 ? -19.366 6.451 20.623 1.00 76.19 915 PHE A N 1
ATOM 7499 C CA . PHE A 1 915 ? -20.379 7.291 21.267 1.00 76.19 915 PHE A CA 1
ATOM 7500 C C . PHE A 1 915 ? -21.731 6.579 21.380 1.00 76.19 915 PHE A C 1
ATOM 7502 O O . PHE A 1 915 ? -22.318 6.573 22.464 1.00 76.19 915 PHE A O 1
ATOM 7509 N N . GLY A 1 916 ? -22.175 5.897 20.321 1.00 74.94 916 GLY A N 1
ATOM 7510 C CA . GLY A 1 916 ? -23.412 5.114 20.319 1.00 74.94 916 GLY A CA 1
ATOM 7511 C C . GLY A 1 916 ? -23.411 4.023 21.391 1.00 74.94 916 GLY A C 1
ATOM 7512 O O . GLY A 1 916 ? -24.380 3.866 22.132 1.00 74.94 916 GLY A O 1
ATOM 7513 N N . MET A 1 917 ? -22.281 3.333 21.583 1.00 73.81 917 MET A N 1
ATOM 7514 C CA . MET A 1 917 ? -22.180 2.290 22.606 1.00 73.81 917 MET A CA 1
ATOM 7515 C C . MET A 1 917 ? -22.280 2.845 24.039 1.00 73.81 917 MET A C 1
ATOM 7517 O O . MET A 1 917 ? -22.878 2.199 24.903 1.00 73.81 917 MET A O 1
ATOM 7521 N N . LYS A 1 918 ? -21.733 4.040 24.320 1.00 72.00 918 LYS A N 1
ATOM 7522 C CA . LYS A 1 918 ? -21.914 4.686 25.635 1.00 72.00 918 LYS A CA 1
ATOM 7523 C C . LYS A 1 918 ? -23.390 4.967 25.929 1.00 72.00 918 LYS A C 1
ATOM 7525 O O . LYS A 1 918 ? -23.803 4.779 27.074 1.00 72.00 918 LYS A O 1
ATOM 7530 N N . GLY A 1 919 ? -24.159 5.352 24.906 1.00 73.25 919 GLY A N 1
ATOM 7531 C CA . GLY A 1 919 ? -25.609 5.541 24.996 1.00 73.25 919 GLY A CA 1
ATOM 7532 C C . GLY A 1 919 ? -26.352 4.265 25.400 1.00 73.25 919 GLY A C 1
ATOM 7533 O O . GLY A 1 919 ? -27.212 4.317 26.268 1.00 73.25 919 GLY A O 1
ATOM 7534 N N . ILE A 1 920 ? -25.949 3.108 24.865 1.00 76.31 920 ILE A N 1
ATOM 7535 C CA . ILE A 1 920 ? -26.615 1.816 25.123 1.00 76.31 920 ILE A CA 1
ATOM 7536 C C . ILE A 1 920 ? -26.204 1.191 26.472 1.00 76.31 920 ILE A C 1
ATOM 7538 O O . ILE A 1 920 ? -27.029 0.620 27.182 1.00 76.31 920 ILE A O 1
ATOM 7542 N N . ILE A 1 921 ? -24.926 1.270 26.866 1.00 74.50 921 ILE A N 1
ATOM 7543 C CA . ILE A 1 921 ? -24.433 0.583 28.081 1.00 74.50 921 ILE A CA 1
ATOM 7544 C C . ILE A 1 921 ? -24.898 1.267 29.362 1.00 74.50 921 ILE A C 1
ATOM 7546 O O . ILE A 1 921 ? -25.169 0.585 30.353 1.00 74.50 921 ILE A O 1
ATOM 7550 N N . SER A 1 922 ? -24.913 2.602 29.379 1.00 77.12 922 SER A N 1
ATOM 7551 C CA . SER A 1 922 ? -25.165 3.366 30.605 1.00 77.12 922 SER A CA 1
ATOM 7552 C C . SER A 1 922 ? -26.528 3.019 31.240 1.00 77.12 922 SER A C 1
ATOM 7554 O O . SER A 1 922 ? -26.542 2.661 32.424 1.00 77.12 922 SER A O 1
ATOM 7556 N N . PRO A 1 923 ? -27.646 2.981 30.482 1.00 78.25 923 PRO A N 1
ATOM 7557 C CA . PRO A 1 923 ? -28.949 2.578 31.013 1.00 78.25 923 PRO A CA 1
ATOM 7558 C C . PRO A 1 923 ? -28.984 1.124 31.502 1.00 78.25 923 PRO A C 1
ATOM 7560 O O . PRO A 1 923 ? -29.454 0.859 32.606 1.00 78.25 923 PRO A O 1
ATOM 7563 N N . ILE A 1 924 ? -28.418 0.181 30.738 1.00 82.31 924 ILE A N 1
ATOM 7564 C CA . ILE A 1 924 ? -28.388 -1.246 31.111 1.00 82.31 924 ILE A CA 1
ATOM 7565 C C . ILE A 1 924 ? -27.615 -1.450 32.419 1.00 82.31 924 ILE A C 1
ATOM 7567 O O . ILE A 1 924 ? -28.050 -2.190 33.303 1.00 82.31 924 ILE A O 1
ATOM 7571 N N . LYS A 1 925 ? -26.474 -0.769 32.577 1.00 80.38 925 LYS A N 1
ATOM 7572 C CA . LYS A 1 925 ? -25.671 -0.839 33.801 1.00 80.38 925 LYS A CA 1
ATOM 7573 C C . LYS A 1 925 ? -26.426 -0.263 35.001 1.00 80.38 925 LYS A C 1
ATOM 7575 O O . LYS A 1 925 ? -26.364 -0.848 36.080 1.00 80.38 925 LYS A O 1
ATOM 7580 N N . MET A 1 926 ? -27.155 0.839 34.812 1.00 77.50 926 MET A N 1
ATOM 7581 C CA . MET A 1 926 ? -28.007 1.422 35.851 1.00 77.50 926 MET A CA 1
ATOM 7582 C C . MET A 1 926 ? -29.084 0.430 36.314 1.00 77.50 926 MET A C 1
ATOM 7584 O O . MET A 1 926 ? -29.245 0.233 37.520 1.00 77.50 926 MET A O 1
ATOM 7588 N N . ILE A 1 927 ? -29.781 -0.222 35.376 1.00 80.75 927 ILE A N 1
ATOM 7589 C CA . ILE A 1 927 ? -30.801 -1.239 35.679 1.00 80.75 927 ILE A CA 1
ATOM 7590 C C . ILE A 1 927 ? -30.171 -2.403 36.454 1.00 80.75 927 ILE A C 1
ATOM 7592 O O . ILE A 1 927 ? -30.656 -2.762 37.527 1.00 80.75 927 ILE A O 1
ATOM 7596 N N . ALA A 1 928 ? -29.045 -2.937 35.971 1.00 79.44 928 ALA A N 1
ATOM 7597 C CA . ALA A 1 928 ? -28.350 -4.053 36.611 1.00 79.44 928 ALA A CA 1
ATOM 7598 C C . ALA A 1 928 ? -27.880 -3.725 38.042 1.00 79.44 928 ALA A C 1
ATOM 7600 O O . ALA A 1 928 ? -28.023 -4.547 38.948 1.00 79.44 928 ALA A O 1
ATOM 7601 N N . GLU A 1 929 ? -27.339 -2.524 38.279 1.00 78.50 929 GLU A N 1
ATOM 7602 C CA . GLU A 1 929 ? -26.913 -2.100 39.618 1.00 78.50 929 GLU A CA 1
ATOM 7603 C C . GLU A 1 929 ? -28.093 -1.939 40.582 1.00 78.50 929 GLU A C 1
ATOM 7605 O O . GLU A 1 929 ? -27.979 -2.340 41.744 1.00 78.50 929 GLU A O 1
ATOM 7610 N N . ARG A 1 930 ? -29.228 -1.393 40.122 1.00 75.56 930 ARG A N 1
ATOM 7611 C CA . ARG A 1 930 ? -30.434 -1.273 40.954 1.00 75.56 930 ARG A CA 1
ATOM 7612 C C . ARG A 1 930 ? -31.044 -2.636 41.270 1.00 75.56 930 ARG A C 1
ATOM 7614 O O . ARG A 1 930 ? -31.303 -2.905 42.439 1.00 75.56 930 ARG A O 1
ATOM 7621 N N . MET A 1 931 ? -31.147 -3.519 40.278 1.00 75.62 931 MET A N 1
ATOM 7622 C CA . MET A 1 931 ? -31.645 -4.886 40.461 1.00 75.62 931 MET A CA 1
ATOM 7623 C C . MET A 1 931 ? -30.776 -5.693 41.437 1.00 75.62 931 MET A C 1
ATOM 7625 O O . MET A 1 931 ? -31.282 -6.437 42.279 1.00 75.62 931 MET A O 1
ATOM 7629 N N . ARG A 1 932 ? -29.449 -5.503 41.395 1.00 74.88 932 ARG A N 1
ATOM 7630 C CA . ARG A 1 932 ? -28.546 -6.135 42.363 1.00 74.88 932 ARG A CA 1
ATOM 7631 C C . ARG A 1 932 ? -28.799 -5.639 43.785 1.00 74.88 932 ARG A C 1
ATOM 7633 O O . ARG A 1 932 ? -28.697 -6.424 44.716 1.00 74.88 932 ARG A O 1
ATOM 7640 N N . ARG A 1 933 ? -29.112 -4.354 43.979 1.00 69.88 933 ARG A N 1
ATOM 7641 C CA . ARG A 1 933 ? -29.407 -3.801 45.314 1.00 69.88 933 ARG A CA 1
ATOM 7642 C C . ARG A 1 933 ? -30.740 -4.304 45.871 1.00 69.88 933 ARG A C 1
ATOM 7644 O O . ARG A 1 933 ? -30.820 -4.533 47.072 1.00 69.88 933 ARG A O 1
ATOM 7651 N N . THR A 1 934 ? -31.747 -4.534 45.027 1.00 69.19 934 THR A N 1
ATOM 7652 C CA . THR A 1 934 ? -33.052 -5.053 45.474 1.00 69.19 934 THR A CA 1
ATOM 7653 C C . THR A 1 934 ? -33.005 -6.505 45.947 1.00 69.19 934 THR A C 1
ATOM 7655 O O . THR A 1 934 ? -33.753 -6.862 46.850 1.00 69.19 934 THR A O 1
ATOM 7658 N N . GLN A 1 935 ? -32.091 -7.330 45.420 1.00 60.50 935 GLN A N 1
ATOM 7659 C CA . GLN A 1 935 ? -31.925 -8.726 45.860 1.00 60.50 935 GLN A CA 1
ATOM 7660 C C . GLN A 1 935 ? -31.430 -8.877 47.309 1.00 60.50 935 GLN A C 1
ATOM 7662 O O . GLN A 1 935 ? -31.628 -9.932 47.902 1.00 60.50 935 GLN A O 1
ATOM 7667 N N . PHE A 1 936 ? -30.809 -7.849 47.900 1.00 55.78 936 PHE A N 1
ATOM 7668 C CA . PHE A 1 936 ? -30.206 -7.939 49.238 1.00 55.78 936 PHE A CA 1
ATOM 7669 C C . PHE A 1 936 ? -31.078 -7.378 50.377 1.00 55.78 936 PHE A C 1
ATOM 7671 O O . PHE A 1 936 ? -30.577 -7.229 51.485 1.00 55.78 936 PHE A O 1
ATOM 7678 N N . MET A 1 937 ? -32.367 -7.088 50.135 1.00 54.50 937 MET A N 1
ATOM 7679 C CA . MET A 1 937 ? -33.397 -6.740 51.144 1.00 54.50 937 MET A CA 1
ATOM 7680 C C . MET A 1 937 ? -33.016 -5.697 52.226 1.00 54.50 937 MET A C 1
ATOM 7682 O O . MET A 1 937 ? -33.676 -5.615 53.258 1.00 54.50 937 MET A O 1
ATOM 7686 N N . SER A 1 938 ? -31.991 -4.864 52.014 1.00 52.03 938 SER A N 1
ATOM 7687 C CA . SER A 1 938 ? -31.440 -3.988 53.062 1.00 52.03 938 SER A CA 1
ATOM 7688 C C . SER A 1 938 ? -31.607 -2.485 52.801 1.00 52.03 938 SER A C 1
ATOM 7690 O O . SER A 1 938 ? -30.944 -1.683 53.456 1.00 52.03 938 SER A O 1
ATOM 7692 N N . GLY A 1 939 ? -32.433 -2.059 51.838 1.00 56.25 939 GLY A N 1
ATOM 7693 C CA . GLY A 1 939 ? -32.561 -0.636 51.505 1.00 56.25 939 GLY A CA 1
ATOM 7694 C C . GLY A 1 939 ? -33.850 -0.239 50.789 1.00 56.25 939 GLY A C 1
ATOM 7695 O O . GLY A 1 939 ? -34.552 -1.081 50.234 1.00 56.25 939 GLY A O 1
ATOM 7696 N N . TYR A 1 940 ? -34.122 1.072 50.813 1.00 56.66 940 TYR A N 1
ATOM 7697 C CA . TYR A 1 940 ? -35.267 1.747 50.192 1.00 56.66 940 TYR A CA 1
ATOM 7698 C C . TYR A 1 940 ? -35.412 1.341 48.717 1.00 56.66 940 TYR A C 1
ATOM 7700 O O . TYR A 1 940 ? -34.498 1.539 47.910 1.00 56.66 940 TYR A O 1
ATOM 7708 N N . ILE A 1 941 ? -36.552 0.748 48.373 1.00 62.75 941 ILE A N 1
ATOM 7709 C CA . ILE A 1 941 ? -36.829 0.229 47.037 1.00 62.75 941 ILE A CA 1
ATOM 7710 C C . ILE A 1 941 ? -37.508 1.347 46.238 1.00 62.75 941 ILE A C 1
ATOM 7712 O O . ILE A 1 941 ? -38.657 1.681 46.495 1.00 62.75 941 ILE A O 1
ATOM 7716 N N . ALA A 1 942 ? -36.788 1.968 45.302 1.00 69.62 942 ALA A N 1
ATOM 7717 C CA . ALA A 1 942 ? -37.310 3.077 44.499 1.00 69.62 942 ALA A CA 1
ATOM 7718 C C . ALA A 1 942 ? -37.515 2.664 43.029 1.00 69.62 942 ALA A C 1
ATOM 7720 O O . ALA A 1 942 ? -36.609 2.041 42.452 1.00 69.62 942 ALA A O 1
ATOM 7721 N N . PRO A 1 943 ? -38.641 3.051 42.394 1.00 75.19 943 PRO A N 1
ATOM 7722 C CA . PRO A 1 943 ? -38.880 2.781 40.983 1.00 75.19 943 PRO A CA 1
ATOM 7723 C C . PRO A 1 943 ? -37.831 3.463 40.095 1.00 75.19 943 PRO A C 1
ATOM 7725 O O . PRO A 1 943 ? -37.211 4.476 40.445 1.00 75.19 943 PRO A O 1
ATOM 7728 N N . LEU A 1 944 ? -37.606 2.877 38.924 1.00 79.94 944 LEU A N 1
ATOM 7729 C CA . LEU A 1 944 ? -36.764 3.456 37.886 1.00 79.94 944 LEU A CA 1
ATOM 7730 C C . LEU A 1 944 ? -37.602 4.415 37.034 1.00 79.94 944 LEU A C 1
ATOM 7732 O O . LEU A 1 944 ? -38.616 4.017 36.466 1.00 79.94 944 LEU A O 1
ATOM 7736 N N . LEU A 1 945 ? -37.165 5.674 36.942 1.00 74.56 945 LEU A N 1
ATOM 7737 C CA . LEU A 1 945 ? -37.737 6.668 36.035 1.00 74.56 945 LEU A CA 1
ATOM 7738 C C . LEU A 1 945 ? -36.906 6.692 34.756 1.00 74.56 945 LEU A C 1
ATOM 7740 O O . LEU A 1 945 ? -35.763 7.150 34.759 1.00 74.56 945 LEU A O 1
ATOM 7744 N N . TYR A 1 946 ? -37.488 6.194 33.672 1.00 81.88 946 TYR A N 1
ATOM 7745 C CA . TYR A 1 946 ? -36.897 6.226 32.344 1.00 81.88 946 TYR A CA 1
ATOM 7746 C C . TYR A 1 946 ? -37.925 6.812 31.375 1.00 81.88 946 TYR A C 1
ATOM 7748 O O . TYR A 1 946 ? -39.056 6.337 31.316 1.00 81.88 946 TYR A O 1
ATOM 7756 N N . LYS A 1 947 ? -37.568 7.918 30.713 1.00 76.31 947 LYS A N 1
ATOM 7757 C CA . LYS A 1 947 ? -38.513 8.739 29.937 1.00 76.31 947 LYS A CA 1
ATOM 7758 C C . LYS A 1 947 ? -38.744 8.223 28.517 1.00 76.31 947 LYS A C 1
ATOM 7760 O O . LYS A 1 947 ? -39.776 8.542 27.934 1.00 76.31 947 LYS A O 1
ATOM 7765 N N . GLU A 1 948 ? -37.790 7.484 27.958 1.00 77.62 948 GLU A N 1
ATOM 7766 C CA . GLU A 1 948 ? -37.863 7.044 26.565 1.00 77.62 948 GLU A CA 1
ATOM 7767 C C . GLU A 1 948 ? -38.661 5.744 26.425 1.00 77.62 948 GLU A C 1
ATOM 7769 O O . GLU A 1 948 ? -38.702 4.915 27.335 1.00 77.62 948 GLU A O 1
ATOM 7774 N N . LYS A 1 949 ? -39.345 5.598 25.286 1.00 80.19 949 LYS A N 1
ATOM 7775 C CA . LYS A 1 949 ? -40.222 4.461 24.967 1.00 80.19 949 LYS A CA 1
ATOM 7776 C C . LYS A 1 949 ? -39.523 3.469 24.031 1.00 80.19 949 LYS A C 1
ATOM 7778 O O . LYS A 1 949 ? -40.085 3.083 23.012 1.00 80.19 949 LYS A O 1
ATOM 7783 N N . ASP A 1 950 ? -38.286 3.121 24.351 1.00 84.00 950 ASP A N 1
ATOM 7784 C CA . ASP A 1 950 ? -37.491 2.121 23.636 1.00 84.00 950 ASP A CA 1
ATOM 7785 C C . ASP A 1 950 ? -37.533 0.759 24.368 1.00 84.00 950 ASP A C 1
ATOM 7787 O O . ASP A 1 950 ? -38.257 0.567 25.354 1.00 84.00 950 ASP A O 1
ATOM 7791 N N . GLU A 1 951 ? -36.751 -0.213 23.899 1.00 82.81 951 GLU A N 1
ATOM 7792 C CA . GLU A 1 951 ? -36.635 -1.538 24.515 1.00 82.81 951 GLU A CA 1
ATOM 7793 C C . GLU A 1 951 ? -36.101 -1.465 25.956 1.00 82.81 951 GLU A C 1
ATOM 7795 O O . GLU A 1 951 ? -36.435 -2.306 26.796 1.00 82.81 951 GLU A O 1
ATOM 7800 N N . ILE A 1 952 ? -35.300 -0.442 26.272 1.00 82.62 952 ILE A N 1
ATOM 7801 C CA . ILE A 1 952 ? -34.821 -0.182 27.631 1.00 82.62 952 ILE A CA 1
ATOM 7802 C C . ILE A 1 952 ? -35.972 0.309 28.511 1.00 82.62 952 ILE A C 1
ATOM 7804 O O . ILE A 1 952 ? -36.111 -0.155 29.644 1.00 82.62 952 ILE A O 1
ATOM 7808 N N . GLY A 1 953 ? -36.834 1.183 27.992 1.00 84.06 953 GLY A N 1
ATOM 7809 C CA . GLY A 1 953 ? -38.063 1.617 28.648 1.00 84.06 953 GLY A CA 1
ATOM 7810 C C . GLY A 1 953 ? -39.008 0.456 28.953 1.00 84.06 953 GLY A C 1
ATOM 7811 O O . GLY A 1 953 ? -39.559 0.391 30.053 1.00 84.06 953 GLY A O 1
ATOM 7812 N N . MET A 1 954 ? -39.124 -0.513 28.041 1.00 85.25 954 MET A N 1
ATOM 7813 C CA . MET A 1 954 ? -39.889 -1.744 28.276 1.00 85.25 954 MET A CA 1
ATOM 7814 C C . MET A 1 954 ? -39.287 -2.587 29.412 1.00 85.25 954 MET A C 1
ATOM 7816 O O . MET A 1 954 ? -40.004 -3.035 30.306 1.00 85.25 954 MET A O 1
ATOM 7820 N N . LEU A 1 955 ? -37.961 -2.739 29.444 1.00 84.69 955 LEU A N 1
ATOM 7821 C CA . LEU A 1 955 ? -37.247 -3.424 30.529 1.00 84.69 955 LEU A CA 1
ATOM 7822 C C . LEU A 1 955 ? -37.437 -2.730 31.887 1.00 84.69 955 LEU A C 1
ATOM 7824 O O . LEU A 1 955 ? -37.616 -3.390 32.912 1.00 84.69 955 LEU A O 1
ATOM 7828 N N . VAL A 1 956 ? -37.420 -1.395 31.900 1.00 85.75 956 VAL A N 1
ATOM 7829 C CA . VAL A 1 956 ? -37.695 -0.585 33.094 1.00 85.75 956 VAL A CA 1
ATOM 7830 C C . VAL A 1 956 ? -39.140 -0.763 33.563 1.00 85.75 956 VAL A C 1
ATOM 7832 O O . VAL A 1 956 ? -39.376 -0.876 34.768 1.00 85.75 956 VAL A O 1
ATOM 7835 N N . PHE A 1 957 ? -40.096 -0.825 32.635 1.00 85.88 957 PHE A N 1
ATOM 7836 C CA . PHE A 1 957 ? -41.501 -1.083 32.939 1.00 85.88 957 PHE A CA 1
ATOM 7837 C C . PHE A 1 957 ? -41.695 -2.451 33.608 1.00 85.88 957 PHE A C 1
ATOM 7839 O O . PHE A 1 957 ? -42.279 -2.515 34.691 1.00 85.88 957 PHE A O 1
ATOM 7846 N N . GLU A 1 958 ? -41.142 -3.520 33.031 1.00 85.19 958 GLU A N 1
ATOM 7847 C CA . GLU A 1 958 ? -41.233 -4.876 33.593 1.00 85.19 958 GLU A CA 1
ATOM 7848 C C . GLU A 1 958 ? -40.565 -4.980 34.969 1.00 85.19 958 GLU A C 1
ATOM 7850 O O . GLU A 1 958 ? -41.122 -5.558 35.907 1.00 85.19 958 GLU A O 1
ATOM 7855 N N . TYR A 1 959 ? -39.401 -4.345 35.140 1.00 83.75 959 TYR A N 1
ATOM 7856 C CA . TYR A 1 959 ? -38.741 -4.268 36.441 1.00 83.75 959 TYR A CA 1
ATOM 7857 C C . TYR A 1 959 ? -39.619 -3.572 37.491 1.00 83.75 959 TYR A C 1
ATOM 7859 O O . TYR A 1 959 ? -39.785 -4.094 38.595 1.00 83.75 959 TYR A O 1
ATOM 7867 N N . ASN A 1 960 ? -40.213 -2.421 37.158 1.00 86.81 960 ASN A N 1
ATOM 7868 C CA . ASN A 1 960 ? -41.109 -1.703 38.066 1.00 86.81 960 ASN A CA 1
ATOM 7869 C C . ASN A 1 960 ? -42.371 -2.531 38.385 1.00 86.81 960 ASN A C 1
ATOM 7871 O O . ASN A 1 960 ? -42.850 -2.508 39.520 1.00 86.81 960 ASN A O 1
ATOM 7875 N N . GLN A 1 961 ? -42.885 -3.304 37.423 1.00 86.81 961 GLN A N 1
ATOM 7876 C CA . GLN A 1 961 ? -44.030 -4.190 37.639 1.00 86.81 961 GLN A CA 1
ATOM 7877 C C . GLN A 1 961 ? -43.692 -5.331 38.613 1.00 86.81 961 GLN A C 1
ATOM 7879 O O . GLN A 1 961 ? -44.452 -5.593 39.548 1.00 86.81 961 GLN A O 1
ATOM 7884 N N . MET A 1 962 ? -42.539 -5.985 38.436 1.00 85.00 962 MET A N 1
ATOM 7885 C CA . MET A 1 962 ? -42.032 -7.000 39.369 1.00 85.00 962 MET A CA 1
ATOM 7886 C C . MET A 1 962 ? -41.883 -6.425 40.783 1.00 85.00 962 MET A C 1
ATOM 7888 O O . MET A 1 962 ? -42.260 -7.070 41.760 1.00 85.00 962 MET A O 1
ATOM 7892 N N . LEU A 1 963 ? -41.373 -5.197 40.887 1.00 82.81 963 LEU A N 1
ATOM 7893 C CA . LEU A 1 963 ? -41.166 -4.501 42.152 1.00 82.81 963 LEU A CA 1
ATOM 7894 C C . LEU A 1 963 ? -42.480 -4.295 42.921 1.00 82.81 963 LEU A C 1
ATOM 7896 O O . LEU A 1 963 ? -42.557 -4.609 44.106 1.00 82.81 963 LEU A O 1
ATOM 7900 N N . SER A 1 964 ? -43.528 -3.854 42.220 1.00 82.88 964 SER A N 1
ATOM 7901 C CA . SER A 1 964 ? -44.865 -3.682 42.797 1.00 82.88 964 SER A CA 1
ATOM 7902 C C . SER A 1 964 ? -45.477 -5.006 43.270 1.00 82.88 964 SER A C 1
ATOM 7904 O O . SER A 1 964 ? -46.097 -5.054 44.333 1.00 82.88 964 SER A O 1
ATOM 7906 N N . LYS A 1 965 ? -45.279 -6.101 42.521 1.00 84.12 965 LYS A N 1
ATOM 7907 C CA . LYS A 1 965 ? -45.734 -7.439 42.939 1.00 84.12 965 LYS A CA 1
ATOM 7908 C C . LYS A 1 965 ? -45.036 -7.890 44.226 1.00 84.12 965 LYS A C 1
ATOM 7910 O O . LYS A 1 965 ? -45.700 -8.377 45.134 1.00 84.12 965 LYS A O 1
ATOM 7915 N N . LEU A 1 966 ? -43.722 -7.687 44.318 1.00 81.62 966 LEU A N 1
ATOM 7916 C CA . LEU A 1 966 ? -42.928 -8.079 45.485 1.00 81.62 966 LEU A CA 1
ATOM 7917 C C . LEU A 1 966 ? -43.352 -7.332 46.761 1.00 81.62 966 LEU A C 1
ATOM 7919 O O . LEU A 1 966 ? -43.422 -7.933 47.831 1.00 81.62 966 LEU A O 1
ATOM 7923 N N . GLU A 1 967 ? -43.651 -6.036 46.646 1.00 79.94 967 GLU A N 1
ATOM 7924 C CA . GLU A 1 967 ? -44.133 -5.214 47.762 1.00 79.94 967 GLU A CA 1
ATOM 7925 C C . GLU A 1 967 ? -45.476 -5.723 48.302 1.00 79.94 967 GLU A C 1
ATOM 7927 O O . GLU A 1 967 ? -45.601 -5.959 49.503 1.00 79.94 967 GLU A O 1
ATOM 7932 N N . ARG A 1 968 ? -46.432 -6.028 47.412 1.00 81.31 968 ARG A N 1
ATOM 7933 C CA . ARG A 1 968 ? -47.721 -6.626 47.805 1.00 81.31 968 ARG A CA 1
ATOM 7934 C C . ARG A 1 968 ? -47.547 -7.958 48.532 1.00 81.31 968 ARG A C 1
ATOM 7936 O O . ARG A 1 968 ? -48.120 -8.144 49.601 1.00 81.31 968 ARG A O 1
ATOM 7943 N N . SER A 1 969 ? -46.719 -8.859 48.000 1.00 81.00 969 SER A N 1
ATOM 7944 C CA . SER A 1 969 ? -46.487 -10.165 48.628 1.00 81.00 969 SER A CA 1
ATOM 7945 C C . SER A 1 969 ? -45.826 -10.048 50.005 1.00 81.00 969 SER A C 1
ATOM 7947 O O . SER A 1 969 ? -46.131 -10.828 50.905 1.00 81.00 969 SER A O 1
ATOM 7949 N N . LYS A 1 970 ? -44.939 -9.065 50.208 1.00 79.81 970 LYS A N 1
ATOM 7950 C CA . LYS A 1 970 ? -44.344 -8.796 51.523 1.00 79.81 970 LYS A CA 1
ATOM 7951 C C . LYS A 1 970 ? -45.402 -8.354 52.539 1.00 79.81 970 LYS A C 1
ATOM 7953 O O . LYS A 1 970 ? -45.386 -8.844 53.667 1.00 79.81 970 LYS A O 1
ATOM 7958 N N . ASP A 1 971 ? -46.300 -7.451 52.156 1.00 79.06 971 ASP A N 1
ATOM 7959 C CA . ASP A 1 971 ? -47.355 -6.955 53.046 1.00 79.06 971 ASP A CA 1
ATOM 7960 C C . ASP A 1 971 ? -48.359 -8.054 53.417 1.00 79.06 971 ASP A C 1
ATOM 7962 O O . ASP A 1 971 ? -48.768 -8.161 54.576 1.00 79.06 971 ASP A O 1
ATOM 7966 N N . GLU A 1 972 ? -48.713 -8.913 52.459 1.00 80.12 972 GLU A N 1
ATOM 7967 C CA . GLU A 1 972 ? -49.543 -10.099 52.697 1.00 80.12 972 GLU A CA 1
ATOM 7968 C C . GLU A 1 972 ? -48.874 -11.063 53.685 1.00 80.12 972 GLU A C 1
ATOM 7970 O O . GLU A 1 972 ? -49.489 -11.461 54.677 1.00 80.12 972 GLU A O 1
ATOM 7975 N N . LEU A 1 973 ? -47.590 -11.373 53.483 1.00 78.62 973 LEU A N 1
ATOM 7976 C CA . LEU A 1 973 ? -46.827 -12.223 54.401 1.00 78.62 973 LEU A CA 1
ATOM 7977 C C . LEU A 1 973 ? -46.731 -11.621 55.807 1.00 78.62 973 LEU A C 1
ATOM 7979 O O . LEU A 1 973 ? -46.884 -12.341 56.793 1.00 78.62 973 LEU A O 1
ATOM 7983 N N . ALA A 1 974 ? -46.518 -10.308 55.922 1.00 74.25 974 ALA A N 1
ATOM 7984 C CA . ALA A 1 974 ? -46.442 -9.631 57.213 1.00 74.25 974 ALA A CA 1
ATOM 7985 C C . ALA A 1 974 ? -47.774 -9.686 57.981 1.00 74.25 974 ALA A C 1
ATOM 7987 O O . ALA A 1 974 ? -47.768 -9.818 59.207 1.00 74.25 974 ALA A O 1
ATOM 7988 N N . LYS A 1 975 ? -48.917 -9.608 57.284 1.00 74.25 975 LYS A N 1
ATOM 7989 C CA . LYS A 1 975 ? -50.242 -9.799 57.899 1.00 74.25 975 LYS A CA 1
ATOM 7990 C C . LYS A 1 975 ? -50.411 -11.222 58.421 1.00 74.25 975 LYS A C 1
ATOM 7992 O O . LYS A 1 975 ? -50.754 -11.388 59.588 1.00 74.25 975 LYS A O 1
ATOM 7997 N N . ILE A 1 976 ? -50.089 -12.221 57.598 1.00 74.19 976 ILE A N 1
ATOM 7998 C CA . ILE A 1 976 ? -50.182 -13.638 57.979 1.00 74.19 976 ILE A CA 1
ATOM 7999 C C . ILE A 1 976 ? -49.312 -13.921 59.208 1.00 74.19 976 ILE A C 1
ATOM 8001 O O . ILE A 1 976 ? -49.806 -14.489 60.176 1.00 74.19 976 ILE A O 1
ATOM 8005 N N . GLN A 1 977 ? -48.055 -13.458 59.215 1.00 74.38 977 GLN A N 1
ATOM 8006 C CA . GLN A 1 977 ? -47.140 -13.649 60.346 1.00 74.38 977 GLN A CA 1
ATOM 8007 C C . GLN A 1 977 ? -47.664 -13.031 61.646 1.00 74.38 977 GLN A C 1
ATOM 8009 O O . GLN A 1 977 ? -47.571 -13.657 62.704 1.00 74.38 977 GLN A O 1
ATOM 8014 N N . LYS A 1 978 ? -48.231 -11.819 61.578 1.00 75.00 978 LYS A N 1
ATOM 8015 C CA . LYS A 1 978 ? -48.844 -11.162 62.741 1.00 75.00 978 LYS A CA 1
ATOM 8016 C C . LYS A 1 978 ? -50.040 -11.947 63.269 1.00 75.00 978 LYS A C 1
ATOM 8018 O O . LYS A 1 978 ? -50.164 -12.108 64.479 1.00 75.00 978 LYS A O 1
ATOM 8023 N N . GLU A 1 979 ? -50.899 -12.443 62.383 1.00 73.56 979 GLU A N 1
ATOM 8024 C CA . GLU A 1 979 ? -52.057 -13.246 62.778 1.00 73.56 979 GLU A CA 1
ATOM 8025 C C . GLU A 1 979 ? -51.653 -14.572 63.427 1.00 73.56 979 GLU A C 1
ATOM 8027 O O . GLU A 1 979 ? -52.221 -14.939 64.455 1.00 73.56 979 GLU A O 1
ATOM 8032 N N . THR A 1 980 ? -50.665 -15.281 62.872 1.00 71.19 980 THR A N 1
ATOM 8033 C CA . THR A 1 980 ? -50.157 -16.526 63.468 1.00 71.19 980 THR A CA 1
ATOM 8034 C C . THR A 1 980 ? -49.507 -16.283 64.824 1.00 71.19 980 THR A C 1
ATOM 8036 O O . THR A 1 980 ? -49.846 -16.976 65.779 1.00 71.19 980 THR A O 1
ATOM 8039 N N . ALA A 1 981 ? -48.663 -15.252 64.946 1.00 70.31 981 ALA A N 1
ATOM 8040 C CA . ALA A 1 981 ? -48.027 -14.905 66.216 1.00 70.31 981 ALA A CA 1
ATOM 8041 C C . ALA A 1 981 ? -49.063 -14.528 67.287 1.00 70.31 981 ALA A C 1
ATOM 8043 O O . ALA A 1 981 ? -48.934 -14.912 68.446 1.00 70.31 981 ALA A O 1
ATOM 8044 N N . TRP A 1 982 ? -50.130 -13.819 66.903 1.00 72.81 982 TRP A N 1
ATOM 8045 C CA . TRP A 1 982 ? -51.231 -13.496 67.810 1.00 72.81 982 TRP A CA 1
ATOM 8046 C C . TRP A 1 982 ? -51.976 -14.745 68.306 1.00 72.81 982 TRP A C 1
ATOM 8048 O O . TRP A 1 982 ? -52.296 -14.831 69.491 1.00 72.81 982 TRP A O 1
ATOM 8058 N N . ARG A 1 983 ? -52.234 -15.727 67.429 1.00 70.19 983 ARG A N 1
ATOM 8059 C CA . ARG A 1 983 ? -52.892 -16.991 67.817 1.00 70.19 983 ARG A CA 1
ATOM 8060 C C . ARG A 1 983 ? -52.042 -17.807 68.788 1.00 70.19 983 ARG A C 1
ATOM 8062 O O . ARG A 1 983 ? -52.569 -18.270 69.797 1.00 70.19 983 ARG A O 1
ATOM 8069 N N . GLU A 1 984 ? -50.746 -17.942 68.510 1.00 72.81 984 GLU A N 1
ATOM 8070 C CA . GLU A 1 984 ? -49.806 -18.656 69.385 1.00 72.81 984 GLU A CA 1
ATOM 8071 C C . GLU A 1 984 ? -49.722 -18.001 70.770 1.00 72.81 984 GLU A C 1
ATOM 8073 O O . GLU A 1 984 ? -49.856 -18.683 71.789 1.00 72.81 984 GLU A O 1
ATOM 8078 N N . LEU A 1 985 ? -49.603 -16.667 70.817 1.00 73.75 985 LEU A N 1
ATOM 8079 C CA . LEU A 1 985 ? -49.599 -15.914 72.073 1.00 73.75 985 LEU A CA 1
ATOM 8080 C C . LEU A 1 985 ? -50.898 -16.105 72.863 1.00 73.75 985 LEU A C 1
ATOM 8082 O O . LEU A 1 985 ? -50.852 -16.351 74.067 1.00 73.75 985 LEU A O 1
ATOM 8086 N N . ALA A 1 986 ? -52.058 -16.035 72.204 1.00 69.88 986 ALA A N 1
ATOM 8087 C CA . ALA A 1 986 ? -53.345 -16.222 72.869 1.00 69.88 986 ALA A CA 1
ATOM 8088 C C . ALA A 1 986 ? -53.478 -17.624 73.498 1.00 69.88 986 ALA A C 1
ATOM 8090 O O . ALA A 1 986 ? -53.959 -17.755 74.624 1.00 69.88 986 ALA A O 1
ATOM 8091 N N . GLN A 1 987 ? -53.002 -18.674 72.820 1.00 71.12 987 GLN A N 1
ATOM 8092 C CA . GLN A 1 987 ? -53.025 -20.037 73.356 1.00 71.12 987 GLN A CA 1
ATOM 8093 C C . GLN A 1 987 ? -52.109 -20.200 74.575 1.00 71.12 987 GLN A C 1
ATOM 8095 O O . GLN A 1 987 ? -52.512 -20.821 75.564 1.00 71.12 987 GLN A O 1
ATOM 8100 N N . GLN A 1 988 ? -50.898 -19.641 74.518 1.00 73.19 988 GLN A N 1
ATOM 8101 C CA . GLN A 1 988 ? -49.957 -19.704 75.633 1.00 73.19 988 GLN A CA 1
ATOM 8102 C C . GLN A 1 988 ? -50.517 -18.993 76.870 1.00 73.19 988 GLN A C 1
ATOM 8104 O O . GLN A 1 988 ? -50.533 -19.575 77.953 1.00 73.19 988 GLN A O 1
ATOM 8109 N N . VAL A 1 989 ? -51.058 -17.782 76.698 1.00 75.88 989 VAL A N 1
ATOM 8110 C CA . VAL A 1 989 ? -51.675 -17.016 77.792 1.00 75.88 989 VAL A CA 1
ATOM 8111 C C . VAL A 1 989 ? -52.830 -17.796 78.425 1.00 75.88 989 VAL A C 1
ATOM 8113 O O . VAL A 1 989 ? -52.924 -17.869 79.648 1.00 75.88 989 VAL A O 1
ATOM 8116 N N . ALA A 1 990 ? -53.676 -18.450 77.622 1.00 76.12 990 ALA A N 1
ATOM 8117 C CA . ALA A 1 990 ? -54.773 -19.264 78.147 1.00 76.12 990 ALA A CA 1
ATOM 8118 C C . ALA A 1 990 ? -54.276 -20.434 79.015 1.00 76.12 990 ALA A C 1
ATOM 8120 O O . ALA A 1 990 ? -54.826 -20.703 80.085 1.00 76.12 990 ALA A O 1
ATOM 8121 N N . HIS A 1 991 ? -53.225 -21.127 78.565 1.00 75.44 991 HIS A N 1
ATOM 8122 C CA . HIS A 1 991 ? -52.599 -22.210 79.326 1.00 75.44 991 HIS A CA 1
ATOM 8123 C C . HIS A 1 991 ? -51.980 -21.709 80.634 1.00 75.44 991 HIS A C 1
ATOM 8125 O O . HIS A 1 991 ? -52.167 -22.332 81.680 1.00 75.44 991 HIS A O 1
ATOM 8131 N N . GLU A 1 992 ? -51.290 -20.571 80.595 1.00 77.94 992 GLU A N 1
ATOM 8132 C CA . GLU A 1 992 ? -50.676 -19.973 81.779 1.00 77.94 992 GLU A CA 1
ATOM 8133 C C . GLU A 1 992 ? -51.709 -19.483 82.802 1.00 77.94 992 GLU A C 1
ATOM 8135 O O . GLU A 1 992 ? -51.419 -19.534 83.993 1.00 77.94 992 GLU A O 1
ATOM 8140 N N . ILE A 1 993 ? -52.925 -19.103 82.385 1.00 79.62 993 ILE A N 1
ATOM 8141 C CA . ILE A 1 993 ? -54.031 -18.743 83.294 1.00 79.62 993 ILE A CA 1
ATOM 8142 C C . ILE A 1 993 ? -54.669 -19.981 83.954 1.00 79.62 993 ILE A C 1
ATOM 8144 O O . ILE A 1 993 ? -55.002 -19.941 85.139 1.00 79.62 993 ILE A O 1
ATOM 8148 N N . LYS A 1 994 ? -54.812 -21.112 83.244 1.00 74.25 994 LYS A N 1
ATOM 8149 C CA . LYS A 1 994 ? -55.388 -22.352 83.821 1.00 74.25 994 LYS A CA 1
ATOM 8150 C C . LYS A 1 994 ? -54.500 -22.986 84.899 1.00 74.25 994 LYS A C 1
ATOM 8152 O O . LYS A 1 994 ? -55.007 -23.567 85.867 1.00 74.25 994 LYS A O 1
ATOM 8157 N N . ASN A 1 995 ? -53.183 -22.863 84.741 1.00 73.88 995 ASN A N 1
ATOM 8158 C CA . ASN A 1 995 ? -52.180 -23.449 85.631 1.00 73.88 995 ASN A CA 1
ATOM 8159 C C . ASN A 1 995 ? -52.274 -22.986 87.104 1.00 73.88 995 ASN A C 1
ATOM 8161 O O . ASN A 1 995 ? -52.184 -23.850 87.974 1.00 73.88 995 ASN A O 1
ATOM 8165 N N . PRO A 1 996 ? -52.468 -21.693 87.439 1.00 75.06 996 PRO A N 1
ATOM 8166 C CA . PRO A 1 996 ? -52.684 -21.242 88.816 1.00 75.06 996 PRO A CA 1
ATOM 8167 C C . PRO A 1 996 ? -54.120 -21.458 89.319 1.00 75.06 996 PRO A C 1
ATOM 8169 O O . PRO A 1 996 ? -54.306 -21.683 90.516 1.00 75.06 996 PRO A O 1
ATOM 8172 N N . LEU A 1 997 ? -55.131 -21.441 88.440 1.00 79.88 997 LEU A N 1
ATOM 8173 C CA . LEU A 1 997 ? -56.541 -21.579 88.836 1.00 79.88 997 LEU A CA 1
ATOM 8174 C C . LEU A 1 997 ? -56.884 -22.993 89.323 1.00 79.88 997 LEU A C 1
ATOM 8176 O O . LEU A 1 997 ? -57.582 -23.153 90.325 1.00 79.88 997 LEU A O 1
ATOM 8180 N N . THR A 1 998 ? -56.351 -24.029 88.669 1.00 73.88 998 THR A N 1
ATOM 8181 C CA . THR A 1 998 ? -56.667 -25.430 89.009 1.00 73.88 998 THR A CA 1
ATOM 8182 C C . THR A 1 998 ? -56.193 -25.822 90.424 1.00 73.88 998 THR A C 1
ATOM 8184 O O . THR A 1 998 ? -56.995 -26.350 91.201 1.00 73.88 998 THR A O 1
ATOM 8187 N N . PRO A 1 999 ? -54.942 -25.530 90.843 1.00 70.56 999 PRO A N 1
ATOM 8188 C CA . PRO A 1 999 ? -54.493 -25.767 92.212 1.00 70.56 999 PRO A CA 1
ATOM 8189 C C . PRO A 1 999 ? -55.211 -24.882 93.234 1.00 70.56 999 PRO A C 1
ATOM 8191 O O . PRO A 1 999 ? -55.488 -25.355 94.334 1.00 70.56 999 PRO A O 1
ATOM 8194 N N . MET A 1 1000 ? -55.533 -23.625 92.894 1.00 79.75 1000 MET A N 1
ATOM 8195 C CA . MET A 1 1000 ? -56.315 -22.749 93.777 1.00 79.75 1000 MET A CA 1
ATOM 8196 C C . MET A 1 1000 ? -57.691 -23.350 94.073 1.00 79.75 1000 MET A C 1
ATOM 8198 O O . MET A 1 1000 ? -58.062 -23.451 95.244 1.00 79.75 1000 MET A O 1
ATOM 8202 N N . LYS A 1 1001 ? -58.395 -23.843 93.042 1.00 79.38 1001 LYS A N 1
ATOM 8203 C CA . LYS A 1 1001 ? -59.675 -24.550 93.191 1.00 79.38 1001 LYS A CA 1
ATOM 8204 C C . LYS A 1 1001 ? -59.546 -25.738 94.143 1.00 79.38 1001 LYS A C 1
ATOM 8206 O O . LYS A 1 1001 ? -60.313 -25.853 95.096 1.00 79.38 1001 LYS A O 1
ATOM 8211 N N . LEU A 1 1002 ? -58.541 -26.591 93.933 1.00 77.88 1002 LEU A N 1
ATOM 8212 C CA . LEU A 1 1002 ? -58.305 -27.776 94.763 1.00 77.88 1002 LEU A CA 1
ATOM 8213 C C . LEU A 1 1002 ? -57.980 -27.421 96.220 1.00 77.88 1002 LEU A C 1
ATOM 8215 O O . LEU A 1 1002 ? -58.500 -28.068 97.128 1.00 77.88 1002 LEU A O 1
ATOM 8219 N N . LYS A 1 1003 ? -57.163 -26.385 96.467 1.00 75.50 1003 LYS A N 1
ATOM 8220 C CA . LYS A 1 1003 ? -56.836 -25.941 97.831 1.00 75.50 1003 LYS A CA 1
ATOM 8221 C C . LYS A 1 1003 ? -58.048 -25.372 98.561 1.00 75.50 1003 LYS A C 1
ATOM 8223 O O . LYS A 1 1003 ? -58.231 -25.677 99.735 1.00 75.50 1003 LYS A O 1
ATOM 8228 N N . ILE A 1 1004 ? -58.892 -24.602 97.877 1.00 80.00 1004 ILE A N 1
ATOM 8229 C CA . ILE A 1 1004 ? -60.118 -24.053 98.469 1.00 80.00 1004 ILE A CA 1
ATOM 8230 C C . ILE A 1 1004 ? -61.133 -25.171 98.737 1.00 80.00 1004 ILE A C 1
ATOM 8232 O O . ILE A 1 1004 ? -61.680 -25.231 99.835 1.00 80.00 1004 ILE A O 1
ATOM 8236 N N . GLN A 1 1005 ? -61.301 -26.127 97.816 1.00 79.50 1005 GLN A N 1
ATOM 8237 C CA . GLN A 1 1005 ? -62.112 -27.331 98.050 1.00 79.50 1005 GLN A CA 1
ATOM 8238 C C . GLN A 1 1005 ? -61.582 -28.169 99.226 1.00 79.50 1005 GLN A C 1
ATOM 8240 O O . GLN A 1 1005 ? -62.363 -28.704 100.016 1.00 79.50 1005 GLN A O 1
ATOM 8245 N N . GLN A 1 1006 ? -60.257 -28.278 99.378 1.00 75.62 1006 GLN A N 1
ATOM 8246 C CA . GLN A 1 1006 ? -59.629 -28.953 100.515 1.00 75.62 1006 GLN A CA 1
ATOM 8247 C C . GLN A 1 1006 ? -59.885 -28.200 101.828 1.00 75.62 1006 GLN A C 1
ATOM 8249 O O . GLN A 1 1006 ? -60.261 -28.838 102.810 1.00 75.62 1006 GLN A O 1
ATOM 8254 N N . MET A 1 1007 ? -59.768 -26.866 101.831 1.00 73.50 1007 MET A N 1
ATOM 8255 C CA . MET A 1 1007 ? -60.126 -26.009 102.970 1.00 73.50 1007 MET A CA 1
ATOM 8256 C C . MET A 1 1007 ? -61.598 -26.184 103.367 1.00 73.50 1007 MET A C 1
ATOM 8258 O O . MET A 1 1007 ? -61.899 -26.365 104.546 1.00 73.50 1007 MET A O 1
ATOM 8262 N N . GLN A 1 1008 ? -62.502 -26.231 102.386 1.00 74.31 1008 GLN A N 1
ATOM 8263 C CA . GLN A 1 1008 ? -63.928 -26.497 102.589 1.00 74.31 1008 GLN A CA 1
ATOM 8264 C C . GLN A 1 1008 ? -64.183 -27.853 103.256 1.00 74.31 1008 GLN A C 1
ATOM 8266 O O . GLN A 1 1008 ? -65.035 -27.968 104.137 1.00 74.31 1008 GLN A O 1
ATOM 8271 N N . ARG A 1 1009 ? -63.434 -28.890 102.857 1.00 73.56 1009 ARG A N 1
ATOM 8272 C CA . ARG A 1 1009 ? -63.527 -30.229 103.458 1.00 73.56 1009 ARG A CA 1
ATOM 8273 C C . ARG A 1 1009 ? -62.956 -30.268 104.875 1.00 73.56 1009 ARG A C 1
ATOM 8275 O O . ARG A 1 1009 ? -63.549 -30.933 105.717 1.00 73.56 1009 ARG A O 1
ATOM 8282 N N . SER A 1 1010 ? -61.854 -29.564 105.150 1.00 68.75 1010 SER A N 1
ATOM 8283 C CA . SER A 1 1010 ? -61.234 -29.524 106.484 1.00 68.75 1010 SER A CA 1
ATOM 8284 C C . SER A 1 1010 ? -62.004 -28.688 107.511 1.00 68.75 1010 SER A C 1
ATOM 8286 O O . SER A 1 1010 ? -61.862 -28.941 108.700 1.00 68.75 1010 SER A O 1
ATOM 8288 N N . MET A 1 1011 ? -62.819 -27.717 107.078 1.00 67.88 1011 MET A N 1
ATOM 8289 C CA . MET A 1 1011 ? -63.613 -26.856 107.973 1.00 67.88 1011 MET A CA 1
ATOM 8290 C C . MET A 1 1011 ? -65.027 -27.388 108.273 1.00 67.88 1011 MET A C 1
ATOM 8292 O O . MET A 1 1011 ? -65.788 -26.737 108.990 1.00 67.88 1011 MET A O 1
ATOM 8296 N N . LYS A 1 1012 ? -65.394 -28.582 107.780 1.00 57.81 1012 LYS A N 1
ATOM 8297 C CA . LYS A 1 1012 ? -66.680 -29.225 108.100 1.00 57.81 1012 LYS A CA 1
ATOM 8298 C C . LYS A 1 1012 ? -66.788 -29.519 109.604 1.00 57.81 1012 LYS A C 1
ATOM 8300 O O . LYS A 1 1012 ? -66.188 -30.470 110.093 1.00 57.81 1012 LYS A O 1
ATOM 8305 N N . GLY A 1 1013 ? -67.595 -28.726 110.313 1.00 59.84 1013 GLY A N 1
ATOM 8306 C CA . GLY A 1 1013 ? -67.925 -28.910 111.737 1.00 59.84 1013 GLY A CA 1
ATOM 8307 C C . GLY A 1 1013 ? -67.452 -27.782 112.661 1.00 59.84 1013 GLY A C 1
ATOM 8308 O O . GLY A 1 1013 ? -67.854 -27.734 113.819 1.00 59.84 1013 GLY A O 1
ATOM 8309 N N . THR A 1 1014 ? -66.654 -26.843 112.156 1.00 58.25 1014 THR A N 1
ATOM 8310 C CA . THR A 1 1014 ? -66.291 -25.593 112.844 1.00 58.25 1014 THR A CA 1
ATOM 8311 C C . THR A 1 1014 ? -67.102 -24.458 112.223 1.00 58.25 1014 THR A C 1
ATOM 8313 O O . THR A 1 1014 ? -67.157 -24.402 111.002 1.00 58.25 1014 THR A O 1
ATOM 8316 N N . GLY A 1 1015 ? -67.747 -23.581 113.002 1.00 58.66 1015 GLY A N 1
ATOM 8317 C CA . GLY A 1 1015 ? -68.633 -22.501 112.516 1.00 58.66 1015 GLY A CA 1
ATOM 8318 C C . GLY A 1 1015 ? -67.956 -21.384 111.700 1.00 58.66 1015 GLY A C 1
ATOM 8319 O O . GLY A 1 1015 ? -68.093 -20.213 112.034 1.00 58.66 1015 GLY A O 1
ATOM 8320 N N . ALA A 1 1016 ? -67.209 -21.735 110.654 1.00 60.31 1016 ALA A N 1
ATOM 8321 C CA . ALA A 1 1016 ? -66.573 -20.831 109.704 1.00 60.31 1016 ALA A CA 1
ATOM 8322 C C . ALA A 1 1016 ? -67.469 -20.591 108.471 1.00 60.31 1016 ALA A C 1
ATOM 8324 O O . ALA A 1 1016 ? -68.198 -21.484 108.035 1.00 60.31 1016 ALA A O 1
ATOM 8325 N N . ASN A 1 1017 ? -67.386 -19.381 107.901 1.00 63.16 1017 ASN A N 1
ATOM 8326 C CA . ASN A 1 1017 ? -68.204 -18.891 106.782 1.00 63.16 1017 ASN A CA 1
ATOM 8327 C C . ASN A 1 1017 ? -68.002 -19.703 105.487 1.00 63.16 1017 ASN A C 1
ATOM 8329 O O . ASN A 1 1017 ? -67.159 -19.369 104.652 1.00 63.16 1017 ASN A O 1
ATOM 8333 N N . HIS A 1 1018 ? -68.820 -20.738 105.295 1.00 68.44 1018 HIS A N 1
ATOM 8334 C CA . HIS A 1 1018 ? -68.882 -21.521 104.057 1.00 68.44 1018 HIS A CA 1
ATOM 8335 C C . HIS A 1 1018 ? -69.215 -20.666 102.820 1.00 68.44 1018 HIS A C 1
ATOM 8337 O O . HIS A 1 1018 ? -68.643 -20.903 101.759 1.00 68.44 1018 HIS A O 1
ATOM 8343 N N . GLU A 1 1019 ? -70.021 -19.612 102.979 1.00 67.06 1019 GLU A N 1
ATOM 8344 C CA . GLU A 1 1019 ? -70.432 -18.704 101.895 1.00 67.06 1019 GLU A CA 1
ATOM 8345 C C . GLU A 1 1019 ? -69.250 -18.012 101.190 1.00 67.06 1019 GLU A C 1
ATOM 8347 O O . GLU A 1 1019 ? -69.264 -17.841 99.973 1.00 67.06 1019 GLU A O 1
ATOM 8352 N N . VAL A 1 1020 ? -68.184 -17.663 101.923 1.00 70.81 1020 VAL A N 1
ATOM 8353 C CA . VAL A 1 1020 ? -66.992 -17.014 101.340 1.00 70.81 1020 VAL A CA 1
ATOM 8354 C C . VAL A 1 1020 ? -66.189 -18.003 100.491 1.00 70.81 1020 VAL A C 1
ATOM 8356 O O . VAL A 1 1020 ? -65.686 -17.644 99.426 1.00 70.81 1020 VAL A O 1
ATOM 8359 N N . LEU A 1 1021 ? -66.077 -19.259 100.935 1.00 77.00 1021 LEU A N 1
ATOM 8360 C CA . LEU A 1 1021 ? -65.373 -20.305 100.187 1.00 77.00 1021 LEU A CA 1
ATOM 8361 C C . LEU A 1 1021 ? -66.155 -20.710 98.930 1.00 77.00 1021 LEU A C 1
ATOM 8363 O O . LEU A 1 1021 ? -65.542 -20.890 97.879 1.00 77.00 1021 LEU A O 1
ATOM 8367 N N . ASP A 1 1022 ? -67.485 -20.789 99.016 1.00 75.44 1022 ASP A N 1
ATOM 8368 C CA . ASP A 1 1022 ? -68.352 -21.032 97.857 1.00 75.44 1022 ASP A CA 1
ATOM 8369 C C . ASP A 1 1022 ? -68.284 -19.878 96.847 1.00 75.44 1022 ASP A C 1
ATOM 8371 O O . ASP A 1 1022 ? -68.133 -20.117 95.648 1.00 75.44 1022 ASP A O 1
ATOM 8375 N N . SER A 1 1023 ? -68.280 -18.625 97.316 1.00 74.25 1023 SER A N 1
ATOM 8376 C CA . SER A 1 1023 ? -68.097 -17.458 96.447 1.00 74.25 1023 SER A CA 1
ATOM 8377 C C . SER A 1 1023 ? -66.737 -17.459 95.737 1.00 74.25 1023 SER A C 1
ATOM 8379 O O . SER A 1 1023 ? -66.673 -17.119 94.556 1.00 74.25 1023 SER A O 1
ATOM 8381 N N . LEU A 1 1024 ? -65.649 -17.841 96.418 1.00 77.19 1024 LEU A N 1
ATOM 8382 C CA . LEU A 1 1024 ? -64.314 -17.924 95.811 1.00 77.19 1024 LEU A CA 1
ATOM 8383 C C . LEU A 1 1024 ? -64.211 -19.062 94.788 1.00 77.19 1024 LEU A C 1
ATOM 8385 O O . LEU A 1 1024 ? -63.576 -18.891 93.747 1.00 77.19 1024 LEU A O 1
ATOM 8389 N N . LEU A 1 1025 ? -64.855 -20.205 95.045 1.00 79.19 1025 LEU A N 1
ATOM 8390 C CA . LEU A 1 1025 ? -64.950 -21.287 94.061 1.00 79.19 1025 LEU A CA 1
ATOM 8391 C C . LEU A 1 1025 ? -65.745 -20.856 92.830 1.00 79.19 1025 LEU A C 1
ATOM 8393 O O . LEU A 1 1025 ? -65.292 -21.103 91.715 1.00 79.19 1025 LEU A O 1
ATOM 8397 N N . GLY A 1 1026 ? -66.861 -20.148 93.024 1.00 71.38 1026 GLY A N 1
ATOM 8398 C CA . GLY A 1 1026 ? -67.635 -19.564 91.930 1.00 71.38 1026 GLY A CA 1
ATOM 8399 C C . GLY A 1 1026 ? -66.808 -18.604 91.067 1.00 71.38 1026 GLY A C 1
ATOM 8400 O O . GLY A 1 1026 ? -66.853 -18.684 89.841 1.00 71.38 1026 GLY A O 1
ATOM 8401 N N . GLN A 1 1027 ? -65.983 -17.750 91.683 1.00 74.19 1027 GLN A N 1
ATOM 8402 C CA . GLN A 1 1027 ? -65.095 -16.836 90.950 1.00 74.19 1027 GLN A CA 1
ATOM 8403 C C . GLN A 1 1027 ? -63.978 -17.563 90.187 1.00 74.19 1027 GLN A C 1
ATOM 8405 O O . GLN A 1 1027 ? -63.665 -17.191 89.056 1.00 74.19 1027 GLN A O 1
ATOM 8410 N N . ILE A 1 1028 ? -63.392 -18.614 90.767 1.00 82.00 1028 ILE A N 1
ATOM 8411 C CA . ILE A 1 1028 ? -62.373 -19.428 90.086 1.00 82.00 1028 ILE A CA 1
ATOM 8412 C C . ILE A 1 1028 ? -62.979 -20.198 88.911 1.00 82.00 1028 ILE A C 1
ATOM 8414 O O . ILE A 1 1028 ? -62.351 -20.287 87.857 1.00 82.00 1028 ILE A O 1
ATOM 8418 N N . ASP A 1 1029 ? -64.198 -20.711 89.057 1.00 75.38 1029 ASP A N 1
ATOM 8419 C CA . ASP A 1 1029 ? -64.898 -21.415 87.984 1.00 75.38 1029 ASP A CA 1
ATOM 8420 C C . ASP A 1 1029 ? -65.279 -20.474 86.840 1.00 75.38 1029 ASP A C 1
ATOM 8422 O O . ASP A 1 1029 ? -65.112 -20.834 85.672 1.00 75.38 1029 ASP A O 1
ATOM 8426 N N . ASN A 1 1030 ? -65.672 -19.237 87.152 1.00 71.00 1030 ASN A N 1
ATOM 8427 C CA . ASN A 1 1030 ? -65.883 -18.202 86.145 1.00 71.00 1030 ASN A CA 1
ATOM 8428 C C . ASN A 1 1030 ? -64.573 -17.864 85.402 1.00 71.00 1030 ASN A C 1
ATOM 8430 O O . ASN A 1 1030 ? -64.527 -17.887 84.173 1.00 71.00 1030 ASN A O 1
ATOM 8434 N N . LEU A 1 1031 ? -63.463 -17.663 86.122 1.00 75.06 1031 LEU A N 1
ATOM 8435 C CA . LEU A 1 1031 ? -62.152 -17.423 85.503 1.00 75.06 1031 LEU A CA 1
ATOM 8436 C C . LEU A 1 1031 ? -61.663 -18.608 84.658 1.00 75.06 1031 LEU A C 1
ATOM 8438 O O . LEU A 1 1031 ? -61.095 -18.397 83.586 1.00 75.06 1031 LEU A O 1
ATOM 8442 N N . SER A 1 1032 ? -61.906 -19.847 85.099 1.00 75.00 1032 SER A N 1
ATOM 8443 C CA . SER A 1 1032 ? -61.578 -21.043 84.315 1.00 75.00 1032 SER A CA 1
ATOM 8444 C C . SER A 1 1032 ? -62.393 -21.083 83.025 1.00 75.00 1032 SER A C 1
ATOM 8446 O O . SER A 1 1032 ? -61.824 -21.279 81.956 1.00 75.00 1032 SER A O 1
ATOM 8448 N N . SER A 1 1033 ? -63.697 -20.802 83.107 1.00 69.19 1033 SER A N 1
ATOM 8449 C CA . SER A 1 1033 ? -64.597 -20.729 81.951 1.00 69.19 1033 SER A CA 1
ATOM 8450 C C . SER A 1 1033 ? -64.176 -19.649 80.945 1.00 69.19 1033 SER A C 1
ATOM 8452 O O . SER A 1 1033 ? -64.188 -19.879 79.730 1.00 69.19 1033 SER A O 1
ATOM 8454 N N . ILE A 1 1034 ? -63.724 -18.486 81.427 1.00 70.88 1034 ILE A N 1
ATOM 8455 C CA . ILE A 1 1034 ? -63.171 -17.418 80.584 1.00 70.88 1034 ILE A CA 1
ATOM 8456 C C . ILE A 1 1034 ? -61.874 -17.882 79.912 1.00 70.88 1034 ILE A C 1
ATOM 8458 O O . ILE A 1 1034 ? -61.725 -17.695 78.707 1.00 70.88 1034 ILE A O 1
ATOM 8462 N N . ALA A 1 1035 ? -60.958 -18.530 80.637 1.00 73.06 1035 ALA A N 1
ATOM 8463 C CA . ALA A 1 1035 ? -59.710 -19.048 80.071 1.00 73.06 1035 ALA A CA 1
ATOM 8464 C C . ALA A 1 1035 ? -59.945 -20.182 79.051 1.00 73.06 1035 ALA A C 1
ATOM 8466 O O . ALA A 1 1035 ? -59.267 -20.248 78.024 1.00 73.06 1035 ALA A O 1
ATOM 8467 N N . ASP A 1 1036 ? -60.924 -21.057 79.295 1.00 71.69 1036 ASP A N 1
ATOM 8468 C CA . ASP A 1 1036 ? -61.373 -22.096 78.361 1.00 71.69 1036 ASP A CA 1
ATOM 8469 C C . ASP A 1 1036 ? -61.971 -21.483 77.087 1.00 71.69 1036 ASP A C 1
ATOM 8471 O O . ASP A 1 1036 ? -61.626 -21.869 75.965 1.00 71.69 1036 ASP A O 1
ATOM 8475 N N . SER A 1 1037 ? -62.810 -20.462 77.246 1.00 67.56 1037 SER A N 1
ATOM 8476 C CA . SER A 1 1037 ? -63.420 -19.744 76.127 1.00 67.56 1037 SER A CA 1
ATOM 8477 C C . SER A 1 1037 ? -62.387 -18.911 75.339 1.00 67.56 1037 SER A C 1
ATOM 8479 O O . SER A 1 1037 ? -62.438 -18.849 74.112 1.00 67.56 1037 SER A O 1
ATOM 8481 N N . PHE A 1 1038 ? -61.396 -18.322 76.016 1.00 70.56 1038 PHE A N 1
ATOM 8482 C CA . PHE A 1 1038 ? -60.266 -17.601 75.411 1.00 70.56 1038 PHE A CA 1
ATOM 8483 C C . PHE A 1 1038 ? -59.370 -18.549 74.595 1.00 70.56 1038 PHE A C 1
ATOM 8485 O O . PHE A 1 1038 ? -58.997 -18.252 73.459 1.00 70.56 1038 PHE A O 1
ATOM 8492 N N . SER A 1 1039 ? -59.081 -19.734 75.145 1.00 70.56 1039 SER A N 1
ATOM 8493 C CA . SER A 1 1039 ? -58.312 -20.789 74.475 1.00 70.56 1039 SER A CA 1
ATOM 8494 C C . SER A 1 1039 ? -59.034 -21.338 73.242 1.00 70.56 1039 SER A C 1
ATOM 8496 O O . SER A 1 1039 ? -58.428 -21.452 72.179 1.00 70.56 1039 SER A O 1
ATOM 8498 N N . SER A 1 1040 ? -60.332 -21.629 73.355 1.00 65.38 1040 SER A N 1
ATOM 8499 C CA . SER A 1 1040 ? -61.139 -22.139 72.238 1.00 65.38 1040 SER A CA 1
ATOM 8500 C C . SER A 1 1040 ? -61.281 -21.120 71.100 1.00 65.38 1040 SER A C 1
ATOM 8502 O O . SER A 1 1040 ? -61.219 -21.499 69.931 1.00 65.38 1040 SER A O 1
ATOM 8504 N N . PHE A 1 1041 ? -61.352 -19.818 71.403 1.00 65.25 1041 PHE A N 1
ATOM 8505 C CA . PHE A 1 1041 ? -61.311 -18.765 70.382 1.00 65.25 1041 PHE A CA 1
ATOM 8506 C C . PHE A 1 1041 ? -59.968 -18.710 69.628 1.00 65.25 1041 PHE A C 1
ATOM 8508 O O . PHE A 1 1041 ? -59.948 -18.476 68.415 1.00 65.25 1041 PHE A O 1
ATOM 8515 N N . ALA A 1 1042 ? -58.849 -18.954 70.321 1.00 63.12 1042 ALA A N 1
ATOM 8516 C CA . ALA A 1 1042 ? -57.526 -19.072 69.703 1.00 63.12 1042 ALA A CA 1
ATOM 8517 C C . ALA A 1 1042 ? -57.365 -20.369 68.882 1.00 63.12 1042 ALA A C 1
ATOM 8519 O O . ALA A 1 1042 ? -56.608 -20.384 67.912 1.00 63.12 1042 ALA A O 1
ATOM 8520 N N . GLN A 1 1043 ? -58.105 -21.425 69.241 1.00 63.53 1043 GLN A N 1
ATOM 8521 C CA . GLN A 1 1043 ? -58.049 -22.762 68.642 1.00 63.53 1043 GLN A CA 1
ATOM 8522 C C . GLN A 1 1043 ? -58.985 -23.006 67.456 1.00 63.53 1043 GLN A C 1
ATOM 8524 O O . GLN A 1 1043 ? -58.971 -24.137 66.983 1.00 63.53 1043 GLN A O 1
ATOM 8529 N N . LEU A 1 1044 ? -59.758 -22.020 66.966 1.00 60.84 1044 LEU A N 1
ATOM 8530 C CA . LEU A 1 1044 ? -60.633 -22.182 65.787 1.00 60.84 1044 LEU A CA 1
ATOM 8531 C C . LEU A 1 1044 ? -59.919 -23.011 64.697 1.00 60.84 1044 LEU A C 1
ATOM 8533 O O . LEU A 1 1044 ? -59.010 -22.482 64.043 1.00 60.84 1044 LEU A O 1
ATOM 8537 N N . PRO A 1 1045 ? -60.270 -24.303 64.530 1.00 57.56 1045 PRO A N 1
ATOM 8538 C CA . PRO A 1 1045 ? -59.608 -25.162 63.564 1.00 57.56 1045 PRO A CA 1
ATOM 8539 C C . PRO A 1 1045 ? -59.904 -24.633 62.162 1.00 57.56 1045 PRO A C 1
ATOM 8541 O O . PRO A 1 1045 ? -60.857 -23.877 61.965 1.00 57.56 1045 PRO A O 1
ATOM 8544 N N . ALA A 1 1046 ? -59.118 -25.035 61.162 1.00 58.81 1046 ALA A N 1
ATOM 8545 C CA . ALA A 1 1046 ? -59.552 -24.824 59.785 1.00 58.81 1046 ALA A CA 1
ATOM 8546 C C . ALA A 1 1046 ? -60.930 -25.506 59.614 1.00 58.81 1046 ALA A C 1
ATOM 8548 O O . ALA A 1 1046 ? -61.020 -26.706 59.891 1.00 58.81 1046 ALA A O 1
ATOM 8549 N N . PRO A 1 1047 ? -61.989 -24.768 59.232 1.00 63.97 1047 PRO A N 1
ATOM 8550 C CA . PRO A 1 1047 ? -63.344 -25.307 59.205 1.00 63.97 1047 PRO A CA 1
ATOM 8551 C C . PRO A 1 1047 ? -63.419 -26.477 58.222 1.00 63.97 1047 PRO A C 1
ATOM 8553 O O . PRO A 1 1047 ? -62.967 -26.372 57.077 1.00 63.97 1047 PRO A O 1
ATOM 8556 N N . GLN A 1 1048 ? -63.973 -27.607 58.662 1.00 76.50 1048 GLN A N 1
ATOM 8557 C CA . GLN A 1 1048 ? -64.194 -28.765 57.802 1.00 76.50 1048 GLN A CA 1
ATOM 8558 C C . GLN A 1 1048 ? -65.526 -28.603 57.079 1.00 76.50 1048 GLN A C 1
ATOM 8560 O O . GLN A 1 1048 ? -66.518 -29.263 57.393 1.00 76.50 1048 GLN A O 1
ATOM 8565 N N . ASN A 1 1049 ? -65.539 -27.703 56.099 1.00 81.50 1049 ASN A N 1
ATOM 8566 C CA . ASN A 1 1049 ? -66.743 -27.416 55.337 1.00 81.50 1049 ASN A CA 1
ATOM 8567 C C . ASN A 1 1049 ? -67.217 -28.664 54.580 1.00 81.50 1049 ASN A C 1
ATOM 8569 O O . ASN A 1 1049 ? -66.464 -29.282 53.824 1.00 81.50 1049 ASN A O 1
ATOM 8573 N N . LYS A 1 1050 ? -68.476 -29.040 54.804 1.00 87.50 1050 LYS A N 1
ATOM 8574 C CA . LYS A 1 1050 ? -69.178 -30.112 54.094 1.00 87.50 1050 LYS A CA 1
ATOM 8575 C C . LYS A 1 1050 ? -70.565 -29.614 53.719 1.00 87.50 1050 LYS A C 1
ATOM 8577 O O . LYS A 1 1050 ? -71.106 -28.721 54.361 1.00 87.50 1050 LYS A O 1
ATOM 8582 N N . VAL A 1 1051 ? -71.143 -30.197 52.675 1.00 89.69 1051 VAL A N 1
ATOM 8583 C CA . VAL A 1 1051 ? -72.534 -29.919 52.310 1.00 89.69 1051 VAL A CA 1
ATOM 8584 C C . VAL A 1 1051 ? -73.456 -30.706 53.243 1.00 89.69 1051 VAL A C 1
ATOM 8586 O O . VAL A 1 1051 ? -73.375 -31.933 53.287 1.00 89.69 1051 VAL A O 1
ATOM 8589 N N . PHE A 1 1052 ? -74.313 -30.022 54.004 1.00 91.25 1052 PHE A N 1
ATOM 8590 C CA . PHE A 1 1052 ? -75.276 -30.657 54.914 1.00 91.25 1052 PHE A CA 1
ATOM 8591 C C . PHE A 1 1052 ? -76.615 -29.910 54.962 1.00 91.25 1052 PHE A C 1
ATOM 8593 O O . PHE A 1 1052 ? -76.704 -28.748 54.571 1.00 91.25 1052 PHE A O 1
ATOM 8600 N N . ASN A 1 1053 ? -77.659 -30.587 55.453 1.00 90.50 1053 ASN A N 1
ATOM 8601 C CA . ASN A 1 1053 ? -78.998 -30.016 55.605 1.00 90.50 1053 ASN A CA 1
ATOM 8602 C C . ASN A 1 1053 ? -79.072 -29.155 56.879 1.00 90.50 1053 ASN A C 1
ATOM 8604 O O . ASN A 1 1053 ? -79.164 -29.672 57.996 1.00 90.50 1053 ASN A O 1
ATOM 8608 N N . PHE A 1 1054 ? -79.026 -27.836 56.705 1.00 91.12 1054 PHE A N 1
ATOM 8609 C CA . PHE A 1 1054 ? -79.073 -26.857 57.786 1.00 91.12 1054 PHE A CA 1
ATOM 8610 C C . PHE A 1 1054 ? -80.436 -26.836 58.482 1.00 91.12 1054 PHE A C 1
ATOM 8612 O O . PHE A 1 1054 ? -80.496 -26.763 59.709 1.00 91.12 1054 PHE A O 1
ATOM 8619 N N . SER A 1 1055 ? -81.531 -26.997 57.731 1.00 89.81 1055 SER A N 1
ATOM 8620 C CA . SER A 1 1055 ? -82.887 -27.086 58.290 1.00 89.81 1055 SER A CA 1
ATOM 8621 C C . SER A 1 1055 ? -83.017 -28.254 59.277 1.00 89.81 1055 SER A C 1
ATOM 8623 O O . SER A 1 1055 ? -83.657 -28.122 60.323 1.00 89.81 1055 SER A O 1
ATOM 8625 N N . LYS A 1 1056 ? -82.369 -29.390 58.985 1.00 89.19 1056 LYS A N 1
ATOM 8626 C CA . LYS A 1 1056 ? -82.295 -30.536 59.899 1.00 89.19 1056 LYS A CA 1
ATOM 8627 C C . LYS A 1 1056 ? -81.477 -30.214 61.153 1.00 89.19 1056 LYS A C 1
ATOM 8629 O O . LYS A 1 1056 ? -81.934 -30.513 62.252 1.00 89.19 1056 LYS A O 1
ATOM 8634 N N . LEU A 1 1057 ? -80.328 -29.549 61.005 1.00 89.62 1057 LEU A N 1
ATOM 8635 C CA . LEU A 1 1057 ? -79.484 -29.147 62.135 1.00 89.62 1057 LEU A CA 1
ATOM 8636 C C . LEU A 1 1057 ? -80.210 -28.193 63.098 1.00 89.62 1057 LEU A C 1
ATOM 8638 O O . LEU A 1 1057 ? -80.102 -28.360 64.312 1.00 89.62 1057 LEU A O 1
ATOM 8642 N N . VAL A 1 1058 ? -80.984 -27.231 62.586 1.00 88.81 1058 VAL A N 1
ATOM 8643 C CA . VAL A 1 1058 ? -81.809 -26.333 63.417 1.00 88.81 1058 VAL A CA 1
ATOM 8644 C C . VAL A 1 1058 ? -82.824 -27.137 64.238 1.00 88.81 1058 VAL A C 1
ATOM 8646 O O . VAL A 1 1058 ? -82.908 -26.952 65.452 1.00 88.81 1058 VAL A O 1
ATOM 8649 N N . LYS A 1 1059 ? -83.541 -28.081 63.608 1.00 87.31 1059 LYS A N 1
ATOM 8650 C CA . LYS A 1 1059 ? -84.512 -28.958 64.291 1.00 87.31 1059 LYS A CA 1
ATOM 8651 C C . LYS A 1 1059 ? -83.852 -29.827 65.367 1.00 87.31 1059 LYS A C 1
ATOM 8653 O O . LYS A 1 1059 ? -84.347 -29.890 66.490 1.00 87.31 1059 LYS A O 1
ATOM 8658 N N . GLU A 1 1060 ? -82.732 -30.470 65.036 1.00 87.62 1060 GLU A N 1
ATOM 8659 C CA . GLU A 1 1060 ? -81.958 -31.293 65.976 1.00 87.62 1060 GLU A CA 1
ATOM 8660 C C . GLU A 1 1060 ? -81.490 -30.470 67.178 1.00 87.62 1060 GLU A C 1
ATOM 8662 O O . GLU A 1 1060 ? -81.635 -30.904 68.319 1.00 87.62 1060 GLU A O 1
ATOM 8667 N N . THR A 1 1061 ? -80.994 -29.257 66.935 1.00 86.44 1061 THR A N 1
ATOM 8668 C CA . THR A 1 1061 ? -80.480 -28.379 67.991 1.00 86.44 1061 THR A CA 1
ATOM 8669 C C . THR A 1 1061 ? -81.600 -27.903 68.919 1.00 86.44 1061 THR A C 1
ATOM 8671 O O . THR A 1 1061 ? -81.434 -27.920 70.133 1.00 86.44 1061 THR A O 1
ATOM 8674 N N . LEU A 1 1062 ? -82.772 -27.555 68.376 1.00 84.38 1062 LEU A N 1
ATOM 8675 C CA . LEU A 1 1062 ? -83.935 -27.143 69.172 1.00 84.38 1062 LEU A CA 1
ATOM 8676 C C . LEU A 1 1062 ? -84.529 -28.269 70.016 1.00 84.38 1062 LEU A C 1
ATOM 8678 O O . LEU A 1 1062 ? -84.991 -28.008 71.125 1.00 84.38 1062 LEU A O 1
ATOM 8682 N N . SER A 1 1063 ? -84.481 -29.515 69.530 1.00 81.25 1063 SER A N 1
ATOM 8683 C CA . SER A 1 1063 ? -85.014 -30.668 70.268 1.00 81.25 1063 SER A CA 1
ATOM 8684 C C . SER A 1 1063 ? -84.383 -30.828 71.658 1.00 81.25 1063 SER A C 1
ATOM 8686 O O . SER A 1 1063 ? -85.067 -31.246 72.593 1.00 81.25 1063 SER A O 1
ATOM 8688 N N . LEU A 1 1064 ? -83.125 -30.395 71.815 1.00 79.75 1064 LEU A N 1
ATOM 8689 C CA . LEU A 1 1064 ? -82.367 -30.427 73.069 1.00 79.75 1064 LEU A CA 1
ATOM 8690 C C . LEU A 1 1064 ? -82.900 -29.459 74.140 1.00 79.75 1064 LEU A C 1
ATOM 8692 O O . LEU A 1 1064 ? -82.585 -29.632 75.315 1.00 79.75 1064 LEU A O 1
ATOM 8696 N N . TYR A 1 1065 ? -83.694 -28.455 73.753 1.00 78.62 1065 TYR A N 1
ATOM 8697 C CA . TYR A 1 1065 ? -84.187 -27.393 74.640 1.00 78.62 1065 TYR A CA 1
ATOM 8698 C C . TYR A 1 1065 ? -85.696 -27.479 74.922 1.00 78.62 1065 TYR A C 1
ATOM 8700 O O . TYR A 1 1065 ? -86.250 -26.607 75.591 1.00 78.62 1065 TYR A O 1
ATOM 8708 N N . THR A 1 1066 ? -86.369 -28.534 74.454 1.00 67.75 1066 THR A N 1
ATOM 8709 C CA . THR A 1 1066 ? -87.809 -28.739 74.671 1.00 67.75 1066 THR A CA 1
ATOM 8710 C C . THR A 1 1066 ? -88.097 -28.982 76.159 1.00 67.75 1066 THR A C 1
ATOM 8712 O O . THR A 1 1066 ? -87.688 -29.999 76.716 1.00 67.75 1066 THR A O 1
ATOM 8715 N N . SER A 1 1067 ? -88.797 -28.055 76.818 1.00 68.88 1067 SER A N 1
ATOM 8716 C CA . SER A 1 1067 ? -89.257 -28.189 78.209 1.00 68.88 1067 SER A CA 1
ATOM 8717 C C . SER A 1 1067 ? -90.632 -27.544 78.376 1.00 68.88 1067 SER A C 1
ATOM 8719 O O . SER A 1 1067 ? -90.959 -26.622 77.630 1.00 68.88 1067 SER A O 1
ATOM 8721 N N . ASP A 1 1068 ? -91.403 -27.952 79.389 1.00 63.12 1068 ASP A N 1
ATOM 8722 C CA . ASP A 1 1068 ? -92.758 -27.426 79.661 1.00 63.12 1068 ASP A CA 1
ATOM 8723 C C . ASP A 1 1068 ? -92.805 -25.901 79.913 1.00 63.12 1068 ASP A C 1
ATOM 8725 O O . ASP A 1 1068 ? -93.876 -25.304 79.986 1.00 63.12 1068 ASP A O 1
ATOM 8729 N N . GLN A 1 1069 ? -91.644 -25.253 80.055 1.00 70.31 1069 GLN A N 1
ATOM 8730 C CA . GLN A 1 1069 ? -91.492 -23.831 80.367 1.00 70.31 1069 GLN A CA 1
ATOM 8731 C C . GLN A 1 1069 ? -91.029 -22.980 79.168 1.00 70.31 1069 GLN A C 1
ATOM 8733 O O . GLN A 1 1069 ? -90.891 -21.765 79.324 1.00 70.31 1069 GLN A O 1
ATOM 8738 N N . LEU A 1 1070 ? -90.800 -23.581 77.991 1.00 80.31 1070 LEU A N 1
ATOM 8739 C CA . LEU A 1 1070 ? -90.371 -22.901 76.761 1.00 80.31 1070 LEU A CA 1
ATOM 8740 C C . LEU A 1 1070 ? -91.362 -23.169 75.619 1.00 80.31 1070 LEU A C 1
ATOM 8742 O O . LEU A 1 1070 ? -91.463 -24.286 75.116 1.00 80.31 1070 LEU A O 1
ATOM 8746 N N . GLN A 1 1071 ? -92.062 -22.126 75.174 1.00 80.31 1071 GLN A N 1
ATOM 8747 C CA . GLN A 1 1071 ? -92.893 -22.160 73.974 1.00 80.31 1071 GLN A CA 1
ATOM 8748 C C . GLN A 1 1071 ? -92.033 -21.842 72.749 1.00 80.31 1071 GLN A C 1
ATOM 8750 O O . GLN A 1 1071 ? -91.570 -20.713 72.581 1.00 80.31 1071 GLN A O 1
ATOM 8755 N N . ILE A 1 1072 ? -91.822 -22.845 71.894 1.00 82.75 1072 ILE A N 1
ATOM 8756 C CA . ILE A 1 1072 ? -91.069 -22.702 70.643 1.00 82.75 1072 ILE A CA 1
ATOM 8757 C C . ILE A 1 1072 ? -92.051 -22.671 69.472 1.00 82.75 1072 ILE A C 1
ATOM 8759 O O . ILE A 1 1072 ? -92.775 -23.641 69.242 1.00 82.75 1072 ILE A O 1
ATOM 8763 N N . HIS A 1 1073 ? -92.044 -21.583 68.705 1.00 85.56 1073 HIS A N 1
ATOM 8764 C CA . HIS A 1 1073 ? -92.689 -21.514 67.399 1.00 85.56 1073 HIS A CA 1
ATOM 8765 C C . HIS A 1 1073 ? -91.626 -21.707 66.315 1.00 85.56 1073 HIS A C 1
ATOM 8767 O O . HIS A 1 1073 ? -90.696 -20.908 66.208 1.00 85.56 1073 HIS A O 1
ATOM 8773 N N . LEU A 1 1074 ? -91.735 -22.790 65.543 1.00 86.38 1074 LEU A N 1
ATOM 8774 C CA . LEU A 1 1074 ? -90.775 -23.132 64.496 1.00 86.38 1074 LEU A CA 1
ATOM 8775 C C . LEU A 1 1074 ? -91.449 -23.102 63.125 1.00 86.38 1074 LEU A C 1
ATOM 8777 O O . LEU A 1 1074 ? -92.325 -23.921 62.851 1.00 86.38 1074 LEU A O 1
ATOM 8781 N N . GLU A 1 1075 ? -90.976 -22.220 62.249 1.00 85.69 1075 GLU A N 1
ATOM 8782 C CA . GLU A 1 1075 ? -91.455 -22.090 60.874 1.00 85.69 1075 GLU A CA 1
ATOM 8783 C C . GLU A 1 1075 ? -90.304 -22.328 59.884 1.00 85.69 1075 GLU A C 1
ATOM 8785 O O . GLU A 1 1075 ? -89.471 -21.462 59.621 1.00 85.69 1075 GLU A O 1
ATOM 8790 N N . ILE A 1 1076 ? -90.228 -23.541 59.333 1.00 84.75 1076 ILE A N 1
ATOM 8791 C CA . ILE A 1 1076 ? -89.250 -23.906 58.299 1.00 84.75 1076 ILE A CA 1
ATOM 8792 C C . ILE A 1 1076 ? -90.029 -24.334 57.062 1.00 84.75 1076 ILE A C 1
ATOM 8794 O O . ILE A 1 1076 ? -90.656 -25.393 57.064 1.00 84.75 1076 ILE A O 1
ATOM 8798 N N . THR A 1 1077 ? -89.984 -23.509 56.019 1.00 71.56 1077 THR A N 1
ATOM 8799 C CA . THR A 1 1077 ? -90.749 -23.718 54.780 1.00 71.56 1077 THR A CA 1
ATOM 8800 C C . THR A 1 1077 ? -90.035 -24.633 53.784 1.00 71.56 1077 THR A C 1
ATOM 8802 O O . THR A 1 1077 ? -90.703 -25.334 53.030 1.00 71.56 1077 THR A O 1
ATOM 8805 N N . GLU A 1 1078 ? -88.698 -24.698 53.817 1.00 77.62 1078 GLU A N 1
ATOM 8806 C CA . GLU A 1 1078 ? -87.887 -25.484 52.875 1.00 77.62 1078 GLU A CA 1
ATOM 8807 C C . GLU A 1 1078 ? -86.662 -26.140 53.550 1.00 77.62 1078 GLU A C 1
ATOM 8809 O O . GLU A 1 1078 ? -86.128 -25.663 54.560 1.00 77.62 1078 GLU A O 1
ATOM 8814 N N . GLU A 1 1079 ? -86.200 -27.268 52.998 1.00 84.69 1079 GLU A N 1
ATOM 8815 C CA . GLU A 1 1079 ? -84.934 -27.887 53.402 1.00 84.69 1079 GLU A CA 1
ATOM 8816 C C . GLU A 1 1079 ? -83.754 -27.189 52.721 1.00 84.69 1079 GLU A C 1
ATOM 8818 O O . GLU A 1 1079 ? -83.666 -27.147 51.497 1.00 84.69 1079 GLU A O 1
ATOM 8823 N N . VAL A 1 1080 ? -82.833 -26.649 53.521 1.00 88.00 1080 VAL A N 1
ATOM 8824 C CA . VAL A 1 1080 ? -81.721 -25.834 53.032 1.00 88.00 1080 VAL A CA 1
ATOM 8825 C C . VAL A 1 1080 ? -80.400 -26.576 53.171 1.00 88.00 1080 VAL A C 1
ATOM 8827 O O . VAL A 1 1080 ? -80.014 -26.973 54.271 1.00 88.00 1080 VAL A O 1
ATOM 8830 N N . MET A 1 1081 ? -79.688 -26.728 52.054 1.00 90.50 1081 MET A N 1
ATOM 8831 C CA . MET A 1 1081 ? -78.335 -27.284 52.014 1.00 90.50 1081 MET A CA 1
ATOM 8832 C C . MET A 1 1081 ? -77.301 -26.157 52.073 1.00 90.50 1081 MET A C 1
ATOM 8834 O O . MET A 1 1081 ? -77.415 -25.177 51.338 1.00 90.50 1081 MET A O 1
ATOM 8838 N N . VAL A 1 1082 ? -76.289 -26.298 52.931 1.00 90.00 1082 VAL A N 1
ATOM 8839 C CA . VAL A 1 1082 ? -75.222 -25.296 53.120 1.00 90.00 1082 VAL A CA 1
ATOM 8840 C C . VAL A 1 1082 ? -73.852 -25.959 53.090 1.00 90.00 1082 VAL A C 1
ATOM 8842 O O . VAL A 1 1082 ? -73.706 -27.090 53.553 1.00 90.00 1082 VAL A O 1
ATOM 8845 N N . HIS A 1 1083 ? -72.850 -25.258 52.558 1.00 90.12 1083 HIS A N 1
ATOM 8846 C CA . HIS A 1 1083 ? -71.455 -25.694 52.573 1.00 90.12 1083 HIS A CA 1
ATOM 8847 C C . HIS A 1 1083 ? -70.708 -25.017 53.730 1.00 90.12 1083 HIS A C 1
ATOM 8849 O O . HIS A 1 1083 ? -70.125 -23.946 53.570 1.00 90.12 1083 HIS A O 1
ATOM 8855 N N . ALA A 1 1084 ? -70.752 -25.636 54.909 1.00 88.12 1084 ALA A N 1
ATOM 8856 C CA . ALA A 1 1084 ? -70.146 -25.114 56.133 1.00 88.12 1084 ALA A CA 1
ATOM 8857 C C . ALA A 1 1084 ? -69.727 -26.260 57.068 1.00 88.12 1084 ALA A C 1
ATOM 8859 O O . ALA A 1 1084 ? -70.018 -27.430 56.815 1.00 88.12 1084 ALA A O 1
ATOM 8860 N N . ASP A 1 1085 ? -69.021 -25.939 58.146 1.00 87.88 1085 ASP A N 1
ATOM 8861 C CA . ASP A 1 1085 ? -68.693 -26.900 59.198 1.00 87.88 1085 ASP A CA 1
ATOM 8862 C C . ASP A 1 1085 ? -69.925 -27.147 60.093 1.00 87.88 1085 ASP A C 1
ATOM 8864 O O . ASP A 1 1085 ? -70.487 -26.219 60.682 1.00 87.88 1085 ASP A O 1
ATOM 8868 N N . VAL A 1 1086 ? -70.373 -28.406 60.161 1.00 87.62 1086 VAL A N 1
ATOM 8869 C CA . VAL A 1 1086 ? -71.595 -28.819 60.877 1.00 87.62 1086 VAL A CA 1
ATOM 8870 C C . VAL A 1 1086 ? -71.497 -28.525 62.373 1.00 87.62 1086 VAL A C 1
ATOM 8872 O O . VAL A 1 1086 ? -72.460 -28.039 62.970 1.00 87.62 1086 VAL A O 1
ATOM 8875 N N . ASP A 1 1087 ? -70.351 -28.820 62.986 1.00 83.19 1087 ASP A N 1
ATOM 8876 C CA . ASP A 1 1087 ? -70.160 -28.676 64.429 1.00 83.19 1087 ASP A CA 1
ATOM 8877 C C . ASP A 1 1087 ? -70.011 -27.198 64.799 1.00 83.19 1087 ASP A C 1
ATOM 8879 O O . ASP A 1 1087 ? -70.604 -26.747 65.785 1.00 83.19 1087 ASP A O 1
ATOM 8883 N N . LEU A 1 1088 ? -69.327 -26.422 63.948 1.00 83.62 1088 LEU A N 1
ATOM 8884 C CA . LEU A 1 1088 ? -69.248 -24.967 64.071 1.00 83.62 1088 LEU A CA 1
ATOM 8885 C C . LEU A 1 1088 ? -70.647 -24.340 64.028 1.00 83.62 1088 LEU A C 1
ATOM 8887 O O . LEU A 1 1088 ? -71.007 -23.572 64.919 1.00 83.62 1088 LEU A O 1
ATOM 8891 N N . MET A 1 1089 ? -71.467 -24.701 63.036 1.00 89.75 1089 MET A N 1
ATOM 8892 C CA . MET A 1 1089 ? -72.832 -24.180 62.902 1.00 89.75 1089 MET A CA 1
ATOM 8893 C C . MET A 1 1089 ? -73.743 -24.614 64.055 1.00 89.75 1089 MET A C 1
ATOM 8895 O O . MET A 1 1089 ? -74.538 -23.806 64.537 1.00 89.75 1089 MET A O 1
ATOM 8899 N N . ARG A 1 1090 ? -73.595 -25.844 64.566 1.00 87.75 1090 ARG A N 1
ATOM 8900 C CA . ARG A 1 1090 ? -74.317 -26.307 65.763 1.00 87.75 1090 ARG A CA 1
ATOM 8901 C C . ARG A 1 1090 ? -73.981 -25.439 66.974 1.00 87.75 1090 ARG A C 1
ATOM 8903 O O . ARG A 1 1090 ? -74.869 -25.057 67.732 1.00 87.75 1090 ARG A O 1
ATOM 8910 N N . GLN A 1 1091 ? -72.707 -25.094 67.142 1.00 83.56 1091 GLN A N 1
ATOM 8911 C CA . GLN A 1 1091 ? -72.249 -24.239 68.232 1.00 83.56 1091 GLN A CA 1
ATOM 8912 C C . GLN A 1 1091 ? -72.746 -22.792 68.089 1.00 83.56 1091 GLN A C 1
ATOM 8914 O O . GLN A 1 1091 ? -73.153 -22.191 69.084 1.00 83.56 1091 GLN A O 1
ATOM 8919 N N . VAL A 1 1092 ? -72.782 -22.248 66.865 1.00 88.38 1092 VAL A N 1
ATOM 8920 C CA . VAL A 1 1092 ? -73.402 -20.942 66.575 1.00 88.38 1092 VAL A CA 1
ATOM 8921 C C . VAL A 1 1092 ? -74.880 -20.937 66.975 1.00 88.38 1092 VAL A C 1
ATOM 8923 O O . VAL A 1 1092 ? -75.304 -20.054 67.720 1.00 88.38 1092 VAL A O 1
ATOM 8926 N N . LEU A 1 1093 ? -75.648 -21.941 66.539 1.00 88.88 1093 LEU A N 1
ATOM 8927 C CA . LEU A 1 1093 ? -77.071 -22.069 66.865 1.00 88.88 1093 LEU A CA 1
ATOM 8928 C C . LEU A 1 1093 ? -77.298 -22.198 68.376 1.00 88.88 1093 LEU A C 1
ATOM 8930 O O . LEU A 1 1093 ? -78.117 -21.466 68.926 1.00 88.88 1093 LEU A O 1
ATOM 8934 N N . ASN A 1 1094 ? -76.528 -23.051 69.059 1.00 85.94 1094 ASN A N 1
ATOM 8935 C CA . ASN A 1 1094 ? -76.590 -23.196 70.516 1.00 85.94 1094 ASN A CA 1
ATOM 8936 C C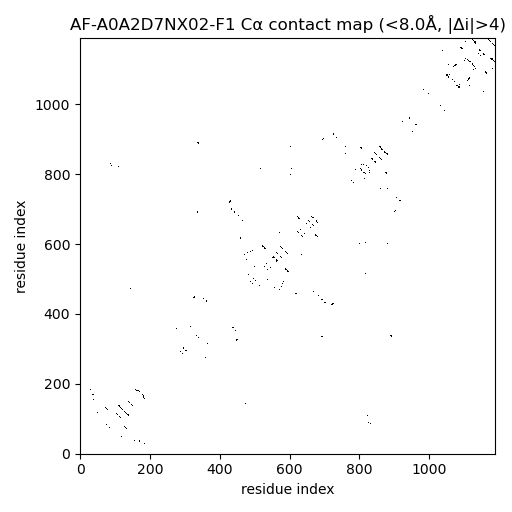 . ASN A 1 1094 ? -76.349 -21.868 71.240 1.00 85.94 1094 ASN A C 1
ATOM 8938 O O . ASN A 1 1094 ? -77.090 -21.534 72.158 1.00 85.94 1094 ASN A O 1
ATOM 8942 N N . ASN A 1 1095 ? -75.347 -21.089 70.822 1.00 85.94 1095 ASN A N 1
ATOM 8943 C CA . ASN A 1 1095 ? -75.049 -19.799 71.446 1.00 85.94 1095 ASN A CA 1
ATOM 8944 C C . ASN A 1 1095 ? -76.190 -18.790 71.266 1.00 85.94 1095 ASN A C 1
ATOM 8946 O O . ASN A 1 1095 ? -76.514 -18.062 72.202 1.00 85.94 1095 ASN A O 1
ATOM 8950 N N . LEU A 1 1096 ? -76.803 -18.740 70.081 1.00 88.81 1096 LEU A N 1
ATOM 8951 C CA . LEU A 1 1096 ? -77.916 -17.829 69.810 1.00 88.81 1096 LEU A CA 1
ATOM 8952 C C . LEU A 1 1096 ? -79.187 -18.245 70.560 1.00 88.81 1096 LEU A C 1
ATOM 8954 O O . LEU A 1 1096 ? -79.818 -17.401 71.189 1.00 88.81 1096 LEU A O 1
ATOM 8958 N N . ILE A 1 1097 ? -79.513 -19.540 70.573 1.00 87.25 1097 ILE A N 1
ATOM 8959 C CA . ILE A 1 1097 ? -80.670 -20.085 71.299 1.00 87.25 1097 ILE A CA 1
ATOM 8960 C C . ILE A 1 1097 ? -80.497 -19.901 72.813 1.00 87.25 1097 ILE A C 1
ATOM 8962 O O . ILE A 1 1097 ? -81.413 -19.430 73.483 1.00 87.25 1097 ILE A O 1
ATOM 8966 N N . LEU A 1 1098 ? -79.316 -20.202 73.365 1.00 85.00 1098 LEU A N 1
ATOM 8967 C CA . LEU A 1 1098 ? -79.024 -19.966 74.782 1.00 85.00 1098 LEU A CA 1
ATOM 8968 C C . LEU A 1 1098 ? -79.128 -18.485 75.143 1.00 85.00 1098 LEU A C 1
ATOM 8970 O O . LEU A 1 1098 ? -79.675 -18.159 76.194 1.00 85.00 1098 LEU A O 1
ATOM 8974 N N . ASN A 1 1099 ? -78.640 -17.586 74.286 1.00 85.94 1099 ASN A N 1
ATOM 8975 C CA . ASN A 1 1099 ? -78.784 -16.151 74.518 1.00 85.94 1099 ASN A CA 1
ATOM 8976 C C . ASN A 1 1099 ? -80.247 -15.711 74.533 1.00 85.94 1099 ASN A C 1
ATOM 8978 O O . ASN A 1 1099 ? -80.611 -14.936 75.416 1.00 85.94 1099 ASN A O 1
ATOM 8982 N N . ALA A 1 1100 ? -81.062 -16.247 73.625 1.00 85.81 1100 ALA A N 1
ATOM 8983 C CA . ALA A 1 1100 ? -82.492 -15.976 73.544 1.00 85.81 1100 ALA A CA 1
ATOM 8984 C C . ALA A 1 1100 ? -83.278 -16.529 74.749 1.00 85.81 1100 ALA A C 1
ATOM 8986 O O . ALA A 1 1100 ? -84.200 -15.887 75.232 1.00 85.81 1100 ALA A O 1
ATOM 8987 N N . ILE A 1 1101 ? -82.907 -17.694 75.293 1.00 82.31 1101 ILE A N 1
ATOM 8988 C CA . ILE A 1 1101 ? -83.533 -18.238 76.516 1.00 82.31 1101 ILE A CA 1
ATOM 8989 C C . ILE A 1 1101 ? -83.119 -17.419 77.747 1.00 82.31 1101 ILE A C 1
ATOM 8991 O O . ILE A 1 1101 ? -83.934 -17.117 78.615 1.00 82.31 1101 ILE A O 1
ATOM 8995 N N . GLN A 1 1102 ? -81.844 -17.040 77.831 1.00 81.31 1102 GLN A N 1
ATOM 8996 C CA . GLN A 1 1102 ? -81.291 -16.293 78.963 1.00 81.31 1102 GLN A CA 1
ATOM 8997 C C . GLN A 1 1102 ? -81.680 -14.803 78.983 1.00 81.31 1102 GLN A C 1
ATOM 8999 O O . GLN A 1 1102 ? -81.282 -14.108 79.916 1.00 81.31 1102 GLN A O 1
ATOM 9004 N N . SER A 1 1103 ? -82.386 -14.283 77.972 1.00 82.06 1103 SER A N 1
ATOM 9005 C CA . SER A 1 1103 ? -82.848 -12.885 77.953 1.00 82.06 1103 SER A CA 1
ATOM 9006 C C . SER A 1 1103 ? -84.094 -12.649 78.826 1.00 82.06 1103 SER A C 1
ATOM 9008 O O . SER A 1 1103 ? -84.430 -11.500 79.121 1.00 82.06 1103 SER A O 1
ATOM 9010 N N . TYR A 1 1104 ? -84.761 -13.711 79.283 1.00 80.81 1104 TYR A N 1
ATOM 9011 C CA . TYR A 1 1104 ? -85.985 -13.655 80.086 1.00 80.81 1104 TYR A CA 1
ATOM 9012 C C . TYR A 1 1104 ? -85.732 -13.590 81.600 1.00 80.81 1104 TYR A C 1
ATOM 9014 O O . TYR A 1 1104 ? -84.868 -14.295 82.118 1.00 80.81 1104 TYR A O 1
ATOM 9022 N N . ILE A 1 1105 ? -86.545 -12.799 82.315 1.00 74.25 1105 ILE A N 1
ATOM 9023 C CA . ILE A 1 1105 ? -86.562 -12.736 83.794 1.00 74.25 1105 ILE A CA 1
ATOM 9024 C C . ILE A 1 1105 ? -87.546 -13.764 84.376 1.00 74.25 1105 ILE A C 1
ATOM 9026 O O . ILE A 1 1105 ? -87.203 -14.491 85.305 1.00 74.25 1105 ILE A O 1
ATOM 9030 N N . GLU A 1 1106 ? -88.755 -13.859 83.811 1.00 72.06 1106 GLU A N 1
ATOM 9031 C CA . GLU A 1 1106 ? -89.844 -14.721 84.295 1.00 72.06 1106 GLU A CA 1
ATOM 9032 C C . GLU A 1 1106 ? -90.337 -15.687 83.202 1.00 72.06 1106 GLU A C 1
ATOM 9034 O O . GLU A 1 1106 ? -90.147 -15.453 82.008 1.00 72.06 1106 GLU A O 1
ATOM 9039 N N . LYS A 1 1107 ? -90.937 -16.810 83.618 1.00 73.94 1107 LYS A N 1
ATOM 9040 C CA . LYS A 1 1107 ? -91.432 -17.896 82.746 1.00 73.94 1107 LYS A CA 1
ATOM 9041 C C . LYS A 1 1107 ? -92.939 -17.734 82.490 1.00 73.94 1107 LYS A C 1
ATOM 9043 O O . LYS A 1 1107 ? -93.631 -17.289 83.405 1.00 73.94 1107 LYS A O 1
ATOM 9048 N N . PRO A 1 1108 ? -93.484 -18.169 81.334 1.00 70.94 1108 PRO A N 1
ATOM 9049 C CA . PRO A 1 1108 ? -92.869 -19.012 80.297 1.00 70.94 1108 PRO A CA 1
ATOM 9050 C C . PRO A 1 1108 ? -92.011 -18.248 79.275 1.00 70.94 1108 PRO A C 1
ATOM 9052 O O . PRO A 1 1108 ? -92.280 -17.096 78.954 1.00 70.94 1108 PRO A O 1
ATOM 9055 N N . TYR A 1 1109 ? -90.997 -18.923 78.729 1.00 81.75 1109 TYR A N 1
ATOM 9056 C CA . TYR A 1 1109 ? -90.113 -18.391 77.687 1.00 81.75 1109 TYR A CA 1
ATOM 9057 C C . TYR A 1 1109 ? -90.754 -18.513 76.300 1.00 81.75 1109 TYR A C 1
ATOM 9059 O O . TYR A 1 1109 ? -91.383 -19.529 76.008 1.00 81.75 1109 TYR A O 1
ATOM 9067 N N . TYR A 1 1110 ? -90.548 -17.523 75.428 1.00 82.44 1110 TYR A N 1
ATOM 9068 C CA . TYR A 1 1110 ? -91.051 -17.539 74.050 1.00 82.44 1110 TYR A CA 1
ATOM 9069 C C . TYR A 1 1110 ? -89.897 -17.465 73.039 1.00 82.44 1110 TYR A C 1
ATOM 9071 O O . TYR A 1 1110 ? -89.060 -16.564 73.096 1.00 82.44 1110 TYR A O 1
ATOM 9079 N N . LEU A 1 1111 ? -89.830 -18.404 72.102 1.00 87.38 1111 LEU A N 1
ATOM 9080 C CA . LEU A 1 1111 ? -88.796 -18.412 71.070 1.00 87.38 1111 LEU A CA 1
ATOM 9081 C C . LEU A 1 1111 ? -89.429 -18.681 69.713 1.00 87.38 1111 LEU A C 1
ATOM 9083 O O . LEU A 1 1111 ? -90.034 -19.728 69.499 1.00 87.38 1111 LEU A O 1
ATOM 9087 N N . GLU A 1 1112 ? -89.280 -17.738 68.796 1.00 89.69 1112 GLU A N 1
ATOM 9088 C CA . GLU A 1 1112 ? -89.782 -17.845 67.433 1.00 89.69 1112 GLU A CA 1
ATOM 9089 C C . GLU A 1 1112 ? -88.596 -17.969 66.479 1.00 89.69 1112 GLU A C 1
ATOM 9091 O O . GLU A 1 1112 ? -87.719 -17.106 66.444 1.00 89.69 1112 GLU A O 1
ATOM 9096 N N . ILE A 1 1113 ? -88.534 -19.073 65.738 1.00 90.44 1113 ILE A N 1
ATOM 9097 C CA . ILE A 1 1113 ? -87.465 -19.331 64.776 1.00 90.44 1113 ILE A CA 1
ATOM 9098 C C . ILE A 1 1113 ? -88.086 -19.571 63.414 1.00 90.44 1113 ILE A C 1
ATOM 9100 O O . ILE A 1 1113 ? -88.826 -20.537 63.227 1.00 90.44 1113 ILE A O 1
ATOM 9104 N N . SER A 1 1114 ? -87.732 -18.722 62.453 1.00 90.88 1114 SER A N 1
ATOM 9105 C CA . SER A 1 1114 ? -88.159 -18.863 61.066 1.00 90.88 1114 SER A CA 1
ATOM 9106 C C . SER A 1 1114 ? -86.960 -18.995 60.139 1.00 90.88 1114 SER A C 1
ATOM 9108 O O . SER A 1 1114 ? -85.995 -18.239 60.256 1.00 90.88 1114 SER A O 1
ATOM 9110 N N . LEU A 1 1115 ? -87.032 -19.916 59.184 1.00 90.31 1115 LEU A N 1
ATOM 9111 C CA . LEU A 1 1115 ? -86.031 -20.076 58.133 1.00 90.31 1115 LEU A CA 1
ATOM 9112 C C . LEU A 1 1115 ? -86.712 -19.923 56.772 1.00 90.31 1115 LEU A C 1
ATOM 9114 O O . LEU A 1 1115 ? -87.613 -20.691 56.433 1.00 90.31 1115 LEU A O 1
ATOM 9118 N N . GLN A 1 1116 ? -86.270 -18.926 56.004 1.00 88.62 1116 GLN A N 1
ATOM 9119 C CA . GLN A 1 1116 ? -86.816 -18.594 54.688 1.00 88.62 1116 GLN A CA 1
ATOM 9120 C C . GLN A 1 1116 ? -85.705 -18.505 53.644 1.00 88.62 1116 GLN A C 1
ATOM 9122 O O . GLN A 1 1116 ? -84.650 -17.921 53.893 1.00 88.62 1116 GLN A O 1
ATOM 9127 N N . VAL A 1 1117 ? -85.949 -19.028 52.447 1.00 85.00 1117 VAL A N 1
ATOM 9128 C CA . VAL A 1 1117 ? -85.029 -18.888 51.314 1.00 85.00 1117 VAL A CA 1
ATOM 9129 C C . VAL A 1 1117 ? -85.361 -17.612 50.538 1.00 85.00 1117 VAL A C 1
ATOM 9131 O O . VAL A 1 1117 ? -86.512 -17.356 50.195 1.00 85.00 1117 VAL A O 1
ATOM 9134 N N . LYS A 1 1118 ? -84.348 -16.783 50.260 1.00 81.19 1118 LYS A N 1
ATOM 9135 C CA . LYS A 1 1118 ? -84.461 -15.577 49.427 1.00 81.19 1118 LYS A CA 1
ATOM 9136 C C . LYS A 1 1118 ? -83.363 -15.595 48.358 1.00 81.19 1118 LYS A C 1
ATOM 9138 O O . LYS A 1 1118 ? -82.196 -15.317 48.635 1.00 81.19 1118 LYS A O 1
ATOM 9143 N N . ALA A 1 1119 ? -83.752 -15.886 47.115 1.00 80.88 1119 ALA A N 1
ATOM 9144 C CA . ALA A 1 1119 ? -82.856 -16.024 45.962 1.00 80.88 1119 ALA A CA 1
ATOM 9145 C C . ALA A 1 1119 ? -81.748 -17.082 46.173 1.00 80.88 1119 ALA A C 1
ATOM 9147 O O . ALA A 1 1119 ? -82.045 -18.270 46.181 1.00 80.88 1119 ALA A O 1
ATOM 9148 N N . HIS A 1 1120 ? -80.483 -16.672 46.333 1.00 81.44 1120 HIS A N 1
ATOM 9149 C CA . HIS A 1 1120 ? -79.321 -17.570 46.489 1.00 81.44 1120 HIS A CA 1
ATOM 9150 C C . HIS A 1 1120 ? -78.806 -17.682 47.934 1.00 81.44 1120 HIS A C 1
ATOM 9152 O O . HIS A 1 1120 ? -77.731 -18.234 48.175 1.00 81.44 1120 HIS A O 1
ATOM 9158 N N . LYS A 1 1121 ? -79.544 -17.129 48.900 1.00 87.75 1121 LYS A N 1
ATOM 9159 C CA . LYS A 1 1121 ? -79.221 -17.189 50.328 1.00 87.75 1121 LYS A CA 1
ATOM 9160 C C . LYS A 1 1121 ? -80.457 -17.602 51.116 1.00 87.75 1121 LYS A C 1
ATOM 9162 O O . LYS A 1 1121 ? -81.581 -17.358 50.679 1.00 87.75 1121 LYS A O 1
ATOM 9167 N N . PHE A 1 1122 ? -80.267 -18.173 52.296 1.00 90.00 1122 PHE A N 1
ATOM 9168 C CA . PHE A 1 1122 ? -81.351 -18.264 53.274 1.00 90.00 1122 PHE A CA 1
ATOM 9169 C C . PHE A 1 1122 ? -81.205 -17.170 54.329 1.00 90.00 1122 PHE A C 1
ATOM 9171 O O . PHE A 1 1122 ? -80.107 -16.667 54.565 1.00 90.00 1122 PHE A O 1
ATOM 9178 N N . LEU A 1 1123 ? -82.326 -16.811 54.944 1.00 91.50 1123 LEU A N 1
ATOM 9179 C CA . LEU A 1 1123 ? -82.426 -15.956 56.113 1.00 91.50 1123 LEU A CA 1
ATOM 9180 C C . LEU A 1 1123 ? -82.979 -16.802 57.262 1.00 91.50 1123 LEU A C 1
ATOM 9182 O O . LEU A 1 1123 ? -84.111 -17.281 57.190 1.00 91.50 1123 LEU A O 1
ATOM 9186 N N . LEU A 1 1124 ? -82.174 -16.993 58.304 1.00 92.50 1124 LEU A N 1
ATOM 9187 C CA . LEU A 1 1124 ? -82.631 -17.524 59.583 1.00 92.50 1124 LEU A CA 1
ATOM 9188 C C . LEU A 1 1124 ? -82.896 -16.350 60.520 1.00 92.50 1124 LEU A C 1
ATOM 9190 O O . LEU A 1 1124 ? -82.025 -15.505 60.728 1.00 92.50 1124 LEU A O 1
ATOM 9194 N N . THR A 1 1125 ? -84.084 -16.333 61.104 1.00 91.94 1125 THR A N 1
ATOM 9195 C CA . THR A 1 1125 ? -84.504 -15.358 62.105 1.00 91.94 1125 THR A CA 1
ATOM 9196 C C . THR A 1 1125 ? -84.748 -16.088 63.415 1.00 91.94 1125 THR A C 1
ATOM 9198 O O . THR A 1 1125 ? -85.477 -17.075 63.437 1.00 91.94 1125 THR A O 1
ATOM 9201 N N . ILE A 1 1126 ? -84.127 -15.614 64.494 1.00 92.06 1126 ILE A N 1
ATOM 9202 C CA . ILE A 1 1126 ? -84.319 -16.112 65.860 1.00 92.06 1126 ILE A CA 1
ATOM 9203 C C . ILE A 1 1126 ? -84.804 -14.932 66.695 1.00 92.06 1126 ILE A C 1
ATOM 9205 O O . ILE A 1 1126 ? -84.041 -13.998 66.940 1.00 92.06 1126 ILE A O 1
ATOM 9209 N N . LYS A 1 1127 ? -86.071 -14.962 67.095 1.00 91.31 1127 LYS A N 1
ATOM 9210 C CA . LYS A 1 1127 ? -86.747 -13.884 67.809 1.00 91.31 1127 LYS A CA 1
ATOM 9211 C C . LYS A 1 1127 ? -87.130 -14.317 69.217 1.00 91.31 1127 LYS A C 1
ATOM 9213 O O . LYS A 1 1127 ? -87.846 -15.302 69.404 1.00 91.31 1127 LYS A O 1
ATOM 9218 N N . ASP A 1 1128 ? -86.692 -13.537 70.193 1.00 90.00 1128 ASP A N 1
ATOM 9219 C CA . ASP A 1 1128 ? -87.125 -13.618 71.582 1.00 90.00 1128 ASP A CA 1
ATOM 9220 C C . ASP A 1 1128 ? -87.962 -12.395 71.982 1.00 90.00 1128 ASP A C 1
ATOM 9222 O O . ASP A 1 1128 ? -87.938 -11.353 71.329 1.00 90.00 1128 ASP A O 1
ATOM 9226 N N . ARG A 1 1129 ? -88.726 -12.548 73.064 1.00 85.81 1129 ARG A N 1
ATOM 9227 C CA . ARG A 1 1129 ? -89.515 -11.511 73.745 1.00 85.81 1129 ARG A CA 1
ATOM 9228 C C . ARG A 1 1129 ? -88.973 -11.246 75.156 1.00 85.81 1129 ARG A C 1
ATOM 9230 O O . ARG A 1 1129 ? -89.743 -11.055 76.095 1.00 85.81 1129 ARG A O 1
ATOM 9237 N N . GLY A 1 1130 ? -87.655 -11.364 75.330 1.00 84.06 1130 GLY A N 1
ATOM 9238 C CA . GLY A 1 1130 ? -86.988 -11.092 76.600 1.00 84.06 1130 GLY A CA 1
ATOM 9239 C C . GLY A 1 1130 ? -86.762 -9.596 76.830 1.00 84.06 1130 GLY A C 1
ATOM 9240 O O . GLY A 1 1130 ? -87.415 -8.744 76.241 1.00 84.06 1130 GLY A O 1
ATOM 9241 N N . GLN A 1 1131 ? -85.788 -9.256 77.673 1.00 84.81 1131 GLN A N 1
ATOM 9242 C CA . GLN A 1 1131 ? -85.514 -7.867 78.083 1.00 84.81 1131 GLN A CA 1
ATOM 9243 C C . GLN A 1 1131 ? -84.949 -6.946 76.984 1.00 84.81 1131 GLN A C 1
ATOM 9245 O O . GLN A 1 1131 ? -84.781 -5.751 77.231 1.00 84.81 1131 GLN A O 1
ATOM 9250 N N . GLY A 1 1132 ? -84.611 -7.467 75.802 1.00 83.56 1132 GLY A N 1
ATOM 9251 C CA . GLY A 1 1132 ? -83.884 -6.705 74.781 1.00 83.56 1132 GLY A CA 1
ATOM 9252 C C . GLY A 1 1132 ? -82.461 -6.308 75.211 1.00 83.56 1132 GLY A C 1
ATOM 9253 O O . GLY A 1 1132 ? -81.975 -6.693 76.276 1.00 83.56 1132 GLY A O 1
ATOM 9254 N N . ILE A 1 1133 ? -81.766 -5.551 74.364 1.00 86.12 1133 ILE A N 1
ATOM 9255 C CA . ILE A 1 1133 ? -80.398 -5.060 74.586 1.00 86.12 1133 ILE A CA 1
ATOM 9256 C C . ILE A 1 1133 ? -80.448 -3.532 74.729 1.00 86.12 1133 ILE A C 1
ATOM 9258 O O . ILE A 1 1133 ? -81.121 -2.852 73.963 1.00 86.12 1133 ILE A O 1
ATOM 9262 N N . SER A 1 1134 ? -79.739 -2.983 75.719 1.00 85.19 1134 SER A N 1
ATOM 9263 C CA . SER A 1 1134 ? -79.656 -1.533 75.962 1.00 85.19 1134 SER A CA 1
ATOM 9264 C C . SER A 1 1134 ? -78.916 -0.801 74.835 1.00 85.19 1134 SER A C 1
ATOM 9266 O O . SER A 1 1134 ? -77.904 -1.306 74.349 1.00 85.19 1134 SER A O 1
ATOM 9268 N N . ASP A 1 1135 ? -79.328 0.426 74.492 1.00 82.88 1135 ASP A N 1
ATOM 9269 C CA . ASP A 1 1135 ? -78.708 1.253 73.435 1.00 82.88 1135 ASP A CA 1
ATOM 9270 C C . ASP A 1 1135 ? -77.192 1.449 73.610 1.00 82.88 1135 ASP A C 1
ATOM 9272 O O . ASP A 1 1135 ? -76.442 1.534 72.635 1.00 82.88 1135 ASP A O 1
ATOM 9276 N N . LEU A 1 1136 ? -76.724 1.484 74.863 1.00 82.81 1136 LEU A N 1
ATOM 9277 C CA . LEU A 1 1136 ? -75.301 1.604 75.202 1.00 82.81 1136 LEU A CA 1
ATOM 9278 C C . LEU A 1 1136 ? -74.494 0.345 74.843 1.00 82.81 1136 LEU A C 1
ATOM 9280 O O . LEU A 1 1136 ? -73.295 0.430 74.562 1.00 82.81 1136 LEU A O 1
ATOM 9284 N N . ASP A 1 1137 ? -75.148 -0.814 74.832 1.00 83.81 1137 ASP A N 1
ATOM 9285 C CA . ASP A 1 1137 ? -74.510 -2.118 74.678 1.00 83.81 1137 ASP A CA 1
ATOM 9286 C C . ASP A 1 1137 ? -74.494 -2.590 73.217 1.00 83.81 1137 ASP A C 1
ATOM 9288 O O . ASP A 1 1137 ? -73.570 -3.309 72.828 1.00 83.81 1137 ASP A O 1
ATOM 9292 N N . ILE A 1 1138 ? -75.433 -2.114 72.381 1.00 85.50 1138 ILE A N 1
ATOM 9293 C CA . ILE A 1 1138 ? -75.570 -2.431 70.942 1.00 85.50 1138 ILE A CA 1
ATOM 9294 C C . ILE A 1 1138 ? -74.226 -2.459 70.176 1.00 85.50 1138 ILE A C 1
ATOM 9296 O O . ILE A 1 1138 ? -73.932 -3.482 69.547 1.00 85.50 1138 ILE A O 1
ATOM 9300 N N . PRO A 1 1139 ? -73.356 -1.422 70.217 1.00 84.19 1139 PRO A N 1
ATOM 9301 C CA . PRO A 1 1139 ? -72.114 -1.412 69.431 1.00 84.19 1139 PRO A CA 1
ATOM 9302 C C . PRO A 1 1139 ? -71.056 -2.419 69.913 1.00 84.19 1139 PRO A C 1
ATOM 9304 O O . PRO A 1 1139 ? -70.030 -2.610 69.251 1.00 84.19 1139 PRO A O 1
ATOM 9307 N N . ASN A 1 1140 ? -71.266 -3.045 71.072 1.00 81.94 1140 ASN A N 1
ATOM 9308 C CA . ASN A 1 1140 ? -70.297 -3.926 71.714 1.00 81.94 1140 ASN A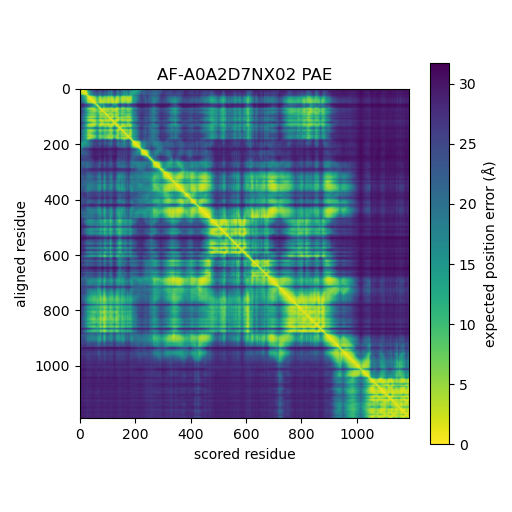 CA 1
ATOM 9309 C C . ASN A 1 1140 ? -70.722 -5.402 71.719 1.00 81.94 1140 ASN A C 1
ATOM 9311 O O . ASN A 1 1140 ? -69.867 -6.251 71.946 1.00 81.94 1140 ASN A O 1
ATOM 9315 N N . VAL A 1 1141 ? -71.976 -5.732 71.384 1.00 82.88 1141 VAL A N 1
ATOM 9316 C CA . VAL A 1 1141 ? -72.548 -7.097 71.452 1.00 82.88 1141 VAL A CA 1
ATOM 9317 C C . VAL A 1 1141 ? -71.732 -8.158 70.697 1.00 82.88 1141 VAL A C 1
ATOM 9319 O O . VAL A 1 1141 ? -71.617 -9.295 71.150 1.00 82.88 1141 VAL A O 1
ATOM 9322 N N . PHE A 1 1142 ? -71.131 -7.797 69.559 1.00 84.94 1142 PHE A N 1
ATOM 9323 C CA . PHE A 1 1142 ? -70.289 -8.707 68.769 1.00 84.94 1142 PHE A CA 1
ATOM 9324 C C . PHE A 1 1142 ? -68.789 -8.619 69.089 1.00 84.94 1142 PHE A C 1
ATOM 9326 O O . PHE A 1 1142 ? -67.994 -9.335 68.475 1.00 84.94 1142 PHE A O 1
ATOM 9333 N N . LYS A 1 1143 ? -68.366 -7.745 70.011 1.00 78.38 1143 LYS A N 1
ATOM 9334 C CA . LYS A 1 1143 ? -66.962 -7.668 70.427 1.00 78.38 1143 LYS A CA 1
ATOM 9335 C C . LYS A 1 1143 ? -66.651 -8.828 71.382 1.00 78.38 1143 LYS A C 1
ATOM 9337 O O . LYS A 1 1143 ? -67.432 -9.080 72.296 1.00 78.38 1143 LYS A O 1
ATOM 9342 N N . PRO A 1 1144 ? -65.512 -9.524 71.212 1.00 71.56 1144 PRO A N 1
ATOM 9343 C CA . PRO A 1 1144 ? -65.086 -10.540 72.169 1.00 71.56 1144 PRO A CA 1
ATOM 9344 C C . PRO A 1 1144 ? -64.960 -9.958 73.587 1.00 71.56 1144 PRO A C 1
ATOM 9346 O O . PRO A 1 1144 ? -64.513 -8.821 73.744 1.00 71.56 1144 PRO A O 1
ATOM 9349 N N . TYR A 1 1145 ? -65.294 -10.764 74.598 1.00 70.62 1145 TYR A N 1
ATOM 9350 C CA . TYR A 1 1145 ? -65.230 -10.451 76.039 1.00 70.62 1145 TYR A CA 1
ATOM 9351 C C . TYR A 1 1145 ? -66.252 -9.428 76.544 1.00 70.62 1145 TYR A C 1
ATOM 9353 O O . TYR A 1 1145 ? -66.201 -9.035 77.707 1.00 70.62 1145 TYR A O 1
ATOM 9361 N N . PHE A 1 1146 ? -67.203 -9.019 75.707 1.00 74.94 1146 PHE A N 1
ATOM 9362 C CA . PHE A 1 1146 ? -68.304 -8.167 76.131 1.00 74.94 1146 PHE A CA 1
ATOM 9363 C C . PHE A 1 1146 ? -69.490 -9.015 76.617 1.00 74.94 1146 PHE A C 1
ATOM 9365 O O . PHE A 1 1146 ? -70.015 -9.846 75.879 1.00 74.94 1146 PHE A O 1
ATOM 9372 N N . THR A 1 1147 ? -69.911 -8.826 77.869 1.00 76.50 1147 THR A N 1
ATOM 9373 C CA . THR A 1 1147 ? -71.071 -9.497 78.481 1.00 76.50 1147 THR A CA 1
ATOM 9374 C C . THR A 1 1147 ? -71.754 -8.557 79.472 1.00 76.50 1147 THR A C 1
ATOM 9376 O O . THR A 1 1147 ? -71.087 -7.801 80.172 1.00 76.50 1147 THR A O 1
ATOM 9379 N N . THR A 1 1148 ? -73.079 -8.633 79.564 1.00 74.88 1148 THR A N 1
ATOM 9380 C CA . THR A 1 1148 ? -73.894 -7.934 80.574 1.00 74.88 1148 THR A CA 1
ATOM 9381 C C . THR A 1 1148 ? -74.363 -8.868 81.698 1.00 74.88 1148 THR A C 1
ATOM 9383 O O . THR A 1 1148 ? -75.031 -8.436 82.631 1.00 74.88 1148 THR A O 1
ATOM 9386 N N . LYS A 1 1149 ? -74.008 -10.160 81.625 1.00 70.44 1149 LYS A N 1
ATOM 9387 C CA . LYS A 1 1149 ? -74.385 -11.215 82.582 1.00 70.44 1149 LYS A CA 1
ATOM 9388 C C . LYS A 1 1149 ? -73.241 -11.498 83.558 1.00 70.44 1149 LYS A C 1
ATOM 9390 O O . LYS A 1 1149 ? -72.106 -11.654 83.108 1.00 70.44 1149 LYS A O 1
ATOM 9395 N N . GLU A 1 1150 ? -73.549 -11.672 84.848 1.00 62.88 1150 GLU A N 1
ATOM 9396 C CA . GLU A 1 1150 ? -72.558 -11.899 85.925 1.00 62.88 1150 GLU A CA 1
ATOM 9397 C C . GLU A 1 1150 ? -71.632 -13.110 85.683 1.00 62.88 1150 GLU A C 1
ATOM 9399 O O . GLU A 1 1150 ? -70.445 -13.052 85.996 1.00 62.88 1150 GLU A O 1
ATOM 9404 N N . ASN A 1 1151 ? -72.140 -14.179 85.057 1.00 59.94 1151 ASN A N 1
ATOM 9405 C CA . ASN A 1 1151 ? -71.387 -15.407 84.746 1.00 59.94 1151 ASN A CA 1
ATOM 9406 C C . ASN A 1 1151 ? -71.185 -15.640 83.232 1.00 59.94 1151 ASN A C 1
ATOM 9408 O O . ASN A 1 1151 ? -70.979 -16.772 82.793 1.00 59.94 1151 ASN A O 1
ATOM 9412 N N . GLY A 1 1152 ? -71.311 -14.599 82.402 1.00 67.75 1152 GLY A N 1
ATOM 9413 C CA . GLY A 1 1152 ? -71.129 -14.711 80.951 1.00 67.75 1152 GLY A CA 1
ATOM 9414 C C . GLY A 1 1152 ? -69.660 -14.598 80.529 1.00 67.75 1152 GLY A C 1
ATOM 9415 O O . GLY A 1 1152 ? -68.915 -13.794 81.070 1.00 67.75 1152 GLY A O 1
ATOM 9416 N N . THR A 1 1153 ? -69.232 -15.353 79.515 1.00 69.06 1153 THR A N 1
ATOM 9417 C CA . THR A 1 1153 ? -67.840 -15.295 79.011 1.00 69.06 1153 THR A CA 1
ATOM 9418 C C . THR A 1 1153 ? -67.612 -14.200 77.964 1.00 69.06 1153 THR A C 1
ATOM 9420 O O . THR A 1 1153 ? -66.475 -13.896 77.613 1.00 69.06 1153 THR A O 1
ATOM 9423 N N . GLY A 1 1154 ? -68.690 -13.624 77.418 1.00 73.19 1154 GLY A N 1
ATOM 9424 C CA . GLY A 1 1154 ? -68.645 -12.576 76.391 1.00 73.19 1154 GLY A CA 1
ATOM 9425 C C . GLY A 1 1154 ? -68.083 -13.011 75.032 1.00 73.19 1154 GLY A C 1
ATOM 9426 O O . GLY A 1 1154 ? -67.759 -12.174 74.194 1.00 73.19 1154 GLY A O 1
ATOM 9427 N N . ILE A 1 1155 ? -67.928 -14.317 74.794 1.00 77.38 1155 ILE A N 1
ATOM 9428 C CA . ILE A 1 1155 ? -67.298 -14.853 73.572 1.00 77.38 1155 ILE A CA 1
ATOM 9429 C C . ILE A 1 1155 ? -68.331 -15.436 72.601 1.00 77.38 1155 ILE A C 1
ATOM 9431 O O . ILE A 1 1155 ? -68.107 -15.420 71.394 1.00 77.38 1155 ILE A O 1
ATOM 9435 N N . GLY A 1 1156 ? -69.488 -15.893 73.091 1.00 78.31 1156 GLY A N 1
ATOM 9436 C CA . GLY A 1 1156 ? -70.470 -16.640 72.293 1.00 78.31 1156 GLY A CA 1
ATOM 9437 C C . GLY A 1 1156 ? -70.982 -15.915 71.039 1.00 78.31 1156 GLY A C 1
ATOM 9438 O O . GLY A 1 1156 ? -71.050 -16.526 69.973 1.00 78.31 1156 GLY A O 1
ATOM 9439 N N . LEU A 1 1157 ? -71.288 -14.614 71.127 1.00 85.50 1157 LEU A N 1
ATOM 9440 C CA . LEU A 1 1157 ? -71.770 -13.823 69.980 1.00 85.50 1157 LEU A CA 1
ATOM 9441 C C . LEU A 1 1157 ? -70.643 -13.412 69.026 1.00 85.50 1157 LEU A C 1
ATOM 9443 O O . LEU A 1 1157 ? -70.826 -13.443 67.811 1.00 85.50 1157 LEU A O 1
ATOM 9447 N N . ALA A 1 1158 ? -69.455 -13.106 69.551 1.00 81.94 1158 ALA A N 1
ATOM 9448 C CA . ALA A 1 1158 ? -68.269 -12.867 68.730 1.00 81.94 1158 ALA A CA 1
ATOM 9449 C C . ALA A 1 1158 ? -67.855 -14.130 67.946 1.00 81.94 1158 ALA A C 1
ATOM 9451 O O . ALA A 1 1158 ? -67.454 -14.049 66.784 1.00 81.94 1158 ALA A O 1
ATOM 9452 N N . PHE A 1 1159 ? -68.005 -15.306 68.564 1.00 81.94 1159 PHE A N 1
ATOM 9453 C CA . PHE A 1 1159 ? -67.827 -16.605 67.920 1.00 81.94 1159 PHE A CA 1
ATOM 9454 C C . PHE A 1 1159 ? -68.885 -16.850 66.840 1.00 81.94 1159 PHE A C 1
ATOM 9456 O O . PHE A 1 1159 ? -68.525 -17.221 65.726 1.00 81.94 1159 PHE A O 1
ATOM 9463 N N . ALA A 1 1160 ? -70.165 -16.590 67.139 1.00 85.81 1160 ALA A N 1
ATOM 9464 C CA . ALA A 1 1160 ? -71.255 -16.702 66.170 1.00 85.81 1160 ALA A CA 1
ATOM 9465 C C . ALA A 1 1160 ? -70.988 -15.858 64.917 1.00 85.81 1160 ALA A C 1
ATOM 9467 O O . ALA A 1 1160 ? -71.056 -16.376 63.804 1.00 85.81 1160 ALA A O 1
ATOM 9468 N N . LYS A 1 1161 ? -70.575 -14.597 65.099 1.00 85.94 1161 LYS A N 1
ATOM 9469 C CA . LYS A 1 1161 ? -70.204 -13.703 63.998 1.00 85.94 1161 LYS A CA 1
ATOM 9470 C C . LYS A 1 1161 ? -69.060 -14.245 63.153 1.00 85.94 1161 LYS A C 1
ATOM 9472 O O . LYS A 1 1161 ? -69.214 -14.397 61.947 1.00 85.94 1161 LYS A O 1
ATOM 9477 N N . LYS A 1 1162 ? -67.946 -14.616 63.783 1.00 82.75 1162 LYS A N 1
ATOM 9478 C CA . LYS A 1 1162 ? -66.780 -15.138 63.062 1.00 82.75 1162 LYS A CA 1
ATOM 9479 C C . LYS A 1 1162 ? -67.079 -16.458 62.341 1.00 82.75 1162 LYS A C 1
ATOM 9481 O O . LYS A 1 1162 ? -66.590 -16.662 61.234 1.00 82.75 1162 LYS A O 1
ATOM 9486 N N . GLY A 1 1163 ? -67.878 -17.340 62.946 1.00 83.31 1163 GLY A N 1
ATOM 9487 C CA . GLY A 1 1163 ? -68.278 -18.614 62.344 1.00 83.31 1163 GLY A CA 1
ATOM 9488 C C . GLY A 1 1163 ? -69.164 -18.434 61.109 1.00 83.31 1163 GLY A C 1
ATOM 9489 O O . GLY A 1 1163 ? -68.968 -19.122 60.111 1.00 83.31 1163 GLY A O 1
ATOM 9490 N N . ILE A 1 1164 ? -70.090 -17.473 61.147 1.00 88.38 1164 ILE A N 1
ATOM 9491 C CA . ILE A 1 1164 ? -70.965 -17.140 60.013 1.00 88.38 1164 ILE A CA 1
ATOM 9492 C C . ILE A 1 1164 ? -70.178 -16.440 58.895 1.00 88.38 1164 ILE A C 1
ATOM 9494 O O . ILE A 1 1164 ? -70.312 -16.819 57.732 1.00 88.38 1164 ILE A O 1
ATOM 9498 N N . GLU A 1 1165 ? -69.291 -15.495 59.227 1.00 86.00 1165 GLU A N 1
ATOM 9499 C CA . GLU A 1 1165 ? -68.409 -14.831 58.251 1.00 86.00 1165 GLU A CA 1
ATOM 9500 C C . GLU A 1 1165 ? -67.470 -15.832 57.550 1.00 86.00 1165 GLU A C 1
ATOM 9502 O O . GLU A 1 1165 ? -67.269 -15.756 56.337 1.00 86.00 1165 GLU A O 1
ATOM 9507 N N . GLN A 1 1166 ? -66.936 -16.824 58.279 1.00 81.50 1166 GLN A N 1
ATOM 9508 C CA . GLN A 1 1166 ? -66.121 -17.906 57.701 1.00 81.50 1166 GLN A CA 1
ATOM 9509 C C . GLN A 1 1166 ? -66.903 -18.811 56.739 1.00 81.50 1166 GLN A C 1
ATOM 9511 O O . GLN A 1 1166 ? -66.311 -19.357 55.807 1.00 81.50 1166 GLN A O 1
ATOM 9516 N N . ALA A 1 1167 ? -68.215 -18.951 56.934 1.00 81.31 1167 ALA A N 1
ATOM 9517 C CA . ALA A 1 1167 ? -69.115 -19.656 56.023 1.00 81.31 1167 ALA A CA 1
ATOM 9518 C C . ALA A 1 1167 ? -69.600 -18.774 54.846 1.00 81.31 1167 ALA A C 1
ATOM 9520 O O . ALA A 1 1167 ? -70.437 -19.204 54.053 1.00 81.31 1167 ALA A O 1
ATOM 9521 N N . GLY A 1 1168 ? -69.084 -17.543 54.709 1.00 83.75 1168 GLY A N 1
ATOM 9522 C CA . GLY A 1 1168 ? -69.475 -16.596 53.657 1.00 83.75 1168 GLY A CA 1
ATOM 9523 C C . GLY A 1 1168 ? -70.825 -15.907 53.898 1.00 83.75 1168 GLY A C 1
ATOM 9524 O O . GLY A 1 1168 ? -71.419 -15.369 52.958 1.00 83.75 1168 GLY A O 1
ATOM 9525 N N . GLY A 1 1169 ? -71.326 -15.958 55.133 1.00 88.44 1169 GLY A N 1
ATOM 9526 C CA . GLY A 1 1169 ? -72.574 -15.348 55.573 1.00 88.44 1169 GLY A CA 1
ATOM 9527 C C . GLY A 1 1169 ? -72.410 -14.028 56.323 1.00 88.44 1169 GLY A C 1
ATOM 9528 O O . GLY A 1 1169 ? -71.300 -13.534 56.501 1.00 88.44 1169 GLY A O 1
ATOM 9529 N N . ASP A 1 1170 ? -73.531 -13.481 56.789 1.00 91.56 1170 ASP A N 1
ATOM 9530 C CA . ASP A 1 1170 ? -73.586 -12.276 57.626 1.00 91.56 1170 ASP A CA 1
ATOM 9531 C C . ASP A 1 1170 ? -74.589 -12.443 58.782 1.00 91.56 1170 ASP A C 1
ATOM 9533 O O . ASP A 1 1170 ? -75.578 -13.170 58.638 1.00 91.56 1170 ASP A O 1
ATOM 9537 N N . ILE A 1 1171 ? -74.339 -11.779 59.915 1.00 93.19 1171 ILE A N 1
ATOM 9538 C CA . ILE A 1 1171 ? -75.198 -11.786 61.110 1.00 93.19 1171 ILE A CA 1
ATOM 9539 C C . ILE A 1 1171 ? -75.381 -10.378 61.677 1.00 93.19 1171 ILE A C 1
ATOM 9541 O O . ILE A 1 1171 ? -74.421 -9.639 61.896 1.00 93.19 1171 ILE A O 1
ATOM 9545 N N . TRP A 1 1172 ? -76.625 -10.035 61.995 1.00 92.75 1172 TRP A N 1
ATOM 9546 C CA . TRP A 1 1172 ? -76.993 -8.792 62.671 1.00 92.75 1172 TRP A CA 1
ATOM 9547 C C . TRP A 1 1172 ? -78.203 -9.020 63.586 1.00 92.75 1172 TRP A C 1
ATOM 9549 O O . TRP A 1 1172 ? -78.710 -10.139 63.687 1.00 92.75 1172 TRP A O 1
ATOM 9559 N N . PHE A 1 1173 ? -78.649 -7.986 64.297 1.00 93.06 1173 PHE A N 1
ATOM 9560 C CA . PHE A 1 1173 ? -79.825 -8.062 65.161 1.00 93.06 1173 PHE A CA 1
ATOM 9561 C C . PHE A 1 1173 ? -80.584 -6.739 65.194 1.00 93.06 1173 PHE A C 1
ATOM 9563 O O . PHE A 1 1173 ? -79.971 -5.683 65.054 1.00 93.06 1173 PHE A O 1
ATOM 9570 N N . ASP A 1 1174 ? -81.885 -6.829 65.451 1.00 91.56 1174 ASP A N 1
ATOM 9571 C CA . ASP A 1 1174 ? -82.734 -5.713 65.867 1.00 91.56 1174 ASP A CA 1
ATOM 9572 C C . ASP A 1 1174 ? -83.225 -5.986 67.289 1.00 91.56 1174 ASP A C 1
ATOM 9574 O O . ASP A 1 1174 ? -83.554 -7.122 67.637 1.00 91.56 1174 ASP A O 1
ATOM 9578 N N . THR A 1 1175 ? -83.251 -4.970 68.142 1.00 90.38 1175 THR A N 1
ATOM 9579 C CA . THR A 1 1175 ? -83.608 -5.121 69.556 1.00 90.38 1175 THR A CA 1
ATOM 9580 C C . THR A 1 1175 ? -84.349 -3.890 70.043 1.00 90.38 1175 THR A C 1
ATOM 9582 O O . THR A 1 1175 ? -84.061 -2.776 69.610 1.00 90.38 1175 THR A O 1
ATOM 9585 N N . GLU A 1 1176 ? -85.297 -4.097 70.945 1.00 86.75 1176 GLU A N 1
ATOM 9586 C CA . GLU A 1 1176 ? -85.977 -3.025 71.656 1.00 86.75 1176 GLU A CA 1
ATOM 9587 C C . GLU A 1 1176 ? -86.039 -3.416 73.134 1.00 86.75 1176 GLU A C 1
ATOM 9589 O O . GLU A 1 1176 ? -86.420 -4.537 73.495 1.00 86.75 1176 GLU A O 1
ATOM 9594 N N . LYS A 1 1177 ? -85.575 -2.508 73.997 1.00 83.31 1177 LYS A N 1
ATOM 9595 C CA . LYS A 1 1177 ? -85.468 -2.755 75.434 1.00 83.31 1177 LYS A CA 1
ATOM 9596 C C . LYS A 1 1177 ? -86.854 -3.050 76.020 1.00 83.31 1177 LYS A C 1
ATOM 9598 O O . LYS A 1 1177 ? -87.820 -2.384 75.677 1.00 83.31 1177 LYS A O 1
ATOM 9603 N N . GLU A 1 1178 ? -86.930 -4.048 76.895 1.00 79.62 1178 GLU A N 1
ATOM 9604 C CA . GLU A 1 1178 ? -88.154 -4.593 77.512 1.00 79.62 1178 GLU A CA 1
ATOM 9605 C C . GLU A 1 1178 ? -89.149 -5.255 76.537 1.00 79.62 1178 GLU A C 1
ATOM 9607 O O . GLU A 1 1178 ? -90.197 -5.730 76.970 1.00 79.62 1178 GLU A O 1
ATOM 9612 N N . VAL A 1 1179 ? -88.809 -5.354 75.245 1.00 83.88 1179 VAL A N 1
ATOM 9613 C CA . VAL A 1 1179 ? -89.656 -5.974 74.213 1.00 83.88 1179 VAL A CA 1
ATOM 9614 C C . VAL A 1 1179 ? -89.047 -7.271 73.675 1.00 83.88 1179 VAL A C 1
ATOM 9616 O O . VAL A 1 1179 ? -89.774 -8.249 73.499 1.00 83.88 1179 VAL A O 1
ATOM 9619 N N . GLY A 1 1180 ? -87.738 -7.300 73.399 1.00 87.56 1180 GLY A N 1
ATOM 9620 C CA . GLY A 1 1180 ? -87.036 -8.502 72.933 1.00 87.56 1180 GLY A CA 1
ATOM 9621 C C . GLY A 1 1180 ? -85.945 -8.235 71.898 1.00 87.56 1180 GLY A C 1
ATOM 9622 O O . GLY A 1 1180 ? -85.666 -7.090 71.539 1.00 87.56 1180 GLY A O 1
ATOM 9623 N N . THR A 1 1181 ? -85.310 -9.303 71.410 1.00 91.44 1181 THR A N 1
ATOM 9624 C CA . THR A 1 1181 ? -84.276 -9.234 70.363 1.00 91.44 1181 THR A CA 1
ATOM 9625 C C . THR A 1 1181 ? -84.592 -10.186 69.216 1.00 91.44 1181 THR A C 1
ATOM 9627 O O . THR A 1 1181 ? -85.113 -11.281 69.400 1.00 91.44 1181 THR A O 1
ATOM 9630 N N . THR A 1 1182 ? -84.275 -9.762 67.998 1.00 93.19 1182 THR A N 1
ATOM 9631 C CA . THR A 1 1182 ? -84.363 -10.577 66.790 1.00 93.19 1182 THR A CA 1
ATOM 9632 C C . THR A 1 1182 ? -82.990 -10.658 66.143 1.00 93.19 1182 THR A C 1
ATOM 9634 O O . THR A 1 1182 ? -82.493 -9.665 65.620 1.00 93.19 1182 THR A O 1
ATOM 9637 N N . PHE A 1 1183 ? -82.374 -11.839 66.164 1.00 93.81 1183 PHE A N 1
ATOM 9638 C CA . PHE A 1 1183 ? -81.140 -12.114 65.430 1.00 93.81 1183 PHE A CA 1
ATOM 9639 C C . PHE A 1 1183 ? -81.454 -12.586 64.013 1.00 93.81 1183 PHE A C 1
ATOM 9641 O O . PHE A 1 1183 ? -82.309 -13.450 63.806 1.00 93.81 1183 PHE A O 1
ATOM 9648 N N . PHE A 1 1184 ? -80.709 -12.056 63.048 1.00 93.69 1184 PHE A N 1
ATOM 9649 C CA . PHE A 1 1184 ? -80.803 -12.389 61.634 1.00 93.69 1184 PHE A CA 1
ATOM 9650 C C . PHE A 1 1184 ? -79.481 -12.965 61.147 1.00 93.69 1184 PHE A C 1
ATOM 9652 O O . PHE A 1 1184 ? -78.425 -12.377 61.369 1.00 93.69 1184 PHE A O 1
ATOM 9659 N N . ILE A 1 1185 ? -79.544 -14.099 60.456 1.00 93.75 1185 ILE A N 1
ATOM 9660 C CA . ILE A 1 1185 ? -78.386 -14.753 59.849 1.00 93.75 1185 ILE A CA 1
ATOM 9661 C C . ILE A 1 1185 ? -78.673 -14.980 58.373 1.00 93.75 1185 ILE A C 1
ATOM 9663 O O . ILE A 1 1185 ? -79.707 -15.550 58.028 1.00 93.75 1185 ILE A O 1
ATOM 9667 N N . THR A 1 1186 ? -77.731 -14.606 57.510 1.00 92.19 1186 THR A N 1
ATOM 9668 C CA . THR A 1 1186 ? -77.768 -14.959 56.088 1.00 92.19 1186 THR A CA 1
ATOM 9669 C C . THR A 1 1186 ? -76.569 -15.788 55.694 1.00 92.19 1186 THR A C 1
ATOM 9671 O O . THR A 1 1186 ? -75.449 -15.445 56.049 1.00 92.19 1186 THR A O 1
ATOM 9674 N N . MET A 1 1187 ? -76.776 -16.851 54.920 1.00 90.75 1187 MET A N 1
ATOM 9675 C CA . MET A 1 1187 ? -75.682 -17.627 54.328 1.00 90.75 1187 MET A CA 1
ATOM 9676 C C . MET A 1 1187 ? -76.040 -18.083 52.905 1.00 90.75 1187 MET A C 1
ATOM 9678 O O . MET A 1 1187 ? -77.230 -18.228 52.598 1.00 90.75 1187 MET A O 1
ATOM 9682 N N . PRO A 1 1188 ? -75.040 -18.283 52.024 1.00 88.06 1188 PRO A N 1
ATOM 9683 C CA . PRO A 1 1188 ? -75.260 -18.841 50.693 1.00 88.06 1188 PRO A CA 1
ATOM 9684 C C . PRO A 1 1188 ? -75.736 -20.298 50.761 1.00 88.06 1188 PRO A C 1
ATOM 9686 O O . PRO A 1 1188 ? -75.328 -21.059 51.640 1.00 88.06 1188 PRO A O 1
ATOM 9689 N N . LEU A 1 1189 ? -76.600 -20.677 49.819 1.00 86.50 1189 LEU A N 1
ATOM 9690 C CA . LEU A 1 1189 ? -76.961 -22.078 49.581 1.00 86.50 1189 LEU A CA 1
ATOM 9691 C C . LEU A 1 1189 ? -75.760 -22.831 48.968 1.00 86.50 1189 LEU A C 1
ATOM 9693 O O . LEU A 1 1189 ? -74.939 -22.210 48.291 1.00 86.50 1189 LEU A O 1
ATOM 9697 N N . ALA A 1 1190 ? -75.645 -24.135 49.251 1.00 81.75 1190 ALA A N 1
ATOM 9698 C CA . ALA A 1 1190 ? -74.556 -25.004 48.777 1.00 81.75 1190 ALA A CA 1
ATOM 9699 C C . ALA A 1 1190 ? -74.549 -25.243 47.263 1.00 81.75 1190 ALA A C 1
ATOM 9701 O O . ALA A 1 1190 ? -75.651 -25.352 46.676 1.00 81.75 1190 ALA A O 1
#

Foldseek 3Di:
DVVVVVVVVVVVVVVVLVVVVVVVVPVQVVVLVVLLVLVQVLLVVVLVLVVVCVVPDPCDPDDDPPPRDPDPWWKWKDKQLHTDDIFDFFFDDRSVQQDDPDQWAWDDDQFWTWIKGKDWDQDPVRIIMIMIIIDTAWGWDQDLVRDTDTHGDCVSAVQWDKDFDPPADFRDHPPHTHGGIRTHGPPPCCDVVVSVVVVVVVVVVVVVVVVVVVVVVDDDDDVVVVVVVVVVVVVVVVVCCVVVCVCVVVCPDPPPDDPPVLSPPVVVVLVVVVVVLVVLVVVLVVVPVCPPVCVVCCVPPLPPVLVVLVVVLLVVLVVLLVSLLVCLVSDPDQQFLLQFVDDDPVSVVNLVSLLVSLLSSLVSLVSSLLSVPVRDDDVVVVVVLVVVVVCCCVDPVVVPCVSVVLSVVSNVVCVVLVDPDDVQADALSPLVVLLVSLLSSLLSVLVSSQSSVVNVVVVLVVVVVVVLQVQDRSVLVVQLLVLLVVLQPDPLLLVLLVDAPPRPVVNVLVSVVSHALLLVQWDKDKFKAFPVRFTGDDGVDDDDTPDCVQQVQWDDDPRPQKTWDQDQQESHTKIWGWHWHDDPPTTIIMIMITHGDPDDQDAPVNVVSPPDPPPDDPRDDWWKFKADPQATRDTDDPDDDDRGNPDFDDPDPAWDWGDDDQKIWTWHAHPVRIIMITIDGHDDPLSSLLSSLVSSLVSCVVVVVVVVVVCVVPPRPDYDPLNVLLVCLLCVQSVVLVVVLVVVLVVLVVVVLVVVVVVVLVLQQVLLVVCLVVLVCVVPPVDDLSVVLVVQLVSCVVSSWKKWKAFLVQFTSYTVRCVCVVSSQTHRGHNVVCCCVCNVVVHAWDKDWDAGPNDIWIKIKGFRAHPPDRDTGIIMITIDHSCCPVSRNVSSVVSSVSSSVSSVVSVVSSVCSVVVSCVVVPLVVVVVVLVVVVVVVDDDNDQDDDDDPDPSVVVSVVVVVVVVVVVVVVVVVVVVVVLVVVLVVLQVVLVVQVVVLVVVLVVLVVVLVVCVPPPDDPVVSVVVNLVSVLSNVLSVLSNVVSVPDPWPWDKDFVLVLLVVLVVVVDDPFEDEAEAEPDTFIAGTRSVLVSLLSNLLVVVQQVLADDTRWYWYWHWADDDFKIKIKIKTQGQWDDPVCQVPLLPAQDDPDPSDSSCNNVSSQVRLVSSVKGKDKDTDGNGTIMIMIMHGTD